Protein 3L8A (pdb70)

InterPro domains:
  IPR004839 Aminotransferase, class I/classII, large domain [PF00155] (35-381)
  IPR015421 Pyridoxal phosphate-dependent transferase, major domain [G3DSA:3.40.640.10] (59-283)
  IPR015422 Pyridoxal phosphate-dependent transferase, small domain [G3DSA:3.90.1150.10] (27-381)
  IPR015424 Pyridoxal phosphate-dependent transferase [SSF53383] (15-385)
  IPR027619 C-S lyase, PatB-like [TIGR04350] (6-382)
  IPR051798 Class-II Pyridoxal-Phosphate-Dependent Aminotransferase [PTHR43525] (1-384)

Sequence (767 aa):
YDFTTRPDRLNQFTYKWKTTSENNPELLQMWVADMDFLPVPEIKEAIINNYGREHIFGYNYFNDDLYQAVIDWERKEHDDYAVVKEDILFIDDGVVPAISIALQAFSEKGDAVLINSPVYYPFARTIRLNDHRLVENSLQIINGRFEIDFEQLEKDIIDNNVKIYLLCSPHNPGGRVWDNDDLIKIAELCKKHGVILVSDEIHQDLALFGNTHHSLNTLDASYKDFTIILSSATKTFNIAGTKNSFAIIQNESLRRKFQYRQLANNQHEVPTVGMIATQAAFQYGKPWLEELKTVIEGNIKLVIKELEAKTKIKVMEPEGTYLVWLDFSAYAIAQPQLSEKLQNEAKVVLNDGAHFGKEGKYFARLNVATPKNTVQEALSRIISVFRYDFTTRPDRLNQFTYKWKTSENNPELLQMWVADMDFLPVPEIKEEAIINYGREHIFGYNYFNDDLYQAVIDWERKEHDYAVVKEDILFIDGVVPAISIALQAFSEKGDAVLINSPVYYPFARTIRLNDHRRLVENSSLQIINGRFEIDFEQLEKDIIDNNVKIYLLCSPHNPGGRVWDNDDLIKIAELCKKHGVILVSDEIHQDLALFGNTHHSLNTLDASYKDFTIILSSATKTFNIAGTKNSFAIIQNESLRRKFQYRQLANNQHEVPTVGMIATQAAFQYGKPWLEELKTTVIEGNIKLVIKEELEAKTKIKVMEPEGTYLVWLDFSAYAIAQPQLSEKLQNEAKVVVLNDGAHFGKEGKYFARLNVATPKNTVQEALSRIISVFGK

CATH classification: 3.90.1150.10 (+1 more: 3.40.640.10)

B-factor: mean 14.83, std 5.84, range [6.08, 53.36]

Nearest PDB structures (foldseek):
  3l8a-assembly1_A  TM=1.003E+00  e=2.767E-77  Streptococcus mutans UA159
  8juj-assembly1_B  TM=9.788E-01  e=1.219E-41  Bacillus cereus ATCC 14579
  9k71-assembly1_B  TM=9.770E-01  e=6.723E-41  Bacillus cereus ATCC 14579
  9kau-assembly1_B  TM=9.757E-01  e=1.104E-40  Bacillus cereus ATCC 14579
  8y54-assembly1_B  TM=9.655E-01  e=1.772E-37  Lactobacillus delbrueckii subsp. lactis DSM 20072

Organism: Streptococcus mutans serotype c (strain ATCC 700610 / UA159) (NCBI:txid210007)

Solvent-accessible surface area: 26667 Å² total; per-residue (Å²): 106,55,9,116,61,86,10,107,3,37,138,22,28,1,40,1,4,107,75,0,65,105,62,94,64,2,10,3,0,68,28,6,2,0,0,0,62,18,0,68,56,0,69,47,22,0,19,64,1,0,110,110,16,5,1,0,42,20,40,46,23,97,82,1,28,84,6,0,25,38,9,0,103,149,46,14,122,8,79,8,87,102,106,8,3,16,5,0,13,12,8,17,14,0,0,0,0,0,0,34,19,19,13,128,84,40,33,5,0,0,0,2,1,1,2,53,96,16,0,10,38,0,0,137,34,14,92,18,54,39,12,68,1,56,11,76,87,89,105,43,74,4,32,12,44,39,153,75,0,41,70,16,2,97,103,64,94,2,71,0,0,1,0,4,1,0,0,2,0,2,0,3,7,2,54,72,54,14,0,66,106,0,0,68,16,0,94,143,53,60,1,29,0,0,0,2,0,23,4,3,7,2,14,2,63,80,60,84,14,47,0,0,12,51,42,52,80,29,1,66,82,20,0,0,0,0,0,0,0,13,9,0,1,8,1,6,2,0,21,0,2,1,0,0,0,48,39,104,78,16,14,136,118,0,74,127,54,8,50,1,0,6,8,54,72,2,0,1,0,0,8,21,0,0,35,5,0,14,86,117,0,71,76,4,1,72,67,0,40,94,29,1,36,23,1,0,116,9,0,35,130,13,0,104,78,127,16,102,5,80,19,12,83,0,21,0,1,1,0,0,2,0,29,0,53,71,57,77,43,31,14,66,97,0,18,87,61,0,55,89,99,2,93,0,20,5,19,18,0,43,109,12,11,114,58,0,43,80,18,0,8,0,0,0,0,0,4,109,126,15,0,59,76,0,0,52,47,0,39,91,44,28,223,47,49,9,117,62,98,16,116,3,34,146,22,27,1,105,1,10,98,84,0,51,151,62,100,68,1,6,1,0,51,19,6,2,0,0,1,61,19,1,50,47,0,68,107,24,0,24,67,0,0,118,109,20,5,1,0,45,20,42,43,22,95,80,0,28,84,7,0,27,45,11,0,117,147,46,16,120,8,78,9,85,90,104,10,3,15,5,0,13,14,8,20,15,0,0,0,0,0,0,37,20,19,18,132,183,10,24,0,0,0,1,2,1,1,3,54,100,16,0,20,43,0,0,162,46,12,83,14,141,46,15,72,0,54,11,86,86,81,154,44,66,2,32,14,47,40,151,71,0,41,110,15,2,95,87,62,89,2,71,0,0,1,0,4,1,0,0,2,0,2,0,3,8,2,51,56,94,14,1,68,106,0,0,68,17,0,100,142,52,59,1,30,0,0,0,4,0,23,4,3,4,2,8,2,75,72,60,86,13,46,1,0,11,52,46,46,79,28,1,66,85,19,0,0,0,0,0,0,0,12,8,0,1,8,1,6,0,0,19,0,1,1,0,0,0,50,36,79,68,12,23,153,118,0,76,116,42,8,51,0,0,6,3,52,64,3,0,1,0,0,8,18,0,0,34,6,0,14,88,118,0,76,77,3,0,72,71,0,37,90,30,1,37,26,1,0,102,18,0,28,131,12,0,104,65,98,11,88,4,77,18,13,62,1,26,0,1,2,0,0,1,0,28,0,53,56,42,77,50,20,14,66,96,0,18,91,49,0,58,96,97,3,78,0,19,4,21,17,0,41,114,13,10,178,59,0,100,61,16,0,8,0,0,0,0,0,3,109,124,8,0,64,76,0,0,54,50,0,32,93,39,1,30,153

Structure (mmCIF, N/CA/C/O backbone):
data_3L8A
#
_entry.id   3L8A
#
_cell.length_a   59.377
_cell.length_b   64.346
_cell.length_c   99.315
_cell.angle_alpha   90.00
_cell.angle_beta   100.93
_cell.angle_gamma   90.00
#
_symmetry.space_group_name_H-M   'P 1 21 1'
#
loop_
_entity.id
_entity.type
_entity.pdbx_description
1 polymer 'Putative aminotransferase, probable beta-cystathionase'
2 non-polymer "PYRIDOXAL-5'-PHOSPHATE"
3 water water
#
loop_
_atom_site.group_PDB
_atom_site.id
_atom_site.type_symbol
_atom_site.label_atom_id
_atom_site.label_alt_id
_atom_site.label_comp_id
_atom_site.label_asym_id
_atom_site.label_entity_id
_atom_site.label_seq_id
_atom_site.pdbx_PDB_ins_code
_atom_site.Cartn_x
_atom_site.Cartn_y
_atom_site.Cartn_z
_atom_site.occupancy
_atom_site.B_iso_or_equiv
_atom_site.auth_seq_id
_atom_site.auth_comp_id
_atom_site.auth_asym_id
_atom_site.auth_atom_id
_atom_site.pdbx_PDB_model_num
ATOM 1 N N . TYR A 1 38 ? -5.378 8.195 -6.136 1.00 28.17 4 TYR A N 1
ATOM 2 C CA . TYR A 1 38 ? -4.780 8.967 -5.049 1.00 17.50 4 TYR A CA 1
ATOM 3 C C . TYR A 1 38 ? -3.539 9.714 -5.496 1.00 20.09 4 TYR A C 1
ATOM 4 O O . TYR A 1 38 ? -2.865 9.324 -6.446 1.00 22.97 4 TYR A O 1
ATOM 13 N N . ASP A 1 39 ? -3.216 10.765 -4.758 1.00 14.50 5 ASP A N 1
ATOM 14 C CA . ASP A 1 39 ? -2.132 11.649 -5.125 1.00 13.10 5 ASP A CA 1
ATOM 15 C C . ASP A 1 39 ? -0.880 11.361 -4.305 1.00 12.99 5 ASP A C 1
ATOM 16 O O . ASP A 1 39 ? -0.832 11.653 -3.113 1.00 13.55 5 ASP A O 1
ATOM 21 N N . PHE A 1 40 ? 0.123 10.769 -4.947 1.00 11.48 6 PHE A N 1
ATOM 22 C CA . PHE A 1 40 ? 1.410 10.533 -4.304 1.00 10.41 6 PHE A CA 1
ATOM 23 C C . PHE A 1 40 ? 2.505 11.337 -4.987 1.00 10.22 6 PHE A C 1
ATOM 24 O O . PHE A 1 40 ? 3.689 11.066 -4.811 1.00 11.29 6 PHE A O 1
ATOM 32 N N . THR A 1 41 ? 2.102 12.346 -5.755 1.00 11.94 7 THR A N 1
ATOM 33 C CA . THR A 1 41 ? 3.062 13.176 -6.471 1.00 10.71 7 THR A CA 1
ATOM 34 C C . THR A 1 41 ? 3.198 14.570 -5.861 1.00 10.81 7 THR A C 1
ATOM 35 O O . THR A 1 41 ? 4.272 15.159 -5.887 1.00 13.58 7 THR A O 1
ATOM 39 N N . THR A 1 42 ? 2.112 15.083 -5.298 1.00 12.30 8 THR A N 1
ATOM 40 C CA . THR A 1 42 ? 2.154 16.372 -4.628 1.00 11.55 8 THR A CA 1
ATOM 41 C C . THR A 1 42 ? 2.904 16.244 -3.317 1.00 13.57 8 THR A C 1
ATOM 42 O O . THR A 1 42 ? 2.484 15.496 -2.437 1.00 13.17 8 THR A O 1
ATOM 46 N N . ARG A 1 43 ? 4.025 16.944 -3.183 1.00 13.05 9 ARG A N 1
ATOM 47 C CA . ARG A 1 43 ? 4.660 17.023 -1.879 1.00 11.85 9 ARG A CA 1
ATOM 48 C C . ARG A 1 43 ? 4.089 18.223 -1.161 1.00 13.73 9 ARG A C 1
ATOM 49 O O . ARG A 1 43 ? 4.358 19.358 -1.540 1.00 13.90 9 ARG A O 1
ATOM 57 N N . PRO A 1 44 ? 3.286 17.976 -0.121 1.00 12.28 10 PRO A N 1
ATOM 58 C CA . PRO A 1 44 ? 2.646 19.078 0.600 1.00 14.98 10 PRO A CA 1
ATOM 59 C C . PRO A 1 44 ? 3.676 20.047 1.148 1.00 14.63 10 PRO A C 1
ATOM 60 O O . PRO A 1 44 ? 4.723 19.625 1.647 1.00 15.94 10 PRO A O 1
ATOM 64 N N . ASP A 1 45 ? 3.370 21.337 1.062 1.00 14.70 11 ASP A N 1
ATOM 65 C CA . ASP A 1 45 ? 4.186 22.352 1.703 1.00 15.16 11 ASP A CA 1
ATOM 66 C C . ASP A 1 45 ? 3.817 22.376 3.179 1.00 14.72 11 ASP A C 1
ATOM 67 O O . ASP A 1 45 ? 2.719 22.788 3.547 1.00 16.51 11 ASP A O 1
ATOM 72 N N . ARG A 1 46 ? 4.737 21.912 4.017 1.00 12.52 12 ARG A N 1
ATOM 73 C CA . ARG A 1 46 ? 4.489 21.825 5.449 1.00 14.95 12 ARG A CA 1
ATOM 74 C C . ARG A 1 46 ? 5.324 22.830 6.233 1.00 16.34 12 ARG A C 1
ATOM 75 O O . ARG A 1 46 ? 5.405 22.754 7.455 1.00 14.57 12 ARG A O 1
ATOM 83 N N . LEU A 1 47 ? 5.939 23.779 5.535 1.00 14.29 13 LEU A N 1
ATOM 84 C CA . LEU A 1 47 ? 6.870 24.696 6.185 1.00 15.20 13 LEU A CA 1
ATOM 85 C C . LEU A 1 47 ? 6.211 25.616 7.210 1.00 18.55 13 LEU A C 1
ATOM 86 O O . LEU A 1 47 ? 6.865 26.076 8.147 1.00 21.48 13 LEU A O 1
ATOM 91 N N . ASN A 1 48 ? 4.924 25.891 7.034 1.00 13.72 14 ASN A N 1
ATOM 92 C CA . ASN A 1 48 ? 4.219 26.762 7.970 1.00 14.96 14 ASN A CA 1
ATOM 93 C C . ASN A 1 48 ? 3.301 25.988 8.899 1.00 14.97 14 ASN A C 1
ATOM 94 O O . ASN A 1 48 ? 2.370 26.544 9.478 1.00 18.73 14 ASN A O 1
ATOM 99 N N . GLN A 1 49 ? 3.574 24.696 9.038 1.00 16.32 15 GLN A N 1
ATOM 100 C CA . GLN A 1 49 ? 2.728 23.838 9.855 1.00 15.49 15 GLN A CA 1
ATOM 101 C C . GLN A 1 49 ? 3.480 23.236 11.033 1.00 13.66 15 GLN A C 1
ATOM 102 O O . GLN A 1 49 ? 3.099 22.192 11.563 1.00 12.98 15 GLN A O 1
ATOM 108 N N . PHE A 1 50 ? 4.534 23.932 11.454 1.00 15.67 16 PHE A N 1
ATOM 109 C CA . PHE A 1 50 ? 5.307 23.562 12.639 1.00 12.08 16 PHE A CA 1
ATOM 110 C C . PHE A 1 50 ? 5.479 22.051 12.781 1.00 16.84 16 PHE A C 1
ATOM 111 O O . PHE A 1 50 ? 5.126 21.448 13.800 1.00 14.12 16 PHE A O 1
ATOM 119 N N . THR A 1 51 ? 6.028 21.445 11.735 1.00 13.84 17 THR A N 1
ATOM 120 C CA . THR A 1 51 ? 6.270 20.011 11.731 1.00 14.26 17 THR A CA 1
ATOM 121 C C . THR A 1 51 ? 7.651 19.700 12.277 1.00 15.28 17 THR A C 1
ATOM 122 O O . THR A 1 51 ? 8.607 20.454 12.071 1.00 14.05 17 THR A O 1
ATOM 126 N N . TYR A 1 52 ? 7.751 18.580 12.978 1.00 17.19 18 TYR A N 1
ATOM 127 C CA . TYR A 1 52 ? 9.037 18.097 13.441 1.00 16.57 18 TYR A CA 1
ATOM 128 C C . TYR A 1 52 ? 9.961 17.894 12.247 1.00 17.50 18 TYR A C 1
ATOM 129 O O . TYR A 1 52 ? 11.118 18.312 12.258 1.00 18.44 18 TYR A O 1
ATOM 132 N N . LYS A 1 53 ? 9.432 17.269 11.201 1.00 16.74 19 LYS A N 1
ATOM 133 C CA . LYS A 1 53 ? 10.235 16.891 10.046 1.00 13.42 19 LYS A CA 1
ATOM 134 C C . LYS A 1 53 ? 10.877 18.075 9.318 1.00 15.95 19 LYS A C 1
ATOM 135 O O . LYS A 1 53 ? 12.047 18.010 8.943 1.00 15.26 19 LYS A O 1
ATOM 141 N N . TRP A 1 54 ? 10.118 19.150 9.121 1.00 15.48 20 TRP A N 1
ATOM 142 C CA . TRP A 1 54 ? 10.594 20.268 8.300 1.00 11.48 20 TRP A CA 1
ATOM 143 C C . TRP A 1 54 ? 10.984 21.507 9.089 1.00 17.59 20 TRP A C 1
ATOM 144 O O . TRP A 1 54 ? 11.218 22.561 8.508 1.00 16.74 20 TRP A O 1
ATOM 155 N N . LYS A 1 55 ? 11.055 21.379 10.407 1.00 15.89 21 LYS A N 1
ATOM 156 C CA . LYS A 1 55 ? 11.359 22.522 11.257 1.00 14.78 21 LYS A CA 1
ATOM 157 C C . LYS A 1 55 ? 12.585 23.289 10.762 1.00 18.63 21 LYS A C 1
ATOM 158 O O . LYS A 1 55 ? 12.527 24.503 10.550 1.00 18.73 21 LYS A O 1
ATOM 164 N N . THR A 1 56 ? 13.686 22.572 10.563 1.00 18.23 22 THR A N 1
ATOM 165 C CA A THR A 1 56 ? 14.965 23.155 10.164 0.10 17.90 22 THR A CA 1
ATOM 166 C CA B THR A 1 56 ? 14.934 23.238 10.189 0.90 17.83 22 THR A CA 1
ATOM 167 C C . THR A 1 56 ? 14.947 23.689 8.727 1.00 17.31 22 THR A C 1
ATOM 168 O O . THR A 1 56 ? 15.890 24.346 8.281 1.00 20.09 22 THR A O 1
ATOM 175 N N . SER A 1 57 ? 13.878 23.388 7.996 1.00 17.12 23 SER A N 1
ATOM 176 C CA . SER A 1 57 ? 13.738 23.878 6.627 1.00 17.86 23 SER A CA 1
ATOM 177 C C . SER A 1 57 ? 12.884 25.144 6.538 1.00 20.22 23 SER A C 1
ATOM 178 O O . SER A 1 57 ? 12.769 25.751 5.473 1.00 21.95 23 SER A O 1
ATOM 181 N N . GLU A 1 58 ? 12.279 25.543 7.650 1.00 19.32 24 GLU A N 1
ATOM 182 C CA . GLU A 1 58 ? 11.340 26.659 7.619 1.00 22.62 24 GLU A CA 1
ATOM 183 C C . GLU A 1 58 ? 12.026 27.958 7.206 1.00 24.56 24 GLU A C 1
ATOM 184 O O . GLU A 1 58 ? 11.443 28.778 6.497 1.00 28.13 24 GLU A O 1
ATOM 190 N N . ASN A 1 59 ? 13.271 28.128 7.640 1.00 24.76 25 ASN A N 1
ATOM 191 C CA . ASN A 1 59 ? 14.076 29.275 7.237 1.00 32.47 25 ASN A CA 1
ATOM 192 C C . ASN A 1 59 ? 15.159 28.851 6.251 1.00 34.37 25 ASN A C 1
ATOM 193 O O . ASN A 1 59 ? 16.192 29.510 6.117 1.00 34.55 25 ASN A O 1
ATOM 195 N N . ASN A 1 60 ? 14.906 27.742 5.562 1.00 30.57 26 ASN A N 1
ATOM 196 C CA . ASN A 1 60 ? 15.865 27.155 4.633 1.00 31.06 26 ASN A CA 1
ATOM 197 C C . ASN A 1 60 ? 15.148 26.153 3.738 1.00 28.53 26 ASN A C 1
ATOM 198 O O . ASN A 1 60 ? 15.379 24.946 3.835 1.00 22.99 26 ASN A O 1
ATOM 203 N N . PRO A 1 61 ? 14.265 26.656 2.862 1.00 28.20 27 PRO A N 1
ATOM 204 C CA . PRO A 1 61 ? 13.321 25.856 2.072 1.00 26.73 27 PRO A CA 1
ATOM 205 C C . PRO A 1 61 ? 13.986 24.883 1.099 1.00 29.48 27 PRO A C 1
ATOM 206 O O . PRO A 1 61 ? 13.341 23.926 0.667 1.00 32.40 27 PRO A O 1
ATOM 210 N N . GLU A 1 62 ? 15.246 25.125 0.754 1.00 31.23 28 GLU A N 1
ATOM 211 C CA . GLU A 1 62 ? 15.946 24.254 -0.184 1.00 30.24 28 GLU A CA 1
ATOM 212 C C . GLU A 1 62 ? 16.435 22.976 0.492 1.00 26.42 28 GLU A C 1
ATOM 213 O O . GLU A 1 62 ? 16.822 22.023 -0.176 1.00 25.55 28 GLU A O 1
ATOM 215 N N . LEU A 1 63 ? 16.412 22.959 1.820 1.00 22.62 29 LEU A N 1
ATOM 216 C CA . LEU A 1 63 ? 16.883 21.803 2.570 1.00 21.55 29 LEU A CA 1
ATOM 217 C C . LEU A 1 63 ? 15.848 20.686 2.565 1.00 18.53 29 LEU A C 1
ATOM 218 O O . LEU A 1 63 ? 14.738 20.862 3.064 1.00 19.09 29 LEU A O 1
ATOM 223 N N . LEU A 1 64 ? 16.217 19.541 2.002 1.00 18.27 30 LEU A N 1
ATOM 224 C CA . LEU A 1 64 ? 15.314 18.397 1.937 1.00 18.47 30 LEU A CA 1
ATOM 225 C C . LEU A 1 64 ? 15.355 17.574 3.214 1.00 16.03 30 LEU A C 1
ATOM 226 O O . LEU A 1 64 ? 16.421 17.226 3.710 1.00 18.35 30 LEU A O 1
ATOM 231 N N . GLN A 1 65 ? 14.177 17.262 3.739 1.00 14.11 31 GLN A N 1
ATOM 232 C CA . GLN A 1 65 ? 14.062 16.505 4.968 1.00 13.81 31 GLN A CA 1
ATOM 233 C C . GLN A 1 65 ? 13.612 15.094 4.637 1.00 14.99 31 GLN A C 1
ATOM 234 O O . GLN A 1 65 ? 12.547 14.888 4.045 1.00 17.10 31 GLN A O 1
ATOM 240 N N . MET A 1 66 ? 14.438 14.128 5.016 1.00 13.98 32 MET A N 1
ATOM 241 C CA . MET A 1 66 ? 14.198 12.737 4.677 1.00 16.33 32 MET A CA 1
ATOM 242 C C . MET A 1 66 ? 14.506 11.869 5.882 1.00 13.30 32 MET A C 1
ATOM 243 O O . MET A 1 66 ? 15.070 10.786 5.753 1.00 13.59 32 MET A O 1
ATOM 248 N N . TRP A 1 67 ? 14.144 12.346 7.064 1.00 14.13 33 TRP A N 1
ATOM 249 C CA . TRP A 1 67 ? 14.555 11.654 8.272 1.00 13.65 33 TRP A CA 1
ATOM 250 C C . TRP A 1 67 ? 13.370 11.077 9.053 1.00 12.51 33 TRP A C 1
ATOM 251 O O . TRP A 1 67 ? 12.969 9.936 8.811 1.00 15.60 33 TRP A O 1
ATOM 262 N N . VAL A 1 68 ? 12.794 11.861 9.958 1.00 16.59 34 VAL A N 1
ATOM 263 C CA . VAL A 1 68 ? 11.744 11.358 10.842 1.00 16.16 34 VAL A CA 1
ATOM 264 C C . VAL A 1 68 ? 10.616 10.664 10.081 1.00 11.53 34 VAL A C 1
ATOM 265 O O . VAL A 1 68 ? 10.250 11.064 8.975 1.00 11.98 34 VAL A O 1
ATOM 269 N N . ALA A 1 69 ? 10.069 9.617 10.687 1.00 11.02 35 ALA A N 1
ATOM 270 C CA . ALA A 1 69 ? 9.119 8.767 9.995 1.00 12.36 35 ALA A CA 1
ATOM 271 C C . ALA A 1 69 ? 7.695 9.289 10.055 1.00 12.83 35 ALA A C 1
ATOM 272 O O . ALA A 1 69 ? 6.853 8.773 10.788 1.00 13.27 35 ALA A O 1
ATOM 274 N N . ASP A 1 70 ? 7.445 10.352 9.306 1.00 9.24 36 ASP A N 1
ATOM 275 C CA . ASP A 1 70 ? 6.105 10.614 8.812 1.00 10.78 36 ASP A CA 1
ATOM 276 C C . ASP A 1 70 ? 6.246 10.881 7.324 1.00 11.25 36 ASP A C 1
ATOM 277 O O . ASP A 1 70 ? 7.363 10.973 6.814 1.00 11.52 36 ASP A O 1
ATOM 282 N N . MET A 1 71 ? 5.128 10.949 6.622 1.00 9.96 37 MET A N 1
ATOM 283 C CA . MET A 1 71 ? 5.174 11.004 5.176 1.00 9.75 37 MET A CA 1
ATOM 284 C C . MET A 1 71 ? 4.919 12.392 4.647 1.00 9.53 37 MET A C 1
ATOM 285 O O . MET A 1 71 ? 4.165 13.171 5.233 1.00 10.29 37 MET A O 1
ATOM 290 N N . ASP A 1 72 ? 5.535 12.674 3.507 1.00 9.37 38 ASP A N 1
ATOM 291 C CA . ASP A 1 72 ? 5.257 13.891 2.771 1.00 11.64 38 ASP A CA 1
ATOM 292 C C . ASP A 1 72 ? 4.354 13.586 1.594 1.00 11.11 38 ASP A C 1
ATOM 293 O O . ASP A 1 72 ? 4.716 13.773 0.428 1.00 12.35 38 ASP A O 1
ATOM 298 N N . PHE A 1 73 ? 3.171 13.088 1.926 1.00 11.07 39 PHE A N 1
ATOM 299 C CA . PHE A 1 73 ? 2.106 12.894 0.965 1.00 10.86 39 PHE A CA 1
ATOM 300 C C . PHE A 1 73 ? 0.863 13.562 1.514 1.00 10.60 39 PHE A C 1
ATOM 301 O O . PHE A 1 73 ? 0.714 13.722 2.730 1.00 10.27 39 PHE A O 1
ATOM 309 N N . LEU A 1 74 ? -0.045 13.921 0.618 1.00 11.05 40 LEU A N 1
ATOM 310 C CA . LEU A 1 74 ? -1.350 14.403 1.025 1.00 9.66 40 LEU A CA 1
ATOM 311 C C . LEU A 1 74 ? -2.064 13.313 1.816 1.00 10.99 40 LEU A C 1
ATOM 312 O O . LEU A 1 74 ? -1.809 12.123 1.617 1.00 10.35 40 LEU A O 1
ATOM 317 N N . PRO A 1 75 ? -2.963 13.713 2.722 1.00 12.15 41 PRO A N 1
ATOM 318 C CA . PRO A 1 75 ? -3.618 12.719 3.581 1.00 11.42 41 PRO A CA 1
ATOM 319 C C . PRO A 1 75 ? -4.546 11.794 2.811 1.00 10.79 41 PRO A C 1
ATOM 320 O O . PRO A 1 75 ? -5.012 12.119 1.716 1.00 10.54 41 PRO A O 1
ATOM 324 N N . VAL A 1 76 ? -4.826 10.636 3.393 1.00 10.23 42 VAL A N 1
ATOM 325 C CA . VAL A 1 76 ? -5.876 9.784 2.860 1.00 9.73 42 VAL A CA 1
ATOM 326 C C . VAL A 1 76 ? -7.147 10.628 2.813 1.00 10.46 42 VAL A C 1
ATOM 327 O O . VAL A 1 76 ? -7.501 11.264 3.800 1.00 10.74 42 VAL A O 1
ATOM 331 N N . PRO A 1 77 ? -7.820 10.678 1.656 1.00 10.40 43 PRO A N 1
ATOM 332 C CA . PRO A 1 77 ? -8.989 11.558 1.556 1.00 12.23 43 PRO A CA 1
ATOM 333 C C . PRO A 1 77 ? -10.024 11.345 2.660 1.00 10.28 43 PRO A C 1
ATOM 334 O O . PRO A 1 77 ? -10.492 12.326 3.238 1.00 11.17 43 PRO A O 1
ATOM 338 N N . GLU A 1 78 ? -10.363 10.096 2.969 1.00 12.15 44 GLU A N 1
ATOM 339 C CA . GLU A 1 78 ? -11.389 9.836 3.971 1.00 12.64 44 GLU A CA 1
ATOM 340 C C . GLU A 1 78 ? -10.950 10.222 5.376 1.00 9.65 44 GLU A C 1
ATOM 341 O O . GLU A 1 78 ? -11.782 10.566 6.213 1.00 11.55 44 GLU A O 1
ATOM 347 N N . ILE A 1 79 ? -9.649 10.158 5.640 1.00 9.60 45 ILE A N 1
ATOM 348 C CA . ILE A 1 79 ? -9.144 10.559 6.948 1.00 9.10 45 ILE A CA 1
ATOM 349 C C . ILE A 1 79 ? -9.260 12.070 7.068 1.00 8.84 45 ILE A C 1
ATOM 350 O O . ILE A 1 79 ? -9.772 12.583 8.056 1.00 8.76 45 ILE A O 1
ATOM 355 N N . LYS A 1 80 ? -8.786 12.773 6.049 1.00 9.85 46 LYS A N 1
ATOM 356 C CA . LYS A 1 80 ? -8.916 14.218 6.009 1.00 7.46 46 LYS A CA 1
ATOM 357 C C . LYS A 1 80 ? -10.380 14.613 6.188 1.00 8.77 46 LYS A C 1
ATOM 358 O O . LYS A 1 80 ? -10.698 15.506 6.968 1.00 9.92 46 LYS A O 1
ATOM 364 N N . GLU A 1 81 ? -11.270 13.948 5.457 1.00 10.60 47 GLU A N 1
ATOM 365 C CA . GLU A 1 81 ? -12.691 14.260 5.541 1.00 11.18 47 GLU A CA 1
ATOM 366 C C . GLU A 1 81 ? -13.206 14.075 6.966 1.00 11.12 47 GLU A C 1
ATOM 367 O O . GLU A 1 81 ? -13.963 14.904 7.479 1.00 11.17 47 GLU A O 1
ATOM 369 N N . ALA A 1 82 ? -12.782 12.989 7.603 1.00 8.81 48 ALA A N 1
ATOM 370 C CA . ALA A 1 82 ? -13.240 12.680 8.954 1.00 9.63 48 ALA A CA 1
ATOM 371 C C . ALA A 1 82 ? -12.764 13.718 9.963 1.00 10.18 48 ALA A C 1
ATOM 372 O O . ALA A 1 82 ? -13.508 14.109 10.857 1.00 9.60 48 ALA A O 1
ATOM 374 N N . ILE A 1 83 ? -11.524 14.169 9.816 1.00 9.55 49 ILE A N 1
ATOM 375 C CA . ILE A 1 83 ? -10.985 15.166 10.723 1.00 9.41 49 ILE A CA 1
ATOM 376 C C . ILE A 1 83 ? -11.647 16.520 10.492 1.00 10.54 49 ILE A C 1
ATOM 377 O O . ILE A 1 83 ? -11.995 17.224 11.443 1.00 10.56 49 ILE A O 1
ATOM 382 N N . ILE A 1 84 ? -11.845 16.886 9.232 1.00 9.94 50 ILE A N 1
ATOM 383 C CA . ILE A 1 84 ? -12.592 18.101 8.939 1.00 10.85 50 ILE A CA 1
ATOM 384 C C . ILE A 1 84 ? -13.979 18.046 9.562 1.00 10.61 50 ILE A C 1
ATOM 385 O O . ILE A 1 84 ? -14.434 19.002 10.181 1.00 10.07 50 ILE A O 1
ATOM 390 N N . ASN A 1 85 ? -14.644 16.908 9.412 1.00 11.46 51 ASN A N 1
ATOM 391 C CA A ASN A 1 85 ? -15.986 16.791 9.948 0.52 10.87 51 ASN A CA 1
ATOM 392 C CA B ASN A 1 85 ? -15.979 16.683 9.960 0.48 10.93 51 ASN A CA 1
ATOM 393 C C . ASN A 1 85 ? -16.004 16.873 11.472 1.00 12.60 51 ASN A C 1
ATOM 394 O O . ASN A 1 85 ? -16.938 17.423 12.039 1.00 10.54 51 ASN A O 1
ATOM 403 N N . TYR A 1 86 ? -14.959 16.376 12.123 1.00 11.80 52 TYR A N 1
ATOM 404 C CA . TYR A 1 86 ? -14.822 16.560 13.559 1.00 9.77 52 TYR A CA 1
ATOM 405 C C . TYR A 1 86 ? -14.823 18.049 13.872 1.00 9.22 52 TYR A C 1
ATOM 406 O O . TYR A 1 86 ? -15.546 18.514 14.752 1.00 9.84 52 TYR A O 1
ATOM 415 N N . GLY A 1 87 ? -14.024 18.809 13.134 1.00 10.26 53 GLY A N 1
ATOM 416 C CA . GLY A 1 87 ? -13.960 20.241 13.346 1.00 9.77 53 GLY A CA 1
ATOM 417 C C . GLY A 1 87 ? -15.290 20.915 13.076 1.00 10.20 53 GLY A C 1
ATOM 418 O O . GLY A 1 87 ? -15.702 21.814 13.806 1.00 10.06 53 GLY A O 1
ATOM 419 N N . ARG A 1 88 ? -15.969 20.476 12.025 1.00 10.20 54 ARG A N 1
ATOM 420 C CA . ARG A 1 88 ? -17.201 21.132 11.600 1.00 12.70 54 ARG A CA 1
ATOM 421 C C . ARG A 1 88 ? -18.407 20.822 12.478 1.00 13.43 54 ARG A C 1
ATOM 422 O O . ARG A 1 88 ? -19.303 21.655 12.611 1.00 12.92 54 ARG A O 1
ATOM 430 N N . GLU A 1 89 ? -18.420 19.636 13.081 1.00 11.63 55 GLU A N 1
ATOM 431 C CA . GLU A 1 89 ? -19.633 19.121 13.708 1.00 11.70 55 GLU A CA 1
ATOM 432 C C . GLU A 1 89 ? -19.546 18.908 15.213 1.00 12.75 55 GLU A C 1
ATOM 433 O O . GLU A 1 89 ? -20.546 19.050 15.921 1.00 11.09 55 GLU A O 1
ATOM 439 N N . HIS A 1 90 ? -18.371 18.541 15.708 1.00 8.93 56 HIS A N 1
ATOM 440 C CA . HIS A 1 90 ? -18.263 18.110 17.099 1.00 9.90 56 HIS A CA 1
ATOM 441 C C . HIS A 1 90 ? -18.144 19.250 18.101 1.00 9.26 56 HIS A C 1
ATOM 442 O O . HIS A 1 90 ? -17.638 20.326 17.798 1.00 10.57 56 HIS A O 1
ATOM 449 N N . ILE A 1 91 ? -18.630 18.991 19.307 1.00 8.17 57 ILE A N 1
ATOM 450 C CA . ILE A 1 91 ? -18.272 19.785 20.466 1.00 10.19 57 ILE A CA 1
ATOM 451 C C . ILE A 1 91 ? -17.014 19.105 20.980 1.00 9.92 57 ILE A C 1
ATOM 452 O O . ILE A 1 91 ? -16.961 17.879 21.071 1.00 9.42 57 ILE A O 1
ATOM 457 N N . PHE A 1 92 ? -15.990 19.884 21.298 1.00 8.68 58 PHE A N 1
ATOM 458 C CA . PHE A 1 92 ? -14.669 19.300 21.524 1.00 8.17 58 PHE A CA 1
ATOM 459 C C . PHE A 1 92 ? -14.414 18.804 22.942 1.00 7.86 58 PHE A C 1
ATOM 460 O O . PHE A 1 92 ? -13.310 18.934 23.457 1.00 8.31 58 PHE A O 1
ATOM 468 N N . GLY A 1 93 ? -15.435 18.192 23.542 1.00 7.62 59 GLY A N 1
ATOM 469 C CA . GLY A 1 93 ? -15.353 17.668 24.897 1.00 9.15 59 GLY A CA 1
ATOM 470 C C . GLY A 1 93 ? -14.860 16.234 24.952 1.00 9.21 59 GLY A C 1
ATOM 471 O O . GLY A 1 93 ? -14.082 15.802 24.101 1.00 8.36 59 GLY A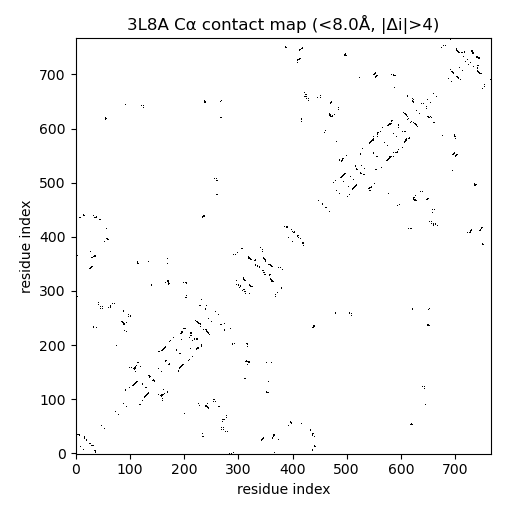 O 1
ATOM 472 N N . TYR A 1 94 ? -15.313 15.491 25.961 1.00 9.57 60 TYR A N 1
ATOM 473 C CA . TYR A 1 94 ? -14.858 14.121 26.165 1.00 8.40 60 TYR A CA 1
ATOM 474 C C . TYR A 1 94 ? -15.617 13.148 25.279 1.00 10.77 60 TYR A C 1
ATOM 475 O O . TYR A 1 94 ? -16.799 13.330 25.009 1.00 11.11 60 TYR A O 1
ATOM 484 N N . ASN A 1 95 ? -14.929 12.106 24.832 1.00 10.28 61 ASN A N 1
ATOM 485 C CA . ASN A 1 95 ? -15.566 11.077 24.023 1.00 9.49 61 ASN A CA 1
ATOM 486 C C . ASN A 1 95 ? -15.163 9.705 24.508 1.00 11.87 61 ASN A C 1
ATOM 487 O O . ASN A 1 95 ? -14.094 9.537 25.103 1.00 12.42 61 ASN A O 1
ATOM 492 N N . TYR A 1 96 ? -16.011 8.719 24.249 1.00 10.96 62 TYR A N 1
ATOM 493 C CA . TYR A 1 96 ? -15.638 7.344 24.533 1.00 10.14 62 TYR A CA 1
ATOM 494 C C . TYR A 1 96 ? -15.228 6.635 23.251 1.00 11.41 62 TYR A C 1
ATOM 495 O O . TYR A 1 96 ? -15.489 7.121 22.144 1.00 11.47 62 TYR A O 1
ATOM 504 N N . PHE A 1 97 ? -14.572 5.493 23.412 1.00 11.76 63 PHE A N 1
ATOM 505 C CA . PHE A 1 97 ? -14.210 4.657 22.277 1.00 13.51 63 PHE A CA 1
ATOM 506 C C . PHE A 1 97 ? -15.461 3.938 21.793 1.00 12.25 63 PHE A C 1
ATOM 507 O O . PHE A 1 97 ? -15.980 3.057 22.480 1.00 13.59 63 PHE A O 1
ATOM 515 N N . ASN A 1 98 ? -15.950 4.312 20.616 1.00 12.51 64 ASN A N 1
ATOM 516 C CA . ASN A 1 98 ? -17.206 3.759 20.139 1.00 10.24 64 ASN A CA 1
ATOM 517 C C . ASN A 1 98 ? -17.034 2.396 19.482 1.00 13.51 64 ASN A C 1
ATOM 518 O O . ASN A 1 98 ? -15.919 1.975 19.174 1.00 12.84 64 ASN A O 1
ATOM 523 N N . ASP A 1 99 ? -18.144 1.693 19.307 1.00 13.02 65 ASP A N 1
ATOM 524 C CA . ASP A 1 99 ? -18.094 0.334 18.786 1.00 13.28 65 ASP A CA 1
ATOM 525 C C . ASP A 1 99 ? -17.499 0.270 17.389 1.00 15.12 65 ASP A C 1
ATOM 526 O O . ASP A 1 99 ? -16.833 -0.702 17.042 1.00 14.34 65 ASP A O 1
ATOM 531 N N . ASP A 1 100 ? -17.740 1.301 16.587 1.00 13.09 66 ASP A N 1
ATOM 532 C CA . ASP A 1 100 ? -17.235 1.324 15.221 1.00 15.41 66 ASP A CA 1
ATOM 533 C C . ASP A 1 100 ? -15.711 1.398 15.205 1.00 13.28 66 ASP A C 1
ATOM 534 O O . ASP A 1 100 ? -15.063 0.828 14.328 1.00 14.95 66 ASP A O 1
ATOM 539 N N . LEU A 1 101 ? -15.138 2.110 16.170 1.00 11.51 67 LEU A N 1
ATOM 540 C CA . LEU A 1 101 ? -13.683 2.190 16.265 1.00 10.53 67 LEU A CA 1
ATOM 541 C C . LEU A 1 101 ? -13.117 0.818 16.596 1.00 9.67 67 LEU A C 1
ATOM 542 O O . LEU A 1 101 ? -12.193 0.341 15.936 1.00 11.49 67 LEU A O 1
ATOM 547 N N . TYR A 1 102 ? -13.667 0.175 17.621 1.00 10.78 68 TYR A N 1
ATOM 548 C CA . TYR A 1 102 ? -13.228 -1.174 17.937 1.00 10.33 68 TYR A CA 1
ATOM 549 C C . TYR A 1 102 ? -13.389 -2.073 16.731 1.00 10.05 68 TYR A C 1
ATOM 550 O O . TYR A 1 102 ? -12.490 -2.840 16.401 1.00 10.56 68 TYR A O 1
ATOM 559 N N . GLN A 1 103 ? -14.543 -1.990 16.083 1.00 10.33 69 GLN A N 1
ATOM 560 C CA . GLN A 1 103 ? -14.809 -2.885 14.968 1.00 11.37 69 GLN A CA 1
ATOM 561 C C . GLN A 1 103 ? -13.808 -2.650 13.851 1.00 10.10 69 GLN A C 1
ATOM 562 O O . GLN A 1 103 ? -13.354 -3.595 13.211 1.00 10.63 69 GLN A O 1
ATOM 568 N N . ALA A 1 104 ? -13.451 -1.391 13.629 1.00 11.38 70 ALA A N 1
ATOM 569 C CA . ALA A 1 104 ? -12.482 -1.066 12.596 1.00 11.14 70 ALA A CA 1
ATOM 570 C C . ALA A 1 104 ? -11.166 -1.783 12.869 1.00 9.09 70 ALA A C 1
ATOM 571 O O . ALA A 1 104 ? -10.569 -2.355 11.963 1.00 10.06 70 ALA A O 1
ATOM 573 N N . VAL A 1 105 ? -10.725 -1.775 14.122 1.00 9.14 71 VAL A N 1
ATOM 574 C CA . VAL A 1 105 ? -9.478 -2.436 14.482 1.00 9.65 71 VAL A CA 1
ATOM 575 C C . VAL A 1 105 ? -9.610 -3.950 14.370 1.00 8.84 71 VAL A C 1
ATOM 576 O O . VAL A 1 105 ? -8.720 -4.620 13.848 1.00 10.65 71 VAL A O 1
ATOM 580 N N . ILE A 1 106 ? -10.717 -4.487 14.875 1.00 8.70 72 ILE A N 1
ATOM 581 C CA . ILE A 1 106 ? -10.967 -5.915 14.791 1.00 10.33 72 ILE A CA 1
ATOM 582 C C . ILE A 1 106 ? -10.944 -6.354 13.339 1.00 11.69 72 ILE A C 1
ATOM 583 O O . ILE A 1 106 ? -10.286 -7.339 12.990 1.00 10.02 72 ILE A O 1
ATOM 588 N N . ASP A 1 107 ? -11.665 -5.618 12.496 1.00 9.26 73 ASP A N 1
ATOM 589 C CA . ASP A 1 107 ? -11.732 -5.942 11.073 1.00 10.22 73 ASP A CA 1
ATOM 590 C C . ASP A 1 107 ? -10.370 -5.830 10.408 1.00 12.16 73 ASP A C 1
ATOM 591 O O . ASP A 1 107 ? -9.992 -6.683 9.604 1.00 10.59 73 ASP A O 1
ATOM 596 N N . TRP A 1 108 ? -9.629 -4.780 10.744 1.00 8.88 74 TRP A N 1
ATOM 597 C CA . TRP A 1 108 ? -8.309 -4.583 10.170 1.00 9.78 74 TRP A CA 1
ATOM 598 C C . TRP A 1 108 ? -7.401 -5.745 10.559 1.00 9.61 74 TRP A C 1
ATOM 599 O O . TRP A 1 108 ? -6.702 -6.325 9.729 1.00 9.98 74 TRP A O 1
ATOM 610 N N . GLU A 1 109 ? -7.428 -6.098 11.835 1.00 9.17 75 GLU A N 1
ATOM 611 C CA . GLU A 1 109 ? -6.567 -7.152 12.328 1.00 9.14 75 GLU A CA 1
ATOM 612 C C . GLU A 1 109 ? -6.898 -8.478 11.661 1.00 10.54 75 GLU A C 1
ATOM 613 O O . GLU A 1 109 ? -6.006 -9.230 11.280 1.00 10.04 75 GLU A O 1
ATOM 619 N N . ARG A 1 110 ? -8.187 -8.745 11.501 1.00 8.57 76 ARG A N 1
ATOM 620 C CA . ARG A 1 110 ? -8.620 -9.976 10.860 1.00 10.81 76 ARG A CA 1
ATOM 621 C C . ARG A 1 110 ? -8.231 -10.008 9.386 1.00 10.87 76 ARG A C 1
ATOM 622 O O . ARG A 1 110 ? -7.580 -10.946 8.923 1.00 12.32 76 ARG A O 1
ATOM 630 N N . LYS A 1 111 ? -8.630 -8.980 8.648 1.00 10.26 77 LYS A N 1
ATOM 631 C CA . LYS A 1 111 ? -8.455 -8.975 7.199 1.00 11.24 77 LYS A CA 1
ATOM 632 C C . LYS A 1 111 ? -7.001 -8.788 6.768 1.00 12.05 77 LYS A C 1
ATOM 633 O O . LYS A 1 111 ? -6.525 -9.443 5.841 1.00 14.37 77 LYS A O 1
ATOM 639 N N . GLU A 1 112 ? -6.294 -7.890 7.439 1.00 9.75 78 GLU A N 1
ATOM 640 C CA . GLU A 1 112 ? -4.940 -7.547 7.036 1.00 9.27 78 GLU A CA 1
ATOM 641 C C . GLU A 1 112 ? -3.872 -8.431 7.654 1.00 8.20 78 GLU A C 1
ATOM 642 O O . GLU A 1 112 ? -2.758 -8.515 7.137 1.00 10.70 78 GLU A O 1
ATOM 648 N N . HIS A 1 113 ? -4.199 -9.088 8.760 1.00 9.45 79 HIS A N 1
ATOM 649 C CA . HIS A 1 113 ? -3.172 -9.803 9.502 1.00 10.09 79 HIS A CA 1
ATOM 650 C C . HIS A 1 113 ? -3.599 -11.165 10.025 1.00 10.88 79 HIS A C 1
ATOM 651 O O . HIS A 1 113 ? -2.832 -11.827 10.710 1.00 12.67 79 HIS A O 1
ATOM 658 N N . ASP A 1 114 ? -4.817 -11.573 9.693 1.00 10.33 80 ASP A N 1
ATOM 659 C CA A ASP A 1 114 ? -5.307 -12.887 10.089 0.50 11.95 80 ASP A CA 1
ATOM 660 C CA B ASP A 1 114 ? -5.332 -12.879 10.087 0.50 11.95 80 ASP A CA 1
ATOM 661 C C . ASP A 1 114 ? -5.230 -13.066 11.598 1.00 11.42 80 ASP A C 1
ATOM 662 O O . ASP A 1 114 ? -4.954 -14.162 12.091 1.00 11.43 80 ASP A O 1
ATOM 671 N N . TYR A 1 115 ? -5.464 -11.982 12.326 1.00 11.48 81 TYR A N 1
ATOM 672 C CA . TYR A 1 115 ? -5.427 -12.016 13.774 1.00 10.47 81 TYR A CA 1
ATOM 673 C C . TYR A 1 115 ? -6.831 -11.725 14.277 1.00 11.97 81 TYR A C 1
ATOM 674 O O . TYR A 1 115 ? -7.309 -10.598 14.179 1.00 12.38 81 TYR A O 1
ATOM 683 N N . ALA A 1 116 ? -7.491 -12.758 14.793 1.00 11.05 82 ALA A N 1
ATOM 684 C CA . ALA A 1 116 ? -8.847 -12.641 15.302 1.00 14.79 82 ALA A CA 1
ATOM 685 C C . ALA A 1 116 ? -8.816 -12.170 16.740 1.00 13.90 82 ALA A C 1
ATOM 686 O O . ALA A 1 116 ? -8.354 -12.883 17.630 1.00 16.94 82 ALA A O 1
ATOM 688 N N . VAL A 1 117 ? -9.298 -10.957 16.963 1.00 11.87 83 VAL A N 1
ATOM 689 C CA . VAL A 1 117 ? -9.342 -10.410 18.303 1.00 13.70 83 VAL A CA 1
ATOM 690 C C . VAL A 1 117 ? -10.738 -9.894 18.570 1.00 15.31 83 VAL A C 1
ATOM 691 O O . VAL A 1 117 ? -11.503 -9.642 17.639 1.00 13.83 83 VAL A O 1
ATOM 695 N N . VAL A 1 118 ? -11.070 -9.759 19.847 1.00 14.62 84 VAL A N 1
ATOM 696 C CA . VAL A 1 118 ? -12.352 -9.209 20.241 1.00 14.06 84 VAL A CA 1
ATOM 697 C C . VAL A 1 118 ? -12.149 -7.863 20.919 1.00 12.65 84 VAL A C 1
ATOM 698 O O . VAL A 1 118 ? -11.024 -7.473 21.250 1.00 12.41 84 VAL A O 1
ATOM 702 N N . LYS A 1 119 ? -13.249 -7.148 21.104 1.00 11.56 85 LYS A N 1
ATOM 703 C CA . LYS A 1 119 ? -13.210 -5.813 21.670 1.00 13.01 85 LYS A CA 1
ATOM 704 C C . LYS A 1 119 ? -12.401 -5.734 22.965 1.00 12.17 85 LYS A C 1
ATOM 705 O O . LYS A 1 119 ? -11.609 -4.812 23.157 1.00 13.72 85 LYS A O 1
ATOM 711 N N . GLU A 1 120 ? -12.592 -6.706 23.848 1.00 12.99 86 GLU A N 1
ATOM 712 C CA . GLU A 1 120 ? -11.952 -6.655 25.155 1.00 13.22 86 GLU A CA 1
ATOM 713 C C . GLU A 1 120 ? -10.437 -6.809 25.062 1.00 12.67 86 GLU A C 1
ATOM 714 O O . GLU A 1 120 ? -9.721 -6.483 26.007 1.00 15.47 86 GLU A O 1
ATOM 720 N N . ASP A 1 121 ? -9.953 -7.297 23.920 1.00 10.68 87 ASP A N 1
ATOM 721 C CA . ASP A 1 121 ? -8.519 -7.494 23.720 1.00 12.29 87 ASP A CA 1
ATOM 722 C C . ASP A 1 121 ? -7.815 -6.205 23.352 1.00 10.20 87 ASP A C 1
ATOM 723 O O . ASP A 1 121 ? -6.596 -6.129 23.422 1.00 11.48 87 ASP A O 1
ATOM 728 N N . ILE A 1 122 ? -8.587 -5.210 22.932 1.00 10.52 88 ILE A N 1
ATOM 729 C CA . ILE A 1 122 ? -8.027 -4.011 22.325 1.00 11.22 88 ILE A CA 1
ATOM 730 C C . ILE A 1 122 ? -7.988 -2.840 23.292 1.00 9.77 88 ILE A C 1
ATOM 731 O O . ILE A 1 122 ? -9.023 -2.386 23.782 1.00 12.56 88 ILE A O 1
ATOM 736 N N . LEU A 1 123 ? -6.783 -2.357 23.558 1.00 9.06 89 LEU A N 1
ATOM 737 C CA . LEU A 1 123 ? -6.610 -1.193 24.413 1.00 10.19 89 LEU A CA 1
ATOM 738 C C . LEU A 1 123 ? -6.080 -0.044 23.587 1.00 12.22 89 LEU A C 1
ATOM 739 O O . LEU A 1 123 ? -5.070 -0.172 22.899 1.00 14.90 89 LEU A O 1
ATOM 744 N N . PHE A 1 124 ? -6.759 1.088 23.655 1.00 9.58 90 PHE A N 1
ATOM 745 C CA . PHE A 1 124 ? -6.278 2.261 22.950 1.00 10.08 90 PHE A CA 1
ATOM 746 C C . PHE A 1 124 ? -5.372 3.088 23.840 1.00 10.34 90 PHE A C 1
ATOM 747 O O . PHE A 1 124 ? -5.603 3.215 25.040 1.00 10.59 90 PHE A O 1
ATOM 755 N N . ILE A 1 125 ? -4.316 3.616 23.240 1.00 10.97 91 ILE A N 1
ATOM 756 C CA . ILE A 1 125 ? -3.354 4.436 23.951 1.00 11.06 91 ILE A CA 1
ATOM 757 C C . ILE A 1 125 ? -2.830 5.456 22.951 1.00 8.69 91 ILE A C 1
ATOM 758 O O . ILE A 1 125 ? -2.814 5.190 21.750 1.00 9.10 91 ILE A O 1
ATOM 763 N N . ASP A 1 126 ? -2.423 6.625 23.428 1.00 9.45 92 ASP A N 1
ATOM 764 C CA A ASP A 1 126 ? -1.980 7.729 22.573 0.43 9.30 92 ASP A CA 1
ATOM 765 C CA B ASP A 1 126 ? -2.085 7.692 22.494 0.57 9.15 92 ASP A CA 1
ATOM 766 C C . ASP A 1 126 ? -0.934 7.332 21.550 1.00 8.65 92 ASP A C 1
ATOM 767 O O . ASP A 1 126 ? -0.841 7.903 20.472 1.00 10.43 92 ASP A O 1
ATOM 776 N N . GLY A 1 127 ? -0.088 6.384 21.925 1.00 8.11 93 GLY A N 1
ATOM 777 C CA . GLY A 1 127 ? 0.989 6.005 21.032 1.00 10.45 93 GLY A CA 1
ATOM 778 C C . GLY A 1 127 ? 1.608 4.685 21.407 1.00 10.69 93 GLY A C 1
ATOM 779 O O . GLY A 1 127 ? 1.410 4.182 22.508 1.00 10.10 93 GLY A O 1
ATOM 780 N N . VAL A 1 128 ? 2.374 4.128 20.480 1.00 9.13 94 VAL A N 1
ATOM 781 C CA . VAL A 1 128 ? 3.034 2.860 20.717 1.00 8.57 94 VAL A CA 1
ATOM 782 C C . VAL A 1 128 ? 4.137 2.993 21.758 1.00 9.24 94 VAL A C 1
ATOM 783 O O . VAL A 1 128 ? 4.303 2.122 22.606 1.00 10.45 94 VAL A O 1
ATOM 787 N N . VAL A 1 129 ? 4.885 4.088 21.728 1.00 11.65 95 VAL A N 1
ATOM 788 C CA . VAL A 1 129 ? 5.942 4.208 22.721 1.00 12.43 95 VAL A CA 1
ATOM 789 C C . VAL A 1 129 ? 5.377 4.396 24.136 1.00 11.51 95 VAL A C 1
ATOM 790 O O . VAL A 1 129 ? 5.908 3.820 25.079 1.00 10.59 95 VAL A O 1
ATOM 794 N N . PRO A 1 130 ? 4.298 5.190 24.286 1.00 10.19 96 PRO A N 1
ATOM 795 C CA . PRO A 1 130 ? 3.624 5.182 25.590 1.00 11.45 96 PRO A CA 1
ATOM 796 C C . PRO A 1 130 ? 3.271 3.750 26.012 1.00 9.53 96 PRO A C 1
ATOM 797 O O . PRO A 1 130 ? 3.457 3.364 27.171 1.00 10.14 96 PRO A O 1
ATOM 801 N N . ALA A 1 131 ? 2.783 2.952 25.067 1.00 10.55 97 ALA A N 1
ATOM 802 C CA . ALA A 1 131 ? 2.410 1.580 25.378 1.00 10.09 97 ALA A CA 1
ATOM 803 C C . ALA A 1 131 ? 3.617 0.755 25.812 1.00 9.60 97 ALA A C 1
ATOM 804 O O . ALA A 1 131 ? 3.501 -0.123 26.663 1.00 9.50 97 ALA A O 1
ATOM 806 N N . ILE A 1 132 ? 4.776 1.051 25.232 1.00 10.43 98 ILE A N 1
ATOM 807 C CA . ILE A 1 132 ? 6.006 0.397 25.637 1.00 10.40 98 ILE A CA 1
ATOM 808 C C . ILE A 1 132 ? 6.349 0.756 27.082 1.00 9.81 98 ILE A C 1
ATOM 809 O O . ILE A 1 132 ? 6.686 -0.115 27.874 1.00 10.49 98 ILE A O 1
ATOM 814 N N . SER A 1 133 ? 6.238 2.035 27.429 1.00 9.43 99 SER A N 1
ATOM 815 C CA . SER A 1 133 ? 6.451 2.449 28.812 1.00 10.08 99 SER A CA 1
ATOM 816 C C . SER A 1 133 ? 5.549 1.676 29.753 1.00 9.85 99 SER A C 1
ATOM 817 O O . SER A 1 133 ? 5.997 1.156 30.768 1.00 10.75 99 SER A O 1
ATOM 820 N N . ILE A 1 134 ? 4.271 1.610 29.409 1.00 9.60 100 ILE A N 1
ATOM 821 C CA . ILE A 1 134 ? 3.311 0.911 30.248 1.00 8.44 100 ILE A CA 1
ATOM 822 C C . ILE A 1 134 ? 3.706 -0.552 30.375 1.00 10.61 100 ILE A C 1
ATOM 823 O O . ILE A 1 134 ? 3.688 -1.107 31.466 1.00 10.84 100 ILE A O 1
ATOM 828 N N . ALA A 1 135 ? 4.085 -1.165 29.259 1.00 8.67 101 ALA A N 1
ATOM 829 C CA . ALA A 1 135 ? 4.457 -2.577 29.275 1.00 11.17 101 ALA A CA 1
ATOM 830 C C . ALA A 1 135 ? 5.674 -2.822 30.168 1.00 11.55 101 ALA A C 1
ATOM 831 O O . ALA A 1 135 ? 5.697 -3.763 30.960 1.00 11.16 101 ALA A O 1
ATOM 833 N N . LEU A 1 136 ? 6.693 -1.977 30.043 1.00 11.23 102 LEU A N 1
ATOM 834 C CA . LEU A 1 136 ? 7.868 -2.139 30.884 1.00 11.06 102 LEU A CA 1
ATOM 835 C C . LEU A 1 136 ? 7.474 -2.029 32.349 1.00 12.16 102 LEU A C 1
ATOM 836 O O . LEU A 1 136 ? 7.918 -2.821 33.176 1.00 12.16 102 LEU A O 1
ATOM 841 N N . GLN A 1 137 ? 6.632 -1.046 32.655 1.00 13.16 103 GLN A N 1
ATOM 842 C CA . GLN A 1 137 ? 6.250 -0.757 34.033 1.00 14.51 103 GLN A CA 1
ATOM 843 C C . GLN A 1 137 ? 5.308 -1.811 34.602 1.00 14.09 103 GLN A C 1
ATOM 844 O O . GLN A 1 137 ? 5.334 -2.088 35.801 1.00 17.46 103 GLN A O 1
ATOM 850 N N . ALA A 1 138 ? 4.498 -2.416 33.742 1.00 11.75 104 ALA A N 1
ATOM 851 C CA . ALA A 1 138 ? 3.495 -3.369 34.208 1.00 11.38 104 ALA A CA 1
ATOM 852 C C . ALA A 1 138 ? 4.013 -4.801 34.241 1.00 11.79 104 ALA A C 1
ATOM 853 O O . ALA A 1 138 ? 3.529 -5.615 35.024 1.00 13.85 104 ALA A O 1
ATOM 855 N N . PHE A 1 139 ? 4.989 -5.108 33.391 1.00 11.76 105 PHE A N 1
ATOM 856 C CA . PHE A 1 139 ? 5.379 -6.501 33.183 1.00 12.98 105 PHE A CA 1
ATOM 857 C C . PHE A 1 139 ? 6.744 -6.846 33.755 1.00 15.21 105 PHE A C 1
ATOM 858 O O . PHE A 1 139 ? 7.215 -7.974 33.613 1.00 17.96 105 PHE A O 1
ATOM 866 N N . SER A 1 140 ? 7.387 -5.878 34.393 1.00 14.97 106 SER A N 1
ATOM 867 C CA . SER A 1 140 ? 8.664 -6.144 35.033 1.00 18.34 106 SER A CA 1
ATOM 868 C C . SER A 1 140 ? 8.846 -5.242 36.237 1.00 18.18 106 SER A C 1
ATOM 869 O O . SER A 1 140 ? 8.082 -4.301 36.445 1.00 17.67 106 SER A O 1
ATOM 872 N N . GLU A 1 141 ? 9.877 -5.539 37.016 1.00 20.11 107 GLU A N 1
ATOM 873 C CA . GLU A 1 141 ? 10.180 -4.784 38.218 1.00 18.65 107 GLU A CA 1
ATOM 874 C C . GLU A 1 141 ? 11.389 -3.895 37.987 1.00 20.30 107 GLU A C 1
ATOM 875 O O . GLU A 1 141 ? 12.170 -4.126 37.065 1.00 18.67 107 GLU A O 1
ATOM 881 N N . LYS A 1 142 ? 11.533 -2.870 38.818 1.00 21.70 108 LYS A N 1
ATOM 882 C CA . LYS A 1 142 ? 12.654 -1.952 38.688 1.00 22.58 108 LYS A CA 1
ATOM 883 C C . LYS A 1 142 ? 13.964 -2.729 38.628 1.00 20.21 108 LYS A C 1
ATOM 884 O O . LYS A 1 142 ? 14.212 -3.620 39.444 1.00 20.79 108 LYS A O 1
ATOM 886 N N . GLY A 1 143 ? 14.786 -2.400 37.640 1.00 18.67 109 GLY A N 1
ATOM 887 C CA . GLY A 1 143 ? 16.091 -3.015 37.495 1.00 18.80 109 GLY A CA 1
ATOM 888 C C . GLY A 1 143 ? 16.115 -4.231 36.589 1.00 20.97 109 GLY A C 1
ATOM 889 O O . GLY A 1 143 ? 17.184 -4.654 36.154 1.00 25.09 109 GLY A O 1
ATOM 890 N N . ASP A 1 144 ? 14.944 -4.793 36.302 1.00 17.04 110 ASP A N 1
ATOM 891 C CA . ASP A 1 144 ? 14.858 -5.990 35.471 1.00 16.51 110 ASP A CA 1
ATOM 892 C C . ASP A 1 144 ? 15.449 -5.723 34.100 1.00 18.25 110 ASP A C 1
ATOM 893 O O . ASP A 1 144 ? 15.280 -4.638 33.550 1.00 16.14 110 ASP A O 1
ATOM 898 N N . ALA A 1 145 ? 16.140 -6.716 33.548 1.00 15.72 111 ALA A N 1
ATOM 899 C CA . ALA A 1 145 ? 16.749 -6.575 32.233 1.00 15.54 111 ALA A CA 1
ATOM 900 C C . ALA A 1 145 ? 15.699 -6.615 31.133 1.00 12.88 111 ALA A C 1
ATOM 901 O O . ALA A 1 145 ? 14.773 -7.422 31.167 1.00 15.73 111 ALA A O 1
ATOM 903 N N . VAL A 1 146 ? 15.860 -5.733 30.156 1.00 11.27 112 VAL A N 1
ATOM 904 C CA . VAL A 1 146 ? 14.989 -5.696 28.997 1.00 11.71 112 VAL A CA 1
ATOM 905 C C . VAL A 1 146 ? 15.864 -5.796 27.763 1.00 11.60 112 VAL A C 1
ATOM 906 O O . VAL A 1 146 ? 16.864 -5.087 27.639 1.00 13.16 112 VAL A O 1
ATOM 910 N N . LEU A 1 147 ? 15.504 -6.699 26.860 1.00 12.31 113 LEU A N 1
ATOM 911 C CA . LEU A 1 147 ? 16.329 -6.948 25.690 1.00 11.82 113 LEU A CA 1
ATOM 912 C C . LEU A 1 147 ? 15.712 -6.356 24.441 1.00 12.53 113 LEU A C 1
ATOM 913 O O . LEU A 1 147 ? 14.497 -6.399 24.253 1.00 12.93 113 LEU A O 1
ATOM 918 N N . ILE A 1 148 ? 16.568 -5.791 23.598 1.00 13.26 114 ILE A N 1
ATOM 919 C CA . ILE A 1 148 ? 16.178 -5.362 22.266 1.00 10.38 114 ILE A CA 1
ATOM 920 C C . ILE A 1 148 ? 17.211 -5.855 21.277 1.00 13.47 114 ILE A C 1
ATOM 921 O O . ILE A 1 148 ? 18.331 -6.195 21.659 1.00 13.00 114 ILE A O 1
ATOM 926 N N . ASN A 1 149 ? 16.829 -5.904 20.008 1.00 11.54 115 ASN A N 1
ATOM 927 C CA . ASN A 1 149 ? 17.780 -6.184 18.942 1.00 13.52 115 ASN A CA 1
ATOM 928 C C . ASN A 1 149 ? 18.302 -4.874 18.390 1.00 13.43 115 ASN A C 1
ATOM 929 O O . ASN A 1 149 ? 17.539 -4.072 17.866 1.00 13.95 115 ASN A O 1
ATOM 934 N N . SER A 1 150 ? 19.605 -4.655 18.510 1.00 12.67 116 SER A N 1
ATOM 935 C CA . SER A 1 150 ? 20.201 -3.411 18.049 1.00 12.75 116 SER A CA 1
ATOM 936 C C . SER A 1 150 ? 20.857 -3.610 16.688 1.00 11.53 116 SER A C 1
ATOM 937 O O . SER A 1 150 ? 21.333 -4.702 16.381 1.00 15.24 116 SER A O 1
ATOM 940 N N . PRO A 1 151 ? 20.881 -2.556 15.858 1.00 13.16 117 PRO A N 1
ATOM 941 C CA . PRO A 1 151 ? 20.370 -1.209 16.126 1.00 13.84 117 PRO A CA 1
ATOM 942 C C . PRO A 1 151 ? 18.865 -1.178 15.941 1.00 12.49 117 PRO A C 1
ATOM 943 O O . PRO A 1 151 ? 18.345 -1.910 15.107 1.00 12.62 117 PRO A O 1
ATOM 947 N N . VAL A 1 152 ? 18.180 -0.332 16.699 1.00 10.64 118 VAL A N 1
ATOM 948 C CA . VAL A 1 152 ? 16.730 -0.282 16.627 1.00 13.23 118 VAL A CA 1
ATOM 949 C C . VAL A 1 152 ? 16.242 1.092 17.061 1.00 11.17 118 VAL A C 1
ATOM 950 O O . VAL A 1 152 ? 16.929 1.805 17.795 1.00 12.42 118 VAL A O 1
ATOM 954 N N . TYR A 1 153 ? 15.069 1.455 16.562 1.00 11.13 119 TYR A N 1
ATOM 955 C CA . TYR A 1 153 ? 14.317 2.622 17.001 1.00 10.43 119 TYR A CA 1
ATOM 956 C C . TYR A 1 153 ? 14.770 3.150 18.361 1.00 10.00 119 TYR A C 1
ATOM 957 O O . TYR A 1 153 ? 14.611 2.488 19.384 1.00 11.25 119 TYR A O 1
ATOM 966 N N . TYR A 1 154 ? 15.322 4.360 18.364 1.00 11.30 120 TYR A N 1
ATOM 967 C CA . TYR A 1 154 ? 15.954 4.912 19.557 1.00 13.24 120 TYR A CA 1
ATOM 968 C C . TYR A 1 154 ? 15.079 4.920 20.813 1.00 10.29 120 TYR A C 1
ATOM 969 O O . TYR A 1 154 ? 15.562 4.631 21.907 1.00 11.83 120 TYR A O 1
ATOM 978 N N . PRO A 1 155 ? 13.786 5.249 20.671 1.00 11.14 121 PRO A N 1
ATOM 979 C CA . PRO A 1 155 ? 12.966 5.265 21.885 1.00 8.87 121 PRO A CA 1
ATOM 980 C C . PRO A 1 155 ? 12.916 3.930 22.641 1.00 10.51 121 PRO A C 1
ATOM 981 O O . PRO A 1 155 ? 12.537 3.912 23.808 1.00 13.02 121 PRO A O 1
ATOM 985 N N . PHE A 1 156 ? 13.298 2.830 22.001 1.00 9.67 122 PHE A N 1
ATOM 986 C CA . PHE A 1 156 ? 13.396 1.563 22.719 1.00 10.74 122 PHE A CA 1
ATOM 987 C C . PHE A 1 156 ? 14.432 1.685 23.829 1.00 10.27 122 PHE A C 1
ATOM 988 O O . PHE A 1 156 ? 14.123 1.552 25.009 1.00 11.42 122 PHE A O 1
ATOM 996 N N . ALA A 1 157 ? 15.676 1.935 23.439 1.00 11.30 123 ALA A N 1
ATOM 997 C CA . ALA A 1 157 ? 16.755 2.020 24.405 1.00 12.65 123 ALA A CA 1
ATOM 998 C C . ALA A 1 157 ? 16.490 3.142 25.402 1.00 11.23 123 ALA A C 1
ATOM 999 O O . ALA A 1 157 ? 16.685 2.969 26.602 1.00 12.94 123 ALA A O 1
ATOM 1001 N N . ARG A 1 158 ? 16.032 4.286 24.902 1.00 12.10 124 ARG A N 1
ATOM 1002 C CA . ARG A 1 158 ? 15.762 5.426 25.773 1.00 11.48 124 ARG A CA 1
ATOM 1003 C C . ARG A 1 158 ? 14.758 5.067 26.857 1.00 11.92 124 ARG A C 1
ATOM 1004 O O . ARG A 1 158 ? 14.961 5.341 28.035 1.00 11.64 124 ARG A O 1
ATOM 1012 N N . THR A 1 159 ? 13.663 4.447 26.448 1.00 10.84 125 THR A N 1
ATOM 1013 C CA . THR A 1 159 ? 12.587 4.147 27.383 1.00 9.69 125 THR A CA 1
ATOM 1014 C C . THR A 1 159 ? 13.014 3.097 28.396 1.00 12.08 125 THR A C 1
ATOM 1015 O O . THR A 1 159 ? 12.649 3.160 29.568 1.00 12.21 125 THR A O 1
ATOM 1019 N N . ILE A 1 160 ? 13.799 2.128 27.947 1.00 11.35 126 ILE A N 1
ATOM 1020 C CA . ILE A 1 160 ? 14.316 1.121 28.851 1.00 10.85 126 ILE A CA 1
ATOM 1021 C C . ILE A 1 160 ? 15.218 1.764 29.904 1.00 12.93 126 ILE A C 1
ATOM 1022 O O . ILE A 1 160 ? 15.056 1.513 31.099 1.00 14.28 126 ILE A O 1
ATOM 1027 N N . ARG A 1 161 ? 16.139 2.618 29.464 1.00 13.02 127 ARG A N 1
ATOM 1028 C CA . ARG A 1 161 ? 17.066 3.260 30.392 1.00 15.01 127 ARG A CA 1
ATOM 1029 C C . ARG A 1 161 ? 16.359 4.179 31.386 1.00 17.50 127 ARG A C 1
ATOM 1030 O O . ARG A 1 161 ? 16.669 4.168 32.574 1.00 16.35 127 ARG A O 1
ATOM 1038 N N . LEU A 1 162 ? 15.412 4.971 30.896 1.00 15.06 128 LEU A N 1
ATOM 1039 C CA . LEU A 1 162 ? 14.739 5.961 31.734 1.00 13.80 128 LEU A CA 1
ATOM 1040 C C . LEU A 1 162 ? 13.838 5.307 32.765 1.00 15.60 128 LEU A C 1
ATOM 1041 O O . LEU A 1 162 ? 13.421 5.944 33.732 1.00 17.54 128 LEU A O 1
ATOM 1046 N N . ASN A 1 163 ? 13.532 4.034 32.557 1.00 13.18 129 ASN A N 1
ATOM 1047 C CA . ASN A 1 163 ? 12.680 3.309 33.482 1.00 13.48 129 ASN A CA 1
ATOM 1048 C C . ASN A 1 163 ? 13.455 2.382 34.410 1.00 14.77 129 ASN A C 1
ATOM 1049 O O . ASN A 1 163 ? 12.889 1.462 34.993 1.00 15.71 129 ASN A O 1
ATOM 1054 N N . ASP A 1 164 ? 14.753 2.637 34.536 1.00 16.39 130 ASP A N 1
ATOM 1055 C CA . ASP A 1 164 ? 15.579 1.943 35.515 1.00 19.89 130 ASP A CA 1
ATOM 1056 C C . ASP A 1 164 ? 15.676 0.458 35.203 1.00 19.16 130 ASP A C 1
ATOM 1057 O O . ASP A 1 164 ? 15.531 -0.382 36.083 1.00 24.27 130 ASP A O 1
ATOM 1062 N N . HIS A 1 165 ? 15.909 0.137 33.939 1.00 18.92 131 HIS A N 1
ATOM 1063 C CA . HIS A 1 165 ? 16.077 -1.252 33.545 1.00 15.95 131 HIS A CA 1
ATOM 1064 C C . HIS A 1 165 ? 17.472 -1.469 32.993 1.00 19.36 131 HIS A C 1
ATOM 1065 O O . HIS A 1 165 ? 18.040 -0.579 32.371 1.00 21.56 131 HIS A O 1
ATOM 1072 N N . ARG A 1 166 ? 18.028 -2.649 33.242 1.00 19.57 132 ARG A N 1
ATOM 1073 C CA . ARG A 1 166 ? 19.270 -3.038 32.596 1.00 18.09 132 ARG A CA 1
ATOM 1074 C C . ARG A 1 166 ? 18.960 -3.264 31.126 1.00 16.29 132 ARG A C 1
ATOM 1075 O O . ARG A 1 166 ? 18.122 -4.095 30.786 1.00 18.50 132 ARG A O 1
ATOM 1077 N N . LEU A 1 167 ? 19.619 -2.505 30.260 1.00 14.89 133 LEU A N 1
ATOM 1078 C CA . LEU A 1 167 ? 19.423 -2.644 28.826 1.00 13.51 133 LEU A CA 1
ATOM 1079 C C . LEU A 1 167 ? 20.334 -3.723 28.269 1.00 16.36 133 LEU A C 1
ATOM 1080 O O . LEU A 1 167 ? 21.549 -3.676 28.452 1.00 16.89 133 LEU A O 1
ATOM 1085 N N . VAL A 1 168 ? 19.737 -4.701 27.599 1.00 13.64 134 VAL A N 1
ATOM 1086 C CA . VAL A 1 168 ? 20.499 -5.720 26.896 1.00 12.41 134 VAL A CA 1
ATOM 1087 C C . VAL A 1 168 ? 20.281 -5.564 25.400 1.00 16.92 134 VAL A C 1
ATOM 1088 O O . VAL A 1 168 ? 19.170 -5.730 24.898 1.00 15.44 134 VAL A O 1
ATOM 1092 N N . GLU A 1 169 ? 21.352 -5.225 24.696 1.00 15.40 135 GLU A N 1
ATOM 1093 C CA . GLU A 1 169 ? 21.286 -5.032 23.261 1.00 15.17 135 GLU A CA 1
ATOM 1094 C C . GLU A 1 169 ? 21.868 -6.235 22.552 1.00 16.49 135 GLU A C 1
ATOM 1095 O O . GLU A 1 169 ? 23.080 -6.440 22.553 1.00 18.17 135 GLU A O 1
ATOM 1101 N N . ASN A 1 170 ? 20.990 -7.038 21.963 1.00 14.13 136 ASN A N 1
ATOM 1102 C CA . ASN A 1 170 ? 21.410 -8.165 21.154 1.00 15.06 136 ASN A CA 1
ATOM 1103 C C . ASN A 1 170 ? 21.675 -7.650 19.755 1.00 16.60 136 ASN A C 1
ATOM 1104 O O . ASN A 1 170 ? 20.748 -7.269 19.047 1.00 15.02 136 ASN A O 1
ATOM 1109 N N . SER A 1 171 ? 22.945 -7.623 19.364 1.00 14.96 137 SER A N 1
ATOM 1110 C CA . SER A 1 171 ? 23.337 -7.015 18.102 1.00 13.19 137 SER A CA 1
ATOM 1111 C C . SER A 1 171 ? 22.935 -7.884 16.919 1.00 17.29 137 SER A C 1
ATOM 1112 O O . SER A 1 171 ? 23.305 -9.054 16.840 1.00 18.25 137 SER A O 1
ATOM 1115 N N . LEU A 1 172 ? 22.164 -7.309 16.004 1.00 14.79 138 LEU A N 1
ATOM 1116 C CA . LEU A 1 172 ? 21.791 -8.010 14.789 1.00 14.15 138 LEU A CA 1
ATOM 1117 C C . LEU A 1 172 ? 23.009 -8.149 13.892 1.00 17.19 138 LEU A C 1
ATOM 1118 O O . LEU A 1 172 ? 23.936 -7.343 13.962 1.00 18.78 138 LEU A O 1
ATOM 1123 N N . GLN A 1 173 ? 22.997 -9.179 13.055 1.00 19.04 139 GLN A N 1
ATOM 1124 C CA . GLN A 1 173 ? 24.047 -9.387 12.073 1.00 20.82 139 GLN A CA 1
ATOM 1125 C C . GLN A 1 173 ? 23.521 -8.953 10.723 1.00 16.40 139 GLN A C 1
ATOM 1126 O O . GLN A 1 173 ? 22.330 -9.084 10.447 1.00 22.17 139 GLN A O 1
ATOM 1132 N N . ILE A 1 174 ? 24.398 -8.427 9.878 1.00 19.84 140 ILE A N 1
ATOM 1133 C CA . ILE A 1 174 ? 24.012 -8.135 8.506 1.00 19.69 140 ILE A CA 1
ATOM 1134 C C . ILE A 1 174 ? 24.549 -9.238 7.612 1.00 18.89 140 ILE A C 1
ATOM 1135 O O . ILE A 1 174 ? 25.753 -9.341 7.391 1.00 23.22 140 ILE A O 1
ATOM 1140 N N . ILE A 1 175 ? 23.643 -10.073 7.123 1.00 17.32 141 ILE A N 1
ATOM 1141 C CA . ILE A 1 175 ? 24.018 -11.203 6.289 1.00 19.85 141 ILE A CA 1
ATOM 1142 C C . ILE A 1 175 ? 23.252 -11.148 4.978 1.00 18.79 141 ILE A C 1
ATOM 1143 O O . ILE A 1 175 ? 22.022 -11.118 4.969 1.00 22.57 141 ILE A O 1
ATOM 1148 N N . ASN A 1 176 ? 23.983 -11.140 3.868 1.00 25.04 142 ASN A N 1
ATOM 1149 C CA . ASN A 1 176 ? 23.358 -11.043 2.555 1.00 29.70 142 ASN A CA 1
ATOM 1150 C C . ASN A 1 176 ? 22.416 -9.847 2.470 1.00 23.23 142 ASN A C 1
ATOM 1151 O O . ASN A 1 176 ? 21.295 -9.962 1.977 1.00 26.12 142 ASN A O 1
ATOM 1153 N N . GLY A 1 177 ? 22.871 -8.706 2.975 1.00 25.61 143 GLY A N 1
ATOM 1154 C CA . GLY A 1 177 ? 22.140 -7.460 2.836 1.00 27.60 143 GLY A CA 1
ATOM 1155 C C . GLY A 1 177 ? 20.887 -7.310 3.681 1.00 26.52 143 GLY A C 1
ATOM 1156 O O . GLY A 1 177 ? 20.075 -6.418 3.432 1.00 20.99 143 GLY A O 1
ATOM 1157 N N . ARG A 1 178 ? 20.707 -8.172 4.674 1.00 20.71 144 ARG A N 1
ATOM 1158 C CA . ARG A 1 178 ? 19.586 -7.990 5.587 1.00 18.68 144 ARG A CA 1
ATOM 1159 C C . ARG A 1 178 ? 19.944 -8.386 7.007 1.00 18.29 144 ARG A C 1
ATOM 1160 O O . ARG A 1 178 ? 20.883 -9.147 7.239 1.00 16.55 144 ARG A O 1
ATOM 1168 N N . PHE A 1 179 ? 19.196 -7.849 7.962 1.00 17.53 145 PHE A N 1
ATOM 1169 C CA . PHE A 1 179 ? 19.442 -8.146 9.358 1.00 14.58 145 PHE A CA 1
ATOM 1170 C C . PHE A 1 179 ? 19.043 -9.577 9.674 1.00 16.62 145 PHE A C 1
ATOM 1171 O O . PHE A 1 179 ? 18.002 -10.057 9.226 1.00 16.66 145 PHE A O 1
ATOM 1179 N N . GLU A 1 180 ? 19.876 -10.251 10.454 1.00 16.06 146 GLU A N 1
ATOM 1180 C CA . GLU A 1 180 ? 19.554 -11.582 10.941 1.00 13.59 146 GLU A CA 1
ATOM 1181 C C . GLU A 1 180 ? 19.900 -11.663 12.413 1.00 14.60 146 GLU A C 1
ATOM 1182 O O . GLU A 1 180 ? 20.857 -11.042 12.869 1.00 17.65 146 GLU A O 1
ATOM 1188 N N . ILE A 1 181 ? 19.118 -12.435 13.152 1.00 13.84 147 ILE A N 1
ATOM 1189 C CA . ILE A 1 181 ? 19.380 -12.629 14.566 1.00 12.83 147 ILE A CA 1
ATOM 1190 C C . ILE A 1 181 ? 20.355 -13.780 14.788 1.00 16.10 147 ILE A C 1
ATOM 1191 O O . ILE A 1 181 ? 20.216 -14.854 14.199 1.00 18.10 147 ILE A O 1
ATOM 1196 N N . ASP A 1 182 ? 21.359 -13.534 15.619 1.00 15.42 148 ASP A N 1
ATOM 1197 C CA . ASP A 1 182 ? 22.221 -14.601 16.099 1.00 17.47 148 ASP A CA 1
ATOM 1198 C C . ASP A 1 182 ? 21.508 -15.245 17.276 1.00 16.77 148 ASP A C 1
ATOM 1199 O O . ASP A 1 182 ? 21.589 -14.758 18.405 1.00 18.22 148 ASP A O 1
ATOM 1204 N N . PHE A 1 183 ? 20.789 -16.330 17.009 1.00 16.43 149 PHE A N 1
ATOM 1205 C CA . PHE A 1 183 ? 19.954 -16.947 18.035 1.00 17.04 149 PHE A CA 1
ATOM 1206 C C . PHE A 1 183 ? 20.743 -17.573 19.175 1.00 19.30 149 PHE A C 1
ATOM 1207 O O . PHE A 1 183 ? 20.263 -17.630 20.308 1.00 16.57 149 PHE A O 1
ATOM 1215 N N . GLU A 1 184 ? 21.949 -18.040 18.876 1.00 19.06 150 GLU A N 1
ATOM 1216 C CA . GLU A 1 184 ? 22.841 -18.527 19.918 1.00 18.79 150 GLU A CA 1
ATOM 1217 C C . GLU A 1 184 ? 23.156 -17.405 20.903 1.00 19.36 150 GLU A C 1
ATOM 1218 O O . GLU A 1 184 ? 23.034 -17.576 22.116 1.00 20.54 150 GLU A O 1
ATOM 1224 N N . GLN A 1 185 ? 23.551 -16.251 20.377 1.00 19.07 151 GLN A N 1
ATOM 1225 C CA . GLN A 1 185 ? 23.848 -15.110 21.231 1.00 16.39 151 GLN A CA 1
ATOM 1226 C C . GLN A 1 185 ? 22.586 -14.605 21.919 1.00 18.80 151 GLN A C 1
ATOM 1227 O O . GLN A 1 185 ? 22.608 -14.260 23.098 1.00 19.89 151 GLN A O 1
ATOM 1233 N N . LEU A 1 186 ? 21.487 -14.571 21.176 1.00 17.65 152 LEU A N 1
ATOM 1234 C CA . LEU A 1 186 ? 20.215 -14.109 21.724 1.00 18.86 152 LEU A CA 1
ATOM 1235 C C . LEU A 1 186 ? 19.822 -14.896 22.972 1.00 19.16 152 LEU A C 1
ATOM 1236 O O . LEU A 1 186 ? 19.460 -14.310 23.996 1.00 18.62 152 LEU A O 1
ATOM 1241 N N . GLU A 1 187 ? 19.895 -16.221 22.895 1.00 16.62 153 GLU A N 1
ATOM 1242 C CA . GLU A 1 187 ? 19.545 -17.038 24.050 1.00 17.85 153 GLU A CA 1
ATOM 1243 C C . GLU A 1 187 ? 20.523 -16.782 25.190 1.00 16.66 153 GLU A C 1
ATOM 1244 O O . GLU A 1 187 ? 20.132 -16.720 26.355 1.00 18.50 153 GLU A O 1
ATOM 1250 N N . LYS A 1 188 ? 21.794 -16.613 24.842 1.00 19.22 154 LYS A N 1
ATOM 1251 C CA . LYS A 1 188 ? 22.810 -16.289 25.831 1.00 17.33 154 LYS A CA 1
ATOM 1252 C C . LYS A 1 188 ? 22.493 -14.952 26.504 1.00 22.52 154 LYS A C 1
ATOM 1253 O O . LYS A 1 188 ? 22.574 -14.827 27.726 1.00 19.65 154 LYS A O 1
ATOM 1257 N N . ASP A 1 189 ? 22.122 -13.961 25.700 1.00 17.79 155 ASP A N 1
ATOM 1258 C CA . ASP A 1 189 ? 21.780 -12.639 26.219 1.00 19.44 155 ASP A CA 1
ATOM 1259 C C . ASP A 1 189 ? 20.620 -12.728 27.193 1.00 18.99 155 ASP A C 1
ATOM 1260 O O . ASP A 1 189 ? 20.604 -12.054 28.222 1.00 19.67 155 ASP A O 1
ATOM 1265 N N . ILE A 1 190 ? 19.640 -13.558 26.854 1.00 15.84 156 ILE A N 1
ATOM 1266 C CA . ILE A 1 190 ? 18.458 -13.719 27.681 1.00 16.19 156 ILE A CA 1
ATOM 1267 C C . ILE A 1 190 ? 18.806 -14.384 29.005 1.00 18.89 156 ILE A C 1
ATOM 1268 O O . ILE A 1 190 ? 18.411 -13.916 30.071 1.00 18.22 156 ILE A O 1
ATOM 1273 N N . ILE A 1 191 ? 19.558 -15.475 28.933 1.00 22.65 157 ILE A N 1
ATOM 1274 C CA . ILE A 1 191 ? 19.920 -16.223 30.129 1.00 18.34 157 ILE A CA 1
ATOM 1275 C C . ILE A 1 191 ? 20.888 -15.456 31.023 1.00 17.28 157 ILE A C 1
ATOM 1276 O O . ILE A 1 191 ? 20.661 -15.321 32.222 1.00 20.43 157 ILE A O 1
ATOM 1281 N N . ASP A 1 192 ? 21.966 -14.956 30.427 1.00 19.23 158 ASP A N 1
ATOM 1282 C CA . ASP A 1 192 ? 23.036 -14.306 31.175 1.00 20.53 158 ASP A CA 1
ATOM 1283 C C . ASP A 1 192 ? 22.556 -13.060 31.907 1.00 21.81 158 ASP A C 1
ATOM 1284 O O . ASP A 1 192 ? 23.108 -12.688 32.941 1.00 24.59 158 ASP A O 1
ATOM 1289 N N . ASN A 1 193 ? 21.529 -12.413 31.367 1.00 20.33 159 ASN A N 1
ATOM 1290 C CA . ASN A 1 193 ? 21.043 -11.162 31.938 1.00 19.33 159 ASN A CA 1
ATOM 1291 C C . ASN A 1 193 ? 19.701 -11.299 32.647 1.00 18.82 159 ASN A C 1
ATOM 1292 O O . ASN A 1 193 ? 19.131 -10.307 33.106 1.00 17.44 159 ASN A O 1
ATOM 1297 N N . ASN A 1 194 ? 19.205 -12.530 32.736 1.00 16.20 160 ASN A N 1
ATOM 1298 C CA . ASN A 1 194 ? 17.904 -12.790 33.333 1.00 21.77 160 ASN A CA 1
ATOM 1299 C C . ASN A 1 194 ? 16.858 -11.849 32.747 1.00 16.85 160 ASN A C 1
ATOM 1300 O O . ASN A 1 194 ? 16.111 -11.193 33.471 1.00 18.62 160 ASN A O 1
ATOM 1305 N N . VAL A 1 195 ? 16.822 -11.790 31.422 1.00 15.97 161 VAL A N 1
ATOM 1306 C CA . VAL A 1 195 ? 15.914 -10.898 30.714 1.00 18.30 161 VAL A CA 1
ATOM 1307 C C . VAL A 1 195 ? 14.456 -11.192 31.045 1.00 14.91 161 VAL A C 1
ATOM 1308 O O . VAL A 1 195 ? 14.010 -12.339 30.991 1.00 15.90 161 VAL A O 1
ATOM 1312 N N . LYS A 1 196 ? 13.712 -10.143 31.385 1.00 13.04 162 LYS A N 1
ATOM 1313 C CA . LYS A 1 196 ? 12.319 -10.293 31.794 1.00 14.16 162 LYS A CA 1
ATOM 1314 C C . LYS A 1 196 ? 11.357 -9.850 30.697 1.00 11.65 162 LYS A C 1
ATOM 1315 O O . LYS A 1 196 ? 10.224 -10.330 30.609 1.00 13.66 162 LYS A O 1
ATOM 1321 N N . ILE A 1 197 ? 11.810 -8.911 29.875 1.00 11.23 163 ILE A N 1
ATOM 1322 C CA . ILE A 1 197 ? 11.015 -8.444 28.750 1.00 10.15 163 ILE A CA 1
ATOM 1323 C C . ILE A 1 197 ? 11.874 -8.384 27.501 1.00 9.07 163 ILE A C 1
ATOM 1324 O O . ILE A 1 197 ? 12.999 -7.901 27.536 1.00 11.18 163 ILE A O 1
ATOM 1329 N N . TYR A 1 198 ? 11.333 -8.895 26.403 1.00 10.20 164 TYR A N 1
ATOM 1330 C CA . TYR A 1 198 ? 11.959 -8.774 25.096 1.00 9.63 164 TYR A CA 1
ATOM 1331 C C . TYR A 1 198 ? 11.117 -7.764 24.336 1.00 10.59 164 TYR A C 1
ATOM 1332 O O . TYR A 1 198 ? 9.942 -8.008 24.046 1.00 10.67 164 TYR A O 1
ATOM 1341 N N . LEU A 1 199 ? 11.704 -6.610 24.053 1.00 8.96 165 LEU A N 1
ATOM 1342 C CA . LEU A 1 199 ? 11.019 -5.594 23.274 1.00 9.61 165 LEU A CA 1
ATOM 1343 C C . LEU A 1 199 ? 11.400 -5.784 21.814 1.00 9.83 165 LEU A C 1
ATOM 1344 O O . LEU A 1 199 ? 12.516 -5.471 21.406 1.00 11.55 165 LEU A O 1
ATOM 1349 N N . LEU A 1 200 ? 10.465 -6.330 21.047 1.00 9.80 166 LEU A N 1
ATOM 1350 C CA . LEU A 1 200 ? 10.722 -6.728 19.673 1.00 10.34 166 LEU A CA 1
ATOM 1351 C C . LEU A 1 200 ? 10.188 -5.688 18.713 1.00 9.89 166 LEU A C 1
ATOM 1352 O O . LEU A 1 200 ? 9.100 -5.148 18.922 1.00 10.57 166 LEU A O 1
ATOM 1357 N N . CYS A 1 201 ? 10.952 -5.414 17.661 1.00 9.50 167 CYS A N 1
ATOM 1358 C CA . CYS A 1 201 ? 10.497 -4.532 16.602 1.00 8.94 167 CYS A CA 1
ATOM 1359 C C . CYS A 1 201 ? 10.213 -5.375 15.374 1.00 8.88 167 CYS A C 1
ATOM 1360 O O . CYS A 1 201 ? 11.130 -5.935 14.778 1.00 10.72 167 CYS A O 1
ATOM 1363 N N . SER A 1 202 ? 8.944 -5.453 14.989 1.00 8.55 168 SER A N 1
ATOM 1364 C CA . SER A 1 202 ? 8.547 -6.342 13.907 1.00 7.53 168 SER A CA 1
ATOM 1365 C C . SER A 1 202 ? 7.395 -5.747 13.110 1.00 9.03 168 SER A C 1
ATOM 1366 O O . SER A 1 202 ? 6.264 -5.765 13.567 1.00 8.61 168 SER A O 1
ATOM 1369 N N . PRO A 1 203 ? 7.669 -5.241 11.900 1.00 8.73 169 PRO A N 1
ATOM 1370 C CA . PRO A 1 203 ? 8.963 -5.204 11.214 1.00 8.49 169 PRO A CA 1
ATOM 1371 C C . PRO A 1 203 ? 9.978 -4.361 11.960 1.00 9.39 169 PRO A C 1
ATOM 1372 O O . PRO A 1 203 ? 9.624 -3.438 12.707 1.00 9.01 169 PRO A O 1
ATOM 1376 N N . HIS A 1 204 ? 11.243 -4.685 11.748 1.00 10.81 170 HIS A N 1
ATOM 1377 C CA . HIS A 1 204 ? 12.327 -4.036 12.451 1.00 9.51 170 HIS A CA 1
ATOM 1378 C C . HIS A 1 204 ? 12.737 -2.726 11.795 1.00 10.40 170 HIS A C 1
ATOM 1379 O O . HIS A 1 204 ? 12.963 -2.660 10.588 1.00 11.11 170 HIS A O 1
ATOM 1386 N N . ASN A 1 205 ? 12.837 -1.693 12.621 1.00 10.47 171 ASN A N 1
ATOM 1387 C CA . ASN A 1 205 ? 13.234 -0.355 12.209 1.00 10.64 171 ASN A CA 1
ATOM 1388 C C . ASN A 1 205 ? 14.453 0.035 13.041 1.00 11.29 171 ASN A C 1
ATOM 1389 O O . ASN A 1 205 ? 14.386 0.024 14.264 1.00 12.54 171 ASN A O 1
ATOM 1394 N N . PRO A 1 206 ? 15.578 0.371 12.388 1.00 10.70 172 PRO A N 1
ATOM 1395 C CA . PRO A 1 206 ? 15.747 0.509 10.942 1.00 11.84 172 PRO A CA 1
ATOM 1396 C C . PRO A 1 206 ? 16.087 -0.810 10.263 1.00 10.62 172 PRO A C 1
ATOM 1397 O O . PRO A 1 206 ? 16.152 -1.859 10.902 1.00 11.66 172 PRO A O 1
ATOM 1401 N N . GLY A 1 207 ? 16.318 -0.736 8.959 1.00 12.03 173 GLY A N 1
ATOM 1402 C CA . GLY A 1 207 ? 16.603 -1.921 8.173 1.00 13.64 173 GLY A CA 1
ATOM 1403 C C . GLY A 1 207 ? 15.365 -2.394 7.442 1.00 12.85 173 GLY A C 1
ATOM 1404 O O . GLY A 1 207 ? 15.433 -2.805 6.282 1.00 12.52 173 GLY A O 1
ATOM 1405 N N . GLY A 1 208 ? 14.225 -2.337 8.120 1.00 11.02 174 GLY A N 1
ATOM 1406 C CA . GLY A 1 208 ? 12.960 -2.715 7.520 1.00 9.88 174 GLY A CA 1
ATOM 1407 C C . GLY A 1 208 ? 12.803 -4.217 7.405 1.00 10.53 174 GLY A C 1
ATOM 1408 O O . GLY A 1 208 ? 12.226 -4.715 6.449 1.00 12.08 174 GLY A O 1
ATOM 1409 N N . ARG A 1 209 ? 13.313 -4.941 8.393 1.00 9.35 175 ARG A N 1
ATOM 1410 C CA . ARG A 1 209 ? 13.301 -6.395 8.352 1.00 11.40 175 ARG A CA 1
ATOM 1411 C C . ARG A 1 209 ? 11.908 -6.903 8.691 1.00 11.58 175 ARG A C 1
ATOM 1412 O O . ARG A 1 209 ? 11.368 -6.593 9.748 1.00 12.34 175 ARG A O 1
ATOM 1420 N N . VAL A 1 210 ? 11.320 -7.668 7.781 1.00 9.48 176 VAL A N 1
ATOM 1421 C CA . VAL A 1 210 ? 10.038 -8.303 8.046 1.00 10.39 176 VAL A CA 1
ATOM 1422 C C . VAL A 1 210 ? 10.332 -9.745 8.407 1.00 11.47 176 VAL A C 1
ATOM 1423 O O . VAL A 1 210 ? 10.489 -10.595 7.534 1.00 12.68 176 VAL A O 1
ATOM 1427 N N . TRP A 1 211 ? 10.433 -10.008 9.707 1.00 10.71 177 TRP A N 1
ATOM 1428 C CA . TRP A 1 211 ? 10.924 -11.296 10.187 1.00 10.82 177 TRP A CA 1
ATOM 1429 C C . TRP A 1 211 ? 10.173 -12.470 9.576 1.00 12.23 177 TRP A C 1
ATOM 1430 O O . TRP A 1 211 ? 8.961 -12.416 9.405 1.00 13.11 177 TRP A O 1
ATOM 1441 N N . ASP A 1 212 ? 10.903 -13.532 9.245 1.00 14.44 178 ASP A N 1
ATOM 1442 C CA . ASP A 1 212 ? 10.271 -14.737 8.731 1.00 16.44 178 ASP A CA 1
ATOM 1443 C C . ASP A 1 212 ? 9.527 -15.425 9.864 1.00 13.96 178 ASP A C 1
ATOM 1444 O O . ASP A 1 212 ? 9.855 -15.236 11.040 1.00 13.98 178 ASP A O 1
ATOM 1449 N N . ASN A 1 213 ? 8.531 -16.233 9.516 1.00 15.81 179 ASN A N 1
ATOM 1450 C CA . ASN A 1 213 ? 7.804 -16.979 10.531 1.00 16.53 179 ASN A CA 1
ATOM 1451 C C . ASN A 1 213 ? 8.760 -17.741 11.440 1.00 14.76 179 ASN A C 1
ATOM 1452 O O . ASN A 1 213 ? 8.578 -17.768 12.654 1.00 15.00 179 ASN A O 1
ATOM 1457 N N . ASP A 1 214 ? 9.792 -18.337 10.849 1.00 19.74 180 ASP A N 1
ATOM 1458 C CA . ASP A 1 214 ? 10.772 -19.108 11.611 1.00 18.15 180 ASP A CA 1
ATOM 1459 C C . ASP A 1 214 ? 11.512 -18.250 12.636 1.00 16.26 180 ASP A C 1
ATOM 1460 O O . ASP A 1 214 ? 11.769 -18.696 13.753 1.00 15.56 180 ASP A O 1
ATOM 1462 N N . ASP A 1 215 ? 11.862 -17.026 12.248 1.00 14.68 181 ASP A N 1
ATOM 1463 C CA . ASP A 1 215 ? 12.523 -16.092 13.156 1.00 13.93 181 ASP A CA 1
ATOM 1464 C C . ASP A 1 215 ? 11.639 -15.820 14.359 1.00 14.17 181 ASP A C 1
ATOM 1465 O O . ASP A 1 215 ? 12.078 -15.897 15.510 1.00 14.26 181 ASP A O 1
ATOM 1470 N N . LEU A 1 216 ? 10.387 -15.487 14.076 1.00 11.67 182 LEU A N 1
ATOM 1471 C CA . LEU A 1 216 ? 9.455 -15.097 15.116 1.00 10.47 182 LEU A CA 1
ATOM 1472 C C . LEU A 1 216 ? 9.113 -16.262 16.038 1.00 10.07 182 LEU A C 1
ATOM 1473 O O . LEU A 1 216 ? 9.003 -16.094 17.244 1.00 11.84 182 LEU A O 1
ATOM 1478 N N . ILE A 1 217 ? 8.957 -17.448 15.463 1.00 13.74 183 ILE A N 1
ATOM 1479 C CA . ILE A 1 217 ? 8.734 -18.635 16.271 1.00 15.11 183 ILE A CA 1
ATOM 1480 C C . ILE A 1 217 ? 9.913 -18.873 17.219 1.00 13.47 183 ILE A C 1
ATOM 1481 O O . ILE A 1 217 ? 9.720 -19.136 18.404 1.00 14.92 183 ILE A O 1
ATOM 1486 N N . LYS A 1 218 ? 11.134 -18.764 16.706 1.00 13.29 184 LYS A N 1
ATOM 1487 C CA . LYS A 1 218 ? 12.313 -18.948 17.547 1.00 12.00 184 LYS A CA 1
ATOM 1488 C C . LYS A 1 218 ? 12.333 -17.932 18.683 1.00 12.58 184 LYS A C 1
ATOM 1489 O O . LYS A 1 218 ? 12.575 -18.287 19.833 1.00 16.00 184 LYS A O 1
ATOM 1495 N N . ILE A 1 219 ? 12.075 -16.670 18.351 1.00 12.68 185 ILE A N 1
ATOM 1496 C CA . ILE A 1 219 ? 11.984 -15.618 19.359 1.00 12.20 185 ILE A CA 1
ATOM 1497 C C . ILE A 1 219 ? 10.956 -15.975 20.419 1.00 11.30 185 ILE A C 1
ATOM 1498 O O . ILE A 1 219 ? 11.248 -15.961 21.616 1.00 14.57 185 ILE A O 1
ATOM 1503 N N . ALA A 1 220 ? 9.750 -16.304 19.978 1.00 10.39 186 ALA A N 1
ATOM 1504 C CA . ALA A 1 220 ? 8.671 -16.617 20.900 1.00 11.41 186 ALA A CA 1
ATOM 1505 C C . ALA A 1 220 ? 9.007 -17.830 21.758 1.00 12.89 186 ALA A C 1
ATOM 1506 O O . ALA A 1 220 ? 8.705 -17.854 22.944 1.00 14.41 186 ALA A O 1
ATOM 1508 N N . GLU A 1 221 ? 9.630 -18.835 21.148 1.00 14.58 187 GLU A N 1
ATOM 1509 C CA . GLU A 1 221 ? 9.979 -20.046 21.882 1.00 15.98 187 GLU A CA 1
ATOM 1510 C C . GLU A 1 221 ? 11.050 -19.766 22.933 1.00 18.28 187 GLU A C 1
ATOM 1511 O O . GLU A 1 221 ? 11.038 -20.355 24.013 1.00 17.06 187 GLU A O 1
ATOM 1517 N N . LEU A 1 222 ? 11.969 -18.857 22.624 1.00 15.43 188 LEU A N 1
ATOM 1518 C CA . LEU A 1 222 ? 12.976 -18.451 23.598 1.00 13.83 188 LEU A CA 1
ATOM 1519 C C . LEU A 1 222 ? 12.315 -17.748 24.771 1.00 18.12 188 LEU A C 1
ATOM 1520 O O . LEU A 1 222 ? 12.671 -17.968 25.929 1.00 17.37 188 LEU A O 1
ATOM 1525 N N . CYS A 1 223 ? 11.349 -16.889 24.470 1.00 15.43 189 CYS A N 1
ATOM 1526 C CA . CYS A 1 223 ? 10.648 -16.172 25.523 1.00 14.84 189 CYS A CA 1
ATOM 1527 C C . CYS A 1 223 ? 9.851 -17.127 26.400 1.00 15.32 189 CYS A C 1
ATOM 1528 O O . CYS A 1 223 ? 9.893 -17.032 27.622 1.00 16.14 189 CYS A O 1
ATOM 1531 N N . LYS A 1 224 ? 9.142 -18.054 25.767 1.00 15.24 190 LYS A N 1
ATOM 1532 C CA . LYS A 1 224 ? 8.371 -19.047 26.503 1.00 17.18 190 LYS A CA 1
ATOM 1533 C C . LYS A 1 224 ? 9.292 -19.879 27.384 1.00 17.61 190 LYS A C 1
ATOM 1534 O O . LYS A 1 224 ? 9.007 -20.107 28.561 1.00 19.53 190 LYS A O 1
ATOM 1540 N N . LYS A 1 225 ? 10.400 -20.324 26.800 1.00 19.85 191 LYS A N 1
ATOM 1541 C CA . LYS A 1 225 ? 11.370 -21.159 27.502 1.00 16.92 191 LYS A CA 1
ATOM 1542 C C . LYS A 1 225 ? 11.924 -20.464 28.742 1.00 22.82 191 LYS A C 1
ATOM 1543 O O . LYS A 1 225 ? 12.070 -21.080 29.801 1.00 21.45 191 LYS A O 1
ATOM 1549 N N . HIS A 1 226 ? 12.220 -19.176 28.608 1.00 17.75 192 HIS A N 1
ATOM 1550 C CA . HIS A 1 226 ? 12.925 -18.445 29.654 1.00 14.59 192 HIS A CA 1
ATOM 1551 C C . HIS A 1 226 ? 12.056 -17.489 30.468 1.00 18.06 192 HIS A C 1
ATOM 1552 O O . HIS A 1 226 ? 12.575 -16.647 31.199 1.00 18.52 192 HIS A O 1
ATOM 1559 N N . GLY A 1 227 ? 10.741 -17.632 30.352 1.00 15.04 193 GLY A N 1
ATOM 1560 C CA . GLY A 1 227 ? 9.819 -16.843 31.145 1.00 15.84 193 GLY A CA 1
ATOM 1561 C C . GLY A 1 227 ? 9.927 -15.358 30.866 1.00 16.27 193 GLY A C 1
ATOM 1562 O O . GLY A 1 227 ? 9.852 -14.534 31.779 1.00 18.41 193 GLY A O 1
ATOM 1563 N N . VAL A 1 228 ? 10.094 -15.022 29.593 1.00 14.39 194 VAL A N 1
ATOM 1564 C CA . VAL A 1 228 ? 10.228 -13.634 29.168 1.00 14.51 194 VAL A CA 1
ATOM 1565 C C . VAL A 1 228 ? 8.903 -13.146 28.601 1.00 12.29 194 VAL A C 1
ATOM 1566 O O . VAL A 1 228 ? 8.232 -13.873 27.870 1.00 13.13 194 VAL A O 1
ATOM 1570 N N . ILE A 1 229 ? 8.519 -11.922 28.949 1.00 10.62 195 ILE A N 1
ATOM 1571 C CA . ILE A 1 229 ? 7.351 -11.302 28.340 1.00 10.07 195 ILE A CA 1
ATOM 1572 C C . ILE A 1 229 ? 7.802 -10.635 27.050 1.00 10.52 195 ILE A C 1
ATOM 1573 O O . ILE A 1 229 ? 8.794 -9.908 27.030 1.00 12.36 195 ILE A O 1
ATOM 1578 N N . LEU A 1 230 ? 7.084 -10.925 25.973 1.00 9.64 196 LEU A N 1
ATOM 1579 C CA . LEU A 1 230 ? 7.448 -10.464 24.646 1.00 10.43 196 LEU A CA 1
ATOM 1580 C C . LEU A 1 230 ? 6.531 -9.315 24.271 1.00 8.71 196 LEU A C 1
ATOM 1581 O O . LEU A 1 230 ? 5.319 -9.483 24.195 1.00 11.03 196 LEU A O 1
ATOM 1586 N N . VAL A 1 231 ? 7.111 -8.142 24.050 1.00 10.61 197 VAL A N 1
ATOM 1587 C CA . VAL A 1 231 ? 6.330 -6.989 23.617 1.00 10.01 197 VAL A CA 1
ATOM 1588 C C . VAL A 1 231 ? 6.659 -6.756 22.151 1.00 10.51 197 VAL A C 1
ATOM 1589 O O . VAL A 1 231 ? 7.771 -6.362 21.812 1.00 10.13 197 VAL A O 1
ATOM 1593 N N . SER A 1 232 ? 5.695 -7.037 21.284 1.00 9.37 198 SER A N 1
ATOM 1594 C CA . SER A 1 232 ? 5.942 -6.970 19.854 1.00 9.74 198 SER A CA 1
ATOM 1595 C C . SER A 1 232 ? 5.448 -5.650 19.293 1.00 8.41 198 SER A C 1
ATOM 1596 O O . SER A 1 232 ? 4.246 -5.438 19.144 1.00 8.26 198 SER A O 1
ATOM 1599 N N . ASP A 1 233 ? 6.394 -4.771 18.996 1.00 7.29 199 ASP A N 1
ATOM 1600 C CA . ASP A 1 233 ? 6.084 -3.472 18.413 1.00 8.18 199 ASP A CA 1
ATOM 1601 C C . ASP A 1 233 ? 5.914 -3.671 16.916 1.00 7.90 199 ASP A C 1
ATOM 1602 O O . ASP A 1 233 ? 6.891 -3.744 16.174 1.00 8.93 199 ASP A O 1
ATOM 1607 N N . GLU A 1 234 ? 4.661 -3.764 16.492 1.00 8.10 200 GLU A N 1
ATOM 1608 C CA . GLU A 1 234 ? 4.332 -4.065 15.115 1.00 8.58 200 GLU A CA 1
ATOM 1609 C C . GLU A 1 234 ? 3.715 -2.851 14.462 1.00 7.97 200 GLU A C 1
ATOM 1610 O O . GLU A 1 234 ? 2.799 -2.963 13.646 1.00 6.45 200 GLU A O 1
ATOM 1616 N N . ILE A 1 235 ? 4.212 -1.677 14.832 1.00 8.50 201 ILE A N 1
ATOM 1617 C CA . ILE A 1 235 ? 3.659 -0.458 14.263 1.00 6.08 201 ILE A CA 1
ATOM 1618 C C . ILE A 1 235 ? 3.843 -0.390 12.735 1.00 7.97 201 ILE A C 1
ATOM 1619 O O . ILE A 1 235 ? 3.045 0.243 12.052 1.00 8.16 201 ILE A O 1
ATOM 1624 N N . HIS A 1 236 ? 4.866 -1.062 12.201 1.00 8.02 202 HIS A N 1
ATOM 1625 C CA . HIS A 1 236 ? 5.085 -1.057 10.754 1.00 9.02 202 HIS A CA 1
ATOM 1626 C C . HIS A 1 236 ? 4.421 -2.242 10.052 1.00 9.32 202 HIS A C 1
ATOM 1627 O O . HIS A 1 236 ? 4.748 -2.544 8.905 1.00 7.63 202 HIS A O 1
ATOM 1634 N N . GLN A 1 237 ? 3.473 -2.888 10.724 1.00 8.39 203 GLN A N 1
ATOM 1635 C CA . GLN A 1 237 ? 2.938 -4.165 10.236 1.00 8.05 203 GLN A CA 1
ATOM 1636 C C . GLN A 1 237 ? 2.194 -4.102 8.905 1.00 8.63 203 GLN A C 1
ATOM 1637 O O . GLN A 1 237 ? 2.029 -5.130 8.239 1.00 10.11 203 GLN A O 1
ATOM 1643 N N . ASP A 1 238 ? 1.725 -2.918 8.526 1.00 8.51 204 ASP A N 1
ATOM 1644 C CA . ASP A 1 238 ? 0.987 -2.766 7.277 1.00 8.23 204 ASP A CA 1
ATOM 1645 C C . ASP A 1 238 ? 1.909 -2.413 6.123 1.00 7.51 204 ASP A C 1
ATOM 1646 O O . ASP A 1 238 ? 1.455 -2.264 4.988 1.00 11.01 204 ASP A O 1
ATOM 1651 N N . LEU A 1 239 ? 3.201 -2.282 6.412 1.00 7.92 205 LEU A N 1
ATOM 1652 C CA . LEU A 1 239 ? 4.144 -1.785 5.422 1.00 10.11 205 LEU A CA 1
ATOM 1653 C C . LEU A 1 239 ? 5.150 -2.834 4.964 1.00 9.50 205 LEU A C 1
ATOM 1654 O O . LEU A 1 239 ? 6.272 -2.503 4.593 1.00 9.82 205 LEU A O 1
ATOM 1659 N N . ALA A 1 240 ? 4.751 -4.103 4.991 1.00 8.37 206 ALA A N 1
ATOM 1660 C CA . ALA A 1 240 ? 5.567 -5.134 4.366 1.00 9.78 206 ALA A CA 1
ATOM 1661 C C . ALA A 1 240 ? 5.530 -4.929 2.861 1.00 9.35 206 ALA A C 1
ATOM 1662 O O . ALA A 1 240 ? 4.463 -4.740 2.283 1.00 12.75 206 ALA A O 1
ATOM 1664 N N . LEU A 1 241 ? 6.694 -4.979 2.229 1.00 7.96 207 LEU A N 1
ATOM 1665 C CA . LEU A 1 241 ? 6.793 -4.703 0.802 1.00 10.22 207 LEU A CA 1
ATOM 1666 C C . LEU A 1 241 ? 7.304 -5.909 0.033 1.00 10.43 207 LEU A C 1
ATOM 1667 O O . LEU A 1 241 ? 7.683 -6.921 0.611 1.00 9.86 207 LEU A O 1
ATOM 1672 N N . PHE A 1 242 ? 7.294 -5.783 -1.286 1.00 12.28 208 PHE A N 1
ATOM 1673 C CA . PHE A 1 242 ? 7.977 -6.724 -2.158 1.00 11.08 208 PHE A CA 1
ATOM 1674 C C . PHE A 1 242 ? 7.502 -8.156 -1.997 1.00 12.22 208 PHE A C 1
ATOM 1675 O O . PHE A 1 242 ? 8.272 -9.093 -2.184 1.00 13.78 208 PHE A O 1
ATOM 1683 N N . GLY A 1 243 ? 6.227 -8.321 -1.669 1.00 12.26 209 GLY A N 1
ATOM 1684 C CA . GLY A 1 243 ? 5.650 -9.645 -1.572 1.00 11.86 209 GLY A CA 1
ATOM 1685 C C . GLY A 1 243 ? 5.915 -10.308 -0.241 1.00 13.43 209 GLY A C 1
ATOM 1686 O O . GLY A 1 243 ? 5.531 -11.460 -0.035 1.00 12.87 209 GLY A O 1
ATOM 1687 N N . ASN A 1 244 ? 6.565 -9.582 0.668 1.00 12.48 210 ASN A N 1
ATOM 1688 C CA . ASN A 1 244 ? 6.807 -10.094 2.008 1.00 10.57 210 ASN A CA 1
ATOM 1689 C C . ASN A 1 244 ? 5.530 -10.057 2.822 1.00 10.72 210 ASN A C 1
ATOM 1690 O O . ASN A 1 244 ? 4.612 -9.288 2.526 1.00 12.38 210 ASN A O 1
ATOM 1695 N N . THR A 1 245 ? 5.463 -10.921 3.822 1.00 8.72 211 THR A N 1
ATOM 1696 C CA . THR A 1 245 ? 4.269 -11.020 4.641 1.00 10.84 211 THR A CA 1
ATOM 1697 C C 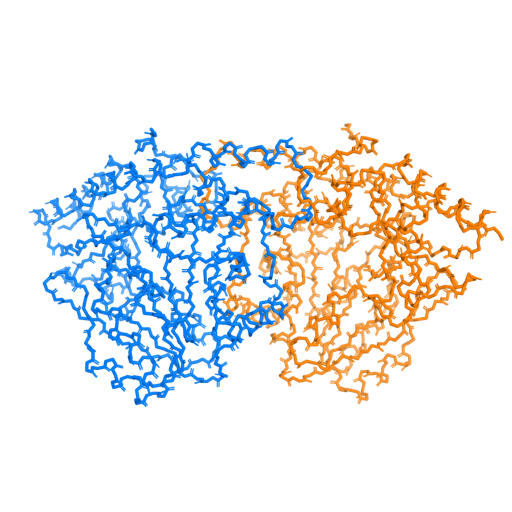. THR A 1 245 ? 4.608 -10.784 6.098 1.00 10.66 211 THR A C 1
ATOM 1698 O O . THR A 1 245 ? 5.453 -11.477 6.672 1.00 10.73 211 THR A O 1
ATOM 1702 N N . HIS A 1 246 ? 3.969 -9.785 6.693 1.00 10.38 212 HIS A N 1
ATOM 1703 C CA . HIS A 1 246 ? 4.111 -9.581 8.121 1.00 12.34 212 HIS A CA 1
ATOM 1704 C C . HIS A 1 246 ? 3.365 -10.669 8.874 1.00 9.78 212 HIS A C 1
ATOM 1705 O O . HIS A 1 246 ? 2.200 -10.940 8.599 1.00 10.47 212 HIS A O 1
ATOM 1712 N N . HIS A 1 247 ? 4.035 -11.272 9.842 1.00 9.85 213 HIS A N 1
ATOM 1713 C CA . HIS A 1 247 ? 3.388 -12.264 10.687 1.00 9.02 213 HIS A CA 1
ATOM 1714 C C . HIS A 1 247 ? 3.217 -11.707 12.080 1.00 10.05 213 HIS A C 1
ATOM 1715 O O . HIS A 1 247 ? 4.172 -11.634 12.849 1.00 11.45 213 HIS A O 1
ATOM 1722 N N . SER A 1 248 ? 1.994 -11.315 12.404 1.00 10.17 214 SER A N 1
ATOM 1723 C CA . SER A 1 248 ? 1.739 -10.774 13.724 1.00 9.54 214 SER A CA 1
ATOM 1724 C C . SER A 1 248 ? 1.985 -11.883 14.737 1.00 11.03 214 SER A C 1
ATOM 1725 O O . SER A 1 248 ? 1.545 -13.018 14.549 1.00 10.63 214 SER A O 1
ATOM 1728 N N . LEU A 1 249 ? 2.707 -11.554 15.803 1.00 9.68 215 LEU A N 1
ATOM 1729 C CA . LEU A 1 249 ? 3.316 -12.572 16.658 1.00 10.38 215 LEU A CA 1
ATOM 1730 C C . LEU A 1 249 ? 2.341 -13.644 17.144 1.00 11.24 215 LEU A C 1
ATOM 1731 O O . LEU A 1 249 ? 2.622 -14.844 17.047 1.00 12.79 215 LEU A O 1
ATOM 1736 N N . ASN A 1 250 ? 1.196 -13.224 17.659 1.00 10.99 216 ASN A N 1
ATOM 1737 C CA . ASN A 1 250 ? 0.260 -14.171 18.254 1.00 11.70 216 ASN A CA 1
ATOM 1738 C C . ASN A 1 250 ? -0.529 -15.025 17.269 1.00 14.65 216 ASN A C 1
ATOM 1739 O O . ASN A 1 250 ? -1.264 -15.926 17.671 1.00 16.32 216 ASN A O 1
ATOM 1744 N N . THR A 1 251 ? -0.372 -14.752 15.979 1.00 10.63 217 THR A N 1
ATOM 1745 C CA . THR A 1 251 ? -1.020 -15.576 14.966 1.00 9.90 217 THR A CA 1
ATOM 1746 C C . THR A 1 251 ? -0.231 -16.857 14.733 1.00 14.29 217 THR A C 1
ATOM 1747 O O . THR A 1 251 ? -0.732 -17.795 14.118 1.00 14.83 217 THR A O 1
ATOM 1751 N N . LEU A 1 252 ? 1.000 -16.898 15.235 1.00 11.25 218 LEU A N 1
ATOM 1752 C CA . LEU A 1 252 ? 1.907 -17.998 14.914 1.00 11.65 218 LEU A CA 1
ATOM 1753 C C . LEU A 1 252 ? 1.652 -19.252 15.736 1.00 14.20 218 LEU A C 1
ATOM 1754 O O . LEU A 1 252 ? 1.953 -20.363 15.298 1.00 15.04 218 LEU A O 1
ATOM 1759 N N . ASP A 1 253 ? 1.092 -19.072 16.924 1.00 13.52 219 ASP A N 1
ATOM 1760 C CA . ASP A 1 253 ? 0.944 -20.167 17.865 1.00 11.82 219 ASP A CA 1
ATOM 1761 C C . ASP A 1 253 ? -0.009 -19.715 18.960 1.00 13.85 219 ASP A C 1
ATOM 1762 O O . ASP A 1 253 ? 0.140 -18.619 19.501 1.00 16.79 219 ASP A O 1
ATOM 1767 N N . ALA A 1 254 ? -0.998 -20.549 19.275 1.00 15.32 220 ALA A N 1
ATOM 1768 C CA . ALA A 1 254 ? -2.041 -20.169 20.225 1.00 14.79 220 ALA A CA 1
ATOM 1769 C C . ALA A 1 254 ? -1.511 -19.947 21.639 1.00 16.93 220 ALA A C 1
ATOM 1770 O O . ALA A 1 254 ? -2.190 -19.357 22.472 1.00 18.33 220 ALA A O 1
ATOM 1772 N N . SER A 1 255 ? -0.297 -20.416 21.906 1.00 13.97 221 SER A N 1
ATOM 1773 C CA . SER A 1 255 ? 0.287 -20.290 23.232 1.00 16.41 221 SER A CA 1
ATOM 1774 C C . SER A 1 255 ? 0.985 -18.951 23.423 1.00 14.11 221 SER A C 1
ATOM 1775 O O . SER A 1 255 ? 1.262 -18.546 24.548 1.00 14.24 221 SER A O 1
ATOM 1778 N N . TYR A 1 256 ? 1.275 -18.263 22.324 1.00 15.12 222 TYR A N 1
ATOM 1779 C CA . TYR A 1 256 ? 2.113 -17.076 22.421 1.00 13.23 222 TYR A CA 1
ATOM 1780 C C . TYR A 1 256 ? 1.440 -15.923 23.157 1.00 12.95 222 TYR A C 1
ATOM 1781 O O . TYR A 1 256 ? 2.113 -15.150 23.838 1.00 13.84 222 TYR A O 1
ATOM 1790 N N . LYS A 1 257 ? 0.120 -15.821 23.035 1.00 10.62 223 LYS A N 1
ATOM 1791 C CA . LYS A 1 257 ? -0.613 -14.770 23.732 1.00 10.82 223 LYS A CA 1
ATOM 1792 C C . LYS A 1 257 ? -0.442 -14.861 25.251 1.00 13.53 223 LYS A C 1
ATOM 1793 O O . LYS A 1 257 ? -0.711 -13.898 25.966 1.00 12.51 223 LYS A O 1
ATOM 1799 N N . ASP A 1 258 ? 0.000 -16.012 25.745 1.00 13.54 224 ASP A N 1
ATOM 1800 C CA . ASP A 1 258 ? 0.214 -16.158 27.181 1.00 14.38 224 ASP A CA 1
ATOM 1801 C C . ASP A 1 258 ? 1.259 -15.187 27.715 1.00 12.75 224 ASP A C 1
ATOM 1802 O O . ASP A 1 258 ? 1.238 -14.846 28.896 1.00 15.12 224 ASP A O 1
ATOM 1807 N N . PHE A 1 259 ? 2.176 -14.752 26.853 1.00 11.87 225 PHE A N 1
ATOM 1808 C CA . PHE A 1 259 ? 3.292 -13.920 27.290 1.00 11.43 225 PHE A CA 1
ATOM 1809 C C . PHE A 1 259 ? 3.634 -12.832 26.287 1.00 11.17 225 PHE A C 1
ATOM 1810 O O . PHE A 1 259 ? 4.643 -12.145 26.434 1.00 12.68 225 PHE A O 1
ATOM 1818 N N . THR A 1 260 ? 2.796 -12.682 25.270 1.00 11.90 226 THR A N 1
ATOM 1819 C CA . THR A 1 260 ? 3.089 -11.745 24.192 1.00 11.15 226 THR A CA 1
ATOM 1820 C C . THR A 1 260 ? 1.981 -10.730 24.019 1.00 10.41 226 THR A C 1
ATOM 1821 O O . THR A 1 260 ? 0.807 -11.083 23.939 1.00 9.84 226 THR A O 1
ATOM 1825 N N . ILE A 1 261 ? 2.358 -9.461 23.951 1.00 11.76 227 ILE A N 1
ATOM 1826 C CA . ILE A 1 261 ? 1.390 -8.445 23.585 1.00 10.83 227 ILE A CA 1
ATOM 1827 C C . ILE A 1 261 ? 1.780 -7.820 22.261 1.00 11.34 227 ILE A C 1
ATOM 1828 O O . ILE A 1 261 ? 2.955 -7.789 21.896 1.00 11.36 227 ILE A O 1
ATOM 1833 N N . ILE A 1 262 ? 0.777 -7.348 21.538 1.00 9.00 228 ILE A N 1
ATOM 1834 C CA . ILE A 1 262 ? 0.997 -6.761 20.230 1.00 8.61 228 ILE A CA 1
ATOM 1835 C C . ILE A 1 262 ? 0.702 -5.284 20.310 1.00 7.07 228 ILE A C 1
ATOM 1836 O O . ILE A 1 262 ? -0.374 -4.879 20.758 1.00 10.33 228 ILE A O 1
ATOM 1841 N N . LEU A 1 263 ? 1.658 -4.478 19.879 1.00 6.98 229 LEU A N 1
ATOM 1842 C CA . LEU A 1 263 ? 1.445 -3.045 19.799 1.00 8.33 229 LEU A CA 1
ATOM 1843 C C . LEU A 1 263 ? 1.419 -2.635 18.345 1.00 7.92 229 LEU A C 1
ATOM 1844 O O . LEU A 1 263 ? 2.306 -2.989 17.576 1.00 8.60 229 LEU A O 1
ATOM 1849 N N . SER A 1 264 ? 0.398 -1.899 17.950 1.00 7.64 230 SER A N 1
ATOM 1850 C CA . SER A 1 264 ? 0.412 -1.351 16.607 1.00 8.79 230 SER A CA 1
ATOM 1851 C C . SER A 1 264 ? -0.427 -0.097 16.541 1.00 8.87 230 SER A C 1
ATOM 1852 O O . SER A 1 264 ? -0.825 0.462 17.571 1.00 7.50 230 SER A O 1
ATOM 1855 N N . SER A 1 265 ? -0.689 0.355 15.329 1.00 8.27 231 SER A N 1
ATOM 1856 C CA . SER A 1 265 ? -1.351 1.623 15.167 1.00 9.27 231 SER A CA 1
ATOM 1857 C C . SER A 1 265 ? -1.740 1.795 13.725 1.00 8.64 231 SER A C 1
ATOM 1858 O O . SER A 1 265 ? -1.299 1.035 12.851 1.00 8.24 231 SER A O 1
ATOM 1861 N N . ALA A 1 266 ? -2.577 2.792 13.488 1.00 7.48 232 ALA A N 1
ATOM 1862 C CA . ALA A 1 266 ? -2.849 3.251 12.134 1.00 7.16 232 ALA A CA 1
ATOM 1863 C C . ALA A 1 266 ? -1.881 4.357 11.731 1.00 10.45 232 ALA A C 1
ATOM 1864 O O . ALA A 1 266 ? -1.827 4.744 10.562 1.00 8.63 232 ALA A O 1
ATOM 1866 N N . THR A 1 267 ? -1.104 4.865 12.682 1.00 8.28 233 THR A N 1
ATOM 1867 C CA . THR A 1 267 ? -0.371 6.117 12.437 1.00 6.91 233 THR A CA 1
ATOM 1868 C C . THR A 1 267 ? 0.801 6.005 11.468 1.00 7.22 233 THR A C 1
ATOM 1869 O O . THR A 1 267 ? 0.994 6.895 10.641 1.00 8.43 233 THR A O 1
ATOM 1873 N N . LYS A 1 268 ? 1.593 4.939 11.559 1.00 8.31 234 LYS A N 1
ATOM 1874 C CA . LYS A 1 268 ? 2.680 4.779 10.602 1.00 7.70 234 LYS A CA 1
ATOM 1875 C C . LYS A 1 268 ? 2.120 4.441 9.222 1.00 10.33 234 LYS A C 1
ATOM 1876 O O . LYS A 1 268 ? 2.535 5.017 8.224 1.00 8.66 234 LYS A O 1
ATOM 1882 N N . THR A 1 269 ? 1.149 3.534 9.177 1.00 7.30 235 THR A N 1
ATOM 1883 C CA . THR A 1 269 ? 0.548 3.123 7.917 1.00 8.33 235 THR A CA 1
ATOM 1884 C C . THR A 1 269 ? -0.046 4.289 7.142 1.00 8.43 235 THR A C 1
ATOM 1885 O O . THR A 1 269 ? 0.101 4.376 5.922 1.00 8.53 235 THR A O 1
ATOM 1889 N N . PHE A 1 270 ? -0.728 5.183 7.853 1.00 9.13 236 PHE A N 1
ATOM 1890 C CA . PHE A 1 270 ? -1.573 6.175 7.194 1.00 7.92 236 PHE A CA 1
ATOM 1891 C C . PHE A 1 270 ? -1.161 7.609 7.455 1.00 7.52 236 PHE A C 1
ATOM 1892 O O . PHE A 1 270 ? -1.860 8.539 7.057 1.00 9.77 236 PHE A O 1
ATOM 1900 N N . ASN A 1 271 ? -0.013 7.774 8.102 1.00 7.69 237 ASN A N 1
ATOM 1901 C CA . ASN A 1 271 ? 0.577 9.086 8.316 1.00 7.74 237 ASN A CA 1
ATOM 1902 C C . ASN A 1 271 ? -0.302 9.965 9.180 1.00 8.89 237 ASN A C 1
ATOM 1903 O O . ASN A 1 271 ? -0.611 11.105 8.828 1.00 8.32 237 ASN A O 1
ATOM 1908 N N . ILE A 1 272 ? -0.721 9.422 10.313 1.00 8.10 238 ILE A N 1
ATOM 1909 C CA . ILE A 1 272 ? -1.578 10.175 11.213 1.00 7.32 238 ILE A CA 1
ATOM 1910 C C . ILE A 1 272 ? -1.027 10.214 12.632 1.00 7.68 238 ILE A C 1
ATOM 1911 O O . ILE A 1 272 ? -1.778 10.239 13.603 1.00 8.73 238 ILE A O 1
ATOM 1916 N N . ALA A 1 273 ? 0.297 10.243 12.736 1.00 8.38 239 ALA A N 1
ATOM 1917 C CA . ALA A 1 273 ? 0.963 10.247 14.038 1.00 7.56 239 ALA A CA 1
ATOM 1918 C C . ALA A 1 273 ? 0.504 11.385 14.937 1.00 7.21 239 ALA A C 1
ATOM 1919 O O . ALA A 1 273 ? 0.471 11.237 16.157 1.00 9.56 239 ALA A O 1
ATOM 1921 N N . GLY A 1 274 ? 0.153 12.518 14.341 1.00 7.26 240 GLY A N 1
ATOM 1922 C CA . GLY A 1 274 ? -0.236 13.686 15.116 1.00 8.55 240 GLY A CA 1
ATOM 1923 C C . GLY A 1 274 ? -1.592 13.552 15.780 1.00 9.11 240 GLY A C 1
ATOM 1924 O O . GLY A 1 274 ? -1.950 14.360 16.642 1.00 8.25 240 GLY A O 1
ATOM 1925 N N . THR A 1 275 ? -2.344 12.532 15.384 1.00 7.65 241 THR A N 1
ATOM 1926 C CA . THR A 1 275 ? -3.677 12.304 15.946 1.00 8.50 241 THR A CA 1
ATOM 1927 C C . THR A 1 275 ? -3.644 11.473 17.227 1.00 9.35 241 THR A C 1
ATOM 1928 O O . THR A 1 275 ? -4.642 11.368 17.927 1.00 9.36 241 THR A O 1
ATOM 1932 N N . LYS A 1 276 ? -2.492 10.878 17.511 1.00 9.05 242 LYS A N 1
ATOM 1933 C CA . LYS A 1 276 ? -2.228 10.264 18.815 1.00 8.58 242 LYS A CA 1
ATOM 1934 C C . LYS A 1 276 ? -3.234 9.203 19.244 1.00 7.98 242 LYS A C 1
ATOM 1935 O O . LYS A 1 276 ? -3.881 9.309 20.291 1.00 8.37 242 LYS A O 1
ATOM 1941 N N . ASN A 1 277 ? -3.359 8.165 18.429 1.00 7.48 243 ASN A N 1
ATOM 1942 C CA . ASN A 1 277 ? -4.075 6.981 18.861 1.00 8.58 243 ASN A CA 1
ATOM 1943 C C . ASN A 1 277 ? -3.382 5.785 18.260 1.00 9.39 243 ASN A C 1
ATOM 1944 O O . ASN A 1 277 ? -2.926 5.841 17.122 1.00 8.75 243 ASN A O 1
ATOM 1949 N N . SER A 1 278 ? -3.301 4.722 19.050 1.00 6.76 244 SER A N 1
ATOM 1950 C CA . SER A 1 278 ? -2.667 3.470 18.684 1.00 8.34 244 SER A CA 1
ATOM 1951 C C . SER A 1 278 ? -3.340 2.425 19.545 1.00 8.14 244 SER A C 1
ATOM 1952 O O . SER A 1 278 ? -4.198 2.754 20.368 1.00 8.35 244 SER A O 1
ATOM 1955 N N . PHE A 1 279 ? -2.957 1.169 19.376 1.00 6.68 245 PHE A N 1
ATOM 1956 C CA . PHE A 1 279 ? -3.589 0.136 20.176 1.00 9.63 245 PHE A CA 1
ATOM 1957 C C . PHE A 1 279 ? -2.617 -0.927 20.630 1.00 7.79 245 PHE A C 1
ATOM 1958 O O . PHE A 1 279 ? -1.602 -1.192 19.991 1.00 8.12 245 PHE A O 1
ATOM 1966 N N . ALA A 1 280 ? -2.932 -1.496 21.783 1.00 8.12 246 ALA A N 1
ATOM 1967 C CA . ALA A 1 280 ? -2.261 -2.682 22.261 1.00 9.03 246 ALA A CA 1
ATOM 1968 C C . ALA A 1 280 ? -3.293 -3.784 22.185 1.00 10.23 246 ALA A C 1
ATOM 1969 O O . ALA A 1 280 ? -4.465 -3.572 22.498 1.00 12.39 246 ALA A O 1
ATOM 1971 N N . ILE A 1 281 ? -2.875 -4.952 21.727 1.00 9.56 247 ILE A N 1
ATOM 1972 C CA . ILE A 1 281 ? -3.755 -6.106 21.749 1.00 10.37 247 ILE A CA 1
ATOM 1973 C C . ILE A 1 281 ? -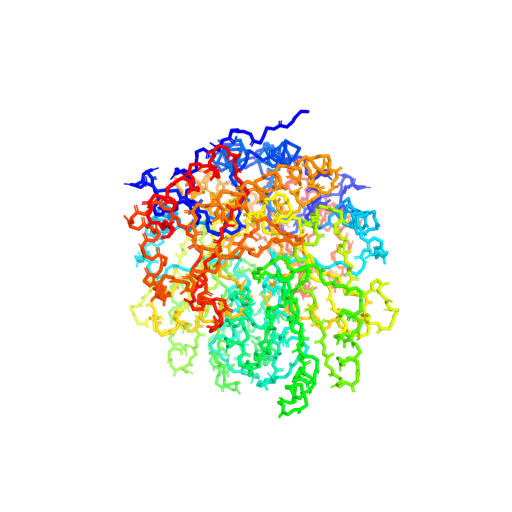3.192 -7.078 22.761 1.00 9.62 247 ILE A C 1
ATOM 1974 O O . ILE A 1 281 ? -2.060 -7.558 22.623 1.00 10.35 247 ILE A O 1
ATOM 1979 N N . ILE A 1 282 ? -3.968 -7.319 23.811 1.00 9.25 248 ILE A N 1
ATOM 1980 C CA . ILE A 1 282 ? -3.534 -8.199 24.875 1.00 8.37 248 ILE A CA 1
ATOM 1981 C C . ILE A 1 282 ? -4.635 -9.211 25.141 1.00 9.05 248 ILE A C 1
ATOM 1982 O O . ILE A 1 282 ? -5.631 -8.908 25.799 1.00 10.75 248 ILE A O 1
ATOM 1987 N N . GLN A 1 283 ? -4.467 -10.412 24.603 1.00 11.01 249 GLN A N 1
ATOM 1988 C CA . GLN A 1 283 ? -5.481 -11.447 24.770 1.00 12.31 249 GLN A CA 1
ATOM 1989 C C . GLN A 1 283 ? -5.428 -12.113 26.139 1.00 13.08 249 GLN A C 1
ATOM 1990 O O . GLN A 1 283 ? -6.449 -12.579 26.643 1.00 17.03 249 GLN A O 1
ATOM 1996 N N . ASN A 1 284 ? -4.240 -12.173 26.729 1.00 12.32 250 ASN A N 1
ATOM 1997 C CA . ASN A 1 284 ? -4.103 -12.715 28.072 1.00 13.12 250 ASN A CA 1
ATOM 1998 C C . ASN A 1 284 ? -4.689 -11.758 29.099 1.00 13.04 250 ASN A C 1
ATOM 1999 O O . ASN A 1 284 ? -4.210 -10.640 29.272 1.00 12.85 250 ASN A O 1
ATOM 2004 N N . GLU A 1 285 ? -5.740 -12.207 29.772 1.00 10.70 251 GLU A N 1
ATOM 2005 C CA . GLU A 1 285 ? -6.484 -11.350 30.678 1.00 12.67 251 GLU A CA 1
ATOM 2006 C C . GLU A 1 285 ? -5.609 -10.801 31.793 1.00 13.27 251 GLU A C 1
ATOM 2007 O O . GLU A 1 285 ? -5.706 -9.628 32.151 1.00 11.04 251 GLU A O 1
ATOM 2013 N N . SER A 1 286 ? -4.750 -11.649 32.343 1.00 13.13 252 SER A N 1
ATOM 2014 C CA . SER A 1 286 ? -3.889 -11.222 33.441 1.00 12.40 252 SER A CA 1
ATOM 2015 C C . SER A 1 286 ? -2.920 -10.125 33.009 1.00 13.52 252 SER A C 1
ATOM 2016 O O . SER A 1 286 ? -2.802 -9.103 33.687 1.00 12.50 252 SER A O 1
ATOM 2019 N N . LEU A 1 287 ? -2.234 -10.338 31.889 1.00 11.51 253 LEU A N 1
ATOM 2020 C CA . LEU A 1 287 ? -1.364 -9.310 31.322 1.00 13.07 253 LEU A CA 1
ATOM 2021 C C . LEU A 1 287 ? -2.164 -8.063 30.984 1.00 11.19 253 LEU A C 1
ATOM 2022 O O . LEU A 1 287 ? -1.709 -6.947 31.213 1.00 10.28 253 LEU A O 1
ATOM 2027 N N . ARG A 1 288 ? -3.358 -8.254 30.434 1.00 10.31 254 ARG A N 1
ATOM 2028 C CA . ARG A 1 288 ? -4.168 -7.121 30.028 1.00 11.43 254 ARG A CA 1
ATOM 2029 C C . ARG A 1 288 ? -4.515 -6.245 31.220 1.00 8.99 254 ARG A C 1
ATOM 2030 O O . ARG A 1 288 ? -4.404 -5.022 31.161 1.00 10.79 254 ARG A O 1
ATOM 2038 N N . ARG A 1 289 ? -4.931 -6.867 32.314 1.00 9.51 255 ARG A N 1
ATOM 2039 C CA . ARG A 1 289 ? -5.316 -6.077 33.469 1.00 10.08 255 ARG A CA 1
ATOM 2040 C C . ARG A 1 289 ? -4.118 -5.365 34.091 1.00 9.32 255 ARG A C 1
ATOM 2041 O O . ARG A 1 289 ? -4.246 -4.242 34.580 1.00 10.23 255 ARG A O 1
ATOM 2049 N N . LYS A 1 290 ? -2.960 -6.013 34.073 1.00 11.15 256 LYS A N 1
ATOM 2050 C CA . LYS A 1 290 ? -1.741 -5.370 34.548 1.00 8.75 256 LYS A CA 1
ATOM 2051 C C . LYS A 1 290 ? -1.451 -4.136 33.708 1.00 8.86 256 LYS A C 1
ATOM 2052 O O . LYS A 1 290 ? -1.169 -3.064 34.239 1.00 9.79 256 LYS A O 1
ATOM 2058 N N . PHE A 1 291 ? -1.546 -4.289 32.395 1.00 8.80 257 PHE A N 1
ATOM 2059 C CA . PHE A 1 291 ? -1.327 -3.165 31.500 1.00 8.25 257 PHE A CA 1
ATOM 2060 C C . PHE A 1 291 ? -2.339 -2.058 31.796 1.00 11.40 257 PHE A C 1
ATOM 2061 O O . PHE A 1 291 ? -1.977 -0.886 31.927 1.00 11.27 257 PHE A O 1
ATOM 2069 N N . GLN A 1 292 ? -3.606 -2.434 31.922 1.00 9.05 258 GLN A N 1
ATOM 2070 C CA . GLN A 1 292 ? -4.653 -1.453 32.175 1.00 7.92 258 GLN A CA 1
ATOM 2071 C C . GLN A 1 292 ? -4.457 -0.720 33.490 1.00 10.27 258 GLN A C 1
ATOM 2072 O O . GLN A 1 292 ? -4.701 0.479 33.572 1.00 10.56 258 GLN A O 1
ATOM 2078 N N . TYR A 1 293 ? -4.038 -1.442 34.525 1.00 9.94 259 TYR A N 1
ATOM 2079 C CA . TYR A 1 293 ? -3.764 -0.800 35.804 1.00 13.54 259 TYR A CA 1
ATOM 2080 C C . TYR A 1 293 ? -2.687 0.262 35.670 1.00 10.86 259 TYR A C 1
ATOM 2081 O O . TYR A 1 293 ? -2.849 1.378 36.148 1.00 9.91 259 TYR A O 1
ATOM 2090 N N . ARG A 1 294 ? -1.580 -0.086 35.025 1.00 10.06 260 ARG A N 1
ATOM 2091 C CA . ARG A 1 294 ? -0.492 0.870 34.859 1.00 9.73 260 ARG A CA 1
ATOM 2092 C C . ARG A 1 294 ? -0.935 2.017 33.961 1.00 9.24 260 ARG A C 1
ATOM 2093 O O . ARG A 1 294 ? -0.608 3.170 34.202 1.00 9.38 260 ARG A O 1
ATOM 2101 N N . GLN A 1 295 ? -1.696 1.694 32.926 1.00 9.31 261 GLN A N 1
ATOM 2102 C CA . GLN A 1 295 ? -2.198 2.724 32.036 1.00 8.25 261 GLN A CA 1
ATOM 2103 C C . GLN A 1 295 ? -3.044 3.728 32.819 1.00 10.41 261 GLN A C 1
ATOM 2104 O O . GLN A 1 295 ? -2.924 4.940 32.634 1.00 9.73 261 GLN A O 1
ATOM 2110 N N . LEU A 1 296 ? -3.894 3.218 33.702 1.00 9.49 262 LEU A N 1
ATOM 2111 C CA . LEU A 1 296 ? -4.761 4.079 34.492 1.00 9.76 262 LEU A CA 1
ATOM 2112 C C . LEU A 1 296 ? -3.939 4.848 35.520 1.00 11.04 262 LEU A C 1
ATOM 2113 O O . LEU A 1 296 ? -4.192 6.028 35.773 1.00 9.89 262 LEU A O 1
ATOM 2118 N N . ALA A 1 297 ? -2.943 4.182 36.096 1.00 11.17 263 ALA A N 1
ATOM 2119 C CA . ALA A 1 297 ? -2.079 4.804 37.097 1.00 10.47 263 ALA A CA 1
ATOM 2120 C C . ALA A 1 297 ? -1.359 6.008 36.502 1.00 10.74 263 ALA A C 1
ATOM 2121 O O . ALA A 1 297 ? -1.198 7.039 37.159 1.00 9.85 263 ALA A O 1
ATOM 2123 N N . ASN A 1 298 ? -0.931 5.867 35.251 1.00 10.07 264 ASN A N 1
ATOM 2124 C CA . ASN A 1 298 ? -0.246 6.943 34.542 1.00 8.41 264 ASN A CA 1
ATOM 2125 C C . ASN A 1 298 ? -1.227 7.908 33.907 1.00 7.36 264 ASN A C 1
ATOM 2126 O O . ASN A 1 298 ? -0.818 8.902 33.315 1.00 10.07 264 ASN A O 1
ATOM 2131 N N . ASN A 1 299 ? -2.517 7.592 33.997 1.00 8.22 265 ASN A N 1
ATOM 2132 C CA . ASN A 1 299 ? -3.540 8.369 33.313 1.00 10.07 265 ASN A CA 1
ATOM 2133 C C . ASN A 1 299 ? -3.270 8.465 31.815 1.00 11.54 265 ASN A C 1
ATOM 2134 O O . ASN A 1 299 ? -3.374 9.529 31.201 1.00 11.92 265 ASN A O 1
ATOM 2139 N N . GLN A 1 300 ? -2.917 7.321 31.243 1.00 9.71 266 GLN A N 1
ATOM 2140 C CA . GLN A 1 300 ? -2.707 7.194 29.811 1.00 8.95 266 GLN A CA 1
ATOM 2141 C C . GLN A 1 300 ? -3.849 6.417 29.170 1.00 11.24 266 GLN A C 1
ATOM 2142 O O . GLN A 1 300 ? -3.701 5.867 28.082 1.00 11.45 266 GLN A O 1
ATOM 2148 N N . HIS A 1 301 ? -4.987 6.367 29.854 1.00 16.49 267 HIS A N 1
ATOM 2149 C CA . HIS A 1 301 ? -6.122 5.576 29.391 1.00 14.26 267 HIS A CA 1
ATOM 2150 C C . HIS A 1 301 ? -6.969 6.356 28.398 1.00 20.60 267 HIS A C 1
ATOM 2151 O O . HIS A 1 301 ? -7.914 5.822 27.819 1.00 19.07 267 HIS A O 1
ATOM 2158 N N . GLU A 1 302 ? -6.635 7.626 28.212 1.00 15.47 268 GLU A N 1
ATOM 2159 C CA . GLU A 1 302 ? -7.407 8.482 27.323 1.00 18.60 268 GLU A CA 1
ATOM 2160 C C . GLU A 1 302 ? -6.579 8.853 26.104 1.00 15.68 268 GLU A C 1
ATOM 2161 O O . GLU A 1 302 ? -5.357 8.930 26.190 1.00 19.15 268 GLU A O 1
ATOM 2167 N N . VAL A 1 303 ? -7.253 9.072 24.974 1.00 15.28 269 VAL A N 1
ATOM 2168 C CA . VAL A 1 303 ? -6.620 9.559 23.750 1.00 10.44 269 VAL A CA 1
ATOM 2169 C C . VAL A 1 303 ? -7.492 10.654 23.125 1.00 9.73 269 VAL A C 1
ATOM 2170 O O . VAL A 1 303 ? -8.679 10.752 23.430 1.00 10.38 269 VAL A O 1
ATOM 2174 N N . PRO A 1 304 ? -6.910 11.489 22.251 1.00 11.12 270 PRO A N 1
ATOM 2175 C CA . PRO A 1 304 ? -7.712 12.565 21.663 1.00 10.00 270 PRO A CA 1
ATOM 2176 C C . PRO A 1 304 ? -8.778 12.021 20.733 1.00 12.05 270 PRO A C 1
ATOM 2177 O O . PRO A 1 304 ? -8.570 11.022 20.041 1.00 8.66 270 PRO A O 1
ATOM 2181 N N . THR A 1 305 ? -9.919 12.684 20.707 1.00 9.06 271 THR A N 1
ATOM 2182 C CA . THR A 1 305 ? -11.009 12.248 19.855 1.00 8.17 271 THR A CA 1
ATOM 2183 C C . THR A 1 305 ? -10.609 12.225 18.382 1.00 8.06 271 THR A C 1
ATOM 2184 O O . THR A 1 305 ? -11.035 11.350 17.636 1.00 10.47 271 THR A O 1
ATOM 2188 N N . VAL A 1 306 ? -9.775 13.168 17.963 1.00 8.87 272 VAL A N 1
ATOM 2189 C CA . VAL A 1 306 ? -9.327 13.161 16.578 1.00 7.96 272 VAL A CA 1
ATOM 2190 C C . VAL A 1 306 ? -8.578 11.864 16.260 1.00 9.75 272 VAL A C 1
ATOM 2191 O O . VAL A 1 306 ? -8.596 11.394 15.122 1.00 9.64 272 VAL A O 1
ATOM 2195 N N . GLY A 1 307 ? -7.939 11.278 17.271 1.00 8.43 273 GLY A N 1
ATOM 2196 C CA . GLY A 1 307 ? -7.227 10.021 17.101 1.00 9.70 273 GLY A CA 1
ATOM 2197 C C . GLY A 1 307 ? -8.177 8.841 16.969 1.00 9.43 273 GLY A C 1
ATOM 2198 O O . GLY A 1 307 ? -7.923 7.915 16.191 1.00 8.04 273 GLY A O 1
ATOM 2199 N N . MET A 1 308 ? -9.273 8.865 17.723 1.00 11.08 274 MET A N 1
ATOM 2200 C CA . MET A 1 308 ? -10.305 7.848 17.563 1.00 8.35 274 MET A CA 1
ATOM 2201 C C . MET A 1 308 ? -10.856 7.920 16.149 1.00 8.94 274 MET A C 1
ATOM 2202 O O . MET A 1 308 ? -10.963 6.910 15.450 1.00 10.03 274 MET A O 1
ATOM 2207 N N . ILE A 1 309 ? -11.195 9.133 15.736 1.00 9.69 275 ILE A N 1
ATOM 2208 C CA . ILE A 1 309 ? -11.819 9.363 14.445 1.00 8.78 275 ILE A CA 1
ATOM 2209 C C . ILE A 1 309 ? -10.886 9.004 13.295 1.00 8.73 275 ILE A C 1
ATOM 2210 O O . ILE A 1 309 ? -11.295 8.331 12.351 1.00 9.98 275 ILE A O 1
ATOM 2215 N N . ALA A 1 310 ? -9.627 9.422 13.392 1.00 8.68 276 ALA A N 1
ATOM 2216 C CA . ALA A 1 310 ? -8.669 9.182 12.319 1.00 9.01 276 ALA A CA 1
ATOM 2217 C C . ALA A 1 310 ? -8.327 7.698 12.194 1.00 8.44 276 ALA A C 1
ATOM 2218 O O . ALA A 1 310 ? -8.223 7.166 11.088 1.00 10.31 276 ALA A O 1
ATOM 2220 N N . THR A 1 311 ? -8.151 7.028 13.326 1.00 7.68 277 THR A N 1
ATOM 2221 C CA . THR A 1 311 ? -7.874 5.598 13.302 1.00 9.16 277 THR A CA 1
ATOM 2222 C C . THR A 1 311 ? -9.038 4.844 12.675 1.00 9.72 277 THR A C 1
ATOM 2223 O O . THR A 1 311 ? -8.841 3.980 11.825 1.00 8.31 277 THR A O 1
ATOM 2227 N N . GLN A 1 312 ? -10.254 5.173 13.093 1.00 9.72 278 GLN A N 1
ATOM 2228 C CA . GLN A 1 312 ? -11.434 4.531 12.527 1.00 9.73 278 GLN A CA 1
ATOM 2229 C C . GLN A 1 312 ? -11.494 4.742 11.016 1.00 10.18 278 GLN A C 1
ATOM 2230 O O . GLN A 1 312 ? -11.650 3.790 10.253 1.00 10.82 278 GLN A O 1
ATOM 2236 N N . ALA A 1 313 ? -11.361 5.992 10.587 1.00 9.29 279 ALA A N 1
ATOM 2237 C CA . ALA A 1 313 ? -11.424 6.312 9.166 1.00 10.06 279 ALA A CA 1
ATOM 2238 C C . ALA A 1 313 ? -10.312 5.615 8.392 1.00 10.56 279 ALA A C 1
ATOM 2239 O O . ALA A 1 313 ? -10.538 5.111 7.294 1.00 11.05 279 ALA A O 1
ATOM 2241 N N . ALA A 1 314 ? -9.112 5.591 8.965 1.00 8.01 280 ALA A N 1
ATOM 2242 C CA . ALA A 1 314 ? -7.975 4.971 8.296 1.00 9.27 280 ALA A CA 1
ATOM 2243 C C . ALA A 1 314 ? -8.238 3.497 8.015 1.00 9.72 280 ALA A C 1
ATOM 2244 O O . ALA A 1 314 ? -8.041 3.015 6.906 1.00 9.52 280 ALA A O 1
ATOM 2246 N N . PHE A 1 315 ? -8.693 2.773 9.023 1.00 9.17 281 PHE A N 1
ATOM 2247 C CA . PHE A 1 315 ? -8.900 1.350 8.842 1.00 8.96 281 PHE A CA 1
ATOM 2248 C C . PHE A 1 315 ? -10.150 1.046 8.022 1.00 12.00 281 PHE A C 1
ATOM 2249 O O . PHE A 1 315 ? -10.201 0.049 7.301 1.00 14.38 281 PHE A O 1
ATOM 2257 N N . GLN A 1 316 ? -11.153 1.908 8.119 1.00 10.43 282 GLN A N 1
ATOM 2258 C CA . GLN A 1 316 ? -12.389 1.697 7.377 1.00 11.08 282 GLN A CA 1
ATOM 2259 C C . GLN A 1 316 ? -12.216 1.963 5.884 1.00 11.54 282 GLN A C 1
ATOM 2260 O O . GLN A 1 316 ? -12.821 1.284 5.059 1.00 15.87 282 GLN A O 1
ATOM 2266 N N . TYR A 1 317 ? -11.381 2.938 5.537 1.00 11.15 283 TYR A N 1
ATOM 2267 C CA . TYR A 1 317 ? -11.339 3.421 4.158 1.00 11.69 283 TYR A CA 1
ATOM 2268 C C . TYR A 1 317 ? -9.958 3.402 3.523 1.00 11.56 283 TYR A C 1
ATOM 2269 O O . TYR A 1 317 ? -9.827 3.600 2.317 1.00 13.04 283 TYR A O 1
ATOM 2278 N N . GLY A 1 318 ? -8.929 3.186 4.329 1.00 11.13 284 GLY A N 1
ATOM 2279 C CA . GLY A 1 318 ? -7.568 3.387 3.870 1.00 10.24 284 GLY A CA 1
ATOM 2280 C C . GLY A 1 318 ? -6.924 2.294 3.037 1.00 9.00 284 GLY A C 1
ATOM 2281 O O . GLY A 1 318 ? -5.875 2.518 2.441 1.00 10.47 284 GLY A O 1
ATOM 2282 N N . LYS A 1 319 ? -7.521 1.110 2.994 1.00 11.19 285 LYS A N 1
ATOM 2283 C CA . LYS A 1 319 ? -6.856 0.000 2.318 1.00 9.98 285 LYS A CA 1
ATOM 2284 C C . LYS A 1 319 ? -6.396 0.324 0.893 1.00 9.42 285 LYS A C 1
ATOM 2285 O O . LYS A 1 319 ? -5.241 0.076 0.559 1.00 9.92 285 LYS A O 1
ATOM 2291 N N . PRO A 1 320 ? -7.286 0.878 0.050 1.00 11.07 286 PRO A N 1
ATOM 2292 C CA . PRO A 1 320 ? -6.851 1.147 -1.330 1.00 12.40 286 PRO A CA 1
ATOM 2293 C C . PRO A 1 320 ? -5.711 2.158 -1.398 1.00 13.55 286 PRO A C 1
ATOM 2294 O O . PRO A 1 320 ? -4.817 2.011 -2.222 1.00 13.33 286 PRO A O 1
ATOM 2298 N N . TRP A 1 321 ? -5.737 3.166 -0.535 1.00 10.90 287 TRP A N 1
ATOM 2299 C CA . TRP A 1 321 ? -4.649 4.124 -0.479 1.00 10.99 287 TRP A CA 1
ATOM 2300 C C . TRP A 1 321 ? -3.359 3.423 -0.075 1.00 10.12 287 TRP A C 1
ATOM 2301 O O . TRP A 1 321 ? -2.303 3.655 -0.652 1.00 10.82 287 TRP A O 1
ATOM 2312 N N . LEU A 1 322 ? -3.451 2.564 0.932 1.00 9.72 288 LEU A N 1
ATOM 2313 C CA . LEU A 1 322 ? -2.293 1.823 1.396 1.00 9.55 288 LEU A CA 1
ATOM 2314 C C . LEU A 1 322 ? -1.685 0.990 0.271 1.00 11.94 288 LEU A C 1
ATOM 2315 O O . LEU A 1 322 ? -0.470 0.949 0.103 1.00 10.39 288 LEU A O 1
ATOM 2320 N N . GLU A 1 323 ? -2.533 0.327 -0.506 1.00 11.99 289 GLU A N 1
ATOM 2321 C CA . GLU A 1 323 ? -2.026 -0.502 -1.583 1.00 11.47 289 GLU A CA 1
ATOM 2322 C C . GLU A 1 323 ? -1.259 0.334 -2.600 1.00 12.33 289 GLU A C 1
ATOM 2323 O O . GLU A 1 323 ? -0.206 -0.083 -3.081 1.00 14.66 289 GLU A O 1
ATOM 2329 N N . GLU A 1 324 ? -1.764 1.523 -2.909 1.00 10.91 290 GLU A N 1
ATOM 2330 C CA . GLU A 1 324 ? -1.051 2.368 -3.854 1.00 9.56 290 GLU A CA 1
ATOM 2331 C C . GLU A 1 324 ? 0.219 2.923 -3.221 1.00 10.56 290 GLU A C 1
ATOM 2332 O O . GLU A 1 324 ? 1.243 3.061 -3.886 1.00 11.47 290 GLU A O 1
ATOM 2338 N N . LEU A 1 325 ? 0.151 3.228 -1.928 1.00 11.01 291 LEU A N 1
ATOM 2339 C CA . LEU A 1 325 ? 1.319 3.709 -1.205 1.00 9.66 291 LEU A CA 1
ATOM 2340 C C . LEU A 1 325 ? 2.466 2.720 -1.340 1.00 11.77 291 LEU A C 1
ATOM 2341 O O . LEU A 1 325 ? 3.601 3.096 -1.619 1.00 10.94 291 LEU A O 1
ATOM 2346 N N . LYS A 1 326 ? 2.169 1.443 -1.137 1.00 10.82 292 LYS A N 1
ATOM 2347 C CA . LYS A 1 326 ? 3.203 0.434 -1.217 1.00 9.85 292 LYS A CA 1
ATOM 2348 C C . LYS A 1 326 ? 3.910 0.471 -2.567 1.00 10.52 292 LYS A C 1
ATOM 2349 O O . LYS A 1 326 ? 5.130 0.370 -2.631 1.00 10.93 292 LYS A O 1
ATOM 2355 N N . THR A 1 327 ? 3.133 0.619 -3.633 1.00 12.30 293 THR A N 1
ATOM 2356 C CA . THR A 1 327 ? 3.693 0.668 -4.980 1.00 11.35 293 THR A CA 1
ATOM 2357 C C . THR A 1 327 ? 4.644 1.853 -5.132 1.00 10.79 293 THR A C 1
ATOM 2358 O O . THR A 1 327 ? 5.730 1.731 -5.703 1.00 13.22 293 THR A O 1
ATOM 2362 N N . VAL A 1 328 ? 4.239 2.996 -4.595 1.00 12.32 294 VAL A N 1
ATOM 2363 C CA . VAL A 1 328 ? 5.067 4.189 -4.660 1.00 12.11 294 VAL A CA 1
ATOM 2364 C C . VAL A 1 328 ? 6.329 3.989 -3.841 1.00 9.58 294 VAL A C 1
ATOM 2365 O O . VAL A 1 328 ? 7.432 4.310 -4.282 1.00 11.95 294 VAL A O 1
ATOM 2369 N N . ILE A 1 329 ? 6.165 3.463 -2.633 1.00 10.24 295 ILE A N 1
ATOM 2370 C CA . ILE A 1 329 ? 7.312 3.238 -1.774 1.00 8.75 295 ILE A CA 1
ATOM 2371 C C . ILE A 1 329 ? 8.303 2.282 -2.424 1.00 9.34 295 ILE A C 1
ATOM 2372 O O . ILE A 1 329 ? 9.513 2.504 -2.391 1.00 10.41 295 ILE A O 1
ATOM 2377 N N . GLU A 1 330 ? 7.791 1.213 -3.021 1.00 12.03 296 GLU A N 1
ATOM 2378 C CA . GLU A 1 330 ? 8.662 0.260 -3.690 1.00 10.39 296 GLU A CA 1
ATOM 2379 C C . GLU A 1 330 ? 9.422 0.915 -4.834 1.00 10.86 296 GLU A C 1
ATOM 2380 O O . GLU A 1 330 ? 10.613 0.676 -5.002 1.00 11.33 296 GLU A O 1
ATOM 2386 N N . GLY A 1 331 ? 8.731 1.751 -5.601 1.00 9.99 297 GLY A N 1
ATOM 2387 C CA . GLY A 1 331 ? 9.361 2.477 -6.687 1.00 12.06 297 GLY A CA 1
ATOM 2388 C C . GLY A 1 331 ? 10.472 3.373 -6.180 1.00 11.62 297 GLY A C 1
ATOM 2389 O O . GLY A 1 331 ? 11.532 3.475 -6.798 1.00 14.77 297 GLY A O 1
ATOM 2390 N N . ASN A 1 332 ? 10.233 4.025 -5.045 1.00 11.63 298 ASN A N 1
ATOM 2391 C CA . ASN A 1 332 ? 11.238 4.901 -4.458 1.00 12.82 298 ASN A CA 1
ATOM 2392 C C . ASN A 1 332 ? 12.445 4.115 -3.977 1.00 11.50 298 ASN A C 1
ATOM 2393 O O . ASN A 1 332 ? 13.589 4.534 -4.153 1.00 11.88 298 ASN A O 1
ATOM 2398 N N . ILE A 1 333 ? 12.191 2.965 -3.362 1.00 10.21 299 ILE A N 1
ATOM 2399 C CA . ILE A 1 333 ? 13.272 2.130 -2.872 1.00 10.43 299 ILE A CA 1
ATOM 2400 C C . ILE A 1 333 ? 14.138 1.636 -4.030 1.00 10.59 299 ILE A C 1
ATOM 2401 O O . ILE A 1 333 ? 15.363 1.632 -3.941 1.00 13.19 299 ILE A O 1
ATOM 2406 N N . LYS A 1 334 ? 13.502 1.236 -5.122 1.00 13.28 300 LYS A N 1
ATOM 2407 C CA . LYS A 1 334 ? 14.250 0.767 -6.285 1.00 13.58 300 LYS A CA 1
ATOM 2408 C C . LYS A 1 334 ? 15.145 1.861 -6.840 1.00 16.11 300 LYS A C 1
ATOM 2409 O O . LYS A 1 334 ? 16.231 1.593 -7.348 1.00 17.31 300 LYS A O 1
ATOM 2415 N N . LEU A 1 335 ? 14.675 3.097 -6.740 1.00 14.67 301 LEU A N 1
ATOM 2416 C CA . LEU A 1 335 ? 15.423 4.233 -7.244 1.00 15.93 301 LEU A CA 1
ATOM 2417 C C . LEU A 1 335 ? 16.660 4.448 -6.386 1.00 18.31 301 LEU A C 1
ATOM 2418 O O . LEU A 1 335 ? 17.751 4.686 -6.900 1.00 17.82 301 LEU A O 1
ATOM 2423 N N . VAL A 1 336 ? 16.477 4.359 -5.072 1.00 13.66 302 VAL A N 1
ATOM 2424 C CA . VAL A 1 336 ? 17.572 4.508 -4.124 1.00 15.52 302 VAL A CA 1
ATOM 2425 C C . VAL A 1 336 ? 18.637 3.435 -4.330 1.00 16.18 302 VAL A C 1
ATOM 2426 O O . VAL A 1 336 ? 19.829 3.726 -4.351 1.00 15.09 302 VAL A O 1
ATOM 2430 N N . ILE A 1 337 ? 18.198 2.188 -4.469 1.00 14.53 303 ILE A N 1
ATOM 2431 C CA . ILE A 1 337 ? 19.119 1.081 -4.686 1.00 14.75 303 ILE A CA 1
ATOM 2432 C C . ILE A 1 337 ? 19.893 1.260 -5.986 1.00 18.47 303 ILE A C 1
ATOM 2433 O O . ILE A 1 337 ? 21.121 1.183 -6.002 1.00 17.55 303 ILE A O 1
ATOM 2438 N N . LYS A 1 338 ? 19.165 1.512 -7.069 1.00 16.74 304 LYS A N 1
ATOM 2439 C CA . LYS A 1 338 ? 19.765 1.631 -8.395 1.00 16.01 304 LYS A CA 1
ATOM 2440 C C . LYS A 1 338 ? 20.791 2.757 -8.443 1.00 19.38 304 LYS A C 1
ATOM 2441 O O . LYS A 1 338 ? 21.930 2.559 -8.870 1.00 19.17 304 LYS A O 1
ATOM 2447 N N . GLU A 1 339 ? 20.391 3.938 -7.992 1.00 16.34 305 GLU A N 1
ATOM 2448 C CA . GLU A 1 339 ? 21.250 5.109 -8.110 1.00 20.77 305 GLU A CA 1
ATOM 2449 C C . GLU A 1 339 ? 22.417 5.098 -7.131 1.00 19.16 305 GLU A C 1
ATOM 2450 O O . GLU A 1 339 ? 23.547 5.390 -7.513 1.00 21.85 305 GLU A O 1
ATOM 2456 N N . LEU A 1 340 ? 22.157 4.751 -5.875 1.00 15.99 306 LEU A N 1
ATOM 2457 C CA . LEU A 1 340 ? 23.233 4.706 -4.899 1.00 17.35 306 LEU A CA 1
ATOM 2458 C C . LEU A 1 340 ? 24.227 3.588 -5.207 1.00 21.45 306 LEU A C 1
ATOM 2459 O O . LEU A 1 340 ? 25.428 3.756 -5.030 1.00 22.38 306 LEU A O 1
ATOM 2464 N N . GLU A 1 341 ? 23.734 2.451 -5.682 1.00 19.32 307 GLU A N 1
ATOM 2465 C CA . GLU A 1 341 ? 24.630 1.337 -5.975 1.00 21.41 307 GLU A CA 1
ATOM 2466 C C . GLU A 1 341 ? 25.474 1.604 -7.215 1.00 22.34 307 GLU A C 1
ATOM 2467 O O . GLU A 1 341 ? 26.610 1.140 -7.311 1.00 23.91 307 GLU A O 1
ATOM 2473 N N . ALA A 1 342 ? 24.919 2.360 -8.156 1.00 21.19 308 ALA A N 1
ATOM 2474 C CA . ALA A 1 342 ? 25.617 2.649 -9.406 1.00 20.61 308 ALA A CA 1
ATOM 2475 C C . ALA A 1 342 ? 26.631 3.783 -9.266 1.00 28.58 308 ALA A C 1
ATOM 2476 O O . ALA A 1 342 ? 27.747 3.697 -9.781 1.00 25.45 308 ALA A O 1
ATOM 2478 N N . LYS A 1 343 ? 26.246 4.837 -8.557 1.00 25.61 309 LYS A N 1
ATOM 2479 C CA . LYS A 1 343 ? 27.001 6.087 -8.582 1.00 22.44 309 LYS A CA 1
ATOM 2480 C C . LYS A 1 343 ? 27.711 6.399 -7.273 1.00 26.51 309 LYS A C 1
ATOM 2481 O O . LYS A 1 343 ? 28.230 7.501 -7.081 1.00 23.20 309 LYS A O 1
ATOM 2487 N N . THR A 1 344 ? 27.770 5.410 -6.391 1.00 23.50 310 THR A N 1
ATOM 2488 C CA . THR A 1 344 ? 28.106 5.664 -5.005 1.00 19.55 310 THR A CA 1
ATOM 2489 C C . THR A 1 344 ? 28.712 4.430 -4.321 1.00 18.43 310 THR A C 1
ATOM 2490 O O . THR A 1 344 ? 28.588 3.312 -4.825 1.00 23.34 310 THR A O 1
ATOM 2494 N N . LYS A 1 345 ? 29.382 4.635 -3.187 1.00 21.12 311 LYS A N 1
ATOM 2495 C CA . LYS A 1 345 ? 29.928 3.529 -2.400 1.00 20.05 311 LYS A CA 1
ATOM 2496 C C . LYS A 1 345 ? 29.045 3.202 -1.192 1.00 19.07 311 LYS A C 1
ATOM 2497 O O . LYS A 1 345 ? 29.414 2.398 -0.337 1.00 20.49 311 LYS A O 1
ATOM 2501 N N . ILE A 1 346 ? 27.884 3.842 -1.126 1.00 20.04 312 ILE A N 1
ATOM 2502 C CA . ILE A 1 346 ? 26.914 3.567 -0.075 1.00 21.29 312 ILE A CA 1
ATOM 2503 C C . ILE A 1 346 ? 26.307 2.192 -0.293 1.00 20.12 312 ILE A C 1
ATOM 2504 O O . ILE A 1 346 ? 25.855 1.873 -1.393 1.00 20.22 312 ILE A O 1
ATOM 2509 N N . LYS A 1 347 ? 26.295 1.380 0.755 1.00 19.33 313 LYS A N 1
ATOM 2510 C CA . LYS A 1 347 ? 25.653 0.077 0.684 1.00 20.15 313 LYS A CA 1
ATOM 2511 C C . LYS A 1 347 ? 24.200 0.217 1.121 1.00 19.37 313 LYS A C 1
ATOM 2512 O O . LYS A 1 347 ? 23.918 0.683 2.223 1.00 19.43 313 LYS A O 1
ATOM 2515 N N . VAL A 1 348 ? 23.285 -0.185 0.247 1.00 16.87 314 VAL A N 1
ATOM 2516 C CA . VAL A 1 348 ? 21.861 -0.026 0.504 1.00 14.61 314 VAL A CA 1
ATOM 2517 C C . VAL A 1 348 ? 21.258 -1.324 1.025 1.00 14.95 314 VAL A C 1
ATOM 2518 O O . VAL A 1 348 ? 21.301 -2.352 0.353 1.00 18.07 314 VAL A O 1
ATOM 2522 N N . MET A 1 349 ? 20.700 -1.281 2.228 1.00 12.51 315 MET A N 1
ATOM 2523 C CA . MET A 1 349 ? 19.943 -2.414 2.729 1.00 11.08 315 MET A CA 1
ATOM 2524 C C . MET A 1 349 ? 18.527 -2.283 2.191 1.00 13.75 315 MET A C 1
ATOM 2525 O O . MET A 1 349 ? 17.819 -1.336 2.515 1.00 12.52 315 MET A O 1
ATOM 2530 N N . GLU A 1 350 ? 18.117 -3.209 1.334 1.00 12.92 316 GLU A N 1
ATOM 2531 C CA . GLU A 1 350 ? 16.780 -3.131 0.771 1.00 13.97 316 GLU A CA 1
ATOM 2532 C C . GLU A 1 350 ? 15.767 -3.446 1.855 1.00 12.16 316 GLU A C 1
ATOM 2533 O O . GLU A 1 350 ? 15.813 -4.520 2.453 1.00 14.11 316 GLU A O 1
ATOM 2539 N N . PRO A 1 351 ? 14.860 -2.503 2.138 1.00 13.33 317 PRO A N 1
ATOM 2540 C CA . PRO A 1 351 ? 13.854 -2.823 3.152 1.00 13.97 317 PRO A CA 1
ATOM 2541 C C . PRO A 1 351 ? 12.966 -3.969 2.694 1.00 11.91 317 PRO A C 1
ATOM 2542 O O . PRO A 1 351 ? 12.572 -4.032 1.526 1.00 15.54 317 PRO A O 1
ATOM 2546 N N . GLU A 1 352 ? 12.663 -4.887 3.599 1.00 10.84 318 GLU A N 1
ATOM 2547 C CA . GLU A 1 352 ? 11.634 -5.865 3.312 1.00 10.85 318 GLU A CA 1
ATOM 2548 C C . GLU A 1 352 ? 10.298 -5.225 3.591 1.00 10.16 318 GLU A C 1
ATOM 2549 O O . GLU A 1 352 ? 9.264 -5.673 3.107 1.00 11.18 318 GLU A O 1
ATOM 2555 N N . GLY A 1 353 ? 10.335 -4.167 4.392 1.00 8.22 319 GLY A N 1
ATOM 2556 C CA . GLY A 1 353 ? 9.138 -3.443 4.757 1.00 11.15 319 GLY A CA 1
ATOM 2557 C C . GLY A 1 353 ? 9.529 -2.111 5.357 1.00 10.99 319 GLY A C 1
ATOM 2558 O O . GLY A 1 353 ? 10.717 -1.817 5.513 1.00 10.37 319 GLY A O 1
ATOM 2559 N N . THR A 1 354 ? 8.518 -1.327 5.717 1.00 8.35 320 THR A N 1
ATOM 2560 C CA . THR A 1 354 ? 8.674 0.069 6.136 1.00 9.75 320 THR A CA 1
ATOM 2561 C C . THR A 1 354 ? 9.075 0.925 4.951 1.00 11.08 320 THR A C 1
ATOM 2562 O O . THR A 1 354 ? 9.470 0.412 3.908 1.00 10.57 320 THR A O 1
ATOM 2566 N N . TYR A 1 355 ? 8.973 2.236 5.117 1.00 8.72 321 TYR A N 1
ATOM 2567 C CA . TYR A 1 355 ? 9.338 3.144 4.041 1.00 8.79 321 TYR A CA 1
ATOM 2568 C C . TYR A 1 355 ? 10.659 3.835 4.329 1.00 10.69 321 TYR A C 1
ATOM 2569 O O . TYR A 1 355 ? 10.920 4.933 3.837 1.00 9.69 321 TYR A O 1
ATOM 2578 N N . LEU A 1 356 ? 11.489 3.166 5.120 1.00 9.67 322 LEU A N 1
ATOM 2579 C CA . LEU A 1 356 ? 12.727 3.740 5.614 1.00 10.09 322 LEU A CA 1
ATOM 2580 C C . LEU A 1 356 ? 13.897 2.896 5.169 1.00 10.28 322 LEU A C 1
ATOM 2581 O O . LEU A 1 356 ? 13.894 1.673 5.343 1.00 11.98 322 LEU A O 1
ATOM 2586 N N . VAL A 1 357 ? 14.902 3.546 4.594 1.00 9.83 323 VAL A N 1
ATOM 2587 C CA . VAL A 1 357 ? 16.041 2.826 4.050 1.00 13.05 323 VAL A CA 1
ATOM 2588 C C . VAL A 1 357 ? 17.306 3.062 4.860 1.00 11.52 323 VAL A C 1
ATOM 2589 O O . VAL A 1 357 ? 17.729 4.196 5.072 1.00 12.42 323 VAL A O 1
ATOM 2593 N N . TRP A 1 358 ? 17.902 1.959 5.293 1.00 10.21 324 TRP A N 1
ATOM 2594 C CA . TRP A 1 358 ? 19.103 1.947 6.113 1.00 10.78 324 TRP A CA 1
ATOM 2595 C C . TRP A 1 358 ? 20.297 1.961 5.179 1.00 13.77 324 TRP A C 1
ATOM 2596 O O . TRP A 1 358 ? 20.479 1.039 4.390 1.00 14.92 324 TRP A O 1
ATOM 2607 N N . LEU A 1 359 ? 21.097 3.019 5.264 1.00 13.54 325 LEU A N 1
ATOM 2608 C CA . LEU A 1 359 ? 22.209 3.226 4.345 1.00 15.27 325 LEU A CA 1
ATOM 2609 C C . LEU A 1 359 ? 23.542 3.129 5.062 1.00 14.68 325 LEU A C 1
ATOM 2610 O O . LEU A 1 359 ? 23.742 3.735 6.115 1.00 14.35 325 LEU A O 1
ATOM 2615 N N . ASP A 1 360 ? 24.457 2.369 4.471 1.00 15.45 326 ASP A N 1
ATOM 2616 C CA . ASP A 1 360 ? 25.765 2.121 5.054 1.00 17.01 326 ASP A CA 1
ATOM 2617 C C . ASP A 1 360 ? 26.814 2.998 4.379 1.00 19.78 326 ASP A C 1
ATOM 2618 O O . ASP A 1 360 ? 27.178 2.760 3.230 1.00 19.72 326 ASP A O 1
ATOM 2623 N N . PHE A 1 361 ? 27.287 4.017 5.097 1.00 21.45 327 PHE A N 1
ATOM 2624 C CA . PHE A 1 361 ? 28.276 4.960 4.568 1.00 20.85 327 PHE A CA 1
ATOM 2625 C C . PHE A 1 361 ? 29.690 4.621 5.038 1.00 23.25 327 PHE A C 1
ATOM 2626 O O . PHE A 1 361 ? 30.580 5.472 5.006 1.00 23.94 327 PHE A O 1
ATOM 2634 N N . SER A 1 362 ? 29.892 3.383 5.478 1.00 22.82 328 SER A N 1
ATOM 2635 C CA . SER A 1 362 ? 31.182 2.964 6.021 1.00 23.77 328 SER A CA 1
ATOM 2636 C C . SER A 1 362 ? 32.350 3.285 5.092 1.00 27.90 328 SER A C 1
ATOM 2637 O O . SER A 1 362 ? 33.435 3.643 5.548 1.00 28.52 328 SER A O 1
ATOM 2640 N N . ALA A 1 363 ? 32.121 3.155 3.791 1.00 23.04 329 ALA A N 1
ATOM 2641 C CA . ALA A 1 363 ? 33.185 3.321 2.803 1.00 28.37 329 ALA A CA 1
ATOM 2642 C C . ALA A 1 363 ? 33.852 4.694 2.872 1.00 29.19 329 ALA A C 1
ATOM 2643 O O . ALA A 1 363 ? 35.020 4.845 2.509 1.00 29.92 329 ALA A O 1
ATOM 2645 N N . TYR A 1 364 ? 33.107 5.692 3.335 1.00 26.61 330 TYR A N 1
ATOM 2646 C CA . TYR A 1 364 ? 33.605 7.062 3.378 1.00 26.34 330 TYR A CA 1
ATOM 2647 C C . TYR A 1 364 ? 34.295 7.367 4.704 1.00 25.50 330 TYR A C 1
ATOM 2648 O O . TYR A 1 364 ? 34.922 8.414 4.867 1.00 27.77 330 TYR A O 1
ATOM 2657 N N . ALA A 1 365 ? 34.169 6.438 5.645 1.00 25.10 331 ALA A N 1
ATOM 2658 C CA . ALA A 1 365 ? 34.846 6.528 6.935 1.00 27.21 331 ALA A CA 1
ATOM 2659 C C . ALA A 1 365 ? 34.520 7.799 7.710 1.00 26.26 331 ALA A C 1
ATOM 2660 O O . ALA A 1 365 ? 35.298 8.229 8.564 1.00 31.00 331 ALA A O 1
ATOM 2662 N N . ILE A 1 366 ? 33.375 8.403 7.413 1.00 23.83 332 ILE A N 1
ATOM 2663 C CA . ILE A 1 366 ? 32.897 9.537 8.194 1.00 24.14 332 ILE A CA 1
ATOM 2664 C C . ILE A 1 366 ? 31.843 9.049 9.176 1.00 26.28 332 ILE A C 1
ATOM 2665 O O . ILE A 1 366 ? 30.754 8.640 8.776 1.00 26.61 332 ILE A O 1
ATOM 2670 N N . ALA A 1 367 ? 32.172 9.083 10.461 1.00 22.89 333 ALA A N 1
ATOM 2671 C CA . ALA A 1 367 ? 31.260 8.598 11.485 1.00 24.26 333 ALA A CA 1
ATOM 2672 C C . ALA A 1 367 ? 30.178 9.620 11.812 1.00 24.08 333 ALA A C 1
ATOM 2673 O O . ALA A 1 367 ? 30.349 10.823 11.602 1.00 22.81 333 ALA A O 1
ATOM 2675 N N . GLN A 1 368 ? 29.058 9.129 12.323 1.00 20.50 334 GLN A N 1
ATOM 2676 C CA . GLN A 1 368 ? 28.048 10.004 12.884 1.00 20.37 334 GLN A CA 1
ATOM 2677 C C . GLN A 1 368 ? 28.633 10.628 14.145 1.00 21.77 334 GLN A C 1
ATOM 2678 O O . GLN A 1 368 ? 29.435 9.996 14.833 1.00 25.10 334 GLN A O 1
ATOM 2684 N N . PRO A 1 369 ? 28.227 11.865 14.465 1.00 21.16 335 PRO A N 1
ATOM 2685 C CA . PRO A 1 369 ? 27.204 12.639 13.758 1.00 20.66 335 PRO A CA 1
ATOM 2686 C C . PRO A 1 369 ? 27.772 13.458 12.608 1.00 20.61 335 PRO A C 1
ATOM 2687 O O . PRO A 1 369 ? 27.019 14.165 11.942 1.00 20.46 335 PRO A O 1
ATOM 2691 N N . GLN A 1 370 ? 29.078 13.375 12.382 1.00 23.35 336 GLN A N 1
ATOM 2692 C CA . GLN A 1 370 ? 29.689 14.133 11.297 1.00 28.33 336 GLN A CA 1
ATOM 2693 C C . GLN A 1 370 ? 29.117 13.713 9.946 1.00 21.86 336 GLN A C 1
ATOM 2694 O O . GLN A 1 370 ? 29.004 14.526 9.030 1.00 23.46 336 GLN A O 1
ATOM 2700 N N . LEU A 1 371 ? 28.744 12.441 9.834 1.00 23.28 337 LEU A N 1
ATOM 2701 C CA . LEU A 1 371 ? 28.137 11.934 8.609 1.00 18.12 337 LEU A CA 1
ATOM 2702 C C . LEU A 1 371 ? 26.836 12.666 8.284 1.00 20.13 337 LEU A C 1
ATOM 2703 O O . LEU A 1 371 ? 26.657 13.158 7.170 1.00 21.21 337 LEU A O 1
ATOM 2708 N N . SER A 1 372 ? 25.925 12.737 9.250 1.00 21.37 338 SER A N 1
ATOM 2709 C CA . SER A 1 372 ? 24.651 13.410 9.013 1.00 21.63 338 SER A CA 1
ATOM 2710 C C . SER A 1 372 ? 24.839 14.911 8.814 1.00 21.86 338 SER A C 1
ATOM 2711 O O . SER A 1 372 ? 24.095 15.546 8.068 1.00 19.59 338 SER A O 1
ATOM 2714 N N . GLU A 1 373 ? 25.845 15.471 9.476 1.00 24.78 339 GLU A N 1
ATOM 2715 C CA . GLU A 1 373 ? 26.170 16.880 9.301 1.00 22.91 339 GLU A CA 1
ATOM 2716 C C . GLU A 1 373 ? 26.648 17.143 7.875 1.00 21.35 339 GLU A C 1
ATOM 2717 O O . GLU A 1 373 ? 26.286 18.147 7.266 1.00 25.01 339 GLU A O 1
ATOM 2723 N N . LYS A 1 374 ? 27.450 16.229 7.339 1.00 21.46 340 LYS A N 1
ATOM 2724 C CA . LYS A 1 374 ? 27.907 16.346 5.960 1.00 21.25 340 LYS A CA 1
ATOM 2725 C C . LYS A 1 374 ? 26.740 16.236 4.982 1.00 20.88 340 LYS A C 1
ATOM 2726 O O . LYS A 1 374 ? 26.680 16.955 3.985 1.00 21.49 340 LYS A O 1
ATOM 2732 N N . LEU A 1 375 ? 25.812 15.332 5.268 1.00 20.14 341 LEU A N 1
ATOM 2733 C CA . LEU A 1 375 ? 24.636 15.183 4.424 1.00 18.07 341 LEU A CA 1
ATOM 2734 C C . LEU A 1 375 ? 23.770 16.435 4.452 1.00 19.39 341 LEU A C 1
ATOM 2735 O O . LEU A 1 375 ? 23.306 16.900 3.411 1.00 19.73 341 LEU A O 1
ATOM 2740 N N . GLN A 1 376 ? 23.560 16.989 5.642 1.00 20.57 342 GLN A N 1
ATOM 2741 C CA . GLN A 1 376 ? 22.719 18.170 5.776 1.00 18.79 342 GLN A CA 1
ATOM 2742 C C . GLN A 1 376 ? 23.386 19.413 5.193 1.00 23.65 342 GLN A C 1
ATOM 2743 O O . GLN A 1 376 ? 22.788 20.124 4.387 1.00 21.87 342 GLN A O 1
ATOM 2749 N N . ASN A 1 377 ? 24.628 19.657 5.601 1.00 22.42 343 ASN A N 1
ATOM 2750 C CA . ASN A 1 377 ? 25.352 20.867 5.221 1.00 25.42 343 ASN A CA 1
ATOM 2751 C C . ASN A 1 377 ? 25.803 20.891 3.764 1.00 25.75 343 ASN A C 1
ATOM 2752 O O . ASN A 1 377 ? 25.731 21.928 3.107 1.00 28.06 343 ASN A O 1
ATOM 2757 N N . GLU A 1 378 ? 26.273 19.752 3.264 1.00 21.90 344 GLU A N 1
ATOM 2758 C CA . GLU A 1 378 ? 26.796 19.685 1.902 1.00 21.53 344 GLU A CA 1
ATOM 2759 C C . GLU A 1 378 ? 25.763 19.185 0.893 1.00 22.23 344 GLU A C 1
ATOM 2760 O O . GLU A 1 378 ? 25.520 19.827 -0.128 1.00 23.96 344 GLU A O 1
ATOM 2766 N N . ALA A 1 379 ? 25.152 18.039 1.179 1.00 19.25 345 ALA A N 1
ATOM 2767 C CA . ALA A 1 379 ? 24.152 17.481 0.280 1.00 20.99 345 ALA A CA 1
ATOM 2768 C C . ALA A 1 379 ? 22.810 18.202 0.390 1.00 19.07 345 ALA A C 1
ATOM 2769 O O . ALA A 1 379 ? 21.986 18.134 -0.522 1.00 21.87 345 ALA A O 1
ATOM 2771 N N . LYS A 1 380 ? 22.596 18.894 1.506 1.00 20.08 346 LYS A N 1
ATOM 2772 C CA . LYS A 1 380 ? 21.330 19.572 1.753 1.00 19.31 346 LYS A CA 1
ATOM 2773 C C . LYS A 1 380 ? 20.194 18.559 1.846 1.00 16.69 346 LYS A C 1
ATOM 2774 O O . LYS A 1 380 ? 19.076 18.808 1.397 1.00 17.26 346 LYS A O 1
ATOM 2780 N N . VAL A 1 381 ? 20.500 17.405 2.425 1.00 15.33 347 VAL A N 1
ATOM 2781 C CA . VAL A 1 381 ? 19.490 16.393 2.683 1.00 17.12 347 VAL A CA 1
ATOM 2782 C C . VAL A 1 381 ? 19.646 15.912 4.118 1.00 17.22 347 VAL A C 1
ATOM 2783 O O . VAL A 1 381 ? 20.750 15.592 4.549 1.00 18.39 347 VAL A O 1
ATOM 2787 N N . VAL A 1 382 ? 18.544 15.874 4.862 1.00 16.34 348 VAL A N 1
ATOM 2788 C CA . VAL A 1 382 ? 18.597 15.427 6.246 1.00 13.56 348 VAL A CA 1
ATOM 2789 C C . VAL A 1 382 ? 18.168 13.972 6.361 1.00 14.46 348 VAL A C 1
ATOM 2790 O O . VAL A 1 382 ? 17.036 13.625 6.025 1.00 16.41 348 VAL A O 1
ATOM 2794 N N . LEU A 1 383 ? 19.091 13.131 6.814 1.00 14.90 349 LEU A N 1
ATOM 2795 C CA . LEU A 1 383 ? 18.796 11.734 7.108 1.00 14.17 349 LEU A CA 1
ATOM 2796 C C . LEU A 1 383 ? 18.959 11.492 8.596 1.00 14.66 349 LEU A C 1
ATOM 2797 O O . LEU A 1 383 ? 19.649 12.245 9.285 1.00 17.99 349 LEU A O 1
ATOM 2802 N N . ASN A 1 384 ? 18.332 10.439 9.103 1.00 14.46 350 ASN A N 1
ATOM 2803 C CA . ASN A 1 384 ? 18.520 10.098 10.502 1.00 12.76 350 ASN A CA 1
ATOM 2804 C C . A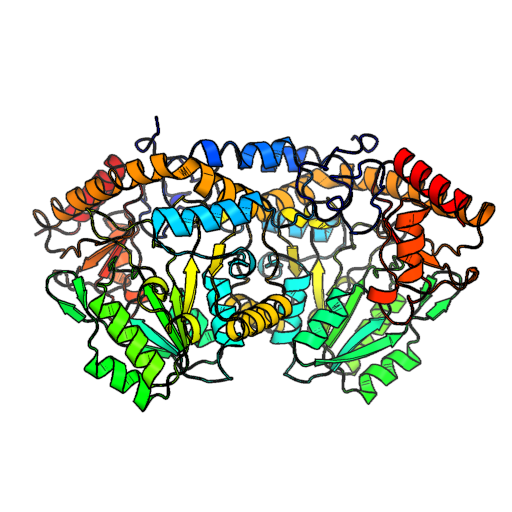SN A 1 384 ? 19.961 9.717 10.798 1.00 14.86 350 ASN A C 1
ATOM 2805 O O . ASN A 1 384 ? 20.600 9.003 10.028 1.00 16.47 350 ASN A O 1
ATOM 2810 N N . ASP A 1 385 ? 20.457 10.202 11.929 1.00 16.02 351 ASP A N 1
ATOM 2811 C CA . ASP A 1 385 ? 21.762 9.821 12.441 1.00 14.97 351 ASP A CA 1
ATOM 2812 C C . ASP A 1 385 ? 21.708 8.357 12.873 1.00 16.21 351 ASP A C 1
ATOM 2813 O O . ASP A 1 385 ? 21.003 8.010 13.823 1.00 16.93 351 ASP A O 1
ATOM 2818 N N . GLY A 1 386 ? 22.447 7.502 12.170 1.00 15.28 352 GLY A N 1
ATOM 2819 C CA . GLY A 1 386 ? 22.400 6.073 12.416 1.00 13.05 352 GLY A CA 1
ATOM 2820 C C . GLY A 1 386 ? 22.827 5.682 13.817 1.00 13.94 352 GLY A C 1
ATOM 2821 O O . GLY A 1 386 ? 22.413 4.645 14.336 1.00 15.31 352 GLY A O 1
ATOM 2822 N N . ALA A 1 387 ? 23.655 6.513 14.438 1.00 15.35 353 ALA A N 1
ATOM 2823 C CA . ALA A 1 387 ? 24.171 6.201 15.766 1.00 18.00 353 ALA A CA 1
ATOM 2824 C C . ALA A 1 387 ? 23.076 6.251 16.826 1.00 14.54 353 ALA A C 1
ATOM 2825 O O . ALA A 1 387 ? 23.198 5.632 17.886 1.00 16.43 353 ALA A O 1
ATOM 2827 N N . HIS A 1 388 ? 22.001 6.979 16.543 1.00 15.55 354 HIS A N 1
ATOM 2828 C CA . HIS A 1 388 ? 20.894 7.063 17.487 1.00 15.87 354 HIS A CA 1
ATOM 2829 C C . HIS A 1 388 ? 20.269 5.691 17.720 1.00 14.19 354 HIS A C 1
ATOM 2830 O O . HIS A 1 388 ? 19.697 5.432 18.773 1.00 16.02 354 HIS A O 1
ATOM 2837 N N . PHE A 1 389 ? 20.380 4.813 16.729 1.00 13.92 355 PHE A N 1
ATOM 2838 C CA . PHE A 1 389 ? 19.748 3.500 16.810 1.00 12.41 355 PHE A CA 1
ATOM 2839 C C . PHE A 1 389 ? 20.628 2.474 17.505 1.00 13.92 355 PHE A C 1
ATOM 2840 O O . PHE A 1 389 ? 20.179 1.379 17.833 1.00 13.98 355 PHE A O 1
ATOM 2848 N N . GLY A 1 390 ? 21.887 2.829 17.724 1.00 15.58 356 GLY A N 1
ATOM 2849 C CA . GLY A 1 390 ? 22.809 1.929 18.385 1.00 15.80 356 GLY A CA 1
ATOM 2850 C C . GLY A 1 390 ? 24.208 2.065 17.829 1.00 17.78 356 GLY A C 1
ATOM 2851 O O . GLY A 1 390 ? 24.410 2.693 16.790 1.00 16.08 356 GLY A O 1
ATOM 2852 N N . LYS A 1 391 ? 25.170 1.470 18.527 1.00 21.11 357 LYS A N 1
ATOM 2853 C CA . LYS A 1 391 ? 26.567 1.527 18.119 1.00 21.68 357 LYS A CA 1
ATOM 2854 C C . LYS A 1 391 ? 26.747 1.028 16.692 1.00 20.05 357 LYS A C 1
ATOM 2855 O O . LYS A 1 391 ? 27.617 1.510 15.959 1.00 20.38 357 LYS A O 1
ATOM 2858 N N . GLU A 1 392 ? 25.923 0.060 16.302 1.00 18.68 358 GLU A N 1
ATOM 2859 C CA . GLU A 1 392 ? 26.031 -0.549 14.983 1.00 17.84 358 GLU A CA 1
ATOM 2860 C C . GLU A 1 392 ? 25.792 0.466 13.874 1.00 20.02 358 GLU A C 1
ATOM 2861 O O . GLU A 1 392 ? 26.194 0.251 12.735 1.00 18.08 358 GLU A O 1
ATOM 2867 N N . GLY A 1 393 ? 25.140 1.573 14.210 1.00 17.08 359 GLY A N 1
ATOM 2868 C CA . GLY A 1 393 ? 24.770 2.552 13.206 1.00 14.67 359 GLY A CA 1
ATOM 2869 C C . GLY A 1 393 ? 25.740 3.707 13.041 1.00 20.94 359 GLY A C 1
ATOM 2870 O O . GLY A 1 393 ? 25.412 4.708 12.405 1.00 18.62 359 GLY A O 1
ATOM 2871 N N . LYS A 1 394 ? 26.936 3.562 13.601 1.00 20.89 360 LYS A N 1
ATOM 2872 C CA . LYS A 1 394 ? 27.942 4.623 13.574 1.00 20.30 360 LYS A CA 1
ATOM 2873 C C . LYS A 1 394 ? 28.172 5.208 12.180 1.00 18.75 360 LYS A C 1
ATOM 2874 O O . LYS A 1 394 ? 28.321 6.420 12.029 1.00 20.56 360 LYS A O 1
ATOM 2877 N N . TYR A 1 395 ? 28.202 4.347 11.168 1.00 18.18 361 TYR A N 1
ATOM 2878 C CA . TYR A 1 395 ? 28.440 4.793 9.800 1.00 19.90 361 TYR A CA 1
ATOM 2879 C C . TYR A 1 395 ? 27.193 4.672 8.941 1.00 19.08 361 TYR A C 1
ATOM 2880 O O . TYR A 1 395 ? 27.273 4.631 7.716 1.00 20.19 361 TYR A O 1
ATOM 2889 N N . PHE A 1 396 ? 26.036 4.623 9.589 1.00 16.56 362 PHE A N 1
ATOM 2890 C CA . PHE A 1 396 ? 24.781 4.491 8.866 1.00 13.72 362 PHE A CA 1
ATOM 2891 C C . PHE A 1 396 ? 23.945 5.752 8.949 1.00 14.78 362 PHE A C 1
ATOM 2892 O O . PHE A 1 396 ? 24.128 6.582 9.832 1.00 15.29 362 PHE A O 1
ATOM 2900 N N . ALA A 1 397 ? 23.027 5.885 8.004 1.00 12.50 363 ALA A N 1
ATOM 2901 C CA . ALA A 1 397 ? 22.014 6.925 8.051 1.00 12.35 363 ALA A CA 1
ATOM 2902 C C . ALA A 1 397 ? 20.733 6.295 7.540 1.00 14.94 363 ALA A C 1
ATOM 2903 O O . ALA A 1 397 ? 20.774 5.328 6.787 1.00 14.08 363 ALA A O 1
ATOM 2905 N N . ARG A 1 398 ? 19.594 6.833 7.951 1.00 14.80 364 ARG A N 1
ATOM 2906 C CA . ARG A 1 398 ? 18.319 6.297 7.495 1.00 14.64 364 ARG A CA 1
ATOM 2907 C C . ARG A 1 398 ? 17.601 7.300 6.601 1.00 14.86 364 ARG A C 1
ATOM 2908 O O . ARG A 1 398 ? 17.446 8.474 6.956 1.00 14.20 364 ARG A O 1
ATOM 2916 N N . LEU A 1 399 ? 17.169 6.831 5.435 1.00 10.39 365 LEU A N 1
ATOM 2917 C CA . LEU A 1 399 ? 16.516 7.675 4.448 1.00 10.84 365 LEU A CA 1
ATOM 2918 C C . LEU A 1 399 ? 15.030 7.343 4.356 1.00 10.33 365 LEU A C 1
ATOM 2919 O O . LEU A 1 399 ? 14.654 6.211 4.073 1.00 13.37 365 LEU A O 1
ATOM 2924 N N . ASN A 1 400 ? 14.191 8.343 4.592 1.00 9.47 366 ASN A N 1
ATOM 2925 C CA . ASN A 1 400 ? 12.749 8.184 4.530 1.00 10.66 366 ASN A CA 1
ATOM 2926 C C . ASN A 1 400 ? 12.266 8.438 3.112 1.00 12.04 366 ASN A C 1
ATOM 2927 O O . ASN A 1 400 ? 12.392 9.549 2.598 1.00 12.36 366 ASN A O 1
ATOM 2932 N N . VAL A 1 401 ? 11.742 7.404 2.461 1.00 9.67 367 VAL A N 1
ATOM 2933 C CA . VAL A 1 401 ? 11.301 7.554 1.077 1.00 8.94 367 VAL A CA 1
ATOM 2934 C C . VAL A 1 401 ? 9.785 7.670 0.936 1.00 9.45 367 VAL A C 1
ATOM 2935 O O . VAL A 1 401 ? 9.247 7.518 -0.158 1.00 10.40 367 VAL A O 1
ATOM 2939 N N . ALA A 1 402 ? 9.101 7.945 2.045 1.00 9.78 368 ALA A N 1
ATOM 2940 C CA . ALA A 1 402 ? 7.674 8.222 1.996 1.00 10.54 368 ALA A CA 1
ATOM 2941 C C . ALA A 1 402 ? 7.501 9.683 1.632 1.00 9.99 368 ALA A C 1
ATOM 2942 O O . ALA A 1 402 ? 7.132 10.516 2.456 1.00 10.51 368 ALA A O 1
ATOM 2944 N N . THR A 1 403 ? 7.798 9.971 0.375 1.00 10.73 369 THR A N 1
ATOM 2945 C CA . THR A 1 403 ? 7.741 11.310 -0.172 1.00 11.54 369 THR A CA 1
ATOM 2946 C C . THR A 1 403 ? 7.725 11.071 -1.679 1.00 9.38 369 THR A C 1
ATOM 2947 O O . THR A 1 403 ? 8.122 10.000 -2.134 1.00 11.48 369 THR A O 1
ATOM 2951 N N . PRO A 1 404 ? 7.233 12.034 -2.463 1.00 10.80 370 PRO A N 1
ATOM 2952 C CA . PRO A 1 404 ? 7.090 11.743 -3.893 1.00 9.47 370 PRO A CA 1
ATOM 2953 C C . PRO A 1 404 ? 8.392 11.323 -4.572 1.00 10.80 370 PRO A C 1
ATOM 2954 O O . PRO A 1 404 ? 9.486 11.728 -4.168 1.00 10.96 370 PRO A O 1
ATOM 2958 N N . LYS A 1 405 ? 8.259 10.499 -5.606 1.00 11.07 371 LYS A N 1
ATOM 2959 C CA . LYS A 1 405 ? 9.414 9.995 -6.329 1.00 12.39 371 LYS A CA 1
ATOM 2960 C C . LYS A 1 405 ? 10.359 11.118 -6.750 1.00 13.62 371 LYS A C 1
ATOM 2961 O O . LYS A 1 405 ? 11.571 10.984 -6.626 1.00 12.84 371 LYS A O 1
ATOM 2967 N N . ASN A 1 406 ? 9.807 12.233 -7.223 1.00 13.51 372 ASN A N 1
ATOM 2968 C CA . ASN A 1 406 ? 10.651 13.329 -7.687 1.00 13.62 372 ASN A CA 1
ATOM 2969 C C . ASN A 1 406 ? 11.497 13.921 -6.566 1.00 16.86 372 ASN A C 1
ATOM 2970 O O . ASN A 1 406 ? 12.609 14.394 -6.799 1.00 15.90 372 ASN A O 1
ATOM 2975 N N . THR A 1 407 ? 10.971 13.885 -5.345 1.00 12.63 373 THR A N 1
ATOM 2976 C CA . THR A 1 407 ? 11.722 14.356 -4.191 1.00 13.37 373 THR A CA 1
ATOM 2977 C C . THR A 1 407 ? 12.809 13.359 -3.819 1.00 14.80 373 THR A C 1
ATOM 2978 O O . THR A 1 407 ? 13.932 13.738 -3.487 1.00 14.83 373 THR A O 1
ATOM 2982 N N . VAL A 1 408 ? 12.482 12.073 -3.876 1.00 12.41 374 VAL A N 1
ATOM 2983 C CA . VAL A 1 408 ? 13.506 11.070 -3.657 1.00 11.80 374 VAL A CA 1
ATOM 2984 C C . VAL A 1 408 ? 14.619 11.229 -4.693 1.00 11.33 374 VAL A C 1
ATOM 2985 O O . VAL A 1 408 ? 15.797 11.167 -4.352 1.00 13.25 374 VAL A O 1
ATOM 2989 N N . GLN A 1 409 ? 14.238 11.468 -5.946 1.00 13.60 375 GLN A N 1
ATOM 2990 C CA . GLN A 1 409 ? 15.226 11.667 -6.999 1.00 14.51 375 GLN A CA 1
ATOM 2991 C C . GLN A 1 409 ? 16.118 12.863 -6.699 1.00 15.61 375 GLN A C 1
ATOM 2992 O O . GLN A 1 409 ? 17.334 12.784 -6.846 1.00 16.16 375 GLN A O 1
ATOM 2998 N N . GLU A 1 410 ? 15.522 13.966 -6.262 1.00 15.68 376 GLU A N 1
ATOM 2999 C CA . GLU A 1 410 ? 16.326 15.138 -5.940 1.00 14.89 376 GLU A CA 1
ATOM 3000 C C . GLU A 1 410 ? 17.285 14.827 -4.802 1.00 14.27 376 GLU A C 1
ATOM 3001 O O . GLU A 1 410 ? 18.457 15.192 -4.849 1.00 19.36 376 GLU A O 1
ATOM 3007 N N . ALA A 1 411 ? 16.788 14.125 -3.788 1.00 13.98 377 ALA A N 1
ATOM 3008 C CA . ALA A 1 411 ? 17.614 13.767 -2.647 1.00 13.80 377 ALA A CA 1
ATOM 3009 C C . ALA A 1 411 ? 18.784 12.898 -3.086 1.00 15.47 377 ALA A C 1
ATOM 3010 O O . ALA A 1 411 ? 19.914 13.094 -2.642 1.00 16.89 377 ALA A O 1
ATOM 3012 N N . LEU A 1 412 ? 18.512 11.935 -3.961 1.00 15.26 378 LEU A N 1
ATOM 3013 C CA . LEU A 1 412 ? 19.560 11.037 -4.427 1.00 15.83 378 LEU A CA 1
ATOM 3014 C C . LEU A 1 412 ? 20.624 11.799 -5.209 1.00 16.95 378 LEU A C 1
ATOM 3015 O O . LEU A 1 412 ? 21.818 11.603 -5.001 1.00 17.37 378 LEU A O 1
ATOM 3020 N N . SER A 1 413 ? 20.182 12.676 -6.101 1.00 16.80 379 SER A N 1
ATOM 3021 C CA . SER A 1 413 ? 21.112 13.467 -6.896 1.00 20.63 379 SER A CA 1
ATOM 3022 C C . SER A 1 413 ? 22.008 14.305 -5.991 1.00 23.27 379 SER A C 1
ATOM 3023 O O . SER A 1 413 ? 23.212 14.415 -6.225 1.00 22.39 379 SER A O 1
ATOM 3026 N N . ARG A 1 414 ? 21.423 14.881 -4.945 1.00 15.86 380 ARG A N 1
ATOM 3027 C CA . ARG A 1 414 ? 22.199 15.659 -3.989 1.00 17.87 380 ARG A CA 1
ATOM 3028 C C . ARG A 1 414 ? 23.224 14.803 -3.258 1.00 19.48 380 ARG A C 1
ATOM 3029 O O . ARG A 1 414 ? 24.381 15.193 -3.097 1.00 20.55 380 ARG A O 1
ATOM 3037 N N . ILE A 1 415 ? 22.791 13.635 -2.803 1.00 18.05 381 ILE A N 1
ATOM 3038 C CA . ILE A 1 415 ? 23.670 12.724 -2.095 1.00 17.86 381 ILE A CA 1
ATOM 3039 C C . ILE A 1 415 ? 24.813 12.276 -2.995 1.00 19.60 381 ILE A C 1
ATOM 3040 O O . ILE A 1 415 ? 25.972 12.257 -2.587 1.00 21.77 381 ILE A O 1
ATOM 3045 N N . ILE A 1 416 ? 24.472 11.919 -4.226 1.00 19.39 382 ILE A N 1
ATOM 3046 C CA . ILE A 1 416 ? 25.457 11.478 -5.202 1.00 18.83 382 ILE A CA 1
ATOM 3047 C C . ILE A 1 416 ? 26.455 12.586 -5.521 1.00 26.01 382 ILE A C 1
ATOM 3048 O O . ILE A 1 416 ? 27.648 12.328 -5.695 1.00 24.39 382 ILE A O 1
ATOM 3053 N N . SER A 1 417 ? 25.966 13.820 -5.588 1.00 23.31 383 SER A N 1
ATOM 3054 C CA . SER A 1 417 ? 26.830 14.952 -5.903 1.00 25.72 383 SER A CA 1
ATOM 3055 C C . SER A 1 417 ? 27.909 15.118 -4.838 1.00 29.72 383 SER A C 1
ATOM 3056 O O . SER A 1 417 ? 28.951 15.724 -5.087 1.00 33.48 383 SER A O 1
ATOM 3059 N N . VAL A 1 418 ? 27.655 14.571 -3.653 1.00 24.88 384 VAL A N 1
ATOM 3060 C CA . VAL A 1 418 ? 28.599 14.672 -2.546 1.00 22.50 384 VAL A CA 1
ATOM 3061 C C . VAL A 1 418 ? 29.345 13.365 -2.299 1.00 24.23 384 VAL A C 1
ATOM 3062 O O . VAL A 1 418 ? 30.551 13.367 -2.057 1.00 29.47 384 VAL A O 1
ATOM 3066 N N . PHE A 1 419 ? 28.624 12.250 -2.361 1.00 22.54 385 PHE A N 1
ATOM 3067 C CA . PHE A 1 419 ? 29.208 10.942 -2.091 1.00 23.94 385 PHE A CA 1
ATOM 3068 C C . PHE A 1 419 ? 29.342 10.130 -3.375 1.00 30.03 385 PHE A C 1
ATOM 3069 O O . PHE A 1 419 ? 30.435 9.689 -3.727 1.00 33.66 385 PHE A O 1
ATOM 3077 N N . ARG B 1 37 ? -20.108 38.193 18.324 1.00 42.19 3 ARG B N 1
ATOM 3078 C CA . ARG B 1 37 ? -21.330 37.507 18.722 1.00 37.17 3 ARG B CA 1
ATOM 3079 C C . ARG B 1 37 ? -21.084 36.024 18.971 1.00 26.66 3 ARG B C 1
ATOM 3080 O O . ARG B 1 37 ? -20.525 35.319 18.127 1.00 33.78 3 ARG B O 1
ATOM 3084 N N . TYR B 1 38 ? -21.499 35.557 20.140 1.00 28.70 4 TYR B N 1
ATOM 3085 C CA . TYR B 1 38 ? -21.403 34.143 20.460 1.00 17.65 4 TYR B CA 1
ATOM 3086 C C . TYR B 1 38 ? -22.782 33.580 20.739 1.00 20.10 4 TYR B C 1
ATOM 3087 O O . TYR B 1 38 ? -23.749 34.319 20.905 1.00 27.95 4 TYR B O 1
ATOM 3096 N N . ASP B 1 39 ? -22.864 32.260 20.781 1.00 15.16 5 ASP B N 1
ATOM 3097 C CA . ASP B 1 39 ? -24.126 31.578 20.979 1.00 15.20 5 ASP B CA 1
ATOM 3098 C C . ASP B 1 39 ? -24.019 30.689 22.205 1.00 15.41 5 ASP B C 1
ATOM 3099 O O . ASP B 1 39 ? -23.267 29.719 22.211 1.00 13.60 5 ASP B O 1
ATOM 3104 N N . PHE B 1 40 ? -24.763 31.037 23.246 1.00 12.40 6 PHE B N 1
ATOM 3105 C CA . PHE B 1 40 ? -24.839 30.216 24.448 1.00 12.34 6 PHE B CA 1
ATOM 3106 C C . PHE B 1 40 ? -26.263 29.737 24.667 1.00 14.48 6 PHE B C 1
ATOM 3107 O O . PHE B 1 40 ? -26.617 29.306 25.761 1.00 13.99 6 PHE B O 1
ATOM 3115 N N . THR B 1 41 ? -27.082 29.821 23.626 1.00 13.21 7 THR B N 1
ATOM 3116 C CA . THR B 1 41 ? -28.479 29.423 23.746 1.00 13.21 7 THR B CA 1
ATOM 3117 C C . THR B 1 41 ? -28.760 28.125 22.990 1.00 12.61 7 THR B C 1
ATOM 3118 O O . THR B 1 41 ? -29.630 27.342 23.378 1.00 13.99 7 THR B O 1
ATOM 3122 N N . THR B 1 42 ? -28.023 27.887 21.912 1.00 14.56 8 THR B N 1
ATOM 3123 C CA . THR B 1 42 ? -28.159 26.630 21.195 1.00 16.27 8 THR B CA 1
ATOM 3124 C C . THR B 1 42 ? -27.488 25.517 21.978 1.00 13.43 8 THR B C 1
ATOM 3125 O O . THR B 1 42 ? -26.293 25.579 22.242 1.00 15.87 8 THR B O 1
ATOM 3129 N N . ARG B 1 43 ? -28.253 24.500 22.354 1.00 13.08 9 ARG B N 1
ATOM 3130 C CA . ARG B 1 43 ? -27.647 23.316 22.943 1.00 13.38 9 ARG B CA 1
ATOM 3131 C C . ARG B 1 43 ? -27.374 22.320 21.832 1.00 12.70 9 ARG B C 1
ATOM 3132 O O . ARG B 1 43 ? -28.298 21.811 21.198 1.00 15.95 9 ARG B O 1
ATOM 3140 N N . PRO B 1 44 ? -26.093 22.054 21.571 1.00 11.86 10 PRO B N 1
ATOM 3141 C CA . PRO B 1 44 ? -25.758 21.175 20.453 1.00 12.93 10 PRO B CA 1
ATOM 3142 C C . PRO B 1 44 ? -26.244 19.764 20.732 1.00 13.35 10 PRO B C 1
ATOM 3143 O O . PRO B 1 44 ? -26.205 19.309 21.877 1.00 12.77 10 PRO B O 1
ATOM 3147 N N . ASP B 1 45 ? -26.711 19.085 19.692 1.00 12.05 11 ASP B N 1
ATOM 3148 C CA . ASP B 1 45 ? -27.102 17.694 19.817 1.00 11.93 11 ASP B CA 1
ATOM 3149 C C . ASP B 1 45 ? -25.858 16.830 19.672 1.00 13.55 11 ASP B C 1
ATOM 3150 O O . ASP B 1 45 ? -25.267 16.754 18.599 1.00 14.11 11 ASP B O 1
ATOM 3155 N N . ARG B 1 46 ? -25.465 16.181 20.763 1.00 12.24 12 ARG B N 1
ATOM 3156 C CA . ARG B 1 46 ? -24.224 15.424 20.788 1.00 12.68 12 ARG B CA 1
ATOM 3157 C C . ARG B 1 46 ? -24.480 13.926 20.837 1.00 13.21 12 ARG B C 1
ATOM 3158 O O . ARG B 1 46 ? -23.554 13.134 21.007 1.00 12.78 12 ARG B O 1
ATOM 3166 N N . LEU B 1 47 ? -25.737 13.535 20.676 1.00 11.99 13 LEU B N 1
ATOM 3167 C CA . LEU B 1 47 ? -26.104 12.137 20.883 1.00 10.65 13 LEU B CA 1
ATOM 3168 C C . LEU B 1 47 ? -25.436 11.182 19.900 1.00 14.79 13 LEU B C 1
ATOM 3169 O O . LEU B 1 47 ? -25.195 10.030 20.235 1.00 17.94 13 LEU B O 1
ATOM 3174 N N . ASN B 1 48 ? -25.131 11.656 18.695 1.00 13.26 14 ASN B N 1
ATOM 3175 C CA . ASN B 1 48 ? -24.466 10.812 17.704 1.00 14.97 14 ASN B CA 1
ATOM 3176 C C . ASN B 1 48 ? -22.966 11.072 17.627 1.00 14.32 14 ASN B C 1
ATOM 3177 O O . ASN B 1 48 ? -22.308 10.694 16.652 1.00 15.11 14 ASN B O 1
ATOM 3182 N N . GLN B 1 49 ? -22.425 11.704 18.662 1.00 12.27 15 GLN B N 1
ATOM 3183 C CA . GLN B 1 49 ? -21.011 12.050 18.670 1.00 13.34 15 GLN B CA 1
ATOM 3184 C C . GLN B 1 49 ? -20.214 11.322 19.745 1.00 12.00 15 GLN B C 1
ATOM 3185 O O . GLN B 1 49 ? -19.167 11.794 20.175 1.00 12.34 15 GLN B O 1
ATOM 3191 N N . PHE B 1 50 ? -20.709 10.149 20.138 1.00 12.53 16 PHE B N 1
ATOM 3192 C CA . PHE B 1 50 ? -20.042 9.280 21.107 1.00 12.75 16 PHE B CA 1
ATOM 3193 C C . PHE B 1 50 ? -19.365 10.054 22.229 1.00 13.95 16 PHE B C 1
ATOM 3194 O O . PHE B 1 50 ? -18.161 9.932 22.471 1.00 10.33 16 PHE B O 1
ATOM 3202 N N . THR B 1 51 ? -20.167 10.850 22.924 1.00 10.98 17 THR B N 1
ATOM 3203 C CA . THR B 1 51 ? -19.663 11.637 24.037 1.00 8.92 17 THR B CA 1
ATOM 3204 C C . THR B 1 51 ? -19.800 10.880 25.345 1.00 10.35 17 THR B C 1
ATOM 3205 O O . THR B 1 51 ? -20.747 10.116 25.555 1.00 10.53 17 THR B O 1
ATOM 3209 N N . TYR B 1 52 ? -18.834 11.087 26.223 1.00 11.86 18 TYR B N 1
ATOM 3210 C CA . TYR B 1 52 ? -18.902 10.538 27.557 1.00 12.21 18 TYR B CA 1
ATOM 3211 C C . TYR B 1 52 ? -20.151 11.073 28.255 1.00 12.81 18 TYR B C 1
ATOM 3212 O O . TYR B 1 52 ? -20.898 10.324 28.889 1.00 13.76 18 TYR B O 1
ATOM 3221 N N . LYS B 1 53 ? -20.394 12.370 28.111 1.00 12.24 19 LYS B N 1
ATOM 3222 C CA . LYS B 1 53 ? -21.481 13.021 28.835 1.00 10.85 19 LYS B CA 1
ATOM 3223 C C . LYS B 1 53 ? -22.860 12.472 28.467 1.00 12.05 19 LYS B C 1
ATOM 3224 O O . LYS B 1 53 ? -23.675 12.210 29.348 1.00 13.60 19 LYS B O 1
ATOM 3230 N N . TRP B 1 54 ? -23.116 12.286 27.175 1.00 10.26 20 TRP B N 1
ATOM 3231 C CA . TRP B 1 54 ? -24.467 11.942 26.725 1.00 10.97 20 TRP B CA 1
ATOM 3232 C C . TRP B 1 54 ? -24.642 10.482 26.337 1.00 11.84 20 TRP B C 1
ATOM 3233 O O . TRP B 1 54 ? -25.673 10.095 25.782 1.00 12.02 20 TRP B O 1
ATOM 3244 N N . LYS B 1 55 ? -23.641 9.670 26.640 1.00 10.92 21 LYS B N 1
ATOM 3245 C CA . LYS B 1 55 ? -23.674 8.270 26.241 1.00 10.97 21 LYS B CA 1
ATOM 3246 C C . LYS B 1 55 ? -24.996 7.592 26.607 1.00 11.91 21 LYS B C 1
ATOM 3247 O O . LYS B 1 55 ? -25.611 6.933 25.777 1.00 14.92 21 LYS B O 1
ATOM 3253 N N . THR B 1 56 ? -25.439 7.748 27.849 1.00 13.73 22 THR B N 1
ATOM 3254 C CA . THR B 1 56 ? -26.635 7.027 28.281 1.00 14.91 22 THR B CA 1
ATOM 3255 C C . THR B 1 56 ? -27.938 7.676 27.809 1.00 14.62 22 THR B C 1
ATOM 3256 O O . THR B 1 56 ? -29.027 7.175 28.097 1.00 16.63 22 THR B O 1
ATOM 3260 N N . SER B 1 57 ? -27.821 8.782 27.078 1.00 13.51 23 SER B N 1
ATOM 3261 C CA . SER B 1 57 ? -28.979 9.446 26.486 1.00 13.69 23 SER B CA 1
ATOM 3262 C C . SER B 1 57 ? -29.158 9.067 25.023 1.00 15.64 23 SER B C 1
ATOM 3263 O O . SER B 1 57 ? -30.169 9.398 24.410 1.00 18.15 23 SER B O 1
ATOM 3266 N N . GLU B 1 58 ? -28.168 8.390 24.456 1.00 16.55 24 GLU B N 1
ATOM 3267 C CA . GLU B 1 58 ? -28.162 8.153 23.016 1.00 16.89 24 GLU B CA 1
ATOM 3268 C C . GLU B 1 58 ? -29.387 7.380 22.541 1.00 21.03 24 GLU B C 1
ATOM 3269 O O . GLU B 1 58 ? -29.873 7.600 21.432 1.00 24.20 24 GLU B O 1
ATOM 3275 N N . ASN B 1 59 ? -29.875 6.481 23.386 1.00 24.95 25 ASN B N 1
ATOM 3276 C CA . ASN B 1 59 ? -31.102 5.745 23.108 1.00 27.59 25 ASN B CA 1
ATOM 3277 C C . ASN B 1 59 ? -32.203 6.147 24.082 1.00 30.00 25 ASN B C 1
ATOM 3278 O O . ASN B 1 59 ? -33.225 5.475 24.199 1.00 32.42 25 ASN B O 1
ATOM 3283 N N . ASN B 1 60 ? -31.977 7.256 24.778 1.00 26.33 26 ASN B N 1
ATOM 3284 C CA . ASN B 1 60 ? -32.920 7.772 25.758 1.00 23.58 26 ASN B CA 1
ATOM 3285 C C . ASN B 1 60 ? -32.806 9.288 25.808 1.00 21.96 26 ASN B C 1
ATOM 3286 O O . ASN B 1 60 ? -32.348 9.847 26.807 1.00 19.82 26 ASN B O 1
ATOM 3291 N N . PRO B 1 61 ? -33.209 9.958 24.718 1.00 24.14 27 PRO B N 1
ATOM 3292 C CA . PRO B 1 61 ? -33.001 11.395 24.505 1.00 22.19 27 PRO B CA 1
ATOM 3293 C C . PRO B 1 61 ? -33.682 12.269 25.550 1.00 20.87 27 PRO B C 1
ATOM 3294 O O . PRO B 1 61 ? -33.372 13.457 25.638 1.00 26.62 27 PRO B O 1
ATOM 3298 N N . GLU B 1 62 ? -34.600 11.695 26.319 1.00 20.85 28 GLU B N 1
ATOM 3299 C CA . GLU B 1 62 ? -35.313 12.457 27.339 1.00 26.28 28 GLU B CA 1
ATOM 3300 C C . GLU B 1 62 ? -34.385 12.796 28.498 1.00 22.67 28 GLU B C 1
ATOM 3301 O O . GLU B 1 62 ? -34.562 13.802 29.178 1.00 18.84 28 GLU B O 1
ATOM 3304 N N . LEU B 1 63 ? -33.387 11.949 28.710 1.00 19.28 29 LEU B N 1
ATOM 3305 C CA . LEU B 1 63 ? -32.493 12.088 29.853 1.00 16.77 29 LEU B CA 1
ATOM 3306 C C . LEU B 1 63 ? -31.539 13.272 29.694 1.00 13.92 29 LEU B C 1
ATOM 3307 O O . LEU B 1 63 ? -30.745 13.311 28.753 1.00 15.45 29 LEU B O 1
ATOM 3312 N N . LEU B 1 64 ? -31.623 14.233 30.614 1.00 13.66 30 LEU B N 1
ATOM 3313 C CA . LEU B 1 64 ? -30.752 15.401 30.588 1.00 11.58 30 LEU B CA 1
ATOM 3314 C C . LEU B 1 64 ? -29.470 15.098 31.331 1.00 12.58 30 LEU B C 1
ATOM 3315 O O . LEU B 1 64 ? -29.498 14.647 32.474 1.00 18.42 30 LEU B O 1
ATOM 3320 N N . GLN B 1 65 ? -28.345 15.368 30.685 1.00 10.80 31 GLN B N 1
ATOM 3321 C CA . GLN B 1 65 ? -27.047 15.070 31.261 1.00 12.81 31 GLN B CA 1
ATOM 3322 C C . GLN B 1 65 ? -26.434 16.349 31.803 1.00 11.16 31 GLN B C 1
ATOM 3323 O O . GLN B 1 65 ? -26.211 17.304 31.061 1.00 13.28 31 GLN B O 1
ATOM 3329 N N . MET B 1 66 ? -26.176 16.361 33.110 1.00 9.27 32 MET B N 1
ATOM 3330 C CA . MET B 1 66 ? -25.692 17.554 33.790 1.00 11.00 32 MET B CA 1
ATOM 3331 C C . MET B 1 66 ? -24.584 17.162 34.748 1.00 8.34 32 MET B C 1
ATOM 3332 O O . MET B 1 66 ? -24.496 17.685 35.860 1.00 10.92 32 MET B O 1
ATOM 3337 N N . TRP B 1 67 ? -23.733 16.241 34.316 1.00 11.21 33 TRP B N 1
ATOM 3338 C CA . TRP B 1 67 ? -22.754 15.666 35.221 1.00 9.97 33 TRP B CA 1
ATOM 3339 C C . TRP B 1 67 ? -21.321 15.999 34.801 1.00 10.17 33 TRP B C 1
ATOM 3340 O O . TRP B 1 67 ? -20.794 17.042 35.193 1.00 10.81 33 TRP B O 1
ATOM 3351 N N . VAL B 1 68 ? -20.703 15.141 33.995 1.00 11.05 34 VAL B N 1
ATOM 3352 C CA . VAL B 1 68 ? -19.287 15.305 33.678 1.00 11.98 34 VAL B CA 1
ATOM 3353 C C . VAL B 1 68 ? -18.982 16.708 33.161 1.00 11.53 34 VAL B C 1
ATOM 3354 O O . VAL B 1 68 ? -19.789 17.320 32.445 1.00 10.04 34 VAL B O 1
ATOM 3358 N N . ALA B 1 69 ? -17.818 17.219 33.547 1.00 9.84 35 ALA B N 1
ATOM 3359 C CA . ALA B 1 69 ? -17.453 18.588 33.256 1.00 7.65 35 ALA B CA 1
ATOM 3360 C C . ALA B 1 69 ? -16.924 18.788 31.845 1.00 8.68 35 ALA B C 1
ATOM 3361 O O . ALA B 1 69 ? -15.732 18.980 31.637 1.00 8.86 35 ALA B O 1
ATOM 3363 N N . ASP B 1 70 ? -17.821 18.705 30.876 1.00 8.03 36 ASP B N 1
ATOM 3364 C CA . ASP B 1 70 ? -17.624 19.437 29.636 1.00 7.77 36 ASP B CA 1
ATOM 3365 C C . ASP B 1 70 ? -18.900 20.214 29.358 1.00 9.54 36 ASP B C 1
ATOM 3366 O O . ASP B 1 70 ? -19.891 20.047 30.071 1.00 9.15 36 ASP B O 1
ATOM 3371 N N . MET B 1 71 ? -18.865 21.096 28.373 1.00 7.90 37 MET B N 1
ATOM 3372 C CA . MET B 1 71 ? -19.974 22.016 28.181 1.00 9.59 37 MET B CA 1
ATOM 3373 C C . MET B 1 71 ? -20.864 21.636 27.023 1.00 7.90 37 MET B C 1
ATOM 3374 O O . MET B 1 71 ? -20.408 21.104 26.010 1.00 9.31 37 MET B O 1
ATOM 3379 N N . ASP B 1 72 ? -22.146 21.945 27.172 1.00 9.95 38 ASP B N 1
ATOM 3380 C CA . ASP B 1 72 ? -23.082 21.835 26.072 1.00 9.84 38 ASP B CA 1
ATOM 3381 C C . ASP B 1 72 ? -23.349 23.191 25.434 1.00 11.49 38 ASP B C 1
ATOM 3382 O O . ASP B 1 72 ? -24.474 23.696 25.435 1.00 12.68 38 ASP B O 1
ATOM 3387 N N . PHE B 1 73 ? -22.281 23.775 24.910 1.00 11.17 39 PHE B N 1
ATOM 3388 C CA . PHE B 1 73 ? -22.354 24.998 24.139 1.00 11.58 39 PHE B CA 1
ATOM 3389 C C . PHE B 1 73 ? -21.645 24.754 22.826 1.00 10.70 39 PHE B C 1
ATOM 3390 O O . PHE B 1 73 ? -20.769 23.895 22.733 1.00 10.00 39 PHE B O 1
ATOM 3398 N N . LEU B 1 74 ? -22.009 25.528 21.813 1.00 10.87 40 LEU B N 1
ATOM 3399 C CA . LEU B 1 74 ? -21.270 25.493 20.565 1.00 8.51 40 LEU B CA 1
ATOM 3400 C C . LEU B 1 74 ? -19.831 25.905 20.856 1.00 10.14 40 LEU B C 1
ATOM 3401 O O . LEU B 1 74 ? -19.578 26.655 21.792 1.00 9.80 40 LEU B O 1
ATOM 3406 N N . PRO B 1 75 ? -18.878 25.409 20.058 1.00 10.05 41 PRO B N 1
ATOM 3407 C CA . PRO B 1 75 ? -17.469 25.716 20.323 1.00 10.38 41 PRO B CA 1
ATOM 3408 C C . PRO B 1 75 ? -17.137 27.187 20.119 1.00 11.36 41 PRO B C 1
ATOM 3409 O O . PRO B 1 75 ? -17.840 27.898 19.400 1.00 11.25 41 PRO B O 1
ATOM 3413 N N . VAL B 1 76 ? -16.064 27.633 20.758 1.00 9.88 42 VAL B N 1
ATOM 3414 C CA . VAL B 1 76 ? -15.530 28.956 20.499 1.00 10.46 42 VAL B CA 1
ATOM 3415 C C . VAL B 1 76 ? -15.273 29.029 19.002 1.00 11.27 42 VAL B C 1
ATOM 3416 O O . VAL B 1 76 ? -14.596 28.166 18.445 1.00 12.90 42 VAL B O 1
ATOM 3420 N N . PRO B 1 77 ? -15.831 30.045 18.334 1.00 11.41 43 PRO B N 1
ATOM 3421 C CA . PRO B 1 77 ? -15.721 30.098 16.872 1.00 12.71 43 PRO B CA 1
ATOM 3422 C C . PRO B 1 77 ? -14.294 29.954 16.359 1.00 10.26 43 PRO B C 1
ATOM 3423 O O . PRO B 1 77 ? -14.067 29.195 15.412 1.00 10.33 43 PRO B O 1
ATOM 3427 N N . GLU B 1 78 ? -13.345 30.653 16.973 1.00 11.95 44 GLU B N 1
ATOM 3428 C CA . GLU B 1 78 ? -11.971 30.635 16.488 1.00 14.22 44 GLU B CA 1
ATOM 3429 C C . GLU B 1 78 ? -11.301 29.290 16.743 1.00 11.46 44 GLU B C 1
ATOM 3430 O O . GLU B 1 78 ? -10.393 28.892 16.013 1.00 12.52 44 GLU B O 1
ATOM 3436 N N . ILE B 1 79 ? -11.746 28.589 17.779 1.00 11.38 45 ILE B N 1
ATOM 3437 C CA . ILE B 1 79 ? -11.204 27.264 18.037 1.00 11.24 45 ILE B CA 1
ATOM 3438 C C . ILE B 1 79 ? -11.717 26.312 16.974 1.00 10.05 45 ILE B C 1
ATOM 3439 O O . ILE B 1 79 ? -10.957 25.551 16.388 1.00 9.85 45 ILE B O 1
ATOM 3444 N N . LYS B 1 80 ? -13.017 26.357 16.722 1.00 10.13 46 LYS B N 1
ATOM 3445 C CA . LYS B 1 80 ? -13.597 25.516 15.692 1.00 8.80 46 LYS B CA 1
ATOM 3446 C C . LYS B 1 80 ? -12.899 25.741 14.357 1.00 9.66 46 LYS B C 1
ATOM 3447 O O . LYS B 1 80 ? -12.558 24.789 13.663 1.00 12.54 46 LYS B O 1
ATOM 3453 N N . GLU B 1 81 ? -12.687 27.000 13.991 1.00 12.11 47 GLU B N 1
ATOM 3454 C CA A GLU B 1 81 ? -12.022 27.323 12.731 0.40 11.68 47 GLU B CA 1
ATOM 3455 C CA B GLU B 1 81 ? -12.037 27.289 12.721 0.60 11.66 47 GLU B CA 1
ATOM 3456 C C . GLU B 1 81 ? -10.616 26.743 12.687 1.00 11.48 47 GLU B C 1
ATOM 3457 O O . GLU B 1 81 ? -10.165 26.243 11.656 1.00 11.55 47 GLU B O 1
ATOM 3468 N N . ALA B 1 82 ? -9.917 26.839 13.811 1.00 10.93 48 ALA B N 1
ATOM 3469 C CA . ALA B 1 82 ? -8.550 26.355 13.894 1.00 10.91 48 ALA B CA 1
ATOM 3470 C C . ALA B 1 82 ? -8.510 24.850 13.697 1.00 10.18 48 ALA B C 1
ATOM 3471 O O . ALA B 1 82 ? -7.638 24.330 13.011 1.00 10.36 48 ALA B O 1
ATOM 3473 N N . ILE B 1 83 ? -9.468 24.153 14.293 1.00 9.22 49 ILE B N 1
ATOM 3474 C CA . ILE B 1 83 ? -9.506 22.703 14.191 1.00 9.11 49 ILE B CA 1
ATOM 3475 C C . ILE B 1 83 ? -9.922 22.283 12.787 1.00 10.14 49 ILE B C 1
ATOM 3476 O O . ILE B 1 83 ? -9.360 21.352 12.213 1.00 9.16 49 ILE B O 1
ATOM 3481 N N . ILE B 1 84 ? -10.899 22.988 12.229 1.00 10.74 50 ILE B N 1
ATOM 3482 C CA . ILE B 1 84 ? -11.311 22.735 10.859 1.00 12.48 50 ILE B CA 1
ATOM 3483 C C . ILE B 1 84 ? -10.122 22.886 9.920 1.00 11.62 50 ILE B C 1
ATOM 3484 O O . ILE B 1 84 ? -9.904 22.054 9.040 1.00 12.05 50 ILE B O 1
ATOM 3489 N N . ASN B 1 85 ? -9.341 23.940 10.115 1.00 10.34 51 ASN B N 1
ATOM 3490 C CA . ASN B 1 85 ? -8.193 24.144 9.242 1.00 10.26 51 ASN B CA 1
ATOM 3491 C C . ASN B 1 85 ? -7.079 23.135 9.445 1.00 10.55 51 ASN B C 1
ATOM 3492 O O . ASN B 1 85 ? -6.343 22.834 8.516 1.00 11.86 51 ASN B O 1
ATOM 3497 N N . TYR B 1 86 ? -6.947 22.604 10.658 1.00 9.97 52 TYR B N 1
ATOM 3498 C CA . TYR B 1 86 ? -6.063 21.472 10.853 1.00 10.06 52 TYR B CA 1
ATOM 3499 C C . TYR B 1 86 ? -6.487 20.342 9.915 1.00 10.23 52 TYR B C 1
ATOM 3500 O O . TYR B 1 86 ? -5.671 19.775 9.194 1.00 10.25 52 TYR B O 1
ATOM 3509 N N . GLY B 1 87 ? -7.777 20.030 9.905 1.00 8.85 53 GLY B N 1
ATOM 3510 C CA . GLY B 1 87 ? -8.276 18.995 9.022 1.00 9.16 53 GLY B CA 1
ATOM 3511 C C . GLY B 1 87 ? -8.105 19.331 7.553 1.00 10.58 53 GLY B C 1
ATOM 3512 O O . GLY B 1 87 ? -7.726 18.471 6.762 1.00 9.65 53 GLY B O 1
ATOM 3513 N N . ARG B 1 88 ? -8.382 20.578 7.184 1.00 9.61 54 ARG B N 1
ATOM 3514 C CA . ARG B 1 88 ? -8.362 20.945 5.771 1.00 10.34 54 ARG B CA 1
ATOM 3515 C C . ARG B 1 88 ? -6.960 21.027 5.189 1.00 11.21 54 ARG B C 1
ATOM 3516 O O . ARG B 1 88 ? -6.755 20.699 4.017 1.00 11.82 54 ARG B O 1
ATOM 3524 N N . GLU B 1 89 ? -5.999 21.447 6.003 1.00 9.87 55 GLU B N 1
ATOM 3525 C CA . GLU B 1 89 ? -4.722 21.905 5.469 1.00 9.69 55 GLU B CA 1
ATOM 3526 C C . GLU B 1 89 ? -3.500 21.131 5.924 1.00 10.94 55 GLU B C 1
ATOM 3527 O O . GLU B 1 89 ? -2.499 21.090 5.215 1.00 13.22 55 GLU B O 1
ATOM 3533 N N . HIS B 1 90 ? -3.260 20.545 7.105 1.00 12.00 56 HIS B N 1
ATOM 3534 C CA . HIS B 1 90 ? -2.227 19.676 7.641 1.00 12.94 56 HIS B CA 1
ATOM 3535 C C . HIS B 1 90 ? -2.300 18.244 7.140 1.00 11.60 56 HIS B C 1
ATOM 3536 O O . HIS B 1 90 ? -3.372 17.728 6.827 1.00 12.21 56 HIS B O 1
ATOM 3543 N N . ILE B 1 91 ? -0.915 18.072 7.111 1.00 9.26 57 ILE B N 1
ATOM 3544 C CA . ILE B 1 91 ? -0.548 16.668 7.030 1.00 9.10 57 ILE B CA 1
ATOM 3545 C C . ILE B 1 91 ? -0.537 16.189 8.474 1.00 11.37 57 ILE B C 1
ATOM 3546 O O . ILE B 1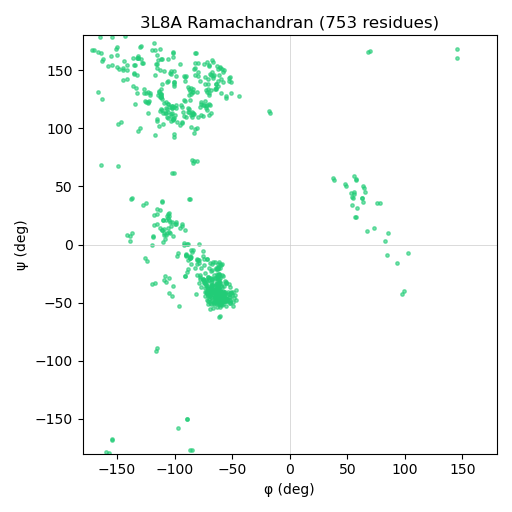 91 ? -0.020 16.873 9.350 1.00 11.68 57 ILE B O 1
ATOM 3551 N N . PHE B 1 92 ? -1.121 15.029 8.739 1.00 8.10 58 PHE B N 1
ATOM 3552 C CA . PHE B 1 92 ? -1.392 14.668 10.127 1.00 8.54 58 PHE B CA 1
ATOM 3553 C C . PHE B 1 92 ? -0.236 13.954 10.812 1.00 10.03 58 PHE B C 1
ATOM 3554 O O . PHE B 1 92 ? -0.439 13.035 11.602 1.00 9.99 58 PHE B O 1
ATOM 3562 N N . GLY B 1 93 ? 0.978 14.409 10.525 1.00 8.80 59 GLY B N 1
ATOM 3563 C CA . GLY B 1 93 ? 2.170 13.801 11.085 1.00 9.17 59 GLY B CA 1
ATOM 3564 C C . GLY B 1 93 ? 2.575 14.420 12.406 1.00 10.10 59 GLY B C 1
ATOM 3565 O O . GLY B 1 93 ? 1.739 14.915 13.162 1.00 9.63 59 GLY B O 1
ATOM 3566 N N . TYR B 1 94 ? 3.874 14.396 12.678 1.00 12.01 60 TYR B N 1
ATOM 3567 C CA . TYR B 1 94 ? 4.413 14.929 13.923 1.00 11.25 60 TYR B CA 1
ATOM 3568 C C . TYR B 1 94 ? 4.537 16.446 13.875 1.00 12.26 60 TYR B C 1
ATOM 3569 O O . TYR B 1 94 ? 4.830 17.023 12.826 1.00 13.19 60 TYR B O 1
ATOM 3578 N N . ASN B 1 95 ? 4.310 17.090 15.016 1.00 10.90 61 ASN B N 1
ATOM 3579 C CA . ASN B 1 95 ? 4.489 18.534 15.125 1.00 10.03 61 ASN B CA 1
ATOM 3580 C C . ASN B 1 95 ? 5.229 18.886 16.402 1.00 13.71 61 ASN B C 1
ATOM 3581 O O . ASN B 1 95 ? 5.181 18.136 17.379 1.00 14.87 61 ASN B O 1
ATOM 3586 N N . TYR B 1 96 ? 5.907 20.028 16.393 1.00 14.71 62 TYR B N 1
ATOM 3587 C CA . TYR B 1 96 ? 6.553 20.532 17.600 1.00 14.39 62 TYR B CA 1
ATOM 3588 C C . TYR B 1 96 ? 5.702 21.624 18.224 1.00 12.99 62 TYR B C 1
ATOM 3589 O O . TYR B 1 96 ? 4.772 22.138 17.600 1.00 13.93 62 TYR B O 1
ATOM 3598 N N . PHE B 1 97 ? 6.009 21.957 19.472 1.00 13.35 63 PHE B N 1
ATOM 3599 C CA . PHE B 1 97 ? 5.334 23.050 20.143 1.00 13.63 63 PHE B CA 1
ATOM 3600 C C . PHE B 1 97 ? 5.915 24.348 19.615 1.00 11.82 63 PHE B C 1
ATOM 3601 O O . PHE B 1 97 ? 7.080 24.659 19.872 1.00 13.75 63 PHE B O 1
ATOM 3609 N N . ASN B 1 98 ? 5.112 25.093 18.864 1.00 12.34 64 ASN B N 1
ATOM 3610 C CA . ASN B 1 98 ? 5.620 26.299 18.224 1.00 11.83 64 ASN B CA 1
ATOM 3611 C C . ASN B 1 98 ? 5.660 27.482 19.183 1.00 15.75 64 ASN B C 1
ATOM 3612 O O . ASN B 1 98 ? 5.066 27.446 20.258 1.00 14.22 64 ASN B O 1
ATOM 3617 N N . ASP B 1 99 ? 6.386 28.522 18.801 1.00 16.65 65 ASP B N 1
ATOM 3618 C CA . ASP B 1 99 ? 6.577 29.656 19.689 1.00 15.23 65 ASP B CA 1
ATOM 3619 C C . ASP B 1 99 ? 5.283 30.404 19.985 1.00 15.00 65 ASP B C 1
ATOM 3620 O O . ASP B 1 99 ? 5.140 30.995 21.057 1.00 16.09 65 ASP B O 1
ATOM 3625 N N . ASP B 1 100 ? 4.343 30.375 19.045 1.00 14.00 66 ASP B N 1
ATOM 3626 C CA . ASP B 1 100 ? 3.059 31.042 19.233 1.00 15.71 66 ASP B CA 1
ATOM 3627 C C . ASP B 1 100 ? 2.242 30.350 20.315 1.00 14.94 66 ASP B C 1
ATOM 3628 O O . ASP B 1 100 ? 1.502 30.997 21.051 1.00 14.81 66 ASP B O 1
ATOM 3633 N N . LEU B 1 101 ? 2.375 29.032 20.397 1.00 11.43 67 LEU B N 1
ATOM 3634 C CA . LEU B 1 101 ? 1.715 28.272 21.449 1.00 10.93 67 LEU B CA 1
ATOM 3635 C C . LEU B 1 101 ? 2.286 28.629 22.818 1.00 13.62 67 LEU B C 1
ATOM 3636 O O . LEU B 1 101 ? 1.538 28.921 23.749 1.00 12.06 67 LEU B O 1
ATOM 3641 N N . TYR B 1 102 ? 3.609 28.624 22.942 1.00 11.82 68 TYR B N 1
ATOM 3642 C CA . TYR B 1 102 ? 4.226 29.024 24.199 1.00 9.51 68 TYR B CA 1
ATOM 3643 C C . TYR B 1 102 ? 3.847 30.450 24.561 1.00 10.28 68 TYR B C 1
ATOM 3644 O O . TYR B 1 102 ? 3.513 30.739 25.708 1.00 12.55 68 TYR B O 1
ATOM 3653 N N . GLN B 1 103 ? 3.905 31.342 23.576 1.00 12.35 69 GLN B N 1
ATOM 3654 C CA . GLN B 1 103 ? 3.602 32.741 23.832 1.00 11.77 69 GLN B CA 1
ATOM 3655 C C . GLN B 1 103 ? 2.154 32.910 24.255 1.00 11.43 69 GLN B C 1
ATOM 3656 O O . GLN B 1 103 ? 1.851 33.740 25.105 1.00 11.93 69 GLN B O 1
ATOM 3662 N N . ALA B 1 104 ? 1.262 32.128 23.657 1.00 11.38 70 ALA B N 1
ATOM 3663 C CA . ALA B 1 104 ? -0.148 32.205 24.006 1.00 12.01 70 ALA B CA 1
ATOM 3664 C C . ALA B 1 104 ? -0.329 31.875 25.480 1.00 11.69 70 ALA B C 1
ATOM 3665 O O . ALA B 1 104 ? -1.099 32.525 26.183 1.00 11.47 70 ALA B O 1
ATOM 3667 N N . VAL B 1 105 ? 0.383 30.858 25.945 1.00 10.59 71 VAL B N 1
ATOM 3668 C CA . VAL B 1 105 ? 0.287 30.451 27.340 1.00 11.74 71 VAL B CA 1
ATOM 3669 C C . VAL B 1 105 ? 0.941 31.488 28.245 1.00 11.36 71 VAL B C 1
ATOM 3670 O O . VAL B 1 105 ? 0.404 31.843 29.294 1.00 11.24 71 VAL B O 1
ATOM 3674 N N . ILE B 1 106 ? 2.110 31.971 27.835 1.00 9.63 72 ILE B N 1
ATOM 3675 C CA . ILE B 1 106 ? 2.807 32.991 28.601 1.00 11.47 72 ILE B CA 1
ATOM 3676 C C . ILE B 1 106 ? 1.923 34.214 28.773 1.00 10.36 72 ILE B C 1
ATOM 3677 O O . ILE B 1 106 ? 1.759 34.717 29.885 1.00 11.21 72 ILE B O 1
ATOM 3682 N N . ASP B 1 107 ? 1.336 34.672 27.670 1.00 12.42 73 ASP B N 1
ATOM 3683 C CA . ASP B 1 107 ? 0.501 35.870 27.686 1.00 12.35 73 ASP B CA 1
ATOM 3684 C C . ASP B 1 107 ? -0.738 35.647 28.533 1.00 13.09 73 ASP B C 1
ATOM 3685 O O . ASP B 1 107 ? -1.150 36.520 29.292 1.00 12.64 73 ASP B O 1
ATOM 3690 N N . TRP B 1 108 ? -1.332 34.471 28.396 1.00 10.63 74 TRP B N 1
ATOM 3691 C CA . TRP B 1 108 ? -2.526 34.139 29.148 1.00 10.92 74 TRP B CA 1
ATOM 3692 C C . TRP B 1 108 ? -2.207 34.166 30.636 1.00 11.91 74 TRP B C 1
ATOM 3693 O O . TRP B 1 108 ? -2.922 34.764 31.436 1.00 12.28 74 TRP B O 1
ATOM 3704 N N . GLU B 1 109 ? -1.107 33.527 31.005 1.00 10.60 75 GLU B N 1
ATOM 3705 C CA . GLU B 1 109 ? -0.727 33.459 32.405 1.00 11.16 75 GLU B CA 1
ATOM 3706 C C . GLU B 1 109 ? -0.493 34.853 32.971 1.00 13.62 75 GLU B C 1
ATOM 3707 O O . GLU B 1 109 ? -0.906 35.154 34.089 1.00 13.15 75 GLU B O 1
ATOM 3713 N N . ARG B 1 110 ? 0.151 35.703 32.182 1.00 12.71 76 ARG B N 1
ATOM 3714 C CA . ARG B 1 110 ? 0.453 37.058 32.619 1.00 13.31 76 ARG B CA 1
ATOM 3715 C C . ARG B 1 110 ? -0.816 37.893 32.739 1.00 13.72 76 ARG B C 1
ATOM 3716 O O . ARG B 1 110 ? -1.097 38.471 33.792 1.00 14.41 76 ARG B O 1
ATOM 3724 N N . LYS B 1 111 ? -1.577 37.956 31.652 1.00 13.37 77 LYS B N 1
ATOM 3725 C CA . LYS B 1 111 ? -2.755 38.815 31.593 1.00 13.52 77 LYS B CA 1
ATOM 3726 C C . LYS B 1 111 ? -3.885 38.336 32.495 1.00 14.58 77 LYS B C 1
ATOM 3727 O O . LYS B 1 111 ? -4.540 39.138 33.157 1.00 15.83 77 LYS B O 1
ATOM 3733 N N . GLU B 1 112 ? -4.119 37.030 32.516 1.00 12.38 78 GLU B N 1
ATOM 3734 C CA . GLU B 1 112 ? -5.270 36.492 33.224 1.00 11.45 78 GLU B CA 1
ATOM 3735 C C . GLU B 1 112 ? -4.972 36.173 34.680 1.00 11.32 78 GLU B C 1
ATOM 3736 O O . GLU B 1 112 ? -5.892 36.127 35.498 1.00 12.20 78 GLU B O 1
ATOM 3742 N N . HIS B 1 113 ? -3.700 35.945 35.010 1.00 9.89 79 HIS B N 1
ATOM 3743 C CA . HIS B 1 113 ? -3.369 35.476 36.354 1.00 10.62 79 HIS B CA 1
ATOM 3744 C C . HIS B 1 113 ? -2.168 36.138 37.012 1.00 13.77 79 HIS B C 1
ATOM 3745 O O . HIS B 1 113 ? -1.717 35.690 38.060 1.00 12.17 79 HIS B O 1
ATOM 3752 N N . ASP B 1 114 ? -1.662 37.206 36.403 1.00 10.61 80 ASP B N 1
ATOM 3753 C CA . ASP B 1 114 ? -0.537 37.943 36.968 1.00 11.64 80 ASP B CA 1
ATOM 3754 C C . ASP B 1 114 ? 0.635 37.020 37.249 1.00 11.68 80 ASP B C 1
ATOM 3755 O O . ASP B 1 114 ? 1.375 37.217 38.210 1.00 14.36 80 ASP B O 1
ATOM 3760 N N . TYR B 1 115 ? 0.802 36.003 36.413 1.00 11.52 81 TYR B N 1
ATOM 3761 C CA . TYR B 1 115 ? 1.859 35.032 36.629 1.00 12.22 81 TYR B CA 1
ATOM 3762 C C . TYR B 1 115 ? 2.857 35.104 35.488 1.00 12.34 81 TYR B C 1
ATOM 3763 O O . TYR B 1 115 ? 2.573 34.677 34.367 1.00 13.02 81 TYR B O 1
ATOM 3772 N N . ALA B 1 116 ? 4.020 35.671 35.781 1.00 13.87 82 ALA B N 1
ATOM 3773 C CA . ALA B 1 116 ? 5.065 35.834 34.784 1.00 15.84 82 ALA B CA 1
ATOM 3774 C C . ALA B 1 116 ? 5.882 34.562 34.665 1.00 13.61 82 ALA B C 1
ATOM 3775 O O . ALA B 1 116 ? 6.582 34.171 35.599 1.00 16.16 82 ALA B O 1
ATOM 3777 N N . VAL B 1 117 ? 5.775 33.906 33.515 1.00 12.09 83 VAL B N 1
ATOM 3778 C CA . VAL B 1 117 ? 6.538 32.697 33.272 1.00 16.42 83 VAL B CA 1
ATOM 3779 C C . VAL B 1 117 ? 7.214 32.785 31.913 1.00 14.02 83 VAL B C 1
ATOM 3780 O O . VAL B 1 117 ? 6.850 33.611 31.076 1.00 14.56 83 VAL B O 1
ATOM 3784 N N . VAL B 1 118 ? 8.219 31.948 31.709 1.00 13.39 84 VAL B N 1
ATOM 3785 C CA . VAL B 1 118 ? 8.920 31.929 30.442 1.00 15.42 84 VAL B CA 1
ATOM 3786 C C . VAL B 1 118 ? 8.725 30.578 29.785 1.00 15.02 84 VAL B C 1
ATOM 3787 O O . VAL B 1 118 ? 8.251 29.630 30.419 1.00 13.51 84 VAL B O 1
ATOM 3791 N N . LYS B 1 119 ? 9.094 30.505 28.511 1.00 11.94 85 LYS B N 1
ATOM 3792 C CA . LYS B 1 119 ? 8.916 29.306 27.705 1.00 12.97 85 LYS B CA 1
ATOM 3793 C C . LYS B 1 119 ? 9.415 28.064 28.423 1.00 13.29 85 LYS B C 1
ATOM 3794 O O . LYS B 1 119 ? 8.740 27.037 28.447 1.00 12.07 85 LYS B O 1
ATOM 3800 N N . GLU B 1 120 ? 10.602 28.168 29.009 1.00 13.47 86 GLU B N 1
ATOM 3801 C CA . GLU B 1 120 ? 11.242 27.030 29.656 1.00 12.29 86 GLU B CA 1
ATOM 3802 C C . GLU B 1 120 ? 10.450 26.493 30.851 1.00 12.34 86 GLU B C 1
ATOM 3803 O O . GLU B 1 120 ? 10.620 25.344 31.246 1.00 12.88 86 GLU B O 1
ATOM 3809 N N . ASP B 1 121 ? 9.581 27.324 31.416 1.00 11.53 87 ASP B N 1
ATOM 3810 C CA . ASP B 1 121 ? 8.769 26.929 32.566 1.00 12.19 87 ASP B CA 1
ATOM 3811 C C . ASP B 1 121 ? 7.576 26.086 32.173 1.00 11.91 87 ASP B C 1
ATOM 3812 O O . ASP B 1 121 ? 6.948 25.464 33.027 1.00 11.82 87 ASP B O 1
ATOM 3817 N N . ILE B 1 122 ? 7.243 26.096 30.890 1.00 10.01 88 ILE B N 1
ATOM 3818 C CA . ILE B 1 122 ? 5.986 25.526 30.429 1.00 8.68 88 ILE B CA 1
ATOM 3819 C C . ILE B 1 122 ? 6.199 24.164 29.797 1.00 9.76 88 ILE B C 1
ATOM 3820 O O . ILE B 1 122 ? 6.899 24.037 28.788 1.00 12.85 88 ILE B O 1
ATOM 3825 N N . LEU B 1 123 ? 5.602 23.147 30.407 1.00 9.69 89 LEU B N 1
ATOM 3826 C CA . LEU B 1 123 ? 5.634 21.795 29.867 1.00 9.42 89 LEU B CA 1
ATOM 3827 C C . LEU B 1 123 ? 4.245 21.407 29.406 1.00 11.61 89 LEU B C 1
ATOM 3828 O O . LEU B 1 123 ? 3.280 21.499 30.162 1.00 16.92 89 LEU B O 1
ATOM 3833 N N . PHE B 1 124 ? 4.129 20.971 28.163 1.00 9.82 90 PHE B N 1
ATOM 3834 C CA . PHE B 1 124 ? 2.832 20.535 27.674 1.00 8.30 90 PHE B CA 1
ATOM 3835 C C . PHE B 1 124 ? 2.668 19.053 27.914 1.00 8.96 90 PHE B C 1
ATOM 3836 O O . PHE B 1 124 ? 3.621 18.287 27.836 1.00 11.35 90 PHE B O 1
ATOM 3844 N N . ILE B 1 125 ? 1.446 18.663 28.237 1.00 8.49 91 ILE B N 1
ATOM 3845 C CA . ILE B 1 125 ? 1.140 17.277 28.506 1.00 9.38 91 ILE B CA 1
ATOM 3846 C C . ILE B 1 125 ? -0.307 17.065 28.111 1.00 9.93 91 ILE B C 1
ATOM 3847 O O . ILE B 1 125 ? -1.092 18.002 28.125 1.00 10.90 91 ILE B O 1
ATOM 3852 N N . ASP B 1 126 ? -0.666 15.847 27.730 1.00 8.85 92 ASP B N 1
ATOM 3853 C CA . ASP B 1 126 ? -1.995 15.658 27.168 1.00 9.58 92 ASP B CA 1
ATOM 3854 C C . ASP B 1 126 ? -3.134 15.988 28.131 1.00 10.08 92 ASP B C 1
ATOM 3855 O O . ASP B 1 126 ? -4.244 16.263 27.683 1.00 12.38 92 ASP B O 1
ATOM 3860 N N . GLY B 1 127 ? -2.859 16.013 29.426 1.00 8.64 93 GLY B N 1
ATOM 3861 C CA . GLY B 1 127 ? -3.900 16.343 30.371 1.00 11.07 93 GLY B CA 1
ATOM 3862 C C . GLY B 1 127 ? -3.351 16.636 31.741 1.00 8.35 93 GLY B C 1
ATOM 3863 O O . GLY B 1 127 ? -2.199 16.324 32.055 1.00 10.34 93 GLY B O 1
ATOM 3864 N N . VAL B 1 128 ? -4.192 17.232 32.573 1.00 8.02 94 VAL B N 1
ATOM 3865 C CA . VAL B 1 128 ? -3.792 17.588 33.919 1.00 8.79 94 VAL B CA 1
ATOM 3866 C C . VAL B 1 128 ? -3.644 16.342 34.792 1.00 9.44 94 VAL B C 1
ATOM 3867 O O . VAL B 1 128 ? -2.726 16.263 35.607 1.00 9.85 94 VAL B O 1
ATOM 3871 N N . VAL B 1 129 ? -4.517 15.357 34.614 1.00 11.71 95 VAL B N 1
ATOM 3872 C CA . VAL B 1 129 ? -4.391 14.163 35.446 1.00 11.80 95 VAL B CA 1
ATOM 3873 C C . VAL B 1 129 ? -3.134 13.362 35.076 1.00 8.72 95 VAL B C 1
ATOM 3874 O O . VAL B 1 129 ? -2.440 12.865 35.957 1.00 10.08 95 VAL B O 1
ATOM 3878 N N . PRO B 1 130 ? -2.823 13.258 33.771 1.00 9.46 96 PRO B N 1
ATOM 3879 C CA . PRO B 1 130 ? -1.507 12.717 33.429 1.00 11.46 96 PRO B CA 1
ATOM 3880 C C . PRO B 1 130 ? -0.384 13.478 34.139 1.00 9.47 96 PRO B C 1
ATOM 3881 O O . PRO B 1 130 ? 0.552 12.862 34.633 1.00 9.14 96 PRO B O 1
ATOM 3885 N N . ALA B 1 131 ? -0.473 14.803 34.191 1.00 9.56 97 ALA B N 1
ATOM 3886 C CA . ALA B 1 131 ? 0.565 15.586 34.846 1.00 10.27 97 ALA B CA 1
ATOM 3887 C C . ALA B 1 131 ? 0.615 15.270 36.338 1.00 7.86 97 ALA B C 1
ATOM 3888 O O . ALA B 1 131 ? 1.685 15.258 36.947 1.00 9.47 97 ALA B O 1
ATOM 3890 N N . ILE B 1 132 ? -0.545 14.998 36.925 1.00 8.85 98 ILE B N 1
ATOM 3891 C CA . ILE B 1 132 ? -0.591 14.566 38.311 1.00 8.97 98 ILE B CA 1
ATOM 3892 C C . ILE B 1 132 ? 0.141 13.240 38.501 1.00 10.20 98 ILE B C 1
ATOM 3893 O O . ILE B 1 132 ? 0.916 13.086 39.442 1.00 10.30 98 ILE B O 1
ATOM 3898 N N . SER B 1 133 ? -0.084 12.284 37.600 1.00 8.57 99 SER B N 1
ATOM 3899 C CA . SER B 1 133 ? 0.605 11.005 37.696 1.00 9.41 99 SER B CA 1
ATOM 3900 C C . SER B 1 133 ? 2.102 11.230 37.680 1.00 9.42 99 SER B C 1
ATOM 3901 O O . SER B 1 133 ? 2.833 10.678 38.497 1.00 10.74 99 SER B O 1
ATOM 3904 N N . ILE B 1 134 ? 2.553 12.051 36.739 1.00 8.02 100 ILE B N 1
ATOM 3905 C CA . ILE B 1 134 ? 3.974 12.326 36.616 1.00 9.18 100 ILE B CA 1
ATOM 3906 C C . ILE B 1 134 ? 4.499 12.980 37.885 1.00 13.22 100 ILE B C 1
ATOM 3907 O O . ILE B 1 134 ? 5.554 12.603 38.392 1.00 11.06 100 ILE B O 1
ATOM 3912 N N . ALA B 1 135 ? 3.746 13.944 38.405 1.00 12.21 101 ALA B N 1
ATOM 3913 C CA . ALA B 1 135 ? 4.129 14.617 39.639 1.00 12.52 101 ALA B CA 1
ATOM 3914 C C . ALA B 1 135 ? 4.278 13.630 40.800 1.00 12.40 101 ALA B C 1
ATOM 3915 O O . ALA B 1 135 ? 5.270 13.655 41.519 1.00 11.53 101 ALA B O 1
ATOM 3917 N N . LEU B 1 136 ? 3.299 12.755 40.984 1.00 10.95 102 LEU B N 1
ATOM 3918 C CA . LEU B 1 136 ? 3.388 11.767 42.053 1.00 11.53 102 LEU B CA 1
ATOM 3919 C C . LEU B 1 136 ? 4.620 10.888 41.892 1.00 13.53 102 LEU B C 1
ATOM 3920 O O . LEU B 1 136 ? 5.323 10.601 42.855 1.00 14.61 102 LEU B O 1
ATOM 3925 N N . GLN B 1 137 ? 4.872 10.464 40.661 1.00 11.24 103 GLN B N 1
ATOM 3926 C CA . GLN B 1 137 ? 5.951 9.529 40.381 1.00 10.95 103 GLN B CA 1
ATOM 3927 C C . GLN B 1 137 ? 7.324 10.195 40.459 1.00 12.31 103 GLN B C 1
ATOM 3928 O O . GLN B 1 137 ? 8.306 9.561 40.848 1.00 16.92 103 GLN B O 1
ATOM 3934 N N . ALA B 1 138 ? 7.387 11.475 40.109 1.00 11.10 104 ALA B N 1
ATOM 3935 C CA . ALA B 1 138 ? 8.656 12.181 40.048 1.00 12.09 104 ALA B CA 1
ATOM 3936 C C . ALA B 1 138 ? 9.014 12.858 41.365 1.00 14.65 104 ALA B C 1
ATOM 3937 O O . ALA B 1 138 ? 10.191 13.061 41.657 1.00 14.51 104 ALA B O 1
ATOM 3939 N N . PHE B 1 139 ? 8.004 13.210 42.155 1.00 13.09 105 PHE B N 1
ATOM 3940 C CA . PHE B 1 139 ? 8.232 14.033 43.349 1.00 11.62 105 PHE B CA 1
ATOM 3941 C C . PHE B 1 139 ? 8.103 13.277 44.663 1.00 12.00 105 PHE B C 1
ATOM 3942 O O . PHE B 1 139 ? 8.127 13.880 45.736 1.00 13.89 105 PHE B O 1
ATOM 3950 N N . SER B 1 140 ? 7.966 11.962 44.588 1.00 13.25 106 SER B N 1
ATOM 3951 C CA . SER B 1 140 ? 7.881 11.169 45.801 1.00 15.95 106 SER B CA 1
ATOM 3952 C C . SER B 1 140 ? 8.429 9.773 45.562 1.00 14.15 106 SER B C 1
ATOM 3953 O O . SER B 1 140 ? 8.684 9.376 44.422 1.00 16.92 106 SER B O 1
ATOM 3956 N N . GLU B 1 141 ? 8.618 9.042 46.654 1.00 13.97 107 GLU B N 1
ATOM 3957 C CA . GLU B 1 141 ? 9.122 7.682 46.600 1.00 17.60 107 GLU B CA 1
ATOM 3958 C C . GLU B 1 141 ? 7.974 6.697 46.758 1.00 16.80 107 GLU B C 1
ATOM 3959 O O . GLU B 1 141 ? 6.888 7.050 47.221 1.00 15.51 107 GLU B O 1
ATOM 3965 N N . LYS B 1 142 ? 8.226 5.460 46.351 1.00 16.82 108 LYS B N 1
ATOM 3966 C CA . LYS B 1 142 ? 7.267 4.379 46.487 1.00 16.46 108 LYS B CA 1
ATOM 3967 C C . LYS B 1 142 ? 6.608 4.389 47.864 1.00 16.73 108 LYS B C 1
ATOM 3968 O O . LYS B 1 142 ? 7.287 4.427 48.884 1.00 16.17 108 LYS B O 1
ATOM 3974 N N . GLY B 1 143 ? 5.279 4.372 47.878 1.00 17.03 109 GLY B N 1
ATOM 3975 C CA . GLY B 1 143 ? 4.527 4.260 49.112 1.00 15.99 109 GLY B CA 1
ATOM 3976 C C . GLY B 1 143 ? 4.278 5.559 49.859 1.00 15.55 109 GLY B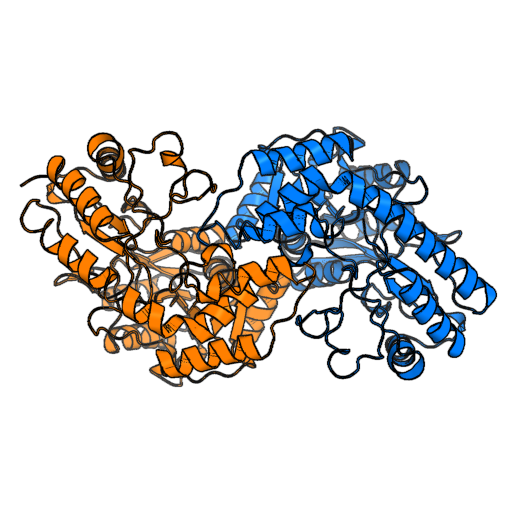 C 1
ATOM 3977 O O . GLY B 1 143 ? 3.510 5.573 50.817 1.00 17.70 109 GLY B O 1
ATOM 3978 N N . ASP B 1 144 ? 4.910 6.649 49.429 1.00 13.16 110 ASP B N 1
ATOM 3979 C CA . ASP B 1 144 ? 4.793 7.918 50.150 1.00 12.13 110 ASP B CA 1
ATOM 3980 C C . ASP B 1 144 ? 3.353 8.387 50.267 1.00 12.36 110 ASP B C 1
ATOM 3981 O O . ASP B 1 144 ? 2.526 8.144 49.388 1.00 14.04 110 ASP B O 1
ATOM 3986 N N . ALA B 1 145 ? 3.056 9.074 51.360 1.00 11.45 111 ALA B N 1
ATOM 3987 C CA . ALA B 1 145 ? 1.708 9.575 51.564 1.00 11.52 111 ALA B CA 1
ATOM 3988 C C . ALA B 1 145 ? 1.459 10.829 50.731 1.00 9.86 111 ALA B C 1
ATOM 3989 O O . ALA B 1 145 ? 2.337 11.689 50.586 1.00 11.95 111 ALA B O 1
ATOM 3991 N N . VAL B 1 146 ? 0.259 10.913 50.173 1.00 12.17 112 VAL B N 1
ATOM 3992 C CA . VAL B 1 146 ? -0.166 12.064 49.397 1.00 9.58 112 VAL B CA 1
ATOM 3993 C C . VAL B 1 146 ? -1.480 12.566 49.968 1.00 10.42 112 VAL B C 1
ATOM 3994 O O . VAL B 1 146 ? -2.392 11.782 50.236 1.00 12.66 112 VAL B O 1
ATOM 3998 N N . LEU B 1 147 ? -1.577 13.875 50.154 1.00 10.25 113 LEU B N 1
ATOM 3999 C CA . LEU B 1 147 ? -2.751 14.459 50.787 1.00 9.61 113 LEU B CA 1
ATOM 4000 C C . LEU B 1 147 ? -3.650 15.183 49.798 1.00 9.52 113 LEU B C 1
ATOM 4001 O O . LEU B 1 147 ? -3.180 15.879 48.893 1.00 9.47 113 LEU B O 1
ATOM 4006 N N . ILE B 1 148 ? -4.955 15.013 49.978 1.00 12.57 114 ILE B N 1
ATOM 4007 C CA . ILE B 1 148 ? -5.932 15.797 49.243 1.00 11.24 114 ILE B CA 1
ATOM 4008 C C . ILE B 1 148 ? -6.960 16.349 50.225 1.00 10.77 114 ILE B C 1
ATOM 4009 O O . ILE B 1 148 ? -7.069 15.857 51.348 1.00 11.69 114 ILE B O 1
ATOM 4014 N N . ASN B 1 149 ? -7.679 17.389 49.818 1.00 10.38 115 ASN B N 1
ATOM 4015 C CA . ASN B 1 149 ? -8.809 17.876 50.601 1.00 10.92 115 ASN B CA 1
ATOM 4016 C C . ASN B 1 149 ? -10.070 17.228 50.067 1.00 10.57 115 ASN B C 1
ATOM 4017 O O . ASN B 1 149 ? -10.407 17.399 48.897 1.00 12.98 115 ASN B O 1
ATOM 4022 N N . SER B 1 150 ? -10.761 16.481 50.919 1.00 10.80 116 SER B N 1
ATOM 4023 C CA . SER B 1 150 ? -11.961 15.762 50.511 1.00 10.34 116 SER B CA 1
ATOM 4024 C C . SER B 1 150 ? -13.201 16.559 50.915 1.00 9.93 116 SER B C 1
ATOM 4025 O O . SER B 1 150 ? -13.209 17.197 51.959 1.00 13.75 116 SER B O 1
ATOM 4028 N N . PRO B 1 151 ? -14.262 16.519 50.093 1.00 9.16 117 PRO B N 1
ATOM 4029 C CA . PRO B 1 151 ? -14.352 15.761 48.842 1.00 10.20 117 PRO B CA 1
ATOM 4030 C C . PRO B 1 151 ? -13.714 16.517 47.692 1.00 10.24 117 PRO B C 1
ATOM 4031 O O . PRO B 1 151 ? -13.686 17.747 47.694 1.00 11.04 117 PRO B O 1
ATOM 4035 N N . VAL B 1 152 ? -13.222 15.778 46.707 1.00 8.65 118 VAL B N 1
ATOM 4036 C CA . VAL B 1 152 ? -12.539 16.395 45.588 1.00 8.73 118 VAL B CA 1
ATOM 4037 C C . VAL B 1 152 ? -12.568 15.469 44.384 1.00 9.70 118 VAL B C 1
ATOM 4038 O O . VAL B 1 152 ? -12.706 14.250 44.519 1.00 9.63 118 VAL B O 1
ATOM 4042 N N . TYR B 1 153 ? -12.485 16.089 43.213 1.00 8.14 119 TYR B N 1
ATOM 4043 C CA . TYR B 1 153 ? -12.264 15.419 41.943 1.00 9.42 119 TYR B CA 1
ATOM 4044 C C . TYR B 1 153 ? -11.721 14.002 42.111 1.00 10.59 119 TYR B C 1
ATOM 4045 O O . TYR B 1 153 ? -10.586 13.795 42.553 1.00 9.74 119 TYR B O 1
ATOM 4054 N N . TYR B 1 154 ? -12.537 13.028 41.735 1.00 10.06 120 TYR B N 1
ATOM 4055 C CA . TYR B 1 154 ? -12.249 11.626 42.014 1.00 10.79 120 TYR B CA 1
ATOM 4056 C C . TYR B 1 154 ? -10.905 11.108 41.466 1.00 11.78 120 TYR B C 1
ATOM 4057 O O . TYR B 1 154 ? -10.247 10.293 42.104 1.00 11.33 120 TYR B O 1
ATOM 4066 N N . PRO B 1 155 ? -10.483 11.584 40.286 1.00 8.91 121 PRO B N 1
ATOM 4067 C CA . PRO B 1 155 ? -9.197 11.074 39.797 1.00 10.99 121 PRO B CA 1
ATOM 4068 C C . PRO B 1 155 ? -8.010 11.377 40.710 1.00 11.95 121 PRO B C 1
ATOM 4069 O O . PRO B 1 155 ? -6.966 10.751 40.555 1.00 10.89 121 PRO B O 1
ATOM 4073 N N . PHE B 1 156 ? -8.150 12.323 41.634 1.00 9.64 122 PHE B N 1
ATOM 4074 C CA . PHE B 1 156 ? -7.088 12.560 42.603 1.00 10.24 122 PHE B CA 1
ATOM 4075 C C . PHE B 1 156 ? -6.877 11.288 43.406 1.00 11.14 122 PHE B C 1
ATOM 4076 O O . PHE B 1 156 ? -5.794 10.713 43.411 1.00 10.87 122 PHE B O 1
ATOM 4084 N N . ALA B 1 157 ? -7.923 10.866 44.111 1.00 11.48 123 ALA B N 1
ATOM 4085 C CA . ALA B 1 157 ? -7.828 9.692 44.968 1.00 11.83 123 ALA B CA 1
ATOM 4086 C C . ALA B 1 157 ? -7.436 8.453 44.178 1.00 12.04 123 ALA B C 1
ATOM 4087 O O . ALA B 1 157 ? -6.600 7.669 44.623 1.00 13.08 123 ALA B O 1
ATOM 4089 N N . ARG B 1 158 ? -8.041 8.283 43.006 1.00 10.76 124 ARG B N 1
ATOM 4090 C CA . ARG B 1 158 ? -7.777 7.110 42.183 1.00 10.90 124 ARG B CA 1
ATOM 4091 C C . ARG B 1 158 ? -6.311 7.056 41.787 1.00 12.06 124 ARG B C 1
ATOM 4092 O O . ARG B 1 158 ? -5.655 6.024 41.911 1.00 12.21 124 ARG B O 1
ATOM 4100 N N . THR B 1 159 ? -5.798 8.182 41.320 1.00 10.21 125 THR B N 1
ATOM 4101 C CA . THR B 1 159 ? -4.416 8.245 40.874 1.00 9.39 125 THR B CA 1
ATOM 4102 C C . THR B 1 159 ? -3.447 8.010 42.026 1.00 9.96 125 THR B C 1
ATOM 4103 O O . THR B 1 159 ? -2.434 7.339 41.873 1.00 11.20 125 THR B O 1
ATOM 4107 N N . ILE B 1 160 ? -3.768 8.553 43.194 1.00 9.05 126 ILE B N 1
ATOM 4108 C CA . ILE B 1 160 ? -2.947 8.306 44.368 1.00 9.35 126 ILE B CA 1
ATOM 4109 C C . ILE B 1 160 ? -2.925 6.817 44.712 1.00 11.89 126 ILE B C 1
ATOM 4110 O O . ILE B 1 160 ? -1.855 6.237 44.880 1.00 12.51 126 ILE B O 1
ATOM 4115 N N . ARG B 1 161 ? -4.099 6.194 44.793 1.00 11.36 127 ARG B N 1
ATOM 4116 C CA . ARG B 1 161 ? -4.174 4.781 45.173 1.00 11.81 127 ARG B CA 1
ATOM 4117 C C . ARG B 1 161 ? -3.475 3.874 44.155 1.00 14.93 127 ARG B C 1
ATOM 4118 O O . ARG B 1 161 ? -2.781 2.933 44.528 1.00 15.31 127 ARG B O 1
ATOM 4126 N N . LEU B 1 162 ? -3.651 4.160 42.869 1.00 12.72 128 LEU B N 1
ATOM 4127 C CA . LEU B 1 162 ? -3.111 3.286 41.829 1.00 13.26 128 LEU B CA 1
ATOM 4128 C C . LEU B 1 162 ? -1.600 3.415 41.677 1.00 11.86 128 LEU B C 1
ATOM 4129 O O . LEU B 1 162 ? -0.961 2.596 41.022 1.00 14.40 128 LEU B O 1
ATOM 4134 N N . ASN B 1 163 ? -1.028 4.442 42.290 1.00 10.24 129 ASN B N 1
ATOM 4135 C CA . ASN B 1 163 ? 0.407 4.654 42.207 1.00 11.36 129 ASN B CA 1
ATOM 4136 C C . ASN B 1 163 ? 1.149 4.287 43.481 1.00 10.48 129 ASN B C 1
ATOM 4137 O O . ASN B 1 163 ? 2.246 4.779 43.727 1.00 13.74 129 ASN B O 1
ATOM 4142 N N . ASP B 1 164 ? 0.551 3.401 44.269 1.00 15.85 130 ASP B N 1
ATOM 4143 C CA . ASP B 1 164 ? 1.180 2.919 45.491 1.00 16.51 130 ASP B CA 1
ATOM 4144 C C . ASP B 1 164 ? 1.498 4.093 46.401 1.00 14.66 130 ASP B C 1
ATOM 4145 O O . ASP B 1 164 ? 2.648 4.314 46.778 1.00 21.15 130 ASP B O 1
ATOM 4150 N N . HIS B 1 165 ? 0.475 4.868 46.727 1.00 15.77 131 HIS B N 1
ATOM 4151 C CA . HIS B 1 165 ? 0.644 5.968 47.658 1.00 14.05 131 HIS B CA 1
ATOM 4152 C C . HIS B 1 165 ? -0.455 5.922 48.679 1.00 14.37 131 HIS B C 1
ATOM 4153 O O . HIS B 1 165 ? -1.581 5.529 48.376 1.00 18.21 131 HIS B O 1
ATOM 4160 N N . ARG B 1 166 ? -0.123 6.314 49.897 1.00 15.57 132 ARG B N 1
ATOM 4161 C CA A ARG B 1 166 ? -1.130 6.394 50.942 0.49 14.36 132 ARG B CA 1
ATOM 4162 C CA B ARG B 1 166 ? -1.116 6.395 50.954 0.51 14.36 132 ARG B CA 1
ATOM 4163 C C . ARG B 1 166 ? -1.997 7.610 50.699 1.00 16.49 132 ARG B C 1
ATOM 4164 O O . ARG B 1 166 ? -1.494 8.708 50.470 1.00 16.24 132 ARG B O 1
ATOM 4179 N N . LEU B 1 167 ? -3.304 7.404 50.735 1.00 15.39 133 LEU B N 1
ATOM 4180 C CA . LEU B 1 167 ? -4.242 8.481 50.513 1.00 16.25 133 LEU B CA 1
ATOM 4181 C C . LEU B 1 167 ? -4.606 9.098 51.843 1.00 17.66 133 LEU B C 1
ATOM 4182 O O . LEU B 1 167 ? -5.268 8.470 52.667 1.00 16.40 133 LEU B O 1
ATOM 4187 N N . VAL B 1 168 ? -4.155 10.325 52.054 1.00 11.75 134 VAL B N 1
ATOM 4188 C CA . VAL B 1 168 ? -4.534 11.074 53.243 1.00 12.87 134 VAL B CA 1
ATOM 4189 C C . VAL B 1 168 ? -5.600 12.078 52.840 1.00 14.98 134 VAL B C 1
ATOM 4190 O O . VAL B 1 168 ? -5.340 12.991 52.063 1.00 14.10 134 VAL B O 1
ATOM 4194 N N . GLU B 1 169 ? -6.816 11.887 53.336 1.00 13.67 135 GLU B N 1
ATOM 4195 C CA . GLU B 1 169 ? -7.896 12.800 53.011 1.00 13.88 135 GLU B CA 1
ATOM 4196 C C . GLU B 1 169 ? -8.172 13.739 54.169 1.00 13.53 135 GLU B C 1
ATOM 4197 O O . GLU B 1 169 ? -8.648 13.329 55.226 1.00 18.00 135 GLU B O 1
ATOM 4203 N N . ASN B 1 170 ? -7.829 14.999 53.957 1.00 9.96 136 ASN B N 1
ATOM 4204 C CA . ASN B 1 170 ? -8.130 16.059 54.896 1.00 10.14 136 ASN B CA 1
ATOM 4205 C C . ASN B 1 170 ? -9.533 16.541 54.582 1.00 13.08 136 ASN B C 1
ATOM 4206 O O . ASN B 1 170 ? -9.768 17.121 53.528 1.00 13.48 136 ASN B O 1
ATOM 4211 N N . SER B 1 171 ? -10.470 16.285 55.487 1.00 12.37 137 SER B N 1
ATOM 4212 C CA A SER B 1 171 ? -11.868 16.605 55.239 0.62 11.92 137 SER B CA 1
ATOM 4213 C CA B SER B 1 171 ? -11.874 16.607 55.248 0.38 11.96 137 SER B CA 1
ATOM 4214 C C . SER B 1 171 ? -12.168 18.099 55.357 1.00 11.88 137 SER B C 1
ATOM 4215 O O . SER B 1 171 ? -11.948 18.708 56.400 1.00 15.66 137 SER B O 1
ATOM 4220 N N . LEU B 1 172 ? -12.672 18.680 54.271 1.00 11.70 138 LEU B N 1
ATOM 4221 C CA . LEU B 1 172 ? -13.084 20.073 54.265 1.00 10.26 138 LEU B CA 1
ATOM 4222 C C . LEU B 1 172 ? -14.323 20.245 55.127 1.00 14.44 138 LEU B C 1
ATOM 4223 O O . LEU B 1 172 ? -15.158 19.347 55.225 1.00 18.08 138 LEU B O 1
ATOM 4228 N N . GLN B 1 173 ? -14.433 21.400 55.765 1.00 13.61 139 GLN B N 1
ATOM 4229 C CA . GLN B 1 173 ? -15.661 21.750 56.445 1.00 9.98 139 GLN B CA 1
ATOM 4230 C C . GLN B 1 173 ? -16.498 22.594 55.514 1.00 11.00 139 GLN B C 1
ATOM 4231 O O . GLN B 1 173 ? -15.975 23.228 54.602 1.00 14.43 139 GLN B O 1
ATOM 4237 N N . ILE B 1 174 ? -17.806 22.583 55.732 1.00 11.34 140 ILE B N 1
ATOM 4238 C CA . ILE B 1 174 ? -18.692 23.500 55.044 1.00 10.80 140 ILE B CA 1
ATOM 4239 C C . ILE B 1 174 ? -19.110 24.556 56.048 1.00 13.16 140 ILE B C 1
ATOM 4240 O O . ILE B 1 174 ? -19.771 24.255 57.040 1.00 16.46 140 ILE B O 1
ATOM 4245 N N . ILE B 1 175 ? -18.683 25.787 55.795 1.00 12.73 141 ILE B N 1
ATOM 4246 C CA . ILE B 1 175 ? -18.877 26.882 56.732 1.00 11.52 141 ILE B CA 1
ATOM 4247 C C . ILE B 1 175 ? -19.378 28.106 55.975 1.00 14.20 141 ILE B C 1
ATOM 4248 O O . ILE B 1 175 ? -18.716 28.595 55.061 1.00 14.16 141 ILE B O 1
ATOM 4253 N N . ASN B 1 176 ? -20.548 28.602 56.360 1.00 17.17 142 ASN B N 1
ATOM 4254 C CA . ASN B 1 176 ? -21.106 29.804 55.749 1.00 14.35 142 ASN B CA 1
ATOM 4255 C C . ASN B 1 176 ? -21.205 29.711 54.229 1.00 17.01 142 ASN B C 1
ATOM 4256 O O . ASN B 1 176 ? -20.916 30.679 53.524 1.00 18.76 142 ASN B O 1
ATOM 4261 N N . GLY B 1 177 ? -21.615 28.547 53.738 1.00 19.17 143 GLY B N 1
ATOM 4262 C CA . GLY B 1 177 ? -21.928 28.383 52.331 1.00 22.57 143 GLY B CA 1
ATOM 4263 C C . GLY B 1 177 ? -20.748 28.058 51.437 1.00 23.43 143 GLY B C 1
ATOM 4264 O O . GLY B 1 177 ? -20.870 28.086 50.215 1.00 18.44 143 GLY B O 1
ATOM 4265 N N . ARG B 1 178 ? -19.602 27.750 52.032 1.00 17.98 144 ARG B N 1
ATOM 4266 C CA . ARG B 1 178 ? -18.441 27.364 51.235 1.00 13.79 144 ARG B CA 1
ATOM 4267 C C . ARG B 1 178 ? -17.537 26.407 51.995 1.00 16.17 144 ARG B C 1
ATOM 4268 O O . ARG B 1 178 ? -17.642 26.268 53.214 1.00 14.03 144 ARG B O 1
ATOM 4276 N N . PHE B 1 179 ? -16.662 25.726 51.267 1.00 11.68 145 PHE B N 1
ATOM 4277 C CA . PHE B 1 179 ? -15.677 24.872 51.899 1.00 11.71 145 PHE B CA 1
ATOM 4278 C C . PHE B 1 179 ? -14.632 25.708 52.615 1.00 13.81 145 PHE B C 1
ATOM 4279 O O . PHE B 1 179 ? -14.232 26.774 52.138 1.00 13.25 145 PHE B O 1
ATOM 4287 N N . GLU B 1 180 ? -14.195 25.221 53.767 1.00 12.53 146 GLU B N 1
ATOM 4288 C CA . GLU B 1 180 ? -13.055 25.802 54.453 1.00 10.92 146 GLU B CA 1
ATOM 4289 C C . GLU B 1 180 ? -12.157 24.678 54.917 1.00 11.47 146 GLU B C 1
ATOM 4290 O O . GLU B 1 180 ? -12.624 23.591 55.241 1.00 12.33 146 GLU B O 1
ATOM 4296 N N . ILE B 1 181 ? -10.859 24.941 54.940 1.00 12.42 147 ILE B N 1
ATOM 4297 C CA . ILE B 1 181 ? -9.903 23.948 55.388 1.00 13.08 147 ILE B CA 1
ATOM 4298 C C . ILE B 1 181 ? -9.710 24.062 56.894 1.00 9.80 147 ILE B C 1
ATOM 4299 O O . ILE B 1 181 ? -9.602 25.166 57.435 1.00 14.01 147 ILE B O 1
ATOM 4304 N N . ASP B 1 182 ? -9.707 22.924 57.572 1.00 11.03 148 ASP B N 1
ATOM 4305 C CA . ASP B 1 182 ? -9.318 22.892 58.974 1.00 12.00 148 ASP B CA 1
ATOM 4306 C C . ASP B 1 182 ? -7.806 22.756 59.006 1.00 11.87 148 ASP B C 1
ATOM 4307 O O . ASP B 1 182 ? -7.265 21.663 58.800 1.00 13.51 148 ASP B O 1
ATOM 4312 N N . PHE B 1 183 ? -7.121 23.871 59.243 1.00 12.86 149 PHE B N 1
ATOM 4313 C CA . PHE B 1 183 ? -5.664 23.877 59.166 1.00 14.68 149 PHE B CA 1
ATOM 4314 C C . PHE B 1 183 ? -4.986 23.185 60.333 1.00 14.97 149 PHE B C 1
ATOM 4315 O O . PHE B 1 183 ? -3.860 22.708 60.202 1.00 13.54 149 PHE B O 1
ATOM 4323 N N . GLU B 1 184 ? -5.669 23.116 61.470 1.00 16.26 150 GLU B N 1
ATOM 4324 C CA . GLU B 1 184 ? -5.139 22.354 62.587 1.00 15.64 150 GLU B CA 1
ATOM 4325 C C . GLU B 1 184 ? -5.071 20.885 62.194 1.00 15.24 150 GLU B C 1
ATOM 4326 O O . GLU B 1 184 ? -4.039 20.232 62.350 1.00 15.03 150 GLU B O 1
ATOM 4332 N N . GLN B 1 185 ? -6.177 20.368 61.674 1.00 13.52 151 GLN B N 1
ATOM 4333 C CA . GLN B 1 185 ? -6.220 18.975 61.256 1.00 12.54 151 GLN B CA 1
ATOM 4334 C C . GLN B 1 185 ? -5.295 18.745 60.075 1.00 12.79 151 GLN B C 1
ATOM 4335 O O . GLN B 1 185 ? -4.616 17.726 59.999 1.00 15.72 151 GLN B O 1
ATOM 4341 N N . LEU B 1 186 ? -5.276 19.700 59.153 1.00 12.35 152 LEU B N 1
ATOM 4342 C CA . LEU B 1 186 ? -4.423 19.581 57.977 1.00 14.33 152 LEU B CA 1
ATOM 4343 C C . LEU B 1 186 ? -2.971 19.386 58.391 1.00 13.99 152 LEU B C 1
ATOM 4344 O O . LEU B 1 186 ? -2.286 18.506 57.875 1.00 12.51 152 LEU B O 1
ATOM 4349 N N . GLU B 1 187 ? -2.499 20.188 59.341 1.00 12.82 153 GLU B N 1
ATOM 4350 C CA . GLU B 1 187 ? -1.118 20.039 59.780 1.00 13.30 153 GLU B CA 1
ATOM 4351 C C . GLU B 1 187 ? -0.894 18.685 60.441 1.00 10.95 153 GLU B C 1
ATOM 4352 O O . GLU B 1 187 ? 0.147 18.057 60.249 1.00 13.52 153 GLU B O 1
ATOM 4358 N N . LYS B 1 188 ? -1.877 18.243 61.216 1.00 14.51 154 LYS B N 1
ATOM 4359 C CA . LYS B 1 188 ? -1.831 16.931 61.845 1.00 15.05 154 LYS B CA 1
ATOM 4360 C C . LYS B 1 188 ? -1.780 15.834 60.784 1.00 11.02 154 LYS B C 1
ATOM 4361 O O . LYS B 1 188 ? -1.003 14.887 60.887 1.00 13.18 154 LYS B O 1
ATOM 4367 N N . ASP B 1 189 ? -2.609 15.968 59.755 1.00 12.80 155 ASP B N 1
ATOM 4368 C CA . ASP B 1 189 ? -2.625 14.983 58.679 1.00 12.24 155 ASP B CA 1
ATOM 4369 C C . ASP B 1 189 ? -1.264 14.907 58.003 1.00 11.82 155 ASP B C 1
ATOM 4370 O O . ASP B 1 189 ? -0.784 13.826 57.663 1.00 13.17 155 ASP B O 1
ATOM 4375 N N . ILE B 1 190 ? -0.655 16.070 57.797 1.00 12.70 156 ILE B N 1
ATOM 4376 C CA . ILE B 1 190 ? 0.651 16.142 57.158 1.00 12.97 156 ILE B CA 1
ATOM 4377 C C . ILE B 1 190 ? 1.730 15.488 58.012 1.00 11.52 156 ILE B C 1
ATOM 4378 O O . ILE B 1 190 ? 2.486 14.643 57.540 1.00 14.20 156 ILE B O 1
ATOM 4383 N N . ILE B 1 191 ? 1.791 15.877 59.277 1.00 13.83 157 ILE B N 1
ATOM 4384 C CA . ILE B 1 191 ? 2.806 15.357 60.182 1.00 14.51 157 ILE B CA 1
ATOM 4385 C C . ILE B 1 191 ? 2.607 13.878 60.512 1.00 12.26 157 ILE B C 1
ATOM 4386 O O . ILE B 1 191 ? 3.529 13.074 60.380 1.00 15.09 157 ILE B O 1
ATOM 4391 N N . ASP B 1 192 ? 1.400 13.524 60.938 1.00 14.39 158 ASP B N 1
ATOM 4392 C CA . ASP B 1 192 ? 1.129 12.179 61.425 1.00 14.28 158 ASP B CA 1
ATOM 4393 C C . ASP B 1 192 ? 1.303 11.122 60.344 1.00 15.70 158 ASP B C 1
ATOM 4394 O O . ASP B 1 192 ? 1.632 9.971 60.634 1.00 17.03 158 ASP B O 1
ATOM 4399 N N . ASN B 1 193 ? 1.083 11.513 59.097 1.00 13.66 159 ASN B N 1
ATOM 4400 C CA . ASN B 1 193 ? 1.167 10.569 57.994 1.00 14.31 159 ASN B CA 1
ATOM 4401 C C . ASN B 1 193 ? 2.380 10.799 57.114 1.00 13.49 159 ASN B C 1
ATOM 4402 O O . ASN B 1 193 ? 2.496 10.199 56.050 1.00 12.40 159 ASN B O 1
ATOM 4407 N N . ASN B 1 194 ? 3.287 11.661 57.566 1.00 14.51 160 ASN B N 1
ATOM 4408 C CA . ASN B 1 194 ? 4.496 11.961 56.810 1.00 12.60 160 ASN B CA 1
ATOM 4409 C C . ASN B 1 194 ? 4.177 12.265 55.349 1.00 14.54 160 ASN B C 1
ATOM 4410 O O . ASN B 1 194 ? 4.753 11.671 54.439 1.00 14.53 160 ASN B O 1
ATOM 4415 N N . VAL B 1 195 ? 3.252 13.195 55.135 1.00 12.00 161 VAL B N 1
ATOM 4416 C CA . VAL B 1 195 ? 2.814 13.536 53.787 1.00 12.84 161 VAL B CA 1
ATOM 4417 C C . VAL B 1 195 ? 3.950 14.137 52.976 1.00 11.08 161 VAL B C 1
ATOM 4418 O O . VAL B 1 195 ? 4.674 15.015 53.450 1.00 13.01 161 VAL B O 1
ATOM 4422 N N . LYS B 1 196 ? 4.100 13.655 51.744 1.00 10.21 162 LYS B N 1
ATOM 4423 C CA . LYS B 1 196 ? 5.189 14.095 50.882 1.00 11.55 162 LYS B CA 1
ATOM 4424 C C . LYS B 1 196 ? 4.704 14.978 49.739 1.00 10.62 162 LYS B C 1
ATOM 4425 O O . LYS B 1 196 ? 5.459 15.795 49.220 1.00 12.05 162 LYS B O 1
ATOM 4431 N N . ILE B 1 197 ? 3.452 14.794 49.335 1.00 10.08 163 ILE B N 1
ATOM 4432 C CA . ILE B 1 197 ? 2.861 15.605 48.284 1.00 8.53 163 ILE B CA 1
ATOM 4433 C C . ILE B 1 197 ? 1.464 16.010 48.709 1.00 9.68 163 ILE B C 1
ATOM 4434 O O . ILE B 1 197 ? 0.711 15.202 49.250 1.00 9.67 163 ILE B O 1
ATOM 4439 N N . TYR B 1 198 ? 1.148 17.276 48.485 1.00 9.82 164 TYR B N 1
ATOM 4440 C CA . TYR B 1 198 ? -0.183 17.807 48.716 1.00 11.95 164 TYR B CA 1
ATOM 4441 C C . TYR B 1 198 ? -0.733 18.078 47.328 1.00 11.17 164 TYR B C 1
ATOM 4442 O O . TYR B 1 198 ? -0.216 18.932 46.609 1.00 9.86 164 TYR B O 1
ATOM 4451 N N . LEU B 1 199 ? -1.753 17.322 46.941 1.00 9.47 165 LEU B N 1
ATOM 4452 C CA . LEU B 1 199 ? -2.412 17.542 45.670 1.00 8.35 165 LEU B CA 1
ATOM 4453 C C . LEU B 1 199 ? -3.593 18.461 45.924 1.00 11.50 165 LEU B C 1
ATOM 4454 O O . LEU B 1 199 ? -4.605 18.051 46.490 1.00 10.84 165 LEU B O 1
ATOM 4459 N N . LEU B 1 200 ? -3.431 19.715 45.518 1.00 8.56 166 LEU B N 1
ATOM 4460 C CA . LEU B 1 200 ? -4.388 20.767 45.807 1.00 8.94 166 LEU B CA 1
ATOM 4461 C C . LEU B 1 200 ? -5.269 21.037 44.608 1.00 11.71 166 LEU B C 1
ATOM 4462 O O . LEU B 1 200 ? -4.804 21.043 43.473 1.00 9.60 166 LEU B O 1
ATOM 4467 N N . CYS B 1 201 ? -6.550 21.266 44.857 1.00 9.18 167 CYS B N 1
ATOM 4468 C CA . CYS B 1 201 ? -7.454 21.622 43.782 1.00 9.59 167 CYS B CA 1
ATOM 4469 C C . CYS B 1 201 ? -7.855 23.069 43.975 1.00 11.21 167 CYS B C 1
ATOM 4470 O O . CYS B 1 201 ? -8.497 23.405 44.966 1.00 9.22 167 CYS B O 1
ATOM 4473 N N . SER B 1 202 ? -7.478 23.923 43.033 1.00 8.02 168 SER B N 1
ATOM 4474 C CA . SER B 1 202 ? -7.654 25.361 43.207 1.00 7.67 168 SER B CA 1
ATOM 4475 C C . SER B 1 202 ? -7.888 26.046 41.866 1.00 9.24 168 SER B C 1
ATOM 4476 O O . SER B 1 202 ? -6.953 26.256 41.114 1.00 9.65 168 SER B O 1
ATOM 4479 N N . PRO B 1 203 ? -9.137 26.421 41.570 1.00 9.37 169 PRO B N 1
ATOM 4480 C CA . PRO B 1 203 ? -10.326 26.277 42.415 1.00 9.10 169 PRO B CA 1
ATOM 4481 C C . PRO B 1 203 ? -10.660 24.827 42.728 1.00 9.02 169 PRO B C 1
ATOM 4482 O O . PRO B 1 203 ? -10.378 23.904 41.953 1.00 8.64 169 PRO B O 1
ATOM 4486 N N . HIS B 1 204 ? -11.268 24.636 43.888 1.00 9.48 170 HIS B N 1
ATOM 4487 C CA . HIS B 1 204 ? -11.617 23.311 44.345 1.00 8.63 170 HIS B CA 1
ATOM 4488 C C . HIS B 1 204 ? -12.900 22.810 43.697 1.00 9.59 170 HIS B C 1
ATOM 4489 O O . HIS B 1 204 ? -13.913 23.503 43.662 1.00 9.93 170 HIS B O 1
ATOM 4496 N N . ASN B 1 205 ? -12.833 21.587 43.190 1.00 8.94 171 ASN B N 1
ATOM 4497 C CA . ASN B 1 205 ? -13.946 20.917 42.538 1.00 9.45 171 ASN B CA 1
ATOM 4498 C C . ASN B 1 205 ? -14.132 19.599 43.274 1.00 9.66 171 ASN B C 1
ATOM 4499 O O . ASN B 1 205 ? -13.205 18.808 43.349 1.00 10.40 171 ASN B O 1
ATOM 4504 N N . PRO B 1 206 ? -15.329 19.348 43.829 1.00 9.47 172 PRO B N 1
ATOM 4505 C CA . PRO B 1 206 ? -16.557 20.132 43.694 1.00 8.18 172 PRO B CA 1
ATOM 4506 C C . PRO B 1 206 ? -16.621 21.283 44.685 1.00 11.20 172 PRO B C 1
ATOM 4507 O O . PRO B 1 206 ? -15.693 21.504 45.461 1.00 10.38 172 PRO B O 1
ATOM 4511 N N . GLY B 1 207 ? -17.737 21.994 44.672 1.00 12.63 173 GLY B N 1
ATOM 4512 C CA . GLY B 1 207 ? -17.918 23.134 45.551 1.00 11.19 173 GLY B CA 1
ATOM 4513 C C . GLY B 1 207 ? -17.608 24.425 44.824 1.00 10.01 173 GLY B C 1
ATOM 4514 O O . GLY B 1 207 ? -18.330 25.415 44.961 1.00 12.00 173 GLY B O 1
ATOM 4515 N N . GLY B 1 208 ? -16.530 24.417 44.041 1.00 10.51 174 GLY B N 1
ATOM 4516 C CA . GLY B 1 208 ? -16.154 25.577 43.252 1.00 10.90 174 GLY B CA 1
ATOM 4517 C C . GLY B 1 208 ? -15.466 26.637 44.094 1.00 9.40 174 GLY B C 1
ATOM 4518 O O . GLY B 1 208 ? -15.643 27.837 43.871 1.00 11.96 174 GLY B O 1
ATOM 4519 N N . ARG B 1 209 ? -14.680 26.190 45.067 1.00 10.58 175 ARG B N 1
ATOM 4520 C CA . ARG B 1 209 ? -14.028 27.101 46.002 1.00 10.70 175 ARG B CA 1
ATOM 4521 C C . ARG B 1 209 ? -12.822 27.774 45.368 1.00 11.79 175 ARG B C 1
ATOM 4522 O O . ARG B 1 209 ? -11.879 27.108 44.936 1.00 11.90 175 ARG B O 1
ATOM 4530 N N . VAL B 1 210 ? -12.856 29.100 45.321 1.00 10.23 176 VAL B N 1
ATOM 4531 C CA . VAL B 1 210 ? -11.733 29.883 44.816 1.00 10.64 176 VAL B CA 1
ATOM 4532 C C . VAL B 1 210 ? -10.980 30.401 46.032 1.00 11.29 176 VAL B C 1
ATOM 4533 O O . VAL B 1 210 ? -11.319 31.443 46.590 1.00 11.68 176 VAL B O 1
ATOM 4537 N N . TRP B 1 211 ? -9.974 29.642 46.454 1.00 10.75 177 TRP B N 1
ATOM 4538 C CA . TRP B 1 211 ? -9.312 29.871 47.737 1.00 10.38 177 TRP B CA 1
ATOM 4539 C C . TRP B 1 211 ? -8.866 31.307 47.949 1.00 10.09 177 TRP B C 1
ATOM 4540 O O . TRP B 1 211 ? -8.379 31.961 47.025 1.00 12.39 177 TRP B O 1
ATOM 4551 N N . ASP B 1 212 ? -9.043 31.791 49.176 1.00 12.55 178 ASP B N 1
ATOM 4552 C CA . ASP B 1 212 ? -8.577 33.118 49.535 1.00 13.98 178 ASP B CA 1
ATOM 4553 C C . ASP B 1 212 ? -7.054 33.094 49.567 1.00 11.67 178 ASP B C 1
ATOM 4554 O O . ASP B 1 212 ? -6.452 32.045 49.787 1.00 11.71 178 ASP B O 1
ATOM 4559 N N . ASN B 1 213 ? -6.434 34.252 49.362 1.00 11.85 179 ASN B N 1
ATOM 4560 C CA . ASN B 1 213 ? -4.996 34.386 49.564 1.00 13.70 179 ASN B CA 1
ATOM 4561 C C . ASN B 1 213 ? -4.543 33.759 50.879 1.00 14.02 179 ASN B C 1
ATOM 4562 O O . ASN B 1 213 ? -3.569 33.010 50.923 1.00 13.29 179 ASN B O 1
ATOM 4567 N N . ASP B 1 214 ? -5.259 34.074 51.954 1.00 13.14 180 ASP B N 1
ATOM 4568 C CA . ASP B 1 214 ? -4.920 33.568 53.277 1.00 13.80 180 ASP B CA 1
ATOM 4569 C C . ASP B 1 214 ? -4.885 32.051 53.311 1.00 13.99 180 ASP B C 1
ATOM 4570 O O . ASP B 1 214 ? -4.023 31.453 53.949 1.00 14.80 180 ASP B O 1
ATOM 4575 N N . ASP B 1 215 ? -5.850 31.432 52.639 1.00 13.20 181 ASP B N 1
ATOM 4576 C CA . ASP B 1 215 ? -5.949 29.982 52.608 1.00 11.76 181 ASP B CA 1
ATOM 4577 C C . ASP B 1 215 ? -4.751 29.389 51.889 1.00 9.12 181 ASP B C 1
ATOM 4578 O O . ASP B 1 215 ? -4.125 28.442 52.361 1.00 10.97 181 ASP B O 1
ATOM 4583 N N . LEU B 1 216 ? -4.456 29.942 50.722 1.00 9.79 182 LEU B N 1
ATOM 4584 C CA . LEU B 1 216 ? -3.378 29.423 49.896 1.00 12.35 182 LEU B CA 1
ATOM 4585 C C . LEU B 1 216 ? -2.028 29.611 50.571 1.00 11.06 182 LEU B C 1
ATOM 4586 O O . LEU B 1 216 ? -1.166 28.735 50.519 1.00 12.25 182 LEU B O 1
ATOM 4591 N N . ILE B 1 217 ? -1.850 30.750 51.227 1.00 10.46 183 ILE B N 1
ATOM 4592 C CA . ILE B 1 217 ? -0.622 30.987 51.973 1.00 9.77 183 ILE B CA 1
ATOM 4593 C C . ILE B 1 217 ? -0.458 29.963 53.099 1.00 10.61 183 ILE B C 1
ATOM 4594 O O . ILE B 1 217 ? 0.630 29.425 53.307 1.00 11.56 183 ILE B O 1
ATOM 4599 N N . LYS B 1 218 ? -1.538 29.680 53.825 1.00 10.80 184 LYS B N 1
ATOM 4600 C CA . LYS B 1 218 ? -1.447 28.710 54.907 1.00 12.45 184 LYS B CA 1
ATOM 4601 C C . LYS B 1 218 ? -1.110 27.329 54.371 1.00 11.65 184 LYS B C 1
ATOM 4602 O O . LYS B 1 218 ? -0.327 26.597 54.967 1.00 13.64 184 LYS B O 1
ATOM 4608 N N . ILE B 1 219 ? -1.703 26.981 53.236 1.00 9.93 185 ILE B N 1
ATOM 4609 C CA . ILE B 1 219 ? -1.407 25.713 52.592 1.00 9.54 185 ILE B CA 1
ATOM 4610 C C . ILE B 1 219 ? 0.066 25.645 52.230 1.00 9.58 185 ILE B C 1
ATOM 4611 O O . ILE B 1 219 ? 0.774 24.706 52.600 1.00 11.90 185 ILE B O 1
ATOM 4616 N N . ALA B 1 220 ? 0.523 26.658 51.507 1.00 10.97 186 ALA B N 1
ATOM 4617 C CA . ALA B 1 220 ? 1.894 26.679 51.027 1.00 10.01 186 ALA B CA 1
ATOM 4618 C C . ALA B 1 220 ? 2.862 26.692 52.200 1.00 10.62 186 ALA B C 1
ATOM 4619 O O . ALA B 1 220 ? 3.855 25.981 52.191 1.00 11.13 186 ALA B O 1
ATOM 4621 N N . GLU B 1 221 ? 2.567 27.489 53.222 1.00 12.28 187 GLU B N 1
ATOM 4622 C CA . GLU B 1 221 ? 3.462 27.548 54.371 1.00 12.74 187 GLU B CA 1
ATOM 4623 C C . GLU B 1 221 ? 3.580 26.206 55.089 1.00 11.80 187 GLU B C 1
ATOM 4624 O O . GLU B 1 221 ? 4.649 25.850 55.565 1.00 14.01 187 GLU B O 1
ATOM 4630 N N . LEU B 1 222 ? 2.483 25.460 55.165 1.00 11.22 188 LEU B N 1
ATOM 4631 C CA . LEU B 1 222 ? 2.525 24.129 55.756 1.00 9.49 188 LEU B CA 1
ATOM 4632 C C . LEU B 1 222 ? 3.407 23.201 54.931 1.00 10.24 188 LEU B C 1
ATOM 4633 O O . LEU B 1 222 ? 4.183 22.421 55.475 1.00 12.45 188 LEU B O 1
ATOM 4638 N N . CYS B 1 223 ? 3.280 23.281 53.613 1.00 13.57 189 CYS B N 1
ATOM 4639 C CA . CYS B 1 223 ? 4.098 22.448 52.746 1.00 11.82 189 CYS B CA 1
ATOM 4640 C C . CYS B 1 223 ? 5.558 22.833 52.887 1.00 12.42 189 CYS B C 1
ATOM 4641 O O . CYS B 1 223 ? 6.427 21.973 53.005 1.00 12.29 189 CYS B O 1
ATOM 4644 N N . LYS B 1 224 ? 5.817 24.135 52.891 1.00 10.31 190 LYS B N 1
ATOM 4645 C CA . LYS B 1 224 ? 7.168 24.648 53.060 1.00 14.30 190 LYS B CA 1
ATOM 4646 C C . LYS B 1 224 ? 7.746 24.151 54.378 1.00 16.29 190 LYS B C 1
ATOM 4647 O O . LYS B 1 224 ? 8.868 23.644 54.431 1.00 16.50 190 LYS B O 1
ATOM 4653 N N . LYS B 1 225 ? 6.959 24.290 55.439 1.00 12.82 191 LYS B N 1
ATOM 4654 C CA . LYS B 1 225 ? 7.388 23.907 56.778 1.00 16.02 191 LYS B CA 1
ATOM 4655 C C . LYS B 1 225 ? 7.693 22.420 56.887 1.00 14.30 191 LYS B C 1
ATOM 4656 O O . LYS B 1 225 ? 8.620 22.010 57.590 1.00 15.62 191 LYS B O 1
ATOM 4662 N N . HIS B 1 226 ? 6.918 21.606 56.184 1.00 13.05 192 HIS B N 1
ATOM 4663 C CA . HIS B 1 226 ? 7.000 20.165 56.374 1.00 14.06 192 HIS B CA 1
ATOM 4664 C C . HIS B 1 226 ? 7.628 19.411 55.212 1.00 12.60 192 HIS B C 1
ATOM 4665 O O . HIS B 1 226 ? 7.558 18.187 55.159 1.00 13.40 192 HIS B O 1
ATOM 4672 N N . GLY B 1 227 ? 8.262 20.143 54.303 1.00 13.72 193 GLY B N 1
ATOM 4673 C CA . GLY B 1 227 ? 8.960 19.528 53.187 1.00 14.11 193 GLY B CA 1
ATOM 4674 C C . GLY B 1 227 ? 8.026 18.756 52.277 1.00 15.10 193 GLY B C 1
ATOM 4675 O O . GLY B 1 227 ? 8.357 17.672 51.799 1.00 16.77 193 GLY B O 1
ATOM 4676 N N . VAL B 1 228 ? 6.849 19.323 52.050 1.00 10.39 194 VAL B N 1
ATOM 4677 C CA . VAL B 1 228 ? 5.847 18.733 51.171 1.00 10.69 194 VAL B CA 1
ATOM 4678 C C . VAL B 1 228 ? 5.885 19.422 49.813 1.00 10.50 194 VAL B C 1
ATOM 4679 O O . VAL B 1 228 ? 5.981 20.643 49.731 1.00 10.88 194 VAL B O 1
ATOM 4683 N N . ILE B 1 229 ? 5.822 18.639 48.742 1.00 9.59 195 ILE B N 1
ATOM 4684 C CA . ILE B 1 229 ? 5.694 19.209 47.412 1.00 10.36 195 ILE B CA 1
ATOM 4685 C C . ILE B 1 229 ? 4.221 19.486 47.149 1.00 8.56 195 ILE B C 1
ATOM 4686 O O . ILE B 1 229 ? 3.367 18.651 47.431 1.00 11.02 195 ILE B O 1
ATOM 4691 N N . LEU B 1 230 ? 3.937 20.675 46.635 1.00 7.81 196 LEU B N 1
ATOM 4692 C CA . LEU B 1 230 ? 2.573 21.125 46.430 1.00 7.61 196 LEU B CA 1
ATOM 4693 C C . LEU B 1 230 ? 2.271 21.119 44.942 1.00 11.79 196 LEU B C 1
ATOM 4694 O O . LEU B 1 230 ? 2.927 21.813 44.162 1.00 10.34 196 LEU B O 1
ATOM 4699 N N . VAL B 1 231 ? 1.303 20.300 44.549 1.00 9.24 197 VAL B N 1
ATOM 4700 C CA . VAL B 1 231 ? 0.875 20.241 43.166 1.00 10.61 197 VAL B CA 1
ATOM 4701 C C . VAL B 1 231 ? -0.466 20.936 43.107 1.00 9.21 197 VAL B C 1
ATOM 4702 O O . VAL B 1 231 ? -1.461 20.431 43.630 1.00 9.70 197 VAL B O 1
ATOM 4706 N N . SER B 1 232 ? -0.476 22.115 42.499 1.00 7.84 198 SER B N 1
ATOM 4707 C CA . SER B 1 232 ? -1.677 22.921 42.430 1.00 7.69 198 SER B CA 1
ATOM 4708 C C . SER B 1 232 ? -2.406 22.695 41.123 1.00 9.44 198 SER B C 1
ATOM 4709 O O . SER B 1 232 ? -2.011 23.207 40.077 1.00 8.42 198 SER B O 1
ATOM 4712 N N . ASP B 1 233 ? -3.477 21.916 41.192 1.00 9.36 199 ASP B N 1
ATOM 4713 C CA . ASP B 1 233 ? -4.311 21.675 40.031 1.00 8.80 199 ASP B CA 1
ATOM 4714 C C . ASP B 1 233 ? -5.237 22.866 39.852 1.00 8.36 199 ASP B C 1
ATOM 4715 O O . ASP B 1 233 ? -6.250 22.993 40.543 1.00 8.96 199 ASP B O 1
ATOM 4720 N N . GLU B 1 234 ? -4.869 23.739 38.922 1.00 6.99 200 GLU B N 1
ATOM 4721 C CA . GLU B 1 234 ? -5.571 24.990 38.700 1.00 8.43 200 GLU B CA 1
ATOM 4722 C C . GLU B 1 234 ? -6.282 24.945 37.353 1.00 7.16 200 GLU B C 1
ATOM 4723 O O . GLU B 1 234 ? -6.372 25.939 36.639 1.00 8.69 200 GLU B O 1
ATOM 4729 N N . ILE B 1 235 ? -6.808 23.777 37.010 1.00 9.22 201 ILE B N 1
ATOM 4730 C CA . ILE B 1 235 ? -7.477 23.650 35.722 1.00 8.19 201 ILE B CA 1
ATOM 4731 C C . ILE B 1 235 ? -8.719 24.538 35.604 1.00 10.10 201 ILE B C 1
ATOM 4732 O O . ILE B 1 235 ? -9.094 24.921 34.499 1.00 8.95 201 ILE B O 1
ATOM 4737 N N . HIS B 1 236 ? -9.338 24.879 36.737 1.00 8.21 202 HIS B N 1
ATOM 4738 C CA . HIS B 1 236 ? -10.515 25.752 36.727 1.00 7.73 202 HIS B CA 1
ATOM 4739 C C . HIS B 1 236 ? -10.170 27.220 36.933 1.00 11.72 202 HIS B C 1
ATOM 4740 O O . HIS B 1 236 ? -11.051 28.029 37.213 1.00 10.39 202 HIS B O 1
ATOM 4747 N N . GLN B 1 237 ? -8.899 27.568 36.775 1.00 8.56 203 GLN B N 1
ATOM 4748 C CA . GLN B 1 237 ? -8.443 28.900 37.161 1.00 8.24 203 GLN B CA 1
ATOM 4749 C C . GLN B 1 237 ? -9.062 30.044 36.368 1.00 10.13 203 GLN B C 1
ATOM 4750 O O . GLN B 1 237 ? -9.014 31.193 36.808 1.00 10.57 203 GLN B O 1
ATOM 4756 N N . ASP B 1 238 ? -9.606 29.755 35.190 1.00 9.82 204 ASP B N 1
ATOM 4757 C CA . ASP B 1 238 ? -10.173 30.816 34.363 1.00 9.33 204 ASP B CA 1
ATOM 4758 C C . ASP B 1 238 ? -11.650 30.989 34.651 1.00 10.59 204 ASP B C 1
ATOM 4759 O O . ASP B 1 238 ? -12.317 31.813 34.032 1.00 11.78 204 ASP B O 1
ATOM 4764 N N . LEU B 1 239 ? -12.159 30.196 35.584 1.00 9.99 205 LEU B N 1
ATOM 4765 C CA . LEU B 1 239 ? -13.595 30.144 35.798 1.00 8.90 205 LEU B CA 1
ATOM 4766 C C . LEU B 1 239 ? -14.005 30.657 37.169 1.00 11.92 205 LEU B C 1
ATOM 4767 O O . LEU B 1 239 ? -14.990 30.207 37.735 1.00 11.35 205 LEU B O 1
ATOM 4772 N N . ALA B 1 240 ? -13.245 31.605 37.706 1.00 9.88 206 ALA B N 1
ATOM 4773 C CA . ALA B 1 240 ? -13.682 32.297 38.912 1.00 11.93 206 ALA B CA 1
ATOM 4774 C C . ALA B 1 240 ? -14.817 33.231 38.514 1.00 12.79 206 ALA B C 1
ATOM 4775 O O . ALA B 1 240 ? -14.726 33.951 37.517 1.00 14.05 206 ALA B O 1
ATOM 4777 N N . LEU B 1 241 ? -15.893 33.202 39.288 1.00 12.91 207 LEU B N 1
ATOM 4778 C CA . LEU B 1 241 ? -17.112 33.898 38.912 1.00 11.19 207 LEU B CA 1
ATOM 4779 C C . LEU B 1 241 ? -17.460 35.032 39.858 1.00 13.76 207 LEU B C 1
ATOM 4780 O O . LEU B 1 241 ? -16.941 35.110 40.970 1.00 14.09 207 LEU B O 1
ATOM 4785 N N . PHE B 1 242 ? -18.337 35.912 39.381 1.00 12.19 208 PHE B N 1
ATOM 4786 C CA . PHE B 1 242 ? -18.994 36.913 40.216 1.00 12.77 208 PHE B CA 1
ATOM 4787 C C . PHE B 1 242 ? -18.052 37.976 40.765 1.00 16.21 208 PHE B C 1
ATOM 4788 O O . PHE B 1 242 ? -18.435 38.748 41.641 1.00 15.08 208 PHE B O 1
ATOM 4796 N N . GLY B 1 243 ? -16.827 38.024 40.254 1.00 12.35 209 GLY B N 1
ATOM 4797 C CA . GLY B 1 243 ? -15.849 38.969 40.754 1.00 15.29 209 GLY B CA 1
ATOM 4798 C C . GLY B 1 243 ? -14.844 38.301 41.671 1.00 15.94 209 GLY B C 1
ATOM 4799 O O . GLY B 1 243 ? -13.865 38.919 42.082 1.00 17.29 209 GLY B O 1
ATOM 4800 N N . ASN B 1 244 ? -15.086 37.036 41.999 1.00 14.00 210 ASN B N 1
ATOM 4801 C CA . ASN B 1 244 ? -14.102 36.258 42.737 1.00 15.38 210 ASN B CA 1
ATOM 4802 C C . ASN B 1 244 ? -12.838 36.175 41.896 1.00 14.25 210 ASN B C 1
ATOM 4803 O O . ASN B 1 244 ? -12.906 36.124 40.670 1.00 16.23 210 ASN B O 1
ATOM 4808 N N . THR B 1 245 ? -11.687 36.158 42.551 1.00 12.71 211 THR B N 1
ATOM 4809 C CA . THR B 1 245 ? -10.428 36.149 41.825 1.00 12.70 211 THR B CA 1
ATOM 4810 C C . THR B 1 245 ? -9.571 34.946 42.182 1.00 10.96 211 THR B C 1
ATOM 4811 O O . THR B 1 245 ? -9.247 34.716 43.347 1.00 12.34 211 THR B O 1
ATOM 4815 N N . HIS B 1 246 ? -9.209 34.179 41.161 1.00 11.46 212 HIS B N 1
ATOM 4816 C CA . HIS B 1 246 ? -8.300 33.070 41.348 1.00 12.30 212 HIS B CA 1
ATOM 4817 C C . HIS 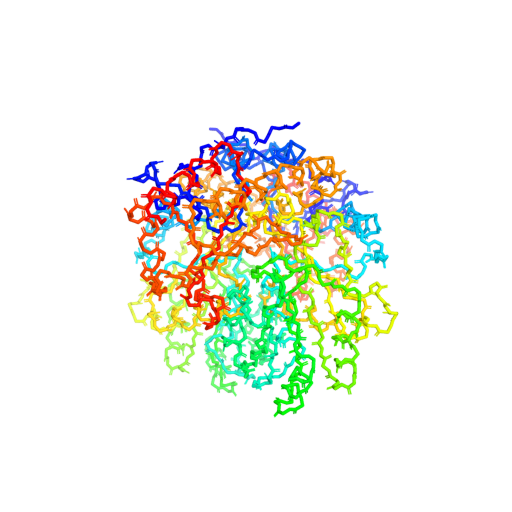B 1 246 ? -6.900 33.590 41.616 1.00 10.17 212 HIS B C 1
ATOM 4818 O O . HIS B 1 246 ? -6.423 34.493 40.932 1.00 11.67 212 HIS B O 1
ATOM 4825 N N . HIS B 1 247 ? -6.244 33.021 42.619 1.00 9.56 213 HIS B N 1
ATOM 4826 C CA . HIS B 1 247 ? -4.873 33.387 42.923 1.00 10.01 213 HIS B CA 1
ATOM 4827 C C . HIS B 1 247 ? -3.960 32.216 42.650 1.00 10.23 213 HIS B C 1
ATOM 4828 O O . HIS B 1 247 ? -3.886 31.272 43.430 1.00 10.58 213 HIS B O 1
ATOM 4835 N N . SER B 1 248 ? -3.265 32.272 41.524 1.00 10.09 214 SER B N 1
ATOM 4836 C CA . SER B 1 248 ? -2.387 31.175 41.167 1.00 9.67 214 SER B CA 1
ATOM 4837 C C . SER B 1 248 ? -1.278 31.084 42.206 1.00 8.80 214 SER B C 1
ATOM 4838 O O . SER B 1 248 ? -0.702 32.097 42.600 1.00 11.49 214 SER B O 1
ATOM 4841 N N . LEU B 1 249 ? -0.994 29.866 42.648 1.00 9.48 215 LEU B N 1
ATOM 4842 C CA . LEU B 1 249 ? -0.231 29.648 43.873 1.00 9.75 215 LEU B CA 1
ATOM 4843 C C . LEU B 1 249 ? 1.106 30.383 43.908 1.00 9.29 215 LEU B C 1
ATOM 4844 O O . LEU B 1 249 ? 1.444 31.047 44.887 1.00 10.05 215 LEU B O 1
ATOM 4849 N N . ASN B 1 250 ? 1.879 30.259 42.841 1.00 8.87 216 ASN B N 1
ATOM 4850 C CA . ASN B 1 250 ? 3.232 30.790 42.875 1.00 8.68 216 ASN B CA 1
ATOM 4851 C C . ASN B 1 250 ? 3.321 32.305 42.761 1.00 11.07 216 ASN B C 1
ATOM 4852 O O . ASN B 1 250 ? 4.384 32.881 42.974 1.00 13.69 216 ASN B O 1
ATOM 4857 N N . THR B 1 251 ? 2.203 32.952 42.445 1.00 10.27 217 THR B N 1
ATOM 4858 C CA . THR B 1 251 ? 2.180 34.410 42.396 1.00 10.78 217 THR B CA 1
ATOM 4859 C C . THR B 1 251 ? 2.193 34.992 43.803 1.00 11.48 217 THR B C 1
ATOM 4860 O O . THR B 1 251 ? 2.518 36.164 43.990 1.00 11.96 217 THR B O 1
ATOM 4864 N N . LEU B 1 252 ? 1.854 34.173 44.791 1.00 9.81 218 LEU B N 1
ATOM 4865 C CA . LEU B 1 252 ? 1.700 34.667 46.158 1.00 10.24 218 LEU B CA 1
ATOM 4866 C C . LEU B 1 252 ? 3.018 34.956 46.844 1.00 13.51 218 LEU B C 1
ATOM 4867 O O . LEU B 1 252 ? 3.099 35.845 47.693 1.00 13.80 218 LEU B O 1
ATOM 4872 N N . ASP B 1 253 ? 4.047 34.204 46.476 1.00 12.24 219 ASP B N 1
ATOM 4873 C CA . ASP B 1 253 ? 5.285 34.182 47.239 1.00 10.84 219 ASP B CA 1
ATOM 4874 C C . ASP B 1 253 ? 6.384 33.593 46.365 1.00 10.71 219 ASP B C 1
ATOM 4875 O O . ASP B 1 253 ? 6.241 32.491 45.843 1.00 14.12 219 ASP B O 1
ATOM 4880 N N . ALA B 1 254 ? 7.480 34.334 46.219 1.00 12.52 220 ALA B N 1
ATOM 4881 C CA . ALA B 1 254 ? 8.579 33.916 45.354 1.00 13.21 220 ALA B CA 1
ATOM 4882 C C . ALA B 1 254 ? 9.250 32.617 45.787 1.00 12.38 220 ALA B C 1
ATOM 4883 O O . ALA B 1 254 ? 9.970 31.998 45.005 1.00 12.75 220 ALA B O 1
ATOM 4885 N N . SER B 1 255 ? 9.030 32.204 47.027 1.00 11.91 221 SER B N 1
ATOM 4886 C CA . SER B 1 255 ? 9.668 30.994 47.523 1.00 13.57 221 SER B CA 1
ATOM 4887 C C . SER B 1 255 ? 8.838 29.754 47.222 1.00 12.56 221 SER B C 1
ATOM 4888 O O . SER B 1 255 ? 9.327 28.632 47.335 1.00 13.32 221 SER B O 1
ATOM 4891 N N . TYR B 1 256 ? 7.583 29.948 46.832 1.00 12.76 222 TYR B N 1
ATOM 4892 C CA . TYR B 1 256 ? 6.688 28.805 46.700 1.00 10.68 222 TYR B CA 1
ATOM 4893 C C . TYR B 1 256 ? 7.058 27.927 45.513 1.00 11.28 222 TYR B C 1
ATOM 4894 O O . TYR B 1 256 ? 6.866 26.715 45.554 1.00 11.18 222 TYR B O 1
ATOM 4903 N N . LYS B 1 257 ? 7.617 28.532 44.473 1.00 10.53 223 LYS B N 1
ATOM 4904 C CA . LYS B 1 257 ? 8.033 27.757 43.308 1.00 12.06 223 LYS B CA 1
ATOM 4905 C C . LYS B 1 257 ? 9.092 26.695 43.646 1.00 13.01 223 LYS B C 1
ATOM 4906 O O . LYS B 1 257 ? 9.263 25.724 42.906 1.00 11.65 223 LYS B O 1
ATOM 4912 N N . ASP B 1 258 ? 9.790 26.857 44.768 1.00 14.08 224 ASP B N 1
ATOM 4913 C CA . ASP B 1 258 ? 10.779 25.862 45.181 1.00 13.35 224 ASP B CA 1
ATOM 4914 C C . ASP B 1 258 ? 10.148 24.491 45.419 1.00 11.71 224 ASP B C 1
ATOM 4915 O O . ASP B 1 258 ? 10.827 23.472 45.327 1.00 16.38 224 ASP B O 1
ATOM 4920 N N . PHE B 1 259 ? 8.855 24.467 45.735 1.00 11.99 225 PHE B N 1
ATOM 4921 C CA . PHE B 1 259 ? 8.186 23.212 46.074 1.00 10.79 225 PHE B CA 1
ATOM 4922 C C . PHE B 1 259 ? 6.793 23.100 45.470 1.00 10.57 225 PHE B C 1
ATOM 4923 O O . PHE B 1 259 ? 6.063 22.161 45.775 1.00 10.53 225 PHE B O 1
ATOM 4931 N N . THR B 1 260 ? 6.430 24.046 44.612 1.00 9.17 226 THR B N 1
ATOM 4932 C CA . THR B 1 260 ? 5.066 24.098 44.091 1.00 11.65 226 THR B CA 1
ATOM 4933 C C . THR B 1 260 ? 5.058 24.133 42.577 1.00 11.57 226 THR B C 1
ATOM 4934 O O . THR B 1 260 ? 5.765 24.936 41.967 1.00 10.15 226 THR B O 1
ATOM 4938 N N . ILE B 1 261 ? 4.260 23.261 41.963 1.00 8.97 227 ILE B N 1
ATOM 4939 C CA . ILE B 1 261 ? 4.040 23.356 40.532 1.00 9.55 227 ILE B CA 1
ATOM 4940 C C . ILE B 1 261 ? 2.585 23.689 40.252 1.00 10.28 227 ILE B C 1
ATOM 4941 O O . ILE B 1 261 ? 1.704 23.434 41.076 1.00 9.75 227 ILE B O 1
ATOM 4946 N N . ILE B 1 262 ? 2.347 24.294 39.097 1.00 9.22 228 ILE B N 1
ATOM 4947 C CA . ILE B 1 262 ? 1.002 24.693 38.721 1.00 7.65 228 ILE B CA 1
ATOM 4948 C C . ILE B 1 262 ? 0.582 23.883 37.515 1.00 10.96 228 ILE B C 1
ATOM 4949 O O . ILE B 1 262 ? 1.300 23.827 36.523 1.00 11.12 228 ILE B O 1
ATOM 4954 N N . LEU B 1 263 ? -0.581 23.256 37.598 1.00 9.12 229 LEU B N 1
ATOM 4955 C CA . LEU B 1 263 ? -1.113 22.517 36.470 1.00 8.33 229 LEU B CA 1
ATOM 4956 C C . LEU B 1 263 ? -2.351 23.235 36.016 1.00 8.10 229 LEU B C 1
ATOM 4957 O O . LEU B 1 263 ? -3.201 23.588 36.831 1.00 9.46 229 LEU B O 1
ATOM 4962 N N . SER B 1 264 ? -2.451 23.481 34.720 1.00 8.43 230 SER B N 1
ATOM 4963 C CA . SER B 1 264 ? -3.689 24.019 34.201 1.00 9.50 230 SER B CA 1
ATOM 4964 C C . SER B 1 264 ? -3.852 23.662 32.744 1.00 9.93 230 SER B C 1
ATOM 4965 O O . SER B 1 264 ? -3.147 22.797 32.220 1.00 9.53 230 SER B O 1
ATOM 4968 N N . SER B 1 265 ? -4.801 24.311 32.090 1.00 7.53 231 SER B N 1
ATOM 4969 C CA . SER B 1 265 ? -5.139 23.936 30.738 1.00 7.05 231 SER B CA 1
ATOM 4970 C C . SER B 1 265 ? -6.099 24.946 30.153 1.00 8.18 231 SER B C 1
ATOM 4971 O O . SER B 1 265 ? -6.663 25.779 30.871 1.00 9.44 231 SER B O 1
ATOM 4974 N N . ALA B 1 266 ? -6.289 24.859 28.846 1.00 8.76 232 ALA B N 1
ATOM 4975 C CA . ALA B 1 266 ? -7.357 25.589 28.184 1.00 8.72 232 ALA B CA 1
ATOM 4976 C C . ALA B 1 266 ? -8.623 24.757 28.129 1.00 8.56 232 ALA B C 1
ATOM 4977 O O . ALA B 1 266 ? -9.682 25.263 27.761 1.00 8.90 232 ALA B O 1
ATOM 4979 N N . THR B 1 267 ? -8.531 23.481 28.488 1.00 7.67 233 THR B N 1
ATOM 4980 C CA . THR B 1 267 ? -9.630 22.567 28.179 1.00 8.03 233 THR B CA 1
ATOM 4981 C C . THR B 1 267 ? -10.902 22.810 28.975 1.00 7.03 233 THR B C 1
ATOM 4982 O O . THR B 1 267 ? -11.989 22.773 28.407 1.00 8.48 233 THR B O 1
ATOM 4986 N N . LYS B 1 268 ? -10.785 23.037 30.284 1.00 9.23 234 LYS B N 1
ATOM 4987 C CA . LYS B 1 268 ? -11.987 23.318 31.071 1.00 8.10 234 LYS B CA 1
ATOM 4988 C C . LYS B 1 268 ? -12.555 24.675 30.703 1.00 8.15 234 LYS B C 1
ATOM 4989 O O . LYS B 1 268 ? -13.765 24.832 30.553 1.00 9.76 234 LYS B O 1
ATOM 4995 N N . THR B 1 269 ? -11.670 25.646 30.520 1.00 7.26 235 THR B N 1
ATOM 4996 C CA . THR B 1 269 ? -12.088 27.006 30.216 1.00 8.50 235 THR B CA 1
ATOM 4997 C C . THR B 1 269 ? -12.877 27.073 28.926 1.00 7.74 235 THR B C 1
ATOM 4998 O O . THR B 1 269 ? -13.898 27.765 28.843 1.00 9.33 235 THR B O 1
ATOM 5002 N N . PHE B 1 270 ? -12.406 26.344 27.920 1.00 7.81 236 PHE B N 1
ATOM 5003 C CA . PHE B 1 270 ? -12.898 26.541 26.565 1.00 9.15 236 PHE B CA 1
ATOM 5004 C C . PHE B 1 270 ? -13.569 25.325 25.960 1.00 9.97 236 PHE B C 1
ATOM 5005 O O . PHE B 1 270 ? -13.944 25.337 24.791 1.00 9.26 236 PHE B O 1
ATOM 5013 N N . ASN B 1 271 ? -13.736 24.292 26.773 1.00 8.32 237 ASN B N 1
ATOM 5014 C CA . ASN B 1 271 ? -14.460 23.098 26.376 1.00 7.83 237 ASN B CA 1
ATOM 5015 C C . ASN B 1 271 ? -13.773 22.357 25.238 1.00 7.98 237 ASN B C 1
ATOM 5016 O O . ASN B 1 271 ? -14.399 21.990 24.242 1.00 8.10 237 ASN B O 1
ATOM 5021 N N . ILE B 1 272 ? -12.476 22.139 25.395 1.00 8.76 238 ILE B N 1
ATOM 5022 C CA . ILE B 1 272 ? -11.723 21.421 24.379 1.00 7.02 238 ILE B CA 1
ATOM 5023 C C . ILE B 1 272 ? -10.991 20.214 24.963 1.00 8.76 238 ILE B C 1
ATOM 5024 O O . ILE B 1 272 ? -9.899 19.864 24.529 1.00 9.16 238 ILE B O 1
ATOM 5029 N N . ALA B 1 273 ? -11.618 19.555 25.930 1.00 8.31 239 ALA B N 1
ATOM 5030 C CA . ALA B 1 273 ? -11.006 18.405 26.584 1.00 9.75 239 ALA B CA 1
ATOM 5031 C C . ALA B 1 273 ? -10.595 17.309 25.609 1.00 8.75 239 ALA B C 1
ATOM 5032 O O . ALA B 1 273 ? -9.606 16.623 25.833 1.00 9.08 239 ALA B O 1
ATOM 5034 N N . GLY B 1 274 ? -11.345 17.150 24.527 1.00 8.06 240 GLY B N 1
ATOM 5035 C CA . GLY B 1 274 ? -11.079 16.070 23.594 1.00 8.39 240 GLY B CA 1
ATOM 5036 C C . GLY B 1 274 ? -9.817 16.287 22.787 1.00 8.44 240 GLY B C 1
ATOM 5037 O O . GLY B 1 274 ? -9.354 15.374 22.110 1.00 9.08 240 GLY B O 1
ATOM 5038 N N . THR B 1 275 ? -9.275 17.499 22.839 1.00 7.82 241 THR B N 1
ATOM 5039 C CA . THR B 1 275 ? -8.071 17.818 22.077 1.00 9.00 241 THR B CA 1
ATOM 5040 C C . THR B 1 275 ? -6.787 17.473 22.819 1.00 7.48 241 THR B C 1
ATOM 5041 O O . THR B 1 275 ? -5.713 17.490 22.234 1.00 9.53 241 THR B O 1
ATOM 5045 N N . LYS B 1 276 ? -6.901 17.166 24.105 1.00 7.60 242 LYS B N 1
ATOM 5046 C CA . LYS B 1 276 ? -5.800 16.564 24.846 1.00 9.03 242 LYS B CA 1
ATOM 5047 C C . LYS B 1 276 ? -4.505 17.372 24.856 1.00 8.85 242 LYS B C 1
ATOM 5048 O O . LYS B 1 276 ? -3.446 16.875 24.473 1.00 9.40 242 LYS B O 1
ATOM 5054 N N . ASN B 1 277 ? -4.594 18.618 25.304 1.00 7.75 243 ASN B N 1
ATOM 5055 C CA . ASN B 1 277 ? -3.397 19.368 25.626 1.00 8.20 243 ASN B CA 1
ATOM 5056 C C . ASN B 1 277 ? -3.657 20.188 26.869 1.00 10.30 243 ASN B C 1
ATOM 5057 O O . ASN B 1 277 ? -4.766 20.681 27.070 1.00 10.63 243 ASN B O 1
ATOM 5062 N N . SER B 1 278 ? -2.631 20.291 27.705 1.00 8.16 244 SER B N 1
ATOM 5063 C CA . SER B 1 278 ? -2.682 21.032 28.956 1.00 6.84 244 SER B CA 1
ATOM 5064 C C . SER B 1 278 ? -1.247 21.386 29.281 1.00 9.42 244 SER B C 1
ATOM 5065 O O . SER B 1 278 ? -0.334 21.050 28.526 1.00 10.68 244 SER B O 1
ATOM 5068 N N . PHE B 1 279 ? -1.025 22.061 30.400 1.00 9.13 245 PHE B N 1
ATOM 5069 C CA . PHE B 1 279 ? 0.335 22.465 30.699 1.00 8.81 245 PHE B CA 1
ATOM 5070 C C . PHE B 1 279 ? 0.644 22.432 32.173 1.00 8.22 245 PHE B C 1
ATOM 5071 O O . PHE B 1 279 ? -0.232 22.606 33.022 1.00 9.19 245 PHE B O 1
ATOM 5079 N N . ALA B 1 280 ? 1.913 22.179 32.451 1.00 10.94 246 ALA B N 1
ATOM 5080 C CA . ALA B 1 280 ? 2.447 22.292 33.785 1.00 11.10 246 ALA B CA 1
ATOM 5081 C C . ALA B 1 280 ? 3.394 23.465 33.738 1.00 12.28 246 ALA B C 1
ATOM 5082 O O . ALA B 1 280 ? 4.176 23.613 32.797 1.00 13.21 246 ALA B O 1
ATOM 5084 N N . ILE B 1 281 ? 3.293 24.327 34.734 1.00 10.36 247 ILE B N 1
ATOM 5085 C CA . ILE B 1 281 ? 4.246 25.403 34.880 1.00 10.68 247 ILE B CA 1
ATOM 5086 C C . ILE B 1 281 ? 5.129 25.041 36.054 1.00 9.98 247 ILE B C 1
ATOM 5087 O O . ILE B 1 281 ? 4.662 24.889 37.190 1.00 9.40 247 ILE B O 1
ATOM 5092 N N . ILE B 1 282 ? 6.406 24.851 35.765 1.00 10.03 248 ILE B N 1
ATOM 5093 C CA . ILE B 1 282 ? 7.350 24.453 36.789 1.00 10.28 248 ILE B CA 1
ATOM 5094 C C . ILE B 1 282 ? 8.557 25.353 36.667 1.00 13.64 248 ILE B C 1
ATOM 5095 O O . ILE B 1 282 ? 9.427 25.134 35.825 1.00 13.71 248 ILE B O 1
ATOM 5100 N N . GLN B 1 283 ? 8.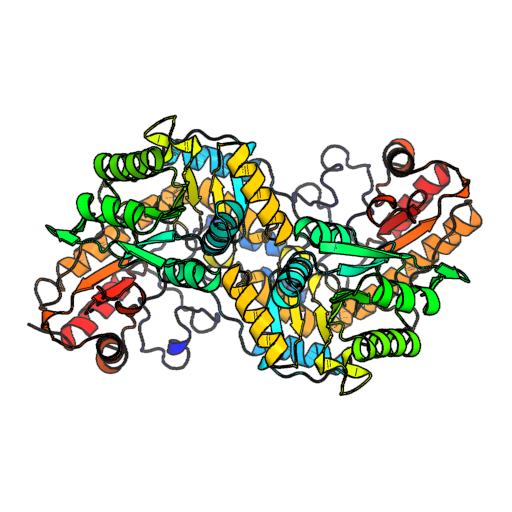591 26.382 37.503 1.00 12.85 249 GLN B N 1
ATOM 5101 C CA . GLN B 1 283 ? 9.661 27.361 37.460 1.00 13.48 249 GLN B CA 1
ATOM 5102 C C . GLN B 1 283 ? 10.918 26.832 38.125 1.00 12.61 249 GLN B C 1
ATOM 5103 O O . GLN B 1 283 ? 12.027 27.231 37.768 1.00 16.02 249 GLN B O 1
ATOM 5109 N N . ASN B 1 284 ? 10.756 25.934 39.089 1.00 12.33 250 ASN B N 1
ATOM 5110 C CA . ASN B 1 284 ? 11.921 25.364 39.732 1.00 9.85 250 ASN B CA 1
ATOM 5111 C C . ASN B 1 284 ? 12.592 24.352 38.819 1.00 12.22 250 ASN B C 1
ATOM 5112 O O . ASN B 1 284 ? 11.985 23.359 38.427 1.00 13.61 250 ASN B O 1
ATOM 5117 N N . GLU B 1 285 ? 13.848 24.620 38.486 1.00 11.07 251 GLU B N 1
ATOM 5118 C CA . GLU B 1 285 ? 14.597 23.794 37.548 1.00 12.85 251 GLU B CA 1
ATOM 5119 C C . GLU B 1 285 ? 14.667 22.327 37.962 1.00 10.35 251 GLU B C 1
ATOM 5120 O O . GLU B 1 285 ? 14.553 21.440 37.119 1.00 11.44 251 GLU B O 1
ATOM 5126 N N . SER B 1 286 ? 14.869 22.069 39.252 1.00 10.07 252 SER B N 1
ATOM 5127 C CA . SER B 1 286 ? 14.991 20.701 39.742 1.00 9.53 252 SER B CA 1
ATOM 5128 C C . SER B 1 286 ? 13.671 19.948 39.635 1.00 10.43 252 SER B C 1
ATOM 5129 O O . SER B 1 286 ? 13.624 18.825 39.137 1.00 11.64 252 SER B O 1
ATOM 5132 N N . LEU B 1 287 ? 12.601 20.569 40.112 1.00 10.42 253 LEU B N 1
ATOM 5133 C CA . LEU B 1 287 ? 11.278 19.977 39.973 1.00 11.90 253 LEU B CA 1
ATOM 5134 C C . LEU B 1 287 ? 10.995 19.728 38.505 1.00 9.44 253 LEU B C 1
ATOM 5135 O O . LEU B 1 287 ? 10.488 18.670 38.137 1.00 10.90 253 LEU B O 1
ATOM 5140 N N . ARG B 1 288 ? 11.345 20.702 37.673 1.00 9.49 254 ARG B N 1
ATOM 5141 C CA . ARG B 1 288 ? 11.054 20.606 36.255 1.00 8.61 254 ARG B CA 1
ATOM 5142 C C . ARG B 1 288 ? 11.807 19.436 35.651 1.00 10.57 254 ARG B C 1
ATOM 5143 O O . ARG B 1 288 ? 11.239 18.652 34.900 1.00 10.38 254 ARG B O 1
ATOM 5151 N N . ARG B 1 289 ? 13.084 19.311 35.989 1.00 8.71 255 ARG B N 1
ATOM 5152 C CA . ARG B 1 289 ? 13.884 18.220 35.444 1.00 9.72 255 ARG B CA 1
ATOM 5153 C C . ARG B 1 289 ? 13.376 16.852 35.903 1.00 9.89 255 ARG B C 1
ATOM 5154 O O . ARG B 1 289 ? 13.330 15.910 35.117 1.00 11.96 255 ARG B O 1
ATOM 5162 N N . LYS B 1 290 ? 12.972 16.745 37.164 1.00 10.66 256 LYS B N 1
ATOM 5163 C CA . LYS B 1 290 ? 12.426 15.486 37.658 1.00 12.34 256 LYS B CA 1
ATOM 5164 C C . LYS B 1 290 ? 11.128 15.141 36.933 1.00 11.53 256 LYS B C 1
ATOM 5165 O O . LYS B 1 290 ? 10.906 13.995 36.528 1.00 9.90 256 LYS B O 1
ATOM 5171 N N . PHE B 1 291 ? 10.277 16.145 36.766 1.00 9.93 257 PHE B N 1
ATOM 5172 C CA . PHE B 1 291 ? 9.023 15.972 36.053 1.00 7.97 257 PHE B CA 1
ATOM 5173 C C . PHE B 1 291 ? 9.290 15.570 34.607 1.00 10.69 257 PHE B C 1
ATOM 5174 O O . PHE B 1 291 ? 8.697 14.616 34.105 1.00 10.82 257 PHE B O 1
ATOM 5182 N N . GLN B 1 292 ? 10.186 16.285 33.934 1.00 10.26 258 GLN B N 1
ATOM 5183 C CA . GLN B 1 292 ? 10.471 15.966 32.536 1.00 9.82 258 GLN B CA 1
ATOM 5184 C C . GLN B 1 292 ? 11.049 14.573 32.370 1.00 11.50 258 GLN B C 1
ATOM 5185 O O . GLN B 1 292 ? 10.768 13.897 31.380 1.00 10.36 258 GLN B O 1
ATOM 5191 N N . TYR B 1 293 ? 11.873 14.155 33.326 1.00 10.87 259 TYR B N 1
ATOM 5192 C CA . TYR B 1 293 ? 12.490 12.839 33.260 1.00 10.50 259 TYR B CA 1
ATOM 5193 C C . TYR B 1 293 ? 11.415 11.764 33.262 1.00 11.86 259 TYR B C 1
ATOM 5194 O O . TYR B 1 293 ? 11.407 10.867 32.415 1.00 10.97 259 TYR B O 1
ATOM 5203 N N . ARG B 1 294 ? 10.503 11.867 34.218 1.00 9.66 260 ARG B N 1
ATOM 5204 C CA . ARG B 1 294 ? 9.430 10.902 34.350 1.00 10.46 260 ARG B CA 1
ATOM 5205 C C . ARG B 1 294 ? 8.471 11.019 33.174 1.00 11.47 260 ARG B C 1
ATOM 5206 O O . ARG B 1 294 ? 7.966 10.016 32.677 1.00 9.63 260 ARG B O 1
ATOM 5214 N N . GLN B 1 295 ? 8.235 12.246 32.721 1.00 10.75 261 GLN B N 1
ATOM 5215 C CA . GLN B 1 295 ? 7.342 12.462 31.592 1.00 8.82 261 GLN B CA 1
ATOM 5216 C C . GLN B 1 295 ? 7.901 11.721 30.387 1.00 9.80 261 GLN B C 1
ATOM 5217 O O . GLN B 1 295 ? 7.176 11.021 29.687 1.00 9.36 261 GLN B O 1
ATOM 5223 N N . LEU B 1 296 ? 9.203 11.855 30.168 1.00 9.19 262 LEU B N 1
ATOM 5224 C CA . LEU B 1 296 ? 9.837 11.165 29.055 1.00 9.50 262 LEU B CA 1
ATOM 5225 C C . LEU B 1 296 ? 9.860 9.656 29.284 1.00 9.76 262 LEU B C 1
ATOM 5226 O O . LEU B 1 296 ? 9.642 8.884 28.354 1.00 10.56 262 LEU B O 1
ATOM 5231 N N . ALA B 1 297 ? 10.104 9.233 30.521 1.00 9.18 263 ALA B N 1
ATOM 5232 C CA . ALA B 1 297 ? 10.114 7.806 30.836 1.00 10.40 263 ALA B CA 1
ATOM 5233 C C . ALA B 1 297 ? 8.771 7.157 30.511 1.00 12.10 263 ALA B C 1
ATOM 5234 O O . ALA B 1 297 ? 8.719 6.011 30.058 1.00 12.65 263 ALA B O 1
ATOM 5236 N N . ASN B 1 298 ? 7.690 7.894 30.744 1.00 10.62 264 ASN B N 1
ATOM 5237 C CA . ASN B 1 298 ? 6.341 7.406 30.470 1.00 9.47 264 ASN B CA 1
ATOM 5238 C C . ASN B 1 298 ? 5.942 7.663 29.028 1.00 9.45 264 ASN B C 1
ATOM 5239 O O . ASN B 1 298 ? 4.864 7.260 28.597 1.00 10.84 264 ASN B O 1
ATOM 5244 N N . ASN B 1 299 ? 6.807 8.360 28.296 1.00 8.71 265 ASN B N 1
ATOM 5245 C CA . ASN B 1 299 ? 6.505 8.785 26.937 1.00 8.40 265 ASN B CA 1
ATOM 5246 C C . ASN B 1 299 ? 5.228 9.603 26.895 1.00 12.51 265 ASN B C 1
ATOM 5247 O O . ASN B 1 299 ? 4.378 9.428 26.023 1.00 14.04 265 ASN B O 1
ATOM 5252 N N . GLN B 1 300 ? 5.113 10.510 27.861 1.00 7.44 266 GLN B N 1
ATOM 5253 C CA . GLN B 1 300 ? 3.993 11.436 27.912 1.00 8.83 266 GLN B CA 1
ATOM 5254 C C . GLN B 1 300 ? 4.426 12.840 27.505 1.00 10.63 266 GLN B C 1
ATOM 5255 O O . GLN B 1 300 ? 3.781 13.829 27.846 1.00 11.14 266 GLN B O 1
ATOM 5261 N N . HIS B 1 301 ? 5.523 12.920 26.758 1.00 14.08 267 HIS B N 1
ATOM 5262 C CA . HIS B 1 301 ? 6.086 14.209 26.377 1.00 12.80 267 HIS B CA 1
ATOM 5263 C C . HIS B 1 301 ? 5.458 14.778 25.111 1.00 15.78 267 HIS B C 1
ATOM 5264 O O . HIS B 1 301 ? 5.686 15.937 24.770 1.00 16.30 267 HIS B O 1
ATOM 5271 N N . GLU B 1 302 ? 4.680 13.964 24.410 1.00 13.67 268 GLU B N 1
ATOM 5272 C CA . GLU B 1 302 ? 4.027 14.428 23.189 1.00 14.31 268 GLU B CA 1
ATOM 5273 C C . GLU B 1 302 ? 2.529 14.568 23.400 1.00 16.58 268 GLU B C 1
ATOM 5274 O O . GLU B 1 302 ? 1.934 13.830 24.191 1.00 14.78 268 GLU B O 1
ATOM 5280 N N . VAL B 1 303 ? 1.928 15.510 22.678 1.00 12.70 269 VAL B N 1
ATOM 5281 C CA . VAL B 1 303 ? 0.484 15.704 22.690 1.00 10.29 269 VAL B CA 1
ATOM 5282 C C . VAL B 1 303 ? -0.014 15.806 21.254 1.00 11.20 269 VAL B C 1
ATOM 5283 O O . VAL B 1 303 ? 0.764 16.083 20.342 1.00 10.47 269 VAL B O 1
ATOM 5287 N N . PRO B 1 304 ? -1.316 15.589 21.043 1.00 10.33 270 PRO B N 1
ATOM 5288 C CA . PRO B 1 304 ? -1.845 15.645 19.679 1.00 8.29 270 PRO B CA 1
ATOM 5289 C C . PRO B 1 304 ? -1.762 17.047 19.126 1.00 8.72 270 PRO B C 1
ATOM 5290 O O . PRO B 1 304 ? -1.936 18.027 19.851 1.00 9.24 270 PRO B O 1
ATOM 5294 N N . THR B 1 305 ? -1.509 17.144 17.833 1.00 7.93 271 THR B N 1
ATOM 5295 C CA . THR B 1 305 ? -1.376 18.445 17.210 1.00 8.73 271 THR B CA 1
ATOM 5296 C C . THR B 1 305 ? -2.653 19.262 17.333 1.00 8.09 271 THR B C 1
ATOM 5297 O O . THR B 1 305 ? -2.602 20.477 17.481 1.00 10.21 271 THR B O 1
ATOM 5301 N N . VAL B 1 306 ? -3.802 18.599 17.308 1.00 8.93 272 VAL B N 1
ATOM 5302 C CA . VAL B 1 306 ? -5.054 19.323 17.464 1.00 8.82 272 VAL B CA 1
ATOM 5303 C C . VAL B 1 306 ? -5.116 20.030 18.825 1.00 9.79 272 VAL B C 1
ATOM 5304 O O . VAL B 1 306 ? -5.722 21.087 18.938 1.00 11.06 272 VAL B O 1
ATOM 5308 N N . GLY B 1 307 ? -4.477 19.451 19.844 1.00 7.57 273 GLY B N 1
ATOM 5309 C CA . GLY B 1 307 ? -4.428 20.064 21.162 1.00 7.99 273 GLY B CA 1
ATOM 5310 C C . GLY B 1 307 ? -3.526 21.288 21.183 1.00 9.28 273 GLY B C 1
ATOM 5311 O O . GLY B 1 307 ? -3.815 22.280 21.850 1.00 8.40 273 GLY B O 1
ATOM 5312 N N . MET B 1 308 ? -2.419 21.220 20.454 1.00 9.22 274 MET B N 1
ATOM 5313 C CA . MET B 1 308 ? -1.566 22.389 20.290 1.00 9.39 274 MET B CA 1
ATOM 5314 C C . MET B 1 308 ? -2.366 23.509 19.651 1.00 10.93 274 MET B C 1
ATOM 5315 O O . MET B 1 308 ? -2.400 24.639 20.147 1.00 10.61 274 MET B O 1
ATOM 5320 N N . ILE B 1 309 ? -3.008 23.182 18.537 1.00 10.57 275 ILE B N 1
ATOM 5321 C CA . ILE B 1 309 ? -3.761 24.153 17.768 1.00 10.00 275 ILE B CA 1
ATOM 5322 C C . ILE B 1 309 ? -4.924 24.711 18.577 1.00 11.62 275 ILE B C 1
ATOM 5323 O O . ILE B 1 309 ? -5.129 25.923 18.625 1.00 10.43 275 ILE B O 1
ATOM 5328 N N . ALA B 1 310 ? -5.676 23.830 19.224 1.00 9.03 276 ALA B N 1
ATOM 5329 C CA . ALA B 1 310 ? -6.842 24.264 19.975 1.00 9.11 276 ALA B CA 1
ATOM 5330 C C . ALA B 1 310 ? -6.457 25.124 21.171 1.00 10.37 276 ALA B C 1
ATOM 5331 O O . ALA B 1 310 ? -7.115 26.119 21.454 1.00 9.11 276 ALA B O 1
ATOM 5333 N N . THR B 1 311 ? -5.392 24.746 21.872 1.00 8.72 277 THR B N 1
ATOM 5334 C CA . THR B 1 311 ? -4.936 25.529 23.020 1.00 9.06 277 THR B CA 1
ATOM 5335 C C . THR B 1 311 ? -4.478 26.904 22.569 1.00 8.94 277 THR B C 1
ATOM 5336 O O . THR B 1 311 ? -4.826 27.911 23.166 1.00 10.77 277 THR B O 1
ATOM 5340 N N . GLN B 1 312 ? -3.686 26.941 21.508 1.00 8.62 278 GLN B N 1
ATOM 5341 C CA . GLN B 1 312 ? -3.213 28.217 21.002 1.00 10.27 278 GLN B CA 1
ATOM 5342 C C . GLN B 1 312 ? -4.391 29.110 20.627 1.00 11.70 278 GLN B C 1
ATOM 5343 O O . GLN B 1 312 ? -4.432 30.280 21.008 1.00 10.89 278 GLN B O 1
ATOM 5349 N N . ALA B 1 313 ? -5.355 28.558 19.898 1.00 9.82 279 ALA B N 1
ATOM 5350 C CA . ALA B 1 313 ? -6.502 29.343 19.465 1.00 12.31 279 ALA B CA 1
ATOM 5351 C C . ALA B 1 313 ? -7.315 29.816 20.659 1.00 10.47 279 ALA B C 1
ATOM 5352 O O . ALA B 1 313 ? -7.790 30.955 20.688 1.00 11.32 279 ALA B O 1
ATOM 5354 N N . ALA B 1 314 ? -7.470 28.943 21.648 1.00 9.10 280 ALA B N 1
ATOM 5355 C CA . ALA B 1 314 ? -8.273 29.267 22.814 1.00 8.76 280 ALA B CA 1
ATOM 5356 C C . ALA B 1 314 ? -7.709 30.490 23.510 1.00 10.31 280 ALA B C 1
ATOM 5357 O O . ALA B 1 314 ? -8.435 31.436 23.811 1.00 11.21 280 ALA B O 1
ATOM 5359 N N . PHE B 1 315 ? -6.407 30.477 23.760 1.00 10.92 281 PHE B N 1
ATOM 5360 C CA . PHE B 1 315 ? -5.790 31.580 24.484 1.00 9.80 281 PHE B CA 1
ATOM 5361 C C . PHE B 1 315 ? -5.615 32.828 23.623 1.00 10.62 281 PHE B C 1
ATOM 5362 O O . PHE B 1 315 ? -5.666 33.946 24.129 1.00 14.57 281 PHE B O 1
ATOM 5370 N N . GLN B 1 316 ? -5.434 32.646 22.321 1.00 9.31 282 GLN B N 1
ATOM 5371 C CA . GLN B 1 316 ? -5.254 33.800 21.453 1.00 10.49 282 GLN B CA 1
ATOM 5372 C C . GLN B 1 316 ? -6.554 34.545 21.206 1.00 12.54 282 GLN B C 1
ATOM 5373 O O . GLN B 1 316 ? -6.552 35.768 21.072 1.00 15.91 282 GLN B O 1
ATOM 5379 N N . TYR B 1 317 ? -7.661 33.814 21.158 1.00 9.96 283 TYR B N 1
ATOM 5380 C CA . TYR B 1 317 ? -8.932 34.388 20.710 1.00 12.57 283 TYR B CA 1
ATOM 5381 C C . TYR B 1 317 ? -10.084 34.258 21.699 1.00 14.00 283 TYR B C 1
ATOM 5382 O O . TYR B 1 317 ? -11.113 34.909 21.546 1.00 15.53 283 TYR B O 1
ATOM 5391 N N . GLY B 1 318 ? -9.917 33.417 22.709 1.00 11.75 284 GLY B N 1
ATOM 5392 C CA . GLY B 1 318 ? -11.044 33.011 23.525 1.00 12.04 284 GLY B CA 1
ATOM 5393 C C . GLY B 1 318 ? -11.505 33.952 24.621 1.00 11.61 284 GLY B C 1
ATOM 5394 O O . GLY B 1 318 ? -12.583 33.755 25.175 1.00 11.44 284 GLY B O 1
ATOM 5395 N N . LYS B 1 319 ? -10.711 34.966 24.945 1.00 13.24 285 LYS B N 1
ATOM 5396 C CA . LYS B 1 319 ? -11.054 35.830 26.077 1.00 12.35 285 LYS B CA 1
ATOM 5397 C C . LYS B 1 319 ? -12.480 36.399 26.030 1.00 12.42 285 LYS B C 1
ATOM 5398 O O . LYS B 1 319 ? -13.206 36.295 27.015 1.00 12.68 285 LYS B O 1
ATOM 5404 N N . PRO B 1 320 ? -12.884 37.000 24.897 1.00 12.29 286 PRO B N 1
ATOM 5405 C CA . PRO B 1 320 ? -14.243 37.558 24.839 1.00 14.44 286 PRO B CA 1
ATOM 5406 C C . PRO B 1 320 ? -15.317 36.484 25.017 1.00 13.07 286 PRO B C 1
ATOM 5407 O O . PRO B 1 320 ? -16.340 36.724 25.653 1.00 14.77 286 PRO B O 1
ATOM 5411 N N . TRP B 1 321 ? -15.086 35.305 24.456 1.00 12.46 287 TRP B N 1
ATOM 5412 C CA . TRP B 1 321 ? -16.030 34.214 24.634 1.00 12.75 287 TRP B CA 1
ATOM 5413 C C . TRP B 1 321 ? -16.091 33.824 26.104 1.00 12.65 287 TRP B C 1
ATOM 5414 O O . TRP B 1 321 ? -17.168 33.585 26.645 1.00 11.11 287 TRP B O 1
ATOM 5425 N N . LEU B 1 322 ? -14.927 33.766 26.746 1.00 10.70 288 LEU B N 1
ATOM 5426 C CA . LEU B 1 322 ? -14.850 33.413 28.156 1.00 9.62 288 LEU B CA 1
ATOM 5427 C C . LEU B 1 322 ? -15.641 34.393 29.002 1.00 11.17 288 LEU B C 1
ATOM 5428 O O . LEU B 1 322 ? -16.386 34.002 29.895 1.00 12.64 288 LEU B O 1
ATOM 5433 N N . GLU B 1 323 ? -15.478 35.677 28.724 1.00 12.90 289 GLU B N 1
ATOM 5434 C CA . GLU B 1 323 ? -16.183 36.667 29.516 1.00 12.86 289 GLU B CA 1
ATOM 5435 C C . GLU B 1 323 ? -17.695 36.511 29.370 1.00 13.60 289 GLU B C 1
ATOM 5436 O O . GLU B 1 323 ? -18.427 36.614 30.352 1.00 14.53 289 GLU B O 1
ATOM 5442 N N . GLU B 1 324 ? -18.166 36.223 28.162 1.00 12.49 290 GLU B N 1
ATOM 5443 C CA . GLU B 1 324 ? -19.598 36.004 27.996 1.00 13.29 290 GLU B CA 1
ATOM 5444 C C . GLU B 1 324 ? -20.035 34.702 28.666 1.00 12.48 290 GLU B C 1
ATOM 5445 O O . GLU B 1 324 ? -21.095 34.641 29.294 1.00 14.34 290 GLU B O 1
ATOM 5451 N N . LEU B 1 325 ? -19.216 33.664 28.535 1.00 12.10 291 LEU B N 1
ATOM 5452 C CA . LEU B 1 325 ? -19.487 32.409 29.221 1.00 10.64 291 LEU B CA 1
ATOM 5453 C C . LEU B 1 325 ? -19.715 32.640 30.712 1.00 12.31 291 LEU B C 1
ATOM 5454 O O . LEU B 1 325 ? -20.674 32.126 31.284 1.00 11.62 291 LEU B O 1
ATOM 5459 N N . LYS B 1 326 ? -18.833 33.407 31.345 1.00 10.70 292 LYS B N 1
ATOM 5460 C CA . LYS B 1 326 ? -18.949 33.616 32.783 1.00 12.35 292 LYS B CA 1
ATOM 5461 C C . LYS B 1 326 ? -20.305 34.214 33.136 1.00 13.87 292 LYS B C 1
ATOM 5462 O O . LYS B 1 326 ? -20.934 33.814 34.109 1.00 13.34 292 LYS B O 1
ATOM 5468 N N . THR B 1 327 ? -20.764 35.169 32.336 1.00 12.83 293 THR B N 1
ATOM 5469 C CA A THR B 1 327 ? -22.052 35.808 32.576 0.47 15.07 293 THR B CA 1
ATOM 5470 C CA B THR B 1 327 ? -22.046 35.794 32.631 0.53 15.08 293 THR B CA 1
ATOM 5471 C C . THR B 1 327 ? -23.188 34.792 32.462 1.00 13.00 293 THR B C 1
ATOM 5472 O O . THR B 1 327 ? -24.154 34.820 33.221 1.00 13.40 293 THR B O 1
ATOM 5479 N N . VAL B 1 328 ? -23.062 33.884 31.502 1.00 12.91 294 VAL B N 1
ATOM 5480 C CA . VAL B 1 328 ? -24.079 32.856 31.312 1.00 10.53 294 VAL B CA 1
ATOM 5481 C C . VAL B 1 328 ? -24.073 31.881 32.482 1.00 12.41 294 VAL B C 1
ATOM 5482 O O . VAL B 1 328 ? -25.121 31.534 33.021 1.00 13.93 294 VAL B O 1
ATOM 5486 N N . ILE B 1 329 ? -22.882 31.451 32.883 1.00 11.31 295 ILE B N 1
ATOM 5487 C CA . ILE B 1 329 ? -22.752 30.530 34.004 1.00 10.60 295 ILE B CA 1
ATOM 5488 C C . ILE B 1 329 ? -23.259 31.183 35.285 1.00 11.27 295 ILE B C 1
ATOM 5489 O O . ILE B 1 329 ? -23.977 30.566 36.072 1.00 11.64 295 ILE B O 1
ATOM 5494 N N . GLU B 1 330 ? -22.890 32.443 35.484 1.00 12.37 296 GLU B N 1
ATOM 5495 C CA . GLU B 1 330 ? -23.348 33.185 36.644 1.00 11.48 296 GLU B CA 1
ATOM 5496 C C . GLU B 1 330 ? -24.868 33.227 36.683 1.00 10.01 296 GLU B C 1
ATOM 5497 O O . GLU B 1 330 ? -25.476 32.990 37.728 1.00 10.70 296 GLU B O 1
ATOM 5503 N N . GLY B 1 331 ? -25.475 33.509 35.537 1.00 10.79 297 GLY B N 1
ATOM 5504 C CA . GLY B 1 331 ? -26.924 33.546 35.437 1.00 14.11 297 GLY B CA 1
ATOM 5505 C C . GLY B 1 331 ? -27.530 32.197 35.764 1.00 13.67 297 GLY B C 1
ATOM 5506 O O . GLY B 1 331 ? -28.529 32.096 36.478 1.00 13.60 297 GLY B O 1
ATOM 5507 N N . ASN B 1 332 ? -26.916 31.142 35.243 1.00 12.02 298 ASN B N 1
ATOM 5508 C CA . ASN B 1 332 ? -27.406 29.801 35.508 1.00 8.18 298 ASN B CA 1
ATOM 5509 C C . ASN B 1 332 ? -27.308 29.463 36.986 1.00 11.00 298 ASN B C 1
ATOM 5510 O O . ASN B 1 332 ? -28.207 28.846 37.552 1.00 12.29 298 ASN B O 1
ATOM 5515 N N . ILE B 1 333 ? -26.198 29.854 37.602 1.00 10.48 299 ILE B N 1
ATOM 5516 C CA . ILE B 1 333 ? -25.987 29.597 39.018 1.00 9.28 299 ILE B CA 1
ATOM 5517 C C . ILE B 1 333 ? -27.029 30.335 39.854 1.00 11.79 299 ILE B C 1
ATOM 5518 O O . ILE B 1 333 ? -27.631 29.764 40.765 1.00 11.82 299 ILE B O 1
ATOM 5523 N N . LYS B 1 334 ? -27.241 31.608 39.543 1.00 12.76 300 LYS B N 1
ATOM 5524 C CA . LYS B 1 334 ? -28.250 32.382 40.251 1.00 12.98 300 LYS B CA 1
ATOM 5525 C C . LYS B 1 334 ? -29.628 31.727 40.121 1.00 13.82 300 LYS B C 1
ATOM 5526 O O . LYS B 1 334 ? -30.396 31.678 41.082 1.00 14.38 300 LYS B O 1
ATOM 5532 N N . LEU B 1 335 ? -29.929 31.207 38.936 1.00 13.01 301 LEU B N 1
ATOM 5533 C CA . LEU B 1 335 ? -31.192 30.514 38.705 1.00 12.84 301 LEU B CA 1
ATOM 5534 C C . LEU B 1 335 ? -31.303 29.258 39.568 1.00 13.99 301 LEU B C 1
ATOM 5535 O O . LEU B 1 335 ? -32.345 28.979 40.156 1.00 12.83 301 LEU B O 1
ATOM 5540 N N . VAL B 1 336 ? -30.222 28.491 39.637 1.00 11.13 302 VAL B N 1
ATOM 5541 C CA . VAL B 1 336 ? -30.204 27.298 40.472 1.00 10.30 302 VAL B CA 1
ATOM 5542 C C . VAL B 1 336 ? -30.448 27.651 41.935 1.00 11.70 302 VAL B C 1
ATOM 5543 O O . VAL B 1 336 ? -31.250 27.009 42.622 1.00 12.68 302 VAL B O 1
ATOM 5547 N N . ILE B 1 337 ? -29.750 28.674 42.413 1.00 11.62 303 ILE B N 1
ATOM 5548 C CA . ILE B 1 337 ? -29.908 29.108 43.793 1.00 13.34 303 ILE B CA 1
ATOM 5549 C C . ILE B 1 337 ? -31.341 29.545 44.056 1.00 15.23 303 ILE B C 1
ATOM 5550 O O . ILE B 1 337 ? -31.965 29.112 45.023 1.00 14.55 303 ILE B O 1
ATOM 5555 N N . LYS B 1 338 ? -31.863 30.396 43.181 1.00 14.51 304 LYS B N 1
ATOM 5556 C CA . LYS B 1 338 ? -33.191 30.957 43.383 1.00 16.47 304 LYS B CA 1
ATOM 5557 C C . LYS B 1 338 ? -34.254 29.874 43.424 1.00 15.51 304 LYS B C 1
ATOM 5558 O O . LYS B 1 338 ? -35.073 29.820 44.339 1.00 17.53 304 LYS B O 1
ATOM 5564 N N . GLU B 1 339 ? -34.237 28.997 42.430 1.00 15.04 305 GLU B N 1
ATOM 5565 C CA A GLU B 1 339 ? -35.273 27.984 42.303 0.63 12.02 305 GLU B CA 1
ATOM 5566 C CA B GLU B 1 339 ? -35.281 27.990 42.314 0.37 12.10 305 GLU B CA 1
ATOM 5567 C C . GLU B 1 339 ? -35.163 26.884 43.352 1.00 13.11 305 GLU B C 1
ATOM 5568 O O . GLU B 1 339 ? -36.154 26.496 43.965 1.00 14.11 305 GLU B O 1
ATOM 5579 N N . LEU B 1 340 ? -33.958 26.371 43.560 1.00 13.10 306 LEU B N 1
ATOM 5580 C CA . LEU B 1 340 ? -33.806 25.292 44.528 1.00 11.05 306 LEU B CA 1
ATOM 5581 C C . LEU B 1 340 ? -34.040 25.748 45.963 1.00 11.61 306 LEU B C 1
ATOM 5582 O O . LEU B 1 340 ? -34.595 25.006 46.774 1.00 13.42 306 LEU B O 1
ATOM 5587 N N . GLU B 1 341 ? -33.638 26.970 46.282 1.00 13.02 307 GLU B N 1
ATOM 5588 C CA . GLU B 1 341 ? -33.817 27.441 47.646 1.00 14.48 307 GLU B CA 1
ATOM 5589 C C . GLU B 1 341 ? -35.275 27.753 47.931 1.00 14.70 307 GLU B C 1
ATOM 5590 O O . GLU B 1 341 ? -35.743 27.569 49.051 1.00 17.52 307 GLU B O 1
ATOM 5596 N N . ALA B 1 342 ? -35.990 28.218 46.912 1.00 14.83 308 ALA B N 1
ATOM 5597 C CA . ALA B 1 342 ? -37.392 28.588 47.084 1.00 16.96 308 ALA B CA 1
ATOM 5598 C C . ALA B 1 342 ? -38.314 27.377 47.096 1.00 19.97 308 ALA B C 1
ATOM 5599 O O . ALA B 1 342 ? -39.330 27.370 47.791 1.00 22.41 308 ALA B O 1
ATOM 5601 N N . LYS B 1 343 ? -37.957 26.347 46.337 1.00 13.59 309 LYS B N 1
ATOM 5602 C CA . LYS B 1 343 ? -38.910 25.289 46.028 1.00 12.91 309 LYS B CA 1
ATOM 5603 C C . LYS B 1 343 ? -38.511 23.891 46.499 1.00 15.69 309 LYS B C 1
ATOM 5604 O O . LYS B 1 343 ? -39.249 22.929 46.288 1.00 17.62 309 LYS B O 1
ATOM 5610 N N . THR B 1 344 ? -37.348 23.776 47.133 1.00 13.39 310 THR B N 1
ATOM 5611 C CA . THR B 1 344 ? -36.876 22.485 47.614 1.00 14.11 310 THR B CA 1
ATOM 5612 C C . THR B 1 344 ? -36.159 22.643 48.941 1.00 10.42 310 THR B C 1
ATOM 5613 O O . THR B 1 344 ? -36.018 23.754 49.464 1.00 14.61 310 THR B O 1
ATOM 5617 N N . LYS B 1 345 ? -35.693 21.518 49.472 1.00 14.10 311 LYS B N 1
ATOM 5618 C CA . LYS B 1 345 ? -34.925 21.515 50.704 1.00 14.11 311 LYS B CA 1
ATOM 5619 C C . LYS B 1 345 ? -33.461 21.281 50.385 1.00 13.86 311 LYS B C 1
ATOM 5620 O O . LYS B 1 345 ? -32.654 21.038 51.277 1.00 15.01 311 LYS B O 1
ATOM 5626 N N . ILE B 1 346 ? -33.130 21.348 49.100 1.00 13.15 312 ILE B N 1
ATOM 5627 C CA . ILE B 1 346 ? -31.751 21.203 48.661 1.00 12.05 312 ILE B CA 1
ATOM 5628 C C . ILE B 1 346 ? -30.949 22.427 49.078 1.00 15.02 312 ILE B C 1
ATOM 5629 O O . ILE B 1 346 ? -31.356 23.559 48.827 1.00 16.33 312 ILE B O 1
ATOM 5634 N N . LYS B 1 347 ? -29.813 22.203 49.726 1.00 12.30 313 LYS B N 1
ATOM 5635 C CA . LYS B 1 347 ? -28.939 23.309 50.087 1.00 13.55 313 LYS B CA 1
ATOM 5636 C C . LYS B 1 347 ? -27.936 23.507 48.964 1.00 11.55 313 LYS B C 1
ATOM 5637 O O . LYS B 1 347 ? -27.229 22.571 48.574 1.00 14.89 313 LYS B O 1
ATOM 5640 N N . VAL B 1 348 ? -27.895 24.727 48.443 1.00 10.96 314 VAL B N 1
ATOM 5641 C CA . VAL B 1 348 ? -27.055 25.046 47.298 1.00 12.57 314 VAL B CA 1
ATOM 5642 C C . VAL B 1 348 ? -25.779 25.744 47.743 1.00 12.35 314 VAL B C 1
ATOM 5643 O O . VAL B 1 348 ? -25.817 26.822 48.340 1.00 14.93 314 VAL B O 1
ATOM 5647 N N . MET B 1 349 ? -24.644 25.119 47.463 1.00 11.80 315 MET B N 1
ATOM 5648 C CA . MET B 1 349 ? -23.370 25.782 47.664 1.00 11.44 315 MET B CA 1
ATOM 5649 C C . MET B 1 349 ? -23.121 26.632 46.433 1.00 12.55 315 MET B C 1
ATOM 5650 O O . MET B 1 349 ? -22.930 26.103 45.339 1.00 12.29 315 MET B O 1
ATOM 5655 N N . GLU B 1 350 ? -23.153 27.948 46.593 1.00 11.76 316 GLU B N 1
ATOM 5656 C CA . GLU B 1 350 ? -22.928 28.815 45.448 1.00 13.27 316 GLU B CA 1
ATOM 5657 C C . GLU B 1 350 ? -21.462 28.741 45.058 1.00 11.56 316 GLU B C 1
ATOM 5658 O O . GLU B 1 350 ? -20.595 29.044 45.865 1.00 12.53 316 GLU B O 1
ATOM 5664 N N . PRO B 1 351 ? -21.173 28.317 43.818 1.00 11.62 317 PRO B N 1
ATOM 5665 C CA . PRO B 1 351 ? -19.767 28.257 43.410 1.00 12.94 317 PRO B CA 1
ATOM 5666 C C . PRO B 1 351 ? -19.121 29.632 43.436 1.00 13.36 317 PRO B C 1
ATOM 5667 O O . PRO B 1 351 ? -19.734 30.596 42.985 1.00 14.29 317 PRO B O 1
ATOM 5671 N N . GLU B 1 352 ? -17.906 29.726 43.966 1.00 10.18 318 GLU B N 1
ATOM 5672 C CA . GLU B 1 352 ? -17.107 30.923 43.752 1.00 10.84 318 GLU B CA 1
ATOM 5673 C C . GLU B 1 352 ? -16.516 30.868 42.350 1.00 11.09 318 GLU B C 1
ATOM 5674 O O . GLU B 1 352 ? -16.222 31.891 41.737 1.00 11.74 318 GLU B O 1
ATOM 5680 N N . GLY B 1 353 ? -16.354 29.652 41.848 1.00 10.58 319 GLY B N 1
ATOM 5681 C CA . GLY B 1 353 ? -15.828 29.443 40.517 1.00 11.79 319 GLY B CA 1
ATOM 5682 C C . GLY B 1 353 ? -16.208 28.060 40.034 1.00 9.97 319 GLY B C 1
ATOM 5683 O O . GLY B 1 353 ? -16.844 27.294 40.757 1.00 10.77 319 GLY B O 1
ATOM 5684 N N . THR B 1 354 ? -15.758 27.736 38.822 1.00 9.39 320 THR B N 1
ATOM 5685 C CA . THR B 1 354 ? -16.189 26.554 38.072 1.00 9.53 320 THR B CA 1
ATOM 5686 C C . THR B 1 354 ? -17.641 26.705 37.654 1.00 11.61 320 THR B C 1
ATOM 5687 O O . THR B 1 354 ? -18.361 27.570 38.162 1.00 10.50 320 THR B O 1
ATOM 5691 N N . TYR B 1 355 ? -18.070 25.863 36.726 1.00 9.27 321 TYR B N 1
ATOM 5692 C CA . TYR B 1 355 ? -19.451 25.890 36.278 1.00 9.52 321 TYR B CA 1
ATOM 5693 C C . TYR B 1 355 ? -20.229 24.717 36.863 1.00 8.32 321 TYR B C 1
ATOM 5694 O O . TYR B 1 355 ? -21.218 24.258 36.292 1.00 10.44 321 TYR B O 1
ATOM 5703 N N . LEU B 1 356 ? -19.776 24.250 38.019 1.00 8.21 322 LEU B N 1
ATOM 5704 C CA . LEU B 1 356 ? -20.336 23.061 38.642 1.00 8.01 322 LEU B CA 1
ATOM 5705 C C . LEU B 1 356 ? -20.877 23.383 40.025 1.00 10.48 322 LEU B C 1
ATOM 5706 O O . LEU B 1 356 ? -20.184 23.963 40.859 1.00 10.77 322 LEU B O 1
ATOM 5711 N N . VAL B 1 357 ? -22.122 22.998 40.262 1.00 9.76 323 VAL B N 1
ATOM 5712 C CA . VAL B 1 357 ? -22.785 23.340 41.510 1.00 11.31 323 VAL B CA 1
ATOM 5713 C C . VAL B 1 357 ? -22.943 22.129 42.422 1.00 9.60 323 VAL B C 1
ATOM 5714 O O . VAL B 1 357 ? -23.539 21.119 42.049 1.00 10.48 323 VAL B O 1
ATOM 5718 N N . TRP B 1 358 ? -22.402 22.252 43.627 1.00 8.84 324 TRP B N 1
ATOM 5719 C CA . TRP B 1 358 ? -22.437 21.192 44.630 1.00 9.03 324 TRP B CA 1
ATOM 5720 C C . TRP B 1 358 ? -23.736 21.318 45.427 1.00 11.82 324 TRP B C 1
ATOM 5721 O O . TRP B 1 358 ? -23.972 22.324 46.104 1.00 11.63 324 TRP B O 1
ATOM 5732 N N . LEU B 1 359 ? -24.579 20.298 45.316 1.00 10.28 325 LEU B N 1
ATOM 5733 C CA . LEU B 1 359 ? -25.913 20.314 45.900 1.00 9.86 325 LEU B CA 1
ATOM 5734 C C . LEU B 1 359 ? -26.043 19.328 47.041 1.00 9.03 325 LEU B C 1
ATOM 5735 O O . LEU B 1 359 ? -25.708 18.156 46.904 1.00 11.68 325 LEU B O 1
ATOM 5740 N N . ASP B 1 360 ? -26.552 19.821 48.166 1.00 11.23 326 ASP B N 1
ATOM 5741 C CA . ASP B 1 360 ? -26.714 19.025 49.376 1.00 12.66 326 ASP B CA 1
ATOM 5742 C C . ASP B 1 360 ? -28.162 18.566 49.517 1.00 10.50 326 ASP B C 1
ATOM 5743 O O . ASP B 1 360 ? -29.052 19.374 49.793 1.00 12.98 326 ASP B O 1
ATOM 5748 N N . PHE B 1 361 ? -28.388 17.270 49.311 1.00 10.87 327 PHE B N 1
ATOM 5749 C CA . PHE B 1 361 ? -29.722 16.677 49.400 1.00 11.61 327 PHE B CA 1
ATOM 5750 C C . PHE B 1 361 ? -29.970 15.998 50.746 1.00 13.16 327 PHE B C 1
ATOM 5751 O O . PHE B 1 361 ? -30.884 15.184 50.865 1.00 13.35 327 PHE B O 1
ATOM 5759 N N . SER B 1 362 ? -29.153 16.322 51.743 1.00 13.02 328 SER B N 1
ATOM 5760 C CA . SER B 1 362 ? -29.251 15.686 53.059 1.00 11.30 328 SER B CA 1
ATOM 5761 C C . SER B 1 362 ? -30.685 15.627 53.584 1.00 14.76 328 SER B C 1
ATOM 5762 O O . SER B 1 362 ? -31.087 14.630 54.187 1.00 13.65 328 SER B O 1
ATOM 5765 N N . ALA B 1 363 ? -31.445 16.691 53.348 1.00 14.64 329 ALA B N 1
ATOM 5766 C CA . ALA B 1 363 ? -32.788 16.822 53.918 1.00 14.07 329 ALA B CA 1
ATOM 5767 C C . ALA B 1 363 ? -33.721 15.689 53.513 1.00 16.89 329 ALA B C 1
ATOM 5768 O O . ALA B 1 363 ? -34.674 15.379 54.229 1.00 17.88 329 ALA B O 1
ATOM 5770 N N . TYR B 1 364 ? -33.451 15.074 52.368 1.00 15.22 330 TYR B N 1
ATOM 5771 C CA . TYR B 1 364 ? -34.293 13.990 51.871 1.00 12.10 330 TYR B CA 1
ATOM 5772 C C . TYR B 1 364 ? -33.841 12.613 52.355 1.00 16.39 330 TYR B C 1
ATOM 5773 O O . TYR B 1 364 ? -34.527 11.617 52.135 1.00 18.16 330 TYR B O 1
ATOM 5782 N N . ALA B 1 365 ? -32.682 12.567 53.003 1.00 14.54 331 ALA B N 1
ATOM 5783 C CA . ALA B 1 365 ? -32.158 11.337 53.602 1.00 17.88 331 ALA B CA 1
ATOM 5784 C C . ALA B 1 365 ? -31.990 10.173 52.628 1.00 17.35 331 ALA B C 1
ATOM 5785 O O . ALA B 1 365 ? -31.991 9.014 53.036 1.00 19.28 331 ALA B O 1
ATOM 5787 N N . ILE B 1 366 ? -31.850 10.482 51.345 1.00 12.58 332 ILE B N 1
ATOM 5788 C CA . ILE B 1 366 ? -31.538 9.469 50.350 1.00 13.54 332 ILE B CA 1
ATOM 5789 C C . ILE B 1 366 ? -30.067 9.605 50.003 1.00 13.79 332 ILE B C 1
ATOM 5790 O O . ILE B 1 366 ? -29.642 10.605 49.426 1.00 10.97 332 ILE B O 1
ATOM 5795 N N . ALA B 1 367 ? -29.287 8.606 50.390 1.00 12.61 333 ALA B N 1
ATOM 5796 C CA . ALA B 1 367 ? -27.851 8.645 50.178 1.00 14.10 333 ALA B CA 1
ATOM 5797 C C . ALA B 1 367 ? -27.494 8.221 48.765 1.00 10.16 333 ALA B C 1
ATOM 5798 O O . ALA B 1 367 ? -28.245 7.509 48.099 1.00 12.40 333 ALA B O 1
ATOM 5800 N N . GLN B 1 368 ? -26.330 8.664 48.308 1.00 11.39 334 GLN B N 1
ATOM 5801 C CA . GLN B 1 368 ? -25.768 8.131 47.084 1.00 10.12 334 GLN B CA 1
ATOM 5802 C C . GLN B 1 368 ? -25.419 6.665 47.305 1.00 12.44 334 GLN B C 1
ATOM 5803 O O . GLN B 1 368 ? -25.002 6.288 48.396 1.00 14.45 334 GLN B O 1
ATOM 5809 N N . PRO B 1 369 ? -25.562 5.835 46.264 1.00 12.01 335 PRO B N 1
ATOM 5810 C CA . PRO B 1 369 ? -25.911 6.221 44.894 1.00 12.85 335 PRO B CA 1
ATOM 5811 C C . PRO B 1 369 ? -27.411 6.246 44.627 1.00 12.94 335 PRO B C 1
ATOM 5812 O O . PRO B 1 369 ? -27.811 6.542 43.504 1.00 14.45 335 PRO B O 1
ATOM 5816 N N . GLN B 1 370 ? -28.228 5.931 45.624 1.00 13.10 336 GLN B N 1
ATOM 5817 C CA . GLN B 1 370 ? -29.674 5.959 45.416 1.00 13.28 336 GLN B CA 1
ATOM 5818 C C . GLN B 1 370 ? -30.127 7.363 45.053 1.00 15.02 336 GLN B C 1
ATOM 5819 O O . GLN B 1 370 ? -31.115 7.537 44.343 1.00 14.92 336 GLN B O 1
ATOM 5825 N N . LEU B 1 371 ? -29.398 8.360 45.543 1.00 11.08 337 LEU B N 1
ATOM 5826 C CA . LEU B 1 371 ? -29.737 9.746 45.267 1.00 11.72 337 LEU B CA 1
ATOM 5827 C C . LEU B 1 371 ? -29.623 10.021 43.779 1.00 12.89 337 LEU B C 1
ATOM 5828 O O . LEU B 1 371 ? -30.566 10.500 43.148 1.00 13.71 337 LEU B O 1
ATOM 5833 N N . SER B 1 372 ? -28.472 9.707 43.200 1.00 12.75 338 SER B N 1
ATOM 5834 C CA . SER B 1 372 ? -28.314 9.954 41.775 1.00 12.45 338 SER B CA 1
ATOM 5835 C C . SER B 1 372 ? -29.222 9.047 40.945 1.00 13.68 338 SER B C 1
ATOM 5836 O O . SER B 1 372 ? -29.670 9.436 39.869 1.00 15.45 338 SER B O 1
ATOM 5839 N N . GLU B 1 373 ? -29.521 7.856 41.457 1.00 14.26 339 GLU B N 1
ATOM 5840 C CA . GLU B 1 373 ? -30.463 6.972 40.779 1.00 15.52 339 GLU B CA 1
ATOM 5841 C C . GLU B 1 373 ? -31.848 7.615 40.723 1.00 15.93 339 GLU B C 1
ATOM 5842 O O . GLU B 1 373 ? -32.522 7.555 39.698 1.00 17.18 339 GLU B O 1
ATOM 5848 N N . LYS B 1 374 ? -32.261 8.230 41.827 1.00 14.34 340 LYS B N 1
ATOM 5849 C CA . LYS B 1 374 ? -33.558 8.896 41.892 1.00 13.43 340 LYS B CA 1
ATOM 5850 C C . LYS B 1 374 ? -33.573 10.083 40.938 1.00 13.86 340 LYS B C 1
ATOM 5851 O O . LYS B 1 374 ? -34.541 10.308 40.208 1.00 14.62 340 LYS B O 1
ATOM 5857 N N . LEU B 1 375 ? -32.487 10.838 40.939 1.00 11.57 341 LEU B N 1
ATOM 5858 C CA . LEU B 1 375 ? -32.363 11.958 40.021 1.00 12.96 341 LEU B CA 1
ATOM 5859 C C . LEU B 1 375 ? -32.449 11.488 38.569 1.00 13.78 341 LEU B C 1
ATOM 5860 O O . LEU B 1 375 ? -33.173 12.070 37.766 1.00 12.51 341 LEU B O 1
ATOM 5865 N N . GLN B 1 376 ? -31.714 10.436 38.227 1.00 13.15 342 GLN B N 1
ATOM 5866 C CA . GLN B 1 376 ? -31.729 9.949 36.851 1.00 13.93 342 GLN B CA 1
ATOM 5867 C C . GLN B 1 376 ? -33.056 9.289 36.484 1.00 16.73 342 GLN B C 1
ATOM 5868 O O . GLN B 1 376 ? -33.628 9.572 35.433 1.00 16.09 342 GLN B O 1
ATOM 5874 N N . ASN B 1 377 ? -33.549 8.420 37.358 1.00 12.46 343 ASN B N 1
ATOM 5875 C CA . ASN B 1 377 ? -34.723 7.609 37.042 1.00 15.59 343 ASN B CA 1
ATOM 5876 C C . ASN B 1 377 ? -36.035 8.371 37.134 1.00 17.42 343 ASN B C 1
ATOM 5877 O O . ASN B 1 377 ? -36.946 8.143 36.339 1.00 17.60 343 ASN B O 1
ATOM 5882 N N . GLU B 1 378 ? -36.130 9.270 38.106 1.00 14.14 344 GLU B N 1
ATOM 5883 C CA . GLU B 1 378 ? -37.377 9.985 38.358 1.00 15.96 344 GLU B CA 1
ATOM 5884 C C . GLU B 1 378 ? -37.364 11.409 37.822 1.00 14.98 344 GLU B C 1
ATOM 5885 O O . GLU B 1 378 ? -38.335 11.849 37.212 1.00 16.94 344 GLU B O 1
ATOM 5891 N N . ALA B 1 379 ? -36.269 12.129 38.041 1.00 13.75 345 ALA B N 1
ATOM 5892 C CA . ALA B 1 379 ? -36.170 13.494 37.536 1.00 12.54 345 ALA B CA 1
ATOM 5893 C C . ALA B 1 379 ? -35.645 13.532 36.101 1.00 11.77 345 ALA B C 1
ATOM 5894 O O . ALA B 1 379 ? -35.706 14.568 35.438 1.00 12.86 345 ALA B O 1
ATOM 5896 N N . LYS B 1 380 ? -35.145 12.397 35.620 1.00 13.05 346 LYS B N 1
ATOM 5897 C CA . LYS B 1 380 ? -34.550 12.331 34.288 1.00 12.32 346 LYS B CA 1
ATOM 5898 C C . LYS B 1 380 ? -33.442 13.365 34.119 1.00 12.19 346 LYS B C 1
ATOM 5899 O O . LYS B 1 380 ? -33.318 14.009 33.078 1.00 13.27 346 LYS B O 1
ATOM 5905 N N . VAL B 1 381 ? -32.645 13.526 35.167 1.00 11.58 347 VAL B N 1
ATOM 5906 C CA A VAL B 1 381 ? -31.472 14.388 35.111 0.70 11.77 347 VAL B CA 1
ATOM 5907 C CA B VAL B 1 381 ? -31.472 14.381 35.099 0.30 11.81 347 VAL B CA 1
ATOM 5908 C C . VAL B 1 381 ? -30.286 13.653 35.714 1.00 12.02 347 VAL B C 1
ATOM 5909 O O . VAL B 1 381 ? -30.403 13.033 36.772 1.00 13.38 347 VAL B O 1
ATOM 5916 N N . VAL B 1 382 ? -29.150 13.708 35.036 1.00 11.41 348 VAL B N 1
ATOM 5917 C CA . VAL B 1 382 ? -27.957 13.063 35.549 1.00 10.48 348 VAL B CA 1
ATOM 5918 C C . VAL B 1 382 ? -27.012 14.086 36.169 1.00 11.35 348 VAL B C 1
ATOM 5919 O O . VAL B 1 382 ? -26.530 15.000 35.496 1.00 10.91 348 VAL B O 1
ATOM 5923 N N . LEU B 1 383 ? -26.782 13.936 37.468 1.00 10.30 349 LEU B N 1
ATOM 5924 C CA . LEU B 1 383 ? -25.827 14.744 38.204 1.00 10.25 349 LEU B CA 1
ATOM 5925 C C . LEU B 1 383 ? -24.748 13.805 38.700 1.00 11.76 349 LEU B C 1
ATOM 5926 O O . LEU B 1 383 ? -25.000 12.613 38.869 1.00 12.41 349 LEU B O 1
ATOM 5931 N N . ASN B 1 384 ? -23.553 14.323 38.954 1.00 12.20 350 ASN B N 1
ATOM 5932 C CA . ASN B 1 384 ? -22.516 13.468 39.509 1.00 11.28 350 ASN B CA 1
ATOM 5933 C C . ASN B 1 384 ? -22.930 12.942 40.855 1.00 10.65 350 ASN B C 1
ATOM 5934 O O . ASN B 1 384 ? -23.537 13.651 41.664 1.00 10.12 350 ASN B O 1
ATOM 5939 N N . ASP B 1 385 ? -22.590 11.683 41.073 1.00 11.06 351 ASP B N 1
ATOM 5940 C CA . ASP B 1 385 ? -22.764 11.024 42.346 1.00 9.78 351 ASP B CA 1
ATOM 5941 C C . ASP B 1 385 ? -21.765 11.635 43.321 1.00 11.09 351 ASP B C 1
ATOM 5942 O O . ASP B 1 385 ? -20.560 11.471 43.175 1.00 11.71 351 ASP B O 1
ATOM 5947 N N . GLY B 1 386 ? -22.273 12.367 44.303 1.00 10.49 352 GLY B N 1
ATOM 5948 C CA . GLY B 1 386 ? -21.429 13.082 45.238 1.00 10.03 352 GLY B CA 1
ATOM 5949 C C . GLY B 1 386 ? -20.437 12.196 45.964 1.00 11.61 352 GLY B C 1
ATOM 5950 O O . GLY B 1 386 ? -19.336 12.628 46.307 1.00 10.02 352 GLY B O 1
ATOM 5951 N N . ALA B 1 387 ? -20.819 10.947 46.200 1.00 11.14 353 ALA B N 1
ATOM 5952 C CA . ALA B 1 387 ? -19.963 10.054 46.972 1.00 11.13 353 ALA B CA 1
ATOM 5953 C C . ALA B 1 387 ? -18.674 9.715 46.225 1.00 10.97 353 ALA B C 1
ATOM 5954 O O . ALA B 1 387 ? -17.679 9.330 46.842 1.00 12.88 353 ALA B O 1
ATOM 5956 N N . HIS B 1 388 ? -18.688 9.858 44.899 1.00 11.78 354 HIS B N 1
ATOM 5957 C CA . HIS B 1 388 ? -17.495 9.571 44.111 1.00 10.75 354 HIS B CA 1
ATOM 5958 C C . HIS B 1 388 ? -16.351 10.502 44.498 1.00 11.74 354 HIS B C 1
ATOM 5959 O O . HIS B 1 388 ? -15.185 10.158 44.344 1.00 10.66 354 HIS B O 1
ATOM 5966 N N . PHE B 1 389 ? -16.690 11.677 45.012 1.00 9.31 355 PHE B N 1
ATOM 5967 C CA . PHE B 1 389 ? -15.686 12.670 45.373 1.00 11.20 355 PHE B CA 1
ATOM 5968 C C . PHE B 1 389 ? -15.147 12.484 46.786 1.00 12.15 355 PHE B C 1
ATOM 5969 O O . PHE B 1 389 ? -14.171 13.123 47.171 1.00 10.87 355 PHE B O 1
ATOM 5977 N N . GLY B 1 390 ? -15.776 11.607 47.557 1.00 10.32 356 GLY B N 1
ATOM 5978 C CA . GLY B 1 390 ? -15.360 11.421 48.932 1.00 11.24 356 GLY B CA 1
ATOM 5979 C C . GLY B 1 390 ? -16.544 11.127 49.824 1.00 14.75 356 GLY B C 1
ATOM 5980 O O . GLY B 1 390 ? -17.685 11.411 49.463 1.00 12.97 356 GLY B O 1
ATOM 5981 N N . LYS B 1 391 ? -16.262 10.562 50.989 1.00 17.09 357 LYS B N 1
ATOM 5982 C CA . LYS B 1 391 ? -17.300 10.167 51.933 1.00 16.38 357 LYS B CA 1
ATOM 5983 C C . LYS B 1 391 ? -18.251 11.307 52.254 1.00 14.94 357 LYS B C 1
ATOM 5984 O O . LYS B 1 391 ? -19.443 11.088 52.483 1.00 18.02 357 LYS B O 1
ATOM 5990 N N . GLU B 1 392 ? -17.720 12.522 52.275 1.00 14.90 358 GLU B N 1
ATOM 5991 C CA . GLU B 1 392 ? -18.502 13.690 52.650 1.00 16.20 358 GLU B CA 1
ATOM 5992 C C . GLU B 1 392 ? -19.593 13.989 51.630 1.00 13.52 358 GLU B C 1
ATOM 5993 O O . GLU B 1 392 ? -20.517 14.752 51.904 1.00 14.93 358 GLU B O 1
ATOM 5999 N N . GLY B 1 393 ? -19.478 13.384 50.452 1.00 13.08 359 GLY B N 1
ATOM 6000 C CA . GLY B 1 393 ? -20.419 13.639 49.379 1.00 14.57 359 GLY B CA 1
ATOM 6001 C C . GLY B 1 393 ? -21.595 12.685 49.374 1.00 12.47 359 GLY B C 1
ATOM 6002 O O . GLY B 1 393 ? -22.356 12.632 48.411 1.00 12.92 359 GLY B O 1
ATOM 6003 N N . LYS B 1 394 ? -21.748 11.937 50.463 1.00 12.68 360 LYS B N 1
ATOM 6004 C CA B LYS B 1 394 ? -22.790 10.927 50.578 0.99 11.64 360 LYS B CA 1
ATOM 6005 C C . LYS B 1 394 ? -24.168 11.429 50.159 1.00 11.86 360 LYS B C 1
ATOM 6006 O O . LYS B 1 394 ? -24.906 10.724 49.474 1.00 11.71 360 LYS B O 1
ATOM 6012 N N . TYR B 1 395 ? -24.518 12.639 50.577 1.00 11.06 361 TYR B N 1
ATOM 6013 C CA . TYR B 1 395 ? -25.848 13.171 50.289 1.00 9.34 361 TYR B CA 1
ATOM 6014 C C . TYR B 1 395 ? -25.794 14.305 49.292 1.00 13.20 361 TYR B C 1
ATOM 6015 O O . TYR B 1 395 ? -26.717 15.113 49.219 1.00 13.46 361 TYR B O 1
ATOM 6024 N N . PHE B 1 396 ? -24.708 14.365 48.531 1.00 10.66 362 PHE B N 1
ATOM 6025 C CA . PHE B 1 396 ? -24.508 15.439 47.571 1.00 9.90 362 PHE B CA 1
ATOM 6026 C C . PHE B 1 396 ? -24.573 14.954 46.135 1.00 7.06 362 PHE B C 1
ATOM 6027 O O . PHE B 1 396 ? -24.404 13.774 45.851 1.00 10.73 362 PHE B O 1
ATOM 6035 N N . ALA B 1 397 ? -24.814 15.894 45.235 1.00 9.98 363 ALA B N 1
ATOM 6036 C CA . ALA B 1 397 ? -24.759 15.639 43.807 1.00 9.45 363 ALA B CA 1
ATOM 6037 C C . ALA B 1 397 ? -24.207 16.901 43.171 1.00 8.76 363 ALA B C 1
ATOM 6038 O O . ALA B 1 397 ? -24.370 17.993 43.707 1.00 11.02 363 ALA B O 1
ATOM 6040 N N . ARG B 1 398 ? -23.536 16.761 42.038 1.00 9.89 364 ARG B N 1
ATOM 6041 C CA . ARG B 1 398 ? -22.952 17.925 41.389 1.00 9.82 364 ARG B CA 1
ATOM 6042 C C . ARG B 1 398 ? -23.673 18.203 40.084 1.00 8.47 364 ARG B C 1
ATOM 6043 O O . ARG B 1 398 ? -23.821 17.311 39.254 1.00 9.73 364 ARG B O 1
ATOM 6051 N N . LEU B 1 399 ? -24.123 19.441 39.928 1.00 9.89 365 LEU B N 1
ATOM 6052 C CA . LEU B 1 399 ? -24.881 19.866 38.766 1.00 9.27 365 LEU B CA 1
ATOM 6053 C C . LEU B 1 399 ? -24.016 20.730 37.863 1.00 8.62 365 LEU B C 1
ATOM 6054 O O . LEU B 1 399 ? -23.504 21.773 38.283 1.00 9.95 365 LEU B O 1
ATOM 6059 N N . ASN B 1 400 ? -23.849 20.281 36.624 1.00 9.33 366 ASN B N 1
ATOM 6060 C CA . ASN B 1 400 ? -23.082 21.013 35.632 1.00 9.59 366 ASN B CA 1
ATOM 6061 C C . ASN B 1 400 ? -23.991 22.010 34.925 1.00 8.60 366 ASN B C 1
ATOM 6062 O O . ASN B 1 400 ? -24.932 21.614 34.240 1.00 8.95 366 ASN B O 1
ATOM 6067 N N . VAL B 1 401 ? -23.730 23.303 35.109 1.00 10.26 367 VAL B N 1
ATOM 6068 C CA . VAL B 1 401 ? -24.569 24.325 34.479 1.00 7.93 367 VAL B CA 1
ATOM 6069 C C . VAL B 1 401 ? -23.940 25.004 33.264 1.00 11.13 367 VAL B C 1
ATOM 6070 O O . VAL B 1 401 ? -24.373 26.082 32.857 1.00 9.95 367 VAL B O 1
ATOM 6074 N N . ALA B 1 402 ? -22.931 24.363 32.679 1.00 9.36 368 ALA B N 1
ATOM 6075 C CA . ALA B 1 402 ? -22.357 24.825 31.417 1.00 8.91 368 ALA B CA 1
ATOM 6076 C C . ALA B 1 402 ? -23.195 24.286 30.270 1.00 11.22 368 ALA B C 1
ATOM 6077 O O . ALA B 1 402 ? -22.769 23.416 29.514 1.00 10.43 368 ALA B O 1
ATOM 6079 N N . THR B 1 403 ? -24.402 24.821 30.166 1.00 11.27 369 THR B N 1
ATOM 6080 C CA . THR B 1 403 ? -25.382 24.393 29.191 1.00 9.64 369 THR B CA 1
ATOM 6081 C C . THR B 1 403 ? -26.364 25.558 29.153 1.00 10.07 369 THR B C 1
ATOM 6082 O O . THR B 1 403 ? -26.373 26.372 30.071 1.00 11.38 369 THR B O 1
ATOM 6086 N N . PRO B 1 404 ? -27.152 25.682 28.078 1.00 10.71 370 PRO B N 1
ATOM 6087 C CA . PRO B 1 404 ? -27.979 26.889 27.975 1.00 11.71 370 PRO B CA 1
ATOM 6088 C C . PRO B 1 404 ? -28.931 27.050 29.155 1.00 12.21 370 PRO B C 1
ATOM 6089 O O . PRO B 1 404 ? -29.357 26.066 29.765 1.00 12.40 370 PRO B O 1
ATOM 6093 N N . LYS B 1 405 ? -29.246 28.300 29.471 1.00 11.56 371 LYS B N 1
ATOM 6094 C CA . LYS B 1 405 ? -30.128 28.619 30.581 1.00 11.46 371 LYS B CA 1
ATOM 6095 C C . LYS B 1 405 ? -31.434 27.835 30.526 1.00 12.40 371 LYS B C 1
ATOM 6096 O O . LYS B 1 405 ? -31.906 27.344 31.551 1.00 12.23 371 LYS B O 1
ATOM 6102 N N . ASN B 1 406 ? -32.015 27.707 29.336 1.00 14.57 372 ASN B N 1
ATOM 6103 C CA . ASN B 1 406 ? -33.279 26.980 29.212 1.00 12.21 372 ASN B CA 1
ATOM 6104 C C . ASN B 1 406 ? -33.129 25.513 29.603 1.00 12.79 372 ASN B C 1
ATOM 6105 O O . ASN B 1 406 ? -34.050 24.910 30.148 1.00 13.55 372 ASN B O 1
ATOM 6110 N N . THR B 1 407 ? -31.956 24.950 29.339 1.00 11.16 373 THR B N 1
ATOM 6111 C CA . THR B 1 407 ? -31.667 23.581 29.739 1.00 10.02 373 THR B CA 1
ATOM 6112 C C . THR B 1 407 ? -31.491 23.481 31.254 1.00 10.55 373 THR B C 1
ATOM 6113 O O . THR B 1 407 ? -31.973 22.534 31.878 1.00 11.47 373 THR B O 1
ATOM 6117 N N . VAL B 1 408 ? -30.803 24.452 31.845 1.00 11.41 374 VAL B N 1
ATOM 6118 C CA . VAL B 1 408 ? -30.684 24.495 33.298 1.00 9.89 374 VAL B CA 1
ATOM 6119 C C . VAL B 1 408 ? -32.074 24.617 33.898 1.00 12.34 374 VAL B C 1
ATOM 6120 O O . VAL B 1 408 ? -32.404 23.927 34.855 1.00 11.42 374 VAL B O 1
ATOM 6124 N N . GLN B 1 409 ? -32.896 25.489 33.322 1.00 11.31 375 GLN B N 1
ATOM 6125 C CA . GLN B 1 409 ? -34.266 25.638 33.806 1.00 11.36 375 GLN B CA 1
ATOM 6126 C C . GLN B 1 409 ? -35.039 24.328 33.727 1.00 10.61 375 GLN B C 1
ATOM 6127 O O . GLN B 1 409 ? -35.729 23.948 34.672 1.00 12.72 375 GLN B O 1
ATOM 6133 N N . GLU B 1 410 ? -34.939 23.636 32.599 1.00 10.10 376 GLU B N 1
ATOM 6134 C CA . GLU B 1 410 ? -35.615 22.357 32.468 1.00 11.98 376 GLU B CA 1
ATOM 6135 C C . GLU B 1 410 ? -35.133 21.380 33.537 1.00 10.96 376 GLU B C 1
ATOM 6136 O O . GLU B 1 410 ? -35.936 20.718 34.184 1.00 11.54 376 GLU B O 1
ATOM 6142 N N . ALA B 1 411 ? -33.819 21.296 33.728 1.00 11.50 377 ALA B N 1
ATOM 6143 C CA . ALA B 1 411 ? -33.258 20.394 34.729 1.00 11.82 377 ALA B CA 1
ATOM 6144 C C . ALA B 1 411 ? -33.780 20.742 36.115 1.00 12.40 377 ALA B C 1
ATOM 6145 O O . ALA B 1 411 ? -34.127 19.860 36.899 1.00 12.63 377 ALA B O 1
ATOM 6147 N N . LEU B 1 412 ? -33.828 22.035 36.410 1.00 12.14 378 LEU B N 1
ATOM 6148 C CA . LEU B 1 412 ? -34.286 22.497 37.712 1.00 10.66 378 LEU B CA 1
ATOM 6149 C C . LEU B 1 412 ? -35.740 22.133 37.937 1.00 14.06 378 LEU B C 1
ATOM 6150 O O . LEU B 1 412 ? -36.106 21.657 39.007 1.00 12.20 378 LEU B O 1
ATOM 6155 N N . SER B 1 413 ? -36.563 22.355 36.923 1.00 11.99 379 SER B N 1
ATOM 6156 C CA . SER B 1 413 ? -37.984 22.047 37.049 1.00 10.46 379 SER B CA 1
ATOM 6157 C C . SER B 1 413 ? -38.204 20.561 37.281 1.00 11.54 379 SER B C 1
ATOM 6158 O O . SER B 1 413 ? -39.060 20.164 38.075 1.00 14.09 379 SER B O 1
ATOM 6161 N N . ARG B 1 414 ? -37.424 19.736 36.591 1.00 12.06 380 ARG B N 1
ATOM 6162 C CA . ARG B 1 414 ? -37.509 18.295 36.779 1.00 14.02 380 ARG B CA 1
ATOM 6163 C C . ARG B 1 414 ? -37.107 17.907 38.196 1.00 11.92 380 ARG B C 1
ATOM 6164 O O . ARG B 1 414 ? -37.791 17.129 38.853 1.00 12.90 380 ARG B O 1
ATOM 6172 N N . ILE B 1 415 ? -35.978 18.437 38.652 1.00 12.40 381 ILE B N 1
ATOM 6173 C CA . ILE B 1 415 ? -35.505 18.163 40.000 1.00 11.20 381 ILE B CA 1
ATOM 6174 C C . ILE B 1 415 ? -36.537 18.583 41.044 1.00 11.12 381 ILE B C 1
ATOM 6175 O O . ILE B 1 415 ? -36.831 17.827 41.969 1.00 12.50 381 ILE B O 1
ATOM 6180 N N . ILE B 1 416 ? -37.084 19.783 40.881 1.00 11.85 382 ILE B N 1
ATOM 6181 C CA . ILE B 1 416 ? -38.058 20.327 41.822 1.00 11.55 382 ILE B CA 1
ATOM 6182 C C . ILE B 1 416 ? -39.325 19.476 41.878 1.00 13.68 382 ILE B C 1
ATOM 6183 O O . ILE B 1 416 ? -39.927 19.309 42.939 1.00 15.54 382 ILE B O 1
ATOM 6188 N N . SER B 1 417 ? -39.715 18.913 40.741 1.00 13.60 383 SER B N 1
ATOM 6189 C CA . SER B 1 417 ? -40.942 18.127 40.687 1.00 14.41 383 SER B CA 1
ATOM 6190 C C . SER B 1 417 ? -40.798 16.806 41.433 1.00 15.20 383 SER B C 1
ATOM 6191 O O . SER B 1 417 ? -41.790 16.190 41.813 1.00 17.86 383 SER B O 1
ATOM 6194 N N . VAL B 1 418 ? -39.556 16.380 41.640 1.00 12.25 384 VAL B N 1
ATOM 6195 C CA . VAL B 1 418 ? -39.267 15.144 42.354 1.00 14.02 384 VAL B CA 1
ATOM 6196 C C . VAL B 1 418 ? -38.844 15.414 43.797 1.00 13.53 384 VAL B C 1
ATOM 6197 O O . VAL B 1 418 ? -39.177 14.648 44.707 1.00 18.26 384 VAL B O 1
ATOM 6201 N N . PHE B 1 419 ? -38.113 16.507 44.000 1.00 14.77 385 PHE B N 1
ATOM 6202 C CA . PHE B 1 419 ? -37.628 16.898 45.320 1.00 13.92 385 PHE B CA 1
ATOM 6203 C C . PHE B 1 419 ? -38.245 18.234 45.710 1.00 16.92 385 PHE B C 1
ATOM 6204 O O . PHE B 1 419 ? -37.725 19.292 45.351 1.00 20.16 385 PHE B O 1
ATOM 6212 N N . GLY B 1 420 ? -39.354 18.180 46.438 1.00 25.03 386 GLY B N 1
ATOM 6213 C CA . GLY B 1 420 ? -40.078 19.384 46.806 1.00 22.74 386 GLY B CA 1
ATOM 6214 C C . GLY B 1 420 ? -39.757 19.904 48.195 1.00 23.68 386 GLY B C 1
ATOM 6215 O O . GLY B 1 420 ? -38.703 19.616 48.755 1.00 24.35 386 GLY B O 1
ATOM 6216 N N . LYS B 1 421 ? -40.676 20.680 48.755 1.00 25.39 387 LYS B N 1
ATOM 6217 C CA . LYS B 1 421 ? -40.461 21.283 50.066 1.00 27.98 387 LYS B CA 1
ATOM 6218 C C . LYS B 1 421 ? -40.769 20.300 51.191 1.00 35.01 387 LYS B C 1
ATOM 6219 O O . LYS B 1 421 ? -41.107 19.142 50.942 1.00 32.25 387 LYS B O 1
#

Secondary structure (DSSP, 8-state):
---S-----TTTTBTTTGGGTT-TT-EE--SS---SPPPHHHHHHHHHHHHH--SS-B---HHHHHHHHHHHHHHH-----GGGEEEES-HHHHHHHHHHHHS-TEEEEEEEES--HHHHHHHHHTTEEEEEEEPEEETTEEE--HHHHHHHHHHTTEEEEEEESSBTTTTB---HHHHHHHHHHHHHHTPEEEEE-TTTT-B-TT-----GGGS-TTGGGTEEEEE-SHHHHT-GGG--EEEE--SHHHHHHHHHHHHHTT-S---HHHHHHHHHHHHH-HHHHHHHHHHHHHHHHHHHHHHHHH-SPEEE--SBSSEEEEE-GGGT--TTHHHHHIIIII-EE-EEGGGG-GGGTTEEEEE--S-HHHHHHHHHHHHHH-/---SS-----TTTTBTTTGGGTT-TTPEE--SS---SPPPHHHHHHHHHHHHH--SS-B---HHHHHHHHHHHHHHH-----GGGEEEES-HHHHHHHHHHHHS-TEEEEEEEES--HHHHHHHHHTTEEEEEEEPEEETTEEE--HHHHHHHHHHTTEEEEEEESSBTTTTB---HHHHHHHHHHHHHHT-EEEEE-TTTT-B-TT-----GGGS-TTGGGTEEEEE-SHHHHT-GGG--EEEE--SHHHHHHHHHHHHHTT-S---HHHHHHHHHHHHH-HHHHHHHHHHHHHHHHHHHHHHHHHSSPEEE--SBSSEEEEE-GGGT--TTHHHHHHHHTS-EE-EEGGGG-GGGTTEEEEE--S-HHHHHHHHHHHHHHS--

Radius of gyration: 27.16 Å; Cα contacts (8 Å, |Δi|>4): 1729; chains: 2; bounding box: 76×60×72 Å

Foldseek 3Di:
DDQADQDDCLVVPDPQCPVCVVPVLFAGFADQFFRGDFDVLLVVLLVCCVVPPDQDDDDQDPLLLVLVQVLCCPQAVDHAHSLQKAKFLDLLVLVLLLPPLQDDAAAEEEEEPLADLSVVVSCVVRRYHYQYQYWDQDPLATDGPLVVVLVSCVVRVHAEYEYEACTPPLQRHDDLVRLVSVLVSCVVSNHAYEYECQQQLWQADPDHHHFNCVSDVCSLCRYKYWYALCSLRRPSVQRMTIIGRPNPVSSVSSVVSCVVVVRRDGGPSRSSSRSSCSVPVPVVSVVLNVQLLVLLVVLCVLCVVLHPKRWRRRSTGSKTKIAQVVVVQWPPVQQVCCCVQLSYGWARQCSSHPVRRRITMGGRSHGSVSSVSSSVSVSVRD/DFDQADQDDCLPVPDPQCPVCVVPVLFAGFADQFFRGDFDVLLVVLLVCCVVPDDQDDDDQDPLLLVLVQCCCCPQAVDHAHSLQKAKFLDLLVLVLLLPVLQDDAAAEEEEEPLADLSVVVSQVVRRYHYQYQYWDQDPLATDGPLVVVLVSCVVRVHAEYEYEACTPPLQRHDDLVRLVSVLVSCVVSNHAYEYECQQQLWQADPQHHHFNCVSDVCSLCRYKYWYALCSLRRPSVQRMTIIGRPHPSSSVSSVVSCVVVVRRDGGVSRSSSRSSCSVPVPVVSVVLRVQLLVLLVVLCVLCVVWFPKDWRRHSTDSKIKIAQVVVVQWPPVQQVCLCVQLSYGWARQCSSHVVRGRITMGGSSHGSVSSVSSSVSVSVSGGD